Protein 5DNC (pdb70)

Organism: Cavia porcellus (NCBI:txid10141)

Foldseek 3Di:
DFEEEEEEQFAQQQWDADPRDTDGHDDVLVVQCPDLQRAPVVVCVVVVPDSQKGWGDDDPDADTYIYGYDYDPPHDQQVPDDLVNLLVVLVVCVVCVVVGQAYEYEHHPPCQLLSLLLSLLQWPLQFAEYEYEYWLHYPPPPDTQSVVQVSVRRCCRRGDGQRARWYGFDQFIAGSQQKDADDNHDSCGIDRAEDDTQWGDDPHIDGPPVQGDDRPVVDDTHGDPLFARQEEEDEDDPPDDLVVLLVVLDPPRAEYEYADEDLFFDDPPPSNVVSVVVSLVVNHAYETHYPDPHFFRDDDDPRHDDDRRYAYQTGGDPSNLRSLLRSLVSDPDDDSVVSSVSSNDDRRSRHDDD/DFEEEEEEQFAQQQWDADPRDTDGHDDVLVVLCPDLQRAPVVVCVVVVPDSQKGWGDDDPDADTYIYGYDYDPPHDQQVPDDLVNLLVVLVVCVVCVVVGQEYEYEHHPPCQLLSLLLSLLQWPLQFAEYEYEYWLHYPPPPDTQSVVQVSVSRCCRRGDGQRARWYTFDQFIAGSQQKDADDNHDSCGMDRAEDDTQWGDDPDIDGPVVQGDDRPVVDDTHGDPLFARQEEEDEDDPPPDLVVVLVVLDPPRAEYEYADEDLQFDDPPPSNVVSVVVSLVVRHAYETHYPDPHFFRDDDDPRHDDDRRYAYQTGGDPSNLRSLLRSLVSDPDDDSVVSSVSSNDDRRSRHDDDD/DFEEEEEEQFAQQAWDADPRDTDGHDDVLVVQCPDLQRAPVVVCVVVVPDSQKGWGDDDPDADTYIYGYDYDPPHDQQVPDDLVNLLVVLVVCVVCVVVGQEYEYEHHPPCQLLSLLLSQLQWPLQFAEYEYEYWLHYPPPPDTQSVVQVSVRRCCRRGDGQRARWYTFDQFIAGSQQKDADDNHDSCGIDRAEDDTQWGDDPHIDGPPVQGDDRPVVDDTHGDPLFARQEEEDEDDPPDDLVVLLVVLDPPRAEYEYADEDLFFDDPPPSNVVSVVVSLVVNHAYETHHPDPHFFRDDDDPRHDDDRRYAYQTGGDPSNLRSLLRSLVSDPDDDSVVSSVSSNDDRRSRHDDD/DFEEEEEEQFAQQQWDADPRDTDGHDDVLVVQCPDLQRAPVVVCVVVVPDSQKGWGDDDPDDDTYIYGYDYDPPHDQQVPDALVNLLVVLVVCVVCVVVGQAYEYEHHPPCQLLSLLLSLLQWPLQFAEYEYEYWLHYPPPPDTQSVVQVSVSRCCRRGDGQRARWYTFDQFIAGSQQKDADDNHDSCGIDRAEDDTQWGDDPDIDGPPVQGDDRPVVDDTHGDPLFARQEEEDEDDPPDDLVVLLVVLDPPRAEYEYADEDLQFDDPPPSNVVSVVVSLVVNHAYETHYPDPHFFNDDDDPRHDDDRRYAYQTGGDPSNLRSLLRSLVSDPDDDSVVSSVSSNDDRRSRHDDDDD

Structure (mmCIF, N/CA/C/O backbone):
data_5DNC
#
_entry.id   5DNC
#
_cell.length_a   123.190
_cell.length_b   155.000
_cell.length_c   157.100
_cell.angle_alpha   90.00
_cell.angle_beta   90.00
_cell.angle_gamma   90.00
#
_symmetry.space_group_name_H-M   'I 2 2 2'
#
loop_
_entity.id
_entity.type
_entity.pdbx_description
1 polymer L-asparaginase
2 non-polymer ASPARAGINE
3 non-polymer 1,2-ETHANEDIOL
4 water water
#
loop_
_atom_site.group_PDB
_atom_site.id
_atom_site.type_symbol
_atom_site.label_atom_id
_atom_site.label_alt_id
_atom_site.label_comp_id
_atom_site.label_asym_id
_atom_site.label_entity_id
_atom_site.label_seq_id
_atom_site.pdbx_PDB_ins_code
_atom_site.Cartn_x
_atom_site.Cartn_y
_atom_site.Cartn_z
_atom_site.occupancy
_atom_site.B_iso_or_equiv
_atom_site.auth_seq_id
_atom_site.auth_comp_id
_atom_site.auth_asym_id
_atom_site.auth_atom_id
_atom_site.pdbx_PDB_model_num
ATOM 1 N N . GLU A 1 31 ? 42.425 64.227 12.386 1.00 62.71 8 GLU A N 1
ATOM 2 C CA . GLU A 1 31 ? 41.373 63.420 11.706 1.00 61.04 8 GLU A CA 1
ATOM 3 C C . GLU A 1 31 ? 41.751 61.956 11.580 1.00 58.57 8 GLU A C 1
ATOM 4 O O . GLU A 1 31 ? 42.912 61.625 11.340 1.00 57.55 8 GLU A O 1
ATOM 10 N N . ARG A 1 32 ? 40.757 61.082 11.719 1.00 52.12 9 ARG A N 1
ATOM 11 C CA . ARG A 1 32 ? 40.937 59.681 11.397 1.00 48.30 9 ARG A CA 1
ATOM 12 C C . ARG A 1 32 ? 39.886 59.306 10.366 1.00 45.11 9 ARG A C 1
ATOM 13 O O . ARG A 1 32 ? 38.746 59.811 10.398 1.00 43.13 9 ARG A O 1
ATOM 21 N N . HIS A 1 33 ? 40.296 58.480 9.405 1.00 39.22 10 HIS A N 1
ATOM 22 C CA . HIS A 1 33 ? 39.462 58.129 8.255 1.00 39.44 10 HIS A CA 1
ATOM 23 C C . HIS A 1 33 ? 39.081 56.668 8.294 1.00 33.64 10 HIS A C 1
ATOM 24 O O . HIS A 1 33 ? 39.949 55.802 8.465 1.00 28.71 10 HIS A O 1
ATOM 31 N N . LEU A 1 34 ? 37.795 56.401 8.111 1.00 30.73 11 LEU A N 1
ATOM 32 C CA . LEU A 1 34 ? 37.274 55.043 8.177 1.00 31.24 11 LEU A CA 1
ATOM 33 C C . LEU A 1 34 ? 36.640 54.655 6.859 1.00 30.99 11 LEU A C 1
ATOM 34 O O . LEU A 1 34 ? 36.074 55.505 6.151 1.00 31.44 11 LEU A O 1
ATOM 39 N N . LEU A 1 35 ? 36.702 53.367 6.542 1.00 28.00 12 LEU A N 1
ATOM 40 C CA . LEU A 1 35 ? 35.890 52.819 5.461 1.00 30.08 12 LEU A CA 1
ATOM 41 C C . LEU A 1 35 ? 34.690 52.065 6.042 1.00 29.28 12 LEU A C 1
ATOM 42 O O . LEU A 1 35 ? 34.851 51.183 6.872 1.00 26.23 12 LEU A O 1
ATOM 47 N N . LEU A 1 36 ? 33.491 52.445 5.619 1.00 28.92 13 LEU A N 1
ATOM 48 C CA . LEU A 1 36 ? 32.260 51.802 6.077 1.00 28.39 13 LEU A CA 1
ATOM 49 C C . LEU A 1 36 ? 31.752 50.921 4.963 1.00 29.96 13 LEU A C 1
ATOM 50 O O . LEU A 1 36 ? 31.313 51.425 3.929 1.00 30.04 13 LEU A O 1
ATOM 55 N N . ILE A 1 37 ? 31.851 49.609 5.163 1.00 28.01 14 ILE A N 1
ATOM 56 C CA . ILE A 1 37 ? 31.483 48.627 4.159 1.00 28.28 14 ILE A CA 1
ATOM 57 C C . ILE A 1 37 ? 30.087 48.127 4.459 1.00 28.56 14 ILE A C 1
ATOM 58 O O . ILE A 1 37 ? 29.853 47.492 5.480 1.00 31.41 14 ILE A O 1
ATOM 63 N N . TYR A 1 38 ? 29.153 48.418 3.578 1.00 28.00 15 TYR A N 1
ATOM 64 C CA . TYR A 1 38 ? 27.771 48.043 3.758 1.00 27.26 15 TYR A CA 1
ATOM 65 C C . TYR A 1 38 ? 27.477 46.818 2.925 1.00 28.13 15 TYR A C 1
ATOM 66 O O . TYR A 1 38 ? 27.393 46.904 1.693 1.00 31.48 15 TYR A O 1
ATOM 75 N N . THR A 1 39 ? 27.313 45.668 3.580 1.00 26.63 16 THR A N 1
ATOM 76 C CA . THR A 1 39 ? 27.093 44.390 2.892 1.00 26.03 16 THR A CA 1
ATOM 77 C C . THR A 1 39 ? 25.633 43.964 2.826 1.00 26.59 16 THR A C 1
ATOM 78 O O . THR A 1 39 ? 25.273 43.093 2.047 1.00 25.64 16 THR A O 1
ATOM 82 N N . GLY A 1 40 ? 24.794 44.568 3.650 1.00 26.42 17 GLY A N 1
ATOM 83 C CA . GLY A 1 40 ? 23.392 44.216 3.713 1.00 25.46 17 GLY A CA 1
ATOM 84 C C . GLY A 1 40 ? 22.958 44.146 5.158 1.00 26.76 17 GLY A C 1
ATOM 85 O O . GLY A 1 40 ? 23.412 44.934 5.987 1.00 27.74 17 GLY A O 1
ATOM 86 N N . GLY A 1 41 ? 22.015 43.256 5.440 1.00 26.42 18 GLY A N 1
ATOM 87 C CA . GLY A 1 41 ? 21.467 43.114 6.765 1.00 27.46 18 GLY A CA 1
ATOM 88 C C . GLY A 1 41 ? 20.280 44.013 7.049 1.00 29.40 18 GLY A C 1
ATOM 89 O O . GLY A 1 41 ? 20.050 44.993 6.344 1.00 28.47 18 GLY A O 1
ATOM 90 N N . ALA A 1 42 ? 19.524 43.683 8.100 1.00 29.31 19 ALA A N 1
ATOM 91 C CA . ALA A 1 42 ? 18.310 44.439 8.454 1.00 30.23 19 ALA A CA 1
ATOM 92 C C . ALA A 1 42 ? 18.534 45.935 8.677 1.00 31.52 19 ALA A C 1
ATOM 93 O O . ALA A 1 42 ? 17.631 46.750 8.424 1.00 28.48 19 ALA A O 1
ATOM 95 N N . LEU A 1 43 ? 19.732 46.295 9.135 1.00 32.33 20 LEU A N 1
ATOM 96 C CA . LEU A 1 43 ? 20.081 47.696 9.375 1.00 31.87 20 LEU A CA 1
ATOM 97 C C . LEU A 1 43 ? 19.707 48.572 8.196 1.00 32.51 20 LEU A C 1
ATOM 98 O O . LEU A 1 43 ? 19.257 49.694 8.378 1.00 33.97 20 LEU A O 1
ATOM 103 N N . GLY A 1 44 ? 19.872 48.043 6.992 1.00 34.61 21 GLY A N 1
ATOM 104 C CA . GLY A 1 44 ? 19.559 48.797 5.793 1.00 36.66 21 GLY A CA 1
ATOM 105 C C . GLY A 1 44 ? 18.345 48.316 5.003 1.00 34.27 21 GLY A C 1
ATOM 106 O O . GLY A 1 44 ? 18.101 48.799 3.920 1.00 35.18 21 GLY A O 1
ATOM 107 N N . MET A 1 45 ? 17.582 47.374 5.519 1.00 32.97 22 MET A N 1
ATOM 108 C CA . MET A 1 45 ? 16.533 46.782 4.696 1.00 35.68 22 MET A CA 1
ATOM 109 C C . MET A 1 45 ? 15.317 47.681 4.538 1.00 38.70 22 MET A C 1
ATOM 110 O O . MET A 1 45 ? 15.132 48.662 5.282 1.00 36.57 22 MET A O 1
ATOM 115 N N . GLN A 1 46 ? 14.525 47.326 3.536 1.00 37.68 23 GLN A N 1
ATOM 116 C CA . GLN A 1 46 ? 13.307 48.010 3.204 1.00 41.45 23 GLN A CA 1
ATOM 117 C C . GLN A 1 46 ? 12.260 46.954 2.919 1.00 42.40 23 GLN A C 1
ATOM 118 O O . GLN A 1 46 ? 12.579 45.804 2.598 1.00 40.39 23 GLN A O 1
ATOM 124 N N . SER A 1 47 ? 11.008 47.347 3.050 1.00 44.36 24 SER A N 1
ATOM 125 C CA . SER A 1 47 ? 9.902 46.431 2.907 1.00 49.28 24 SER A CA 1
ATOM 126 C C . SER A 1 47 ? 9.498 46.341 1.447 1.00 52.25 24 SER A C 1
ATOM 127 O O . SER A 1 47 ? 9.389 47.348 0.777 1.00 55.24 24 SER A O 1
ATOM 130 N N . LYS A 1 48 ? 9.300 45.129 0.954 1.00 56.47 25 LYS A N 1
ATOM 131 C CA . LYS A 1 48 ? 8.889 44.910 -0.421 1.00 57.30 25 LYS A CA 1
ATOM 132 C C . LYS A 1 48 ? 8.131 43.595 -0.523 1.00 58.59 25 LYS A C 1
ATOM 133 O O . LYS A 1 48 ? 8.630 42.543 -0.135 1.00 57.44 25 LYS A O 1
ATOM 139 N N . GLY A 1 49 ? 6.912 43.654 -1.036 1.00 58.38 26 GLY A N 1
ATOM 140 C CA . GLY A 1 49 ? 6.069 42.468 -1.127 1.00 55.06 26 GLY A CA 1
ATOM 141 C C . GLY A 1 49 ? 5.776 41.892 0.240 1.00 50.73 26 GLY A C 1
ATOM 142 O O . GLY A 1 49 ? 5.594 40.691 0.370 1.00 53.08 26 GLY A O 1
ATOM 143 N N . GLY A 1 50 ? 5.730 42.754 1.256 1.00 47.54 27 GLY A N 1
ATOM 144 C CA . GLY A 1 50 ? 5.451 42.329 2.626 1.00 48.38 27 GLY A CA 1
ATOM 145 C C . GLY A 1 50 ? 6.612 41.685 3.380 1.00 48.81 27 GLY A C 1
ATOM 146 O O . GLY A 1 50 ? 6.404 41.146 4.458 1.00 50.85 27 GLY A O 1
ATOM 147 N N . VAL A 1 51 ? 7.824 41.736 2.836 1.00 47.06 28 VAL A N 1
ATOM 148 C CA . VAL A 1 51 ? 8.994 41.238 3.550 1.00 49.23 28 VAL A CA 1
ATOM 149 C C . VAL A 1 51 ? 10.147 42.227 3.489 1.00 47.52 28 VAL A C 1
ATOM 150 O O . VAL A 1 51 ? 10.205 43.098 2.617 1.00 45.38 28 VAL A O 1
ATOM 154 N N . LEU A 1 52 ? 11.078 42.084 4.427 1.00 43.40 29 LEU A N 1
ATOM 155 C CA . LEU A 1 52 ? 12.286 42.893 4.413 1.00 41.89 29 LEU A CA 1
ATOM 156 C C . LEU A 1 52 ? 13.295 42.311 3.443 1.00 38.92 29 LEU A C 1
ATOM 157 O O . LEU A 1 52 ? 13.558 41.091 3.436 1.00 34.84 29 LEU A O 1
ATOM 162 N N . VAL A 1 53 ? 13.860 43.201 2.631 1.00 38.71 30 VAL A N 1
ATOM 163 C CA . VAL A 1 53 ? 14.896 42.862 1.660 1.00 40.45 30 VAL A CA 1
ATOM 164 C C . VAL A 1 53 ? 15.960 43.951 1.689 1.00 38.79 30 VAL A C 1
ATOM 165 O O . VAL A 1 53 ? 15.677 45.074 2.123 1.00 42.73 30 VAL A O 1
ATOM 169 N N . PRO A 1 54 ? 17.188 43.635 1.218 1.00 36.74 31 PRO A N 1
ATOM 170 C CA . PRO A 1 54 ? 18.271 44.627 1.261 1.00 35.97 31 PRO A CA 1
ATOM 171 C C . PRO A 1 54 ? 17.911 45.948 0.574 1.00 36.96 31 PRO A C 1
ATOM 172 O O . PRO A 1 54 ? 17.206 45.944 -0.419 1.00 37.81 31 PRO A O 1
ATOM 176 N N . GLY A 1 55 ? 18.366 47.064 1.135 1.00 37.52 32 GLY A N 1
ATOM 177 C CA . GLY A 1 55 ? 17.991 48.399 0.656 1.00 36.25 32 GLY A CA 1
ATOM 178 C C . GLY A 1 55 ? 19.228 49.209 0.291 1.00 37.50 32 GLY A C 1
ATOM 179 O O . GLY A 1 55 ? 20.124 49.394 1.114 1.00 34.07 32 GLY A O 1
ATOM 180 N N . PRO A 1 56 ? 19.297 49.687 -0.950 1.00 41.42 33 PRO A N 1
ATOM 181 C CA . PRO A 1 56 ? 20.426 50.517 -1.351 1.00 42.21 33 PRO A CA 1
ATOM 182 C C . PRO A 1 56 ? 20.235 51.979 -0.937 1.00 40.02 33 PRO A C 1
ATOM 183 O O . PRO A 1 56 ? 19.157 52.356 -0.501 1.00 43.86 33 PRO A O 1
ATOM 187 N N . GLY A 1 57 ? 21.274 52.784 -1.070 1.00 39.59 34 GLY A N 1
ATOM 188 C CA . GLY A 1 57 ? 21.161 54.232 -0.920 1.00 39.64 34 GLY A CA 1
ATOM 189 C C . GLY A 1 57 ? 21.538 54.713 0.459 1.00 40.31 34 GLY A C 1
ATOM 190 O O . GLY A 1 57 ? 20.968 55.675 0.962 1.00 43.78 34 GLY A O 1
ATOM 191 N N . LEU A 1 58 ? 22.493 54.031 1.089 1.00 38.94 35 LEU A N 1
ATOM 192 C CA . LEU A 1 58 ? 22.826 54.318 2.478 1.00 38.17 35 LEU A CA 1
ATOM 193 C C . LEU A 1 58 ? 23.413 55.712 2.638 1.00 38.47 35 LEU A C 1
ATOM 194 O O . LEU A 1 58 ? 22.992 56.473 3.507 1.00 32.23 35 LEU A O 1
ATOM 199 N N . VAL A 1 59 ? 24.386 56.043 1.810 1.00 40.34 36 VAL A N 1
ATOM 200 C CA . VAL A 1 59 ? 25.042 57.335 1.930 1.00 41.71 36 VAL A CA 1
ATOM 201 C C . VAL A 1 59 ? 24.031 58.475 1.798 1.00 39.62 36 VAL A C 1
ATOM 202 O O . VAL A 1 59 ? 24.094 59.455 2.526 1.00 41.45 36 VAL A O 1
ATOM 206 N N . THR A 1 60 ? 23.065 58.314 0.913 1.00 41.31 37 THR A N 1
ATOM 207 C CA . THR A 1 60 ? 22.023 59.323 0.720 1.00 45.98 37 THR A CA 1
ATOM 208 C C . THR A 1 60 ? 21.242 59.601 2.005 1.00 45.28 37 THR A C 1
ATOM 209 O O . THR A 1 60 ? 20.934 60.746 2.327 1.00 50.35 37 THR A O 1
ATOM 213 N N . LEU A 1 61 ? 20.901 58.545 2.729 1.00 44.53 38 LEU A N 1
ATOM 214 C CA . LEU A 1 61 ? 20.211 58.698 4.009 1.00 41.31 38 LEU A CA 1
ATOM 215 C C . LEU A 1 61 ? 21.109 59.329 5.064 1.00 42.63 38 LEU A C 1
ATOM 216 O O . LEU A 1 61 ? 20.696 60.267 5.757 1.00 40.71 38 LEU A O 1
ATOM 221 N N . LEU A 1 62 ? 22.337 58.822 5.176 1.00 37.14 39 LEU A N 1
ATOM 222 C CA . LEU A 1 62 ? 23.219 59.260 6.229 1.00 38.41 39 LEU A CA 1
ATOM 223 C C . LEU A 1 62 ? 23.585 60.746 6.118 1.00 42.77 39 LEU A C 1
ATOM 224 O O . LEU A 1 62 ? 23.859 61.396 7.143 1.00 37.10 39 LEU A O 1
ATOM 229 N N . ARG A 1 63 ? 23.622 61.264 4.891 1.00 45.61 40 ARG A N 1
ATOM 230 C CA . ARG A 1 63 ? 23.897 62.694 4.647 1.00 51.93 40 ARG A CA 1
ATOM 231 C C . ARG A 1 63 ? 22.900 63.593 5.370 1.00 47.99 40 ARG A C 1
ATOM 232 O O . ARG A 1 63 ? 23.250 64.686 5.799 1.00 47.69 40 ARG A O 1
ATOM 240 N N . THR A 1 64 ? 21.657 63.134 5.439 1.00 44.51 41 THR A N 1
ATOM 241 C CA . THR A 1 64 ? 20.560 63.925 5.968 1.00 47.05 41 THR A CA 1
ATOM 242 C C . THR A 1 64 ? 20.465 63.874 7.483 1.00 49.09 41 THR A C 1
ATOM 243 O O . THR A 1 64 ? 19.577 64.501 8.052 1.00 51.79 41 THR A O 1
ATOM 247 N N . LEU A 1 65 ? 21.346 63.110 8.140 1.00 50.04 42 LEU A N 1
ATOM 248 C CA . LEU A 1 65 ? 21.263 62.889 9.592 1.00 44.63 42 LEU A CA 1
ATOM 249 C C . LEU A 1 65 ? 22.420 63.571 10.299 1.00 41.36 42 LEU A C 1
ATOM 250 O O . LEU A 1 65 ? 23.576 63.185 10.106 1.00 40.19 42 LEU A O 1
ATOM 255 N N . PRO A 1 66 ? 22.119 64.589 11.111 1.00 38.49 43 PRO A N 1
ATOM 256 C CA . PRO A 1 66 ? 23.165 65.373 11.763 1.00 38.78 43 PRO A CA 1
ATOM 257 C C . PRO A 1 66 ? 24.114 64.568 12.651 1.00 35.42 43 PRO A C 1
ATOM 258 O O . PRO A 1 66 ? 25.300 64.884 12.733 1.00 34.54 43 PRO A O 1
ATOM 262 N N . MET A 1 67 ? 23.600 63.532 13.300 1.00 33.61 44 MET A N 1
ATOM 263 C CA . MET A 1 67 ? 24.463 62.651 14.089 1.00 32.83 44 MET A CA 1
ATOM 264 C C . MET A 1 67 ? 25.477 61.883 13.209 1.00 32.17 44 MET A C 1
ATOM 265 O O . MET A 1 67 ? 26.539 61.513 13.685 1.00 31.87 44 MET A O 1
ATOM 270 N N . PHE A 1 68 ? 25.164 61.691 11.926 1.00 31.53 45 PHE A N 1
ATOM 271 C CA . PHE A 1 68 ? 26.052 60.974 11.018 1.00 33.42 45 PHE A CA 1
ATOM 272 C C . PHE A 1 68 ? 26.848 61.844 10.047 1.00 37.76 45 PHE A C 1
ATOM 273 O O . PHE A 1 68 ? 27.866 61.392 9.514 1.00 32.29 45 PHE A O 1
ATOM 281 N N . HIS A 1 69 ? 26.415 63.090 9.847 1.00 37.56 46 HIS A N 1
ATOM 282 C CA . HIS A 1 69 ? 27.103 63.988 8.920 1.00 41.92 46 HIS A CA 1
ATOM 283 C C . HIS A 1 69 ? 26.990 65.469 9.319 1.00 43.82 46 HIS A C 1
ATOM 284 O O . HIS A 1 69 ? 25.903 66.024 9.414 1.00 43.28 46 HIS A O 1
ATOM 291 N N . ASP A 1 70 ? 28.143 66.090 9.509 1.00 45.60 47 ASP A N 1
ATOM 292 C CA . ASP A 1 70 ? 28.237 67.491 9.869 1.00 47.23 47 ASP A CA 1
ATOM 293 C C . ASP A 1 70 ? 28.401 68.347 8.600 1.00 49.53 47 ASP A C 1
ATOM 294 O O . ASP A 1 70 ? 29.519 68.563 8.143 1.00 47.74 47 ASP A O 1
ATOM 299 N N . LYS A 1 71 ? 27.289 68.855 8.070 1.00 50.90 48 LYS A N 1
ATOM 300 C CA . LYS A 1 71 ? 27.293 69.623 6.813 1.00 56.87 48 LYS A CA 1
ATOM 301 C C . LYS A 1 71 ? 28.160 70.875 6.849 1.00 58.57 48 LYS A C 1
ATOM 302 O O . LYS A 1 71 ? 28.914 71.128 5.910 1.00 60.39 48 LYS A O 1
ATOM 308 N N . GLU A 1 72 ? 28.052 71.645 7.925 1.00 62.22 49 GLU A N 1
ATOM 309 C CA . GLU A 1 72 ? 28.889 72.826 8.107 1.00 67.78 49 GLU A CA 1
ATOM 310 C C . GLU A 1 72 ? 30.339 72.491 7.866 1.00 66.79 49 GLU A C 1
ATOM 311 O O . GLU A 1 72 ? 30.988 73.100 7.026 1.00 74.76 49 GLU A O 1
ATOM 317 N N . PHE A 1 73 ? 30.835 71.505 8.604 1.00 61.36 50 PHE A N 1
ATOM 318 C CA . PHE A 1 73 ? 32.227 71.098 8.503 1.00 59.37 50 PHE A CA 1
ATOM 319 C C . PHE A 1 73 ? 32.594 70.645 7.092 1.00 62.34 50 PHE A C 1
ATOM 320 O O . PHE A 1 73 ? 33.680 70.959 6.600 1.00 61.42 50 PHE A O 1
ATOM 328 N N . ALA A 1 74 ? 31.692 69.914 6.450 1.00 60.85 51 ALA A N 1
ATOM 329 C CA . ALA A 1 74 ? 31.916 69.461 5.084 1.00 68.53 51 ALA A CA 1
ATOM 330 C C . ALA A 1 74 ? 32.162 70.632 4.122 1.00 73.68 51 ALA A C 1
ATOM 331 O O . ALA A 1 74 ? 33.116 70.611 3.347 1.00 74.74 51 ALA A O 1
ATOM 333 N N . GLN A 1 75 ? 31.299 71.643 4.176 1.00 79.76 52 GLN A N 1
ATOM 334 C CA . GLN A 1 75 ? 31.463 72.835 3.336 1.00 80.42 52 GLN A CA 1
ATOM 335 C C . GLN A 1 75 ? 32.656 73.661 3.777 1.00 73.39 52 GLN A C 1
ATOM 336 O O . GLN A 1 75 ? 33.557 73.901 2.987 1.00 80.09 52 GLN A O 1
ATOM 342 N N . ALA A 1 76 ? 32.688 74.056 5.043 1.00 69.42 53 ALA A N 1
ATOM 343 C CA . ALA A 1 76 ? 33.862 74.739 5.601 1.00 70.51 53 ALA A CA 1
ATOM 344 C C . ALA A 1 76 ? 35.201 74.127 5.144 1.00 70.67 53 ALA A C 1
ATOM 345 O O . ALA A 1 76 ? 36.154 74.855 4.908 1.00 73.47 53 ALA A O 1
ATOM 347 N N . GLN A 1 77 ? 35.269 72.804 5.026 1.00 71.88 54 GLN A N 1
ATOM 348 C CA . GLN A 1 77 ? 36.494 72.118 4.611 1.00 72.54 54 GLN A CA 1
ATOM 349 C C . GLN A 1 77 ? 36.448 71.668 3.167 1.00 74.79 54 GLN A C 1
ATOM 350 O O . GLN A 1 77 ? 37.399 71.063 2.682 1.00 71.71 54 GLN A O 1
ATOM 356 N N . GLY A 1 78 ? 35.336 71.939 2.489 1.00 77.12 55 GLY A N 1
ATOM 357 C CA . GLY A 1 78 ? 35.125 71.467 1.130 1.00 80.70 55 GLY A CA 1
ATOM 358 C C . GLY A 1 78 ? 35.590 70.035 0.962 1.00 81.49 55 GLY A C 1
ATOM 359 O O . GLY A 1 78 ? 36.554 69.772 0.249 1.00 89.84 55 GLY A O 1
ATOM 360 N N . LEU A 1 79 ? 34.926 69.108 1.640 1.00 84.09 56 LEU A N 1
ATOM 361 C CA . LEU A 1 79 ? 35.220 67.688 1.468 1.00 85.94 56 LEU A CA 1
ATOM 362 C C . LEU A 1 79 ? 34.531 67.192 0.206 1.00 80.96 56 LEU A C 1
ATOM 363 O O . LEU A 1 79 ? 33.610 67.833 -0.289 1.00 76.29 56 LEU A O 1
ATOM 368 N N . PRO A 1 80 ? 34.968 66.039 -0.316 1.00 83.20 57 PRO A N 1
ATOM 369 C CA . PRO A 1 80 ? 34.231 65.364 -1.390 1.00 82.64 57 PRO A CA 1
ATOM 370 C C . PRO A 1 80 ? 32.800 65.039 -0.970 1.00 85.54 57 PRO A C 1
ATOM 371 O O . PRO A 1 80 ? 32.463 65.203 0.195 1.00 87.60 57 PRO A O 1
ATOM 375 N N . ASP A 1 81 ? 31.983 64.544 -1.895 1.00 91.28 58 ASP A N 1
ATOM 376 C CA . ASP A 1 81 ? 30.584 64.205 -1.591 1.00 95.60 58 ASP A CA 1
ATOM 377 C C . ASP A 1 81 ? 30.433 62.738 -1.099 1.00 95.52 58 ASP A C 1
ATOM 378 O O . ASP A 1 81 ? 29.481 62.394 -0.391 1.00 90.88 58 ASP A O 1
ATOM 383 N N . HIS A 1 82 ? 31.403 61.892 -1.448 1.00 97.06 59 HIS A N 1
ATOM 384 C CA . HIS A 1 82 ? 31.482 60.511 -0.932 1.00 92.11 59 HIS A CA 1
ATOM 385 C C . HIS A 1 82 ? 31.898 60.444 0.568 1.00 86.25 59 HIS A C 1
ATOM 386 O O . HIS A 1 82 ? 31.594 59.469 1.254 1.00 75.21 59 HIS A O 1
ATOM 393 N N . ALA A 1 83 ? 32.589 61.480 1.057 1.00 79.76 60 ALA A N 1
ATOM 394 C CA . ALA A 1 83 ? 33.183 61.491 2.402 1.00 72.26 60 ALA A CA 1
ATOM 395 C C . ALA A 1 83 ? 32.280 62.161 3.439 1.00 66.38 60 ALA A C 1
ATOM 396 O O . ALA A 1 83 ? 32.034 63.366 3.378 1.00 69.68 60 ALA A O 1
ATOM 398 N N . LEU A 1 84 ? 31.795 61.384 4.400 1.00 56.18 61 LEU A N 1
ATOM 399 C CA . LEU A 1 84 ? 30.995 61.932 5.475 1.00 46.30 61 LEU A CA 1
ATOM 400 C C . LEU A 1 84 ? 31.864 62.257 6.673 1.00 41.24 61 LEU A C 1
ATOM 401 O O . LEU A 1 84 ? 32.998 61.773 6.807 1.00 39.63 61 LEU A O 1
ATOM 406 N N . ALA A 1 85 ? 31.327 63.100 7.545 1.00 39.86 62 ALA A N 1
ATOM 407 C CA . ALA A 1 85 ? 32.060 63.602 8.699 1.00 42.55 62 ALA A CA 1
ATOM 408 C C . ALA A 1 85 ? 31.169 63.576 9.925 1.00 40.11 62 ALA A C 1
ATOM 409 O O . ALA A 1 85 ? 30.083 64.165 9.924 1.00 40.83 62 ALA A O 1
ATOM 411 N N . LEU A 1 86 ? 31.623 62.878 10.964 1.00 39.48 63 LEU A N 1
ATOM 412 C CA . LEU A 1 86 ? 30.909 62.888 12.239 1.00 38.33 63 LEU A CA 1
ATOM 413 C C . LEU A 1 86 ? 31.108 64.251 12.919 1.00 39.30 63 LEU A C 1
ATOM 414 O O . LEU A 1 86 ? 32.183 64.850 12.807 1.00 42.68 63 LEU A O 1
ATOM 419 N N . PRO A 1 87 ? 30.087 64.721 13.642 1.00 37.62 64 PRO A N 1
ATOM 420 C CA . PRO A 1 87 ? 30.274 65.864 14.521 1.00 39.19 64 PRO A CA 1
ATOM 421 C C . PRO A 1 87 ? 31.429 65.583 15.480 1.00 41.15 64 PRO A C 1
ATOM 422 O O . PRO A 1 87 ? 31.799 64.435 15.645 1.00 41.61 64 PRO A O 1
ATOM 426 N N . PRO A 1 88 ? 31.985 66.619 16.127 1.00 50.78 65 PRO A N 1
ATOM 427 C CA . PRO A 1 88 ? 33.092 66.401 17.088 1.00 55.90 65 PRO A CA 1
ATOM 428 C C . PRO A 1 88 ? 32.699 65.892 18.496 1.00 62.81 65 PRO A C 1
ATOM 429 O O . PRO A 1 88 ? 31.676 66.314 18.979 1.00 73.73 65 PRO A O 1
ATOM 433 N N . ALA A 1 89 ? 33.494 65.054 19.185 1.00 76.09 66 ALA A N 1
ATOM 434 C CA . ALA A 1 89 ? 33.422 64.981 20.670 1.00 86.68 66 ALA A CA 1
ATOM 435 C C . ALA A 1 89 ? 34.289 66.123 21.215 1.00 97.77 66 ALA A C 1
ATOM 436 O O . ALA A 1 89 ? 34.927 66.825 20.436 1.00 102.24 66 ALA A O 1
ATOM 438 N N . SER A 1 90 ? 34.306 66.322 22.533 1.00 103.15 67 SER A N 1
ATOM 439 C CA . SER A 1 90 ? 35.069 67.434 23.136 1.00 101.15 67 SER A CA 1
ATOM 440 C C . SER A 1 90 ? 36.485 67.539 22.572 1.00 105.93 67 SER A C 1
ATOM 441 O O . SER A 1 90 ? 36.960 68.618 22.213 1.00 95.00 67 SER A O 1
ATOM 444 N N . HIS A 1 91 ? 37.149 66.391 22.508 1.00 115.05 68 HIS A N 1
ATOM 445 C CA . HIS A 1 91 ? 38.518 66.290 22.032 1.00 115.15 68 HIS A CA 1
ATOM 446 C C . HIS A 1 91 ? 38.770 64.837 21.617 1.00 112.26 68 HIS A C 1
ATOM 447 O O . HIS A 1 91 ? 37.888 63.987 21.748 1.00 107.57 68 HIS A O 1
ATOM 454 N N . GLY A 1 92 ? 39.976 64.557 21.135 1.00 105.57 69 GLY A N 1
ATOM 455 C CA . GLY A 1 92 ? 40.259 63.342 20.358 1.00 98.96 69 GLY A CA 1
ATOM 456 C C . GLY A 1 92 ? 40.077 63.699 18.889 1.00 92.87 69 GLY A C 1
ATOM 457 O O . GLY A 1 92 ? 39.501 64.741 18.584 1.00 82.02 69 GLY A O 1
ATOM 458 N N . PRO A 1 93 ? 40.538 62.836 17.964 1.00 87.04 70 PRO A N 1
ATOM 459 C CA . PRO A 1 93 ? 40.511 63.253 16.562 1.00 77.85 70 PRO A CA 1
ATOM 460 C C . PRO A 1 93 ? 39.085 63.276 15.990 1.00 64.18 70 PRO A C 1
ATOM 461 O O . PRO A 1 93 ? 38.200 62.577 16.497 1.00 63.38 70 PRO A O 1
ATOM 465 N N . ARG A 1 94 ? 38.876 64.082 14.958 1.00 50.36 71 ARG A N 1
ATOM 466 C CA . ARG A 1 94 ? 37.625 64.077 14.228 1.00 49.94 71 ARG A CA 1
ATOM 467 C C . ARG A 1 94 ? 37.530 62.864 13.290 1.00 48.72 71 ARG A C 1
ATOM 468 O O . ARG A 1 94 ? 38.542 62.439 12.733 1.00 48.52 71 ARG A O 1
ATOM 476 N N . VAL A 1 95 ? 36.329 62.310 13.121 1.00 41.68 72 VAL A N 1
ATOM 477 C CA . VAL A 1 95 ? 36.157 61.064 12.372 1.00 39.81 72 VAL A CA 1
ATOM 478 C C . VAL A 1 95 ? 35.488 61.282 11.014 1.00 35.50 72 VAL A C 1
ATOM 479 O O . VAL A 1 95 ? 34.356 61.750 10.941 1.00 32.71 72 VAL A O 1
ATOM 483 N N . LEU A 1 96 ? 36.202 60.914 9.949 1.00 35.88 73 LEU A N 1
ATOM 484 C CA . LEU A 1 96 ? 35.658 60.979 8.583 1.00 39.49 73 LEU A CA 1
ATOM 485 C C . LEU A 1 96 ? 35.501 59.577 8.042 1.00 35.03 73 LEU A C 1
ATOM 486 O O . LEU A 1 96 ? 36.290 58.706 8.370 1.00 34.63 73 LEU A O 1
ATOM 491 N N . TYR A 1 97 ? 34.480 59.351 7.239 1.00 33.93 74 TYR A N 1
ATOM 492 C CA . TYR A 1 97 ? 34.283 58.028 6.710 1.00 36.29 74 TYR A CA 1
ATOM 493 C C . TYR A 1 97 ? 33.671 58.002 5.317 1.00 38.88 74 TYR A C 1
ATOM 494 O O . TYR A 1 97 ? 32.901 58.881 4.931 1.00 42.24 74 TYR A O 1
ATOM 503 N N . THR A 1 98 ? 34.055 56.978 4.569 1.00 40.05 75 THR A N 1
ATOM 504 C CA . THR A 1 98 ? 33.590 56.770 3.204 1.00 41.09 75 THR A CA 1
ATOM 505 C C . THR A 1 98 ? 32.720 55.518 3.187 1.00 38.46 75 THR A C 1
ATOM 506 O O . THR A 1 98 ? 33.077 54.525 3.807 1.00 37.44 75 THR A O 1
ATOM 510 N N . VAL A 1 99 ? 31.585 55.584 2.501 1.00 34.67 76 VAL A N 1
ATOM 511 C CA . VAL A 1 99 ? 30.650 54.485 2.430 1.00 37.09 76 VAL A CA 1
ATOM 512 C C . VAL A 1 99 ? 30.818 53.676 1.138 1.00 39.42 76 VAL A C 1
ATOM 513 O O . VAL A 1 99 ? 30.674 54.214 0.039 1.00 39.38 76 VAL A O 1
ATOM 517 N N . LEU A 1 100 ? 31.176 52.408 1.286 1.00 33.90 77 LEU A N 1
ATOM 518 C CA . LEU A 1 100 ? 31.284 51.494 0.186 1.00 35.05 77 LEU A CA 1
ATOM 519 C C . LEU A 1 100 ? 30.103 50.556 0.278 1.00 36.83 77 LEU A C 1
ATOM 520 O O . LEU A 1 100 ? 30.009 49.761 1.191 1.00 36.39 77 LEU A O 1
ATOM 525 N N . GLU A 1 101 ? 29.184 50.677 -0.663 1.00 38.90 78 GLU A N 1
ATOM 526 C CA . GLU A 1 101 ? 27.983 49.875 -0.690 1.00 40.25 78 GLU A CA 1
ATOM 527 C C . GLU A 1 101 ? 28.191 48.685 -1.648 1.00 43.69 78 GLU A C 1
ATOM 528 O O . GLU A 1 101 ? 28.293 48.864 -2.849 1.00 44.48 78 GLU A O 1
ATOM 534 N N . CYS A 1 102 ? 28.233 47.473 -1.116 1.00 43.65 79 CYS A N 1
ATOM 535 C CA . CYS A 1 102 ? 28.403 46.289 -1.941 1.00 44.45 79 CYS A CA 1
ATOM 536 C C . CYS A 1 102 ? 27.190 46.047 -2.809 1.00 43.61 79 CYS A C 1
ATOM 537 O O . CYS A 1 102 ? 26.087 46.479 -2.509 1.00 53.83 79 CYS A O 1
ATOM 540 N N . GLN A 1 103 ? 27.398 45.358 -3.912 1.00 44.21 80 GLN A N 1
ATOM 541 C CA . GLN A 1 103 ? 26.302 45.057 -4.815 1.00 44.88 80 GLN A CA 1
ATOM 542 C C . GLN A 1 103 ? 26.478 43.671 -5.391 1.00 41.53 80 GLN A C 1
ATOM 543 O O . GLN A 1 103 ? 27.515 43.402 -5.946 1.00 44.91 80 GLN A O 1
ATOM 549 N N . PRO A 1 104 ? 25.495 42.784 -5.267 1.00 42.0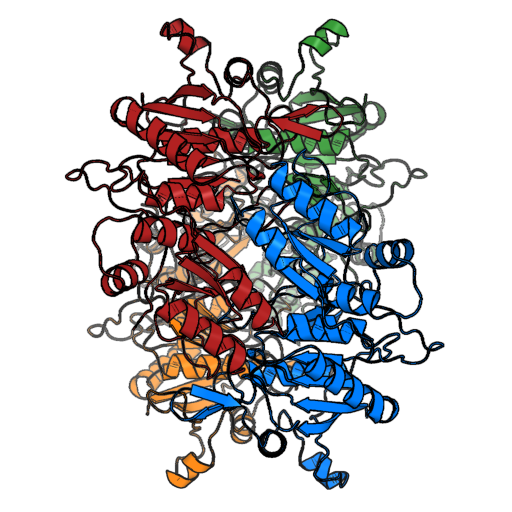5 81 PRO A N 1
ATOM 550 C CA . PRO A 1 104 ? 24.253 43.019 -4.556 1.00 40.65 81 PRO A CA 1
ATOM 551 C C . PRO A 1 104 ? 24.410 42.993 -3.033 1.00 39.39 81 PRO A C 1
ATOM 552 O O . PRO A 1 104 ? 25.359 42.423 -2.505 1.00 38.90 81 PRO A O 1
ATOM 556 N N . LEU A 1 105 ? 23.497 43.667 -2.349 1.00 35.08 82 LEU A N 1
ATOM 557 C CA . LEU A 1 105 ? 23.438 43.662 -0.889 1.00 33.49 82 LEU A CA 1
ATOM 558 C C . LEU A 1 105 ? 22.744 42.370 -0.469 1.00 32.64 82 LEU A C 1
ATOM 559 O O . LEU A 1 105 ? 21.872 41.893 -1.179 1.00 31.65 82 LEU A O 1
ATOM 564 N N . LEU A 1 106 ? 23.135 41.810 0.671 1.00 32.63 83 LEU A N 1
ATOM 565 C CA . LEU A 1 106 ? 22.639 40.509 1.084 1.00 32.97 83 LEU A CA 1
ATOM 566 C C . LEU A 1 106 ? 22.002 40.479 2.458 1.00 30.16 83 LEU A C 1
ATOM 567 O O . LEU A 1 106 ? 22.506 41.069 3.398 1.00 31.94 83 LEU A O 1
ATOM 572 N N . ASP A 1 107 ? 20.927 39.720 2.574 1.00 28.90 84 ASP A N 1
ATOM 573 C CA . ASP A 1 107 ? 20.480 39.174 3.846 1.00 28.81 84 ASP A CA 1
ATOM 574 C C . ASP A 1 107 ? 21.583 38.215 4.294 1.00 29.22 84 ASP A C 1
ATOM 575 O O . ASP A 1 107 ? 22.052 37.403 3.479 1.00 26.30 84 ASP A O 1
ATOM 580 N N . SER A 1 108 ? 22.021 38.310 5.553 1.00 26.05 85 SER A N 1
ATOM 581 C CA . SER A 1 108 ? 23.212 37.541 5.970 1.00 26.35 85 SER A CA 1
ATOM 582 C C . SER A 1 108 ? 22.985 36.021 5.975 1.00 25.76 85 SER A C 1
ATOM 583 O O . SER A 1 108 ? 23.958 35.259 5.957 1.00 27.39 85 SER A O 1
ATOM 586 N N . SER A 1 109 ? 21.737 35.574 5.950 1.00 23.81 86 SER A N 1
ATOM 587 C CA . SER A 1 109 ? 21.451 34.151 5.787 1.00 25.71 86 SER A CA 1
ATOM 588 C C . SER A 1 109 ? 21.928 33.581 4.451 1.00 26.71 86 SER A C 1
ATOM 589 O O . SER A 1 109 ? 22.126 32.390 4.347 1.00 29.48 86 SER A O 1
ATOM 592 N N . ASP A 1 110 ? 22.133 34.432 3.444 1.00 28.36 87 ASP A N 1
ATOM 593 C CA . ASP A 1 110 ? 22.694 34.012 2.159 1.00 28.59 87 ASP A CA 1
ATOM 594 C C . ASP A 1 110 ? 24.222 34.082 2.111 1.00 29.69 87 ASP A C 1
ATOM 595 O O . ASP A 1 110 ? 24.804 33.753 1.087 1.00 26.33 87 ASP A O 1
ATOM 600 N N . MET A 1 111 ? 24.886 34.544 3.171 1.00 28.33 88 MET A N 1
ATOM 601 C CA . MET A 1 111 ? 26.345 34.754 3.096 1.00 29.61 88 MET A CA 1
ATOM 602 C C . MET A 1 111 ? 27.125 33.464 3.333 1.00 28.61 88 MET A C 1
ATOM 603 O O . MET A 1 111 ? 26.674 32.594 4.059 1.00 29.86 88 MET A O 1
ATOM 608 N N . THR A 1 112 ? 28.281 33.352 2.688 1.00 27.81 89 THR A N 1
ATOM 609 C CA . THR A 1 112 ? 29.133 32.160 2.729 1.00 27.68 89 THR A CA 1
ATOM 610 C C . THR A 1 112 ? 30.591 32.607 2.834 1.00 27.45 89 THR A C 1
ATOM 611 O O . THR A 1 112 ? 30.869 33.818 2.835 1.00 24.94 89 THR A O 1
ATOM 615 N N . ILE A 1 113 ? 31.506 31.634 2.934 1.00 24.53 90 ILE A N 1
ATOM 616 C CA . ILE A 1 113 ? 32.941 31.886 3.033 1.00 27.61 90 ILE A CA 1
ATOM 617 C C . ILE A 1 113 ? 33.417 32.823 1.935 1.00 27.01 90 ILE A C 1
ATOM 618 O O . ILE A 1 113 ? 34.295 33.658 2.161 1.00 25.53 90 ILE A O 1
ATOM 623 N N . ASP A 1 114 ? 32.869 32.673 0.732 1.00 29.58 91 ASP A N 1
ATOM 624 C CA . ASP A 1 114 ? 33.284 33.532 -0.405 1.00 31.50 91 ASP A CA 1
ATOM 625 C C . ASP A 1 114 ? 32.908 34.994 -0.213 1.00 28.15 91 ASP A C 1
ATOM 626 O O . ASP A 1 114 ? 33.638 35.872 -0.628 1.00 27.70 91 ASP A O 1
ATOM 631 N N . ASP A 1 115 ? 31.773 35.255 0.412 1.00 27.97 92 ASP A N 1
ATOM 632 C CA . ASP A 1 115 ? 31.387 36.638 0.736 1.00 27.91 92 ASP A CA 1
ATOM 633 C C . ASP A 1 115 ? 32.349 37.228 1.765 1.00 26.63 92 ASP A C 1
ATOM 634 O O . ASP A 1 115 ? 32.780 38.375 1.628 1.00 25.28 92 ASP A O 1
ATOM 639 N N . TRP A 1 116 ? 32.735 36.429 2.760 1.00 25.49 93 TRP A N 1
ATOM 640 C CA . TRP A 1 116 ? 33.654 36.924 3.763 1.00 24.66 93 TRP A CA 1
ATOM 641 C C . TRP A 1 116 ? 35.038 37.148 3.197 1.00 24.12 93 TRP A C 1
ATOM 642 O O . TRP A 1 116 ? 35.696 38.133 3.535 1.00 22.92 93 TRP A O 1
ATOM 653 N N . ILE A 1 117 ? 35.478 36.265 2.314 1.00 25.81 94 ILE A N 1
ATOM 654 C CA . ILE A 1 117 ? 36.735 36.479 1.609 1.00 29.69 94 ILE A CA 1
ATOM 655 C C . ILE A 1 117 ? 36.693 37.788 0.807 1.00 28.52 94 ILE A C 1
ATOM 656 O O . ILE A 1 117 ? 37.617 38.595 0.856 1.00 28.87 94 ILE A O 1
ATOM 661 N N . ARG A 1 118 ? 35.611 38.015 0.095 1.00 30.93 95 ARG A N 1
ATOM 662 C CA . ARG A 1 118 ? 35.487 39.274 -0.648 1.00 30.85 95 ARG A CA 1
ATOM 663 C C . ARG A 1 118 ? 35.633 40.487 0.274 1.00 27.93 95 ARG A C 1
ATOM 664 O O . ARG A 1 118 ? 36.254 41.486 -0.094 1.00 27.24 95 ARG A O 1
ATOM 672 N N . ILE A 1 119 ? 35.030 40.422 1.461 1.00 27.79 96 ILE A N 1
ATOM 673 C CA . ILE A 1 119 ? 35.112 41.561 2.410 1.00 26.42 96 ILE A CA 1
ATOM 674 C C . ILE A 1 119 ? 36.528 41.758 2.895 1.00 28.80 96 ILE A C 1
ATOM 675 O O . ILE A 1 119 ? 37.022 42.878 2.989 1.00 26.26 96 ILE A O 1
ATOM 680 N N . ALA A 1 120 ? 37.206 40.651 3.199 1.00 27.26 97 ALA A N 1
ATOM 681 C CA . ALA A 1 120 ? 38.578 40.735 3.594 1.00 27.11 97 ALA A CA 1
ATOM 682 C C . ALA A 1 120 ? 39.442 41.381 2.489 1.00 29.04 97 ALA A C 1
ATOM 683 O O . ALA A 1 120 ? 40.378 42.121 2.786 1.00 25.86 97 ALA A O 1
ATOM 685 N N . LYS A 1 121 ? 39.137 41.049 1.234 1.00 32.99 98 LYS A N 1
ATOM 686 C CA . LYS A 1 121 ? 39.867 41.607 0.092 1.00 34.54 98 LYS A CA 1
ATOM 687 C C . LYS A 1 121 ? 39.606 43.089 -0.119 1.00 32.49 98 LYS A C 1
ATOM 688 O O . LYS A 1 121 ? 40.533 43.828 -0.453 1.00 34.67 98 LYS A O 1
ATOM 694 N N . ILE A 1 122 ? 38.377 43.534 0.118 1.00 31.16 99 ILE A N 1
ATOM 695 C CA . ILE A 1 122 ? 38.107 44.974 0.153 1.00 32.39 99 ILE A CA 1
ATOM 696 C C . ILE A 1 122 ? 39.017 45.632 1.191 1.00 34.28 99 ILE A C 1
ATOM 697 O O . ILE A 1 122 ? 39.685 46.631 0.914 1.00 33.38 99 ILE A O 1
ATOM 702 N N . ILE A 1 123 ? 39.049 45.064 2.394 1.00 32.62 100 ILE A N 1
ATOM 703 C CA . ILE A 1 123 ? 39.841 45.619 3.467 1.00 31.88 100 ILE A CA 1
ATOM 704 C C . ILE A 1 123 ? 41.320 45.637 3.080 1.00 33.55 100 ILE A C 1
ATOM 705 O O . ILE A 1 123 ? 42.028 46.602 3.377 1.00 34.85 100 ILE A O 1
ATOM 710 N N . GLU A 1 124 ? 41.795 44.557 2.479 1.00 34.69 101 GLU A N 1
ATOM 711 C CA . GLU A 1 124 ? 43.187 44.470 2.067 1.00 37.33 101 GLU A CA 1
ATOM 712 C C . GLU A 1 124 ? 43.532 45.509 1.010 1.00 38.76 101 GLU A C 1
ATOM 713 O O . GLU A 1 124 ? 44.520 46.222 1.152 1.00 38.30 101 GLU A O 1
ATOM 719 N N . ARG A 1 125 ? 42.702 45.607 -0.024 1.00 39.98 102 ARG A N 1
ATOM 720 C CA . ARG A 1 125 ? 42.881 46.609 -1.081 1.00 43.90 102 ARG A CA 1
ATOM 721 C C . ARG A 1 125 ? 42.976 48.037 -0.542 1.00 42.02 102 ARG A C 1
ATOM 722 O O . ARG A 1 125 ? 43.771 48.816 -1.028 1.00 40.46 102 ARG A O 1
ATOM 730 N N . HIS A 1 126 ? 42.202 48.366 0.483 1.00 38.41 103 HIS A N 1
ATOM 731 C CA . HIS A 1 126 ? 42.158 49.740 0.999 1.00 38.80 103 HIS A CA 1
ATOM 732 C C . HIS A 1 126 ? 42.887 49.936 2.322 1.00 37.20 103 HIS A C 1
ATOM 733 O O . HIS A 1 126 ? 42.719 50.956 2.973 1.00 40.30 103 HIS A O 1
ATOM 740 N N . TYR A 1 127 ? 43.696 48.957 2.714 1.00 34.84 104 TYR A N 1
ATOM 741 C CA . TYR A 1 127 ? 44.224 48.905 4.051 1.00 33.91 104 TYR A CA 1
ATOM 742 C C . TYR A 1 127 ? 45.030 50.137 4.409 1.00 36.87 104 TYR A C 1
ATOM 743 O O . TYR A 1 127 ? 44.897 50.665 5.511 1.00 35.70 104 TYR A O 1
ATOM 752 N N . GLU A 1 128 ? 45.866 50.592 3.485 1.00 38.19 105 GLU A N 1
ATOM 753 C CA . GLU A 1 128 ? 46.773 51.709 3.759 1.00 41.77 105 GLU A CA 1
ATOM 754 C C . GLU A 1 128 ? 46.034 53.040 3.810 1.00 37.46 105 GLU A C 1
ATOM 755 O O . GLU A 1 128 ? 46.482 53.949 4.479 1.00 44.38 105 GLU A O 1
ATOM 761 N N . GLN A 1 129 ? 44.916 53.160 3.111 1.00 38.07 106 GLN A N 1
ATOM 762 C CA . GLN A 1 129 ? 44.177 54.438 3.036 1.00 38.74 106 GLN A CA 1
ATOM 763 C C . GLN A 1 129 ? 43.330 54.800 4.248 1.00 39.18 106 GLN A C 1
ATOM 764 O O . GLN A 1 129 ? 42.876 55.931 4.345 1.00 42.37 106 GLN A O 1
ATOM 770 N N . TYR A 1 130 ? 43.045 53.849 5.144 1.00 37.49 107 TYR A N 1
ATOM 771 C CA . TYR A 1 130 ? 42.129 54.109 6.255 1.00 32.06 107 TYR A CA 1
ATOM 772 C C . TYR A 1 130 ? 42.690 53.672 7.565 1.00 32.22 107 TYR A C 1
ATOM 773 O O . TYR A 1 130 ? 43.550 52.806 7.601 1.00 30.16 107 TYR A O 1
ATOM 782 N N . GLN A 1 131 ? 42.202 54.268 8.653 1.00 31.84 108 GLN A N 1
ATOM 783 C CA . GLN A 1 131 ? 42.671 53.918 9.993 1.00 32.71 108 GLN A CA 1
ATOM 784 C C . GLN A 1 131 ? 41.783 52.870 10.659 1.00 31.65 108 GLN A C 1
ATOM 785 O O . GLN A 1 131 ? 42.142 52.318 11.686 1.00 34.52 108 GLN A O 1
ATOM 791 N N . GLY A 1 132 ? 40.645 52.560 10.060 1.00 32.77 109 GLY A N 1
ATOM 792 C CA . GLY A 1 132 ? 39.787 51.521 10.606 1.00 32.10 109 GLY A CA 1
ATOM 793 C C . GLY A 1 132 ? 38.656 51.210 9.682 1.00 30.18 109 GLY A C 1
ATOM 794 O O . GLY A 1 132 ? 38.476 51.894 8.681 1.00 30.43 109 GLY A O 1
ATOM 795 N N . PHE A 1 133 ? 37.899 50.160 10.021 1.00 28.46 110 PHE A N 1
ATOM 796 C CA . PHE A 1 133 ? 36.830 49.659 9.168 1.00 26.81 110 PHE A CA 1
ATOM 797 C C . PHE A 1 133 ? 35.614 49.285 9.985 1.00 26.20 110 PHE A C 1
ATOM 798 O O . PHE A 1 133 ? 35.724 48.720 11.072 1.00 27.25 110 PHE A O 1
ATOM 806 N N . VAL A 1 134 ? 34.450 49.601 9.442 1.00 26.71 111 VAL A N 1
ATOM 807 C CA . VAL A 1 134 ? 33.200 49.162 9.994 1.00 25.60 111 VAL A CA 1
ATOM 808 C C . VAL A 1 134 ? 32.486 48.413 8.895 1.00 26.45 111 VAL A C 1
ATOM 809 O O . VAL A 1 134 ? 32.444 48.880 7.767 1.00 26.34 111 VAL A O 1
ATOM 813 N N . VAL A 1 135 ? 31.907 47.271 9.247 1.00 25.12 112 VAL A N 1
ATOM 814 C CA . VAL A 1 135 ? 31.184 46.446 8.327 1.00 24.87 112 VAL A CA 1
ATOM 815 C C . VAL A 1 135 ? 29.729 46.261 8.803 1.00 25.86 112 VAL A C 1
ATOM 816 O O . VAL A 1 135 ? 29.481 45.673 9.832 1.00 24.08 112 VAL A O 1
ATOM 820 N N . ILE A 1 136 ? 28.779 46.794 8.057 1.00 25.83 113 ILE A N 1
ATOM 821 C CA . ILE A 1 136 ? 27.376 46.566 8.344 1.00 25.18 113 ILE A CA 1
ATOM 822 C C . ILE A 1 136 ? 27.012 45.214 7.745 1.00 27.35 113 ILE A C 1
ATOM 823 O O . ILE A 1 136 ? 27.296 44.939 6.564 1.00 26.60 113 ILE A O 1
ATOM 828 N N . HIS A 1 137 ? 26.349 44.403 8.562 1.00 25.79 114 HIS A N 1
ATOM 829 C CA . HIS A 1 137 ? 26.150 42.989 8.286 1.00 25.85 114 HIS A CA 1
ATOM 830 C C . HIS A 1 137 ? 24.848 42.563 8.898 1.00 23.56 114 HIS A C 1
ATOM 831 O O . HIS A 1 137 ? 24.450 43.080 9.933 1.00 27.58 114 HIS A O 1
ATOM 838 N N . GLY A 1 138 ? 24.162 41.625 8.272 1.00 25.83 115 GLY A N 1
ATOM 839 C CA . GLY A 1 138 ? 23.019 40.997 8.919 1.00 25.49 115 GLY A CA 1
ATOM 840 C C . GLY A 1 138 ? 23.415 40.253 10.197 1.00 26.06 115 GLY A C 1
ATOM 841 O O . GLY A 1 138 ? 24.575 39.824 10.396 1.00 25.67 115 GLY A O 1
ATOM 842 N N . THR A 1 139 ? 22.455 40.121 11.090 1.00 26.16 116 THR A N 1
ATOM 843 C CA . THR A 1 139 ? 22.706 39.497 12.388 1.00 27.26 116 THR A CA 1
ATOM 844 C C . THR A 1 139 ? 22.706 37.972 12.282 1.00 24.70 116 THR A C 1
ATOM 845 O O . THR A 1 139 ? 23.431 37.305 13.021 1.00 24.87 116 THR A O 1
ATOM 849 N N . ASP A 1 140 ? 21.935 37.426 11.344 1.00 24.73 117 ASP A N 1
ATOM 850 C CA . ASP A 1 140 ? 21.766 35.974 11.231 1.00 24.49 117 ASP A CA 1
ATOM 851 C C . ASP A 1 140 ? 23.098 35.192 11.200 1.00 23.46 117 ASP A C 1
ATOM 852 O O . ASP A 1 140 ? 23.202 34.147 11.835 1.00 23.14 117 ASP A O 1
ATOM 857 N N . THR A 1 141 ? 24.103 35.676 10.471 1.00 23.81 118 THR A N 1
ATOM 858 C CA . THR A 1 141 ? 25.398 34.976 10.400 1.00 23.27 118 THR A CA 1
ATOM 859 C C . THR A 1 141 ? 26.551 35.891 10.776 1.00 24.47 118 THR A C 1
ATOM 860 O O . THR A 1 141 ? 27.702 35.613 10.463 1.00 23.61 118 THR A O 1
ATOM 864 N N . MET A 1 142 ? 26.249 36.974 11.479 1.00 26.79 119 MET A N 1
ATOM 865 C CA . MET A 1 142 ? 27.312 37.896 11.918 1.00 27.59 119 MET A CA 1
ATOM 866 C C . MET A 1 142 ? 28.432 37.246 12.729 1.00 25.45 119 MET A C 1
ATOM 867 O O . MET A 1 142 ? 29.579 37.565 12.538 1.00 24.75 119 MET A O 1
ATOM 872 N N . ALA A 1 143 ? 28.092 36.328 13.618 1.00 25.03 120 ALA A N 1
ATOM 873 C CA . ALA A 1 143 ? 29.113 35.640 14.419 1.00 25.35 120 ALA A CA 1
ATOM 874 C C . ALA A 1 143 ? 30.048 34.800 13.565 1.00 25.39 120 ALA A C 1
ATOM 875 O O . ALA A 1 143 ? 31.248 34.696 13.857 1.00 25.75 120 ALA A O 1
ATOM 877 N N . SER A 1 144 ? 29.500 34.158 12.535 1.00 26.68 121 SER A N 1
ATOM 878 C CA . SER A 1 144 ? 30.334 33.376 11.605 1.00 24.76 121 SER A CA 1
ATOM 879 C C . SER A 1 144 ? 31.229 34.305 10.790 1.00 23.65 121 SER A C 1
ATOM 880 O O . SER A 1 144 ? 32.396 34.023 10.609 1.00 22.98 121 SER A O 1
ATOM 883 N N . GLY A 1 145 ? 30.663 35.407 10.316 1.00 23.19 122 GLY A N 1
ATOM 884 C CA . GLY A 1 145 ? 31.426 36.370 9.561 1.00 22.64 122 GLY A CA 1
ATOM 885 C C . GLY A 1 145 ? 32.548 37.008 10.342 1.00 22.46 122 GLY A C 1
ATOM 886 O O . GLY A 1 145 ? 33.650 37.158 9.830 1.00 22.56 122 GLY A O 1
ATOM 887 N N . ALA A 1 146 ? 32.259 37.389 11.582 1.00 23.62 123 ALA A N 1
ATOM 888 C CA . ALA A 1 146 ? 33.272 37.955 12.466 1.00 23.08 123 ALA A CA 1
ATOM 889 C C . ALA A 1 146 ? 34.378 36.935 12.735 1.00 22.61 123 ALA A C 1
ATOM 890 O O . ALA A 1 146 ? 35.570 37.273 12.699 1.00 23.46 123 ALA A O 1
ATOM 892 N N . SER A 1 147 ? 33.997 35.686 12.944 1.00 22.38 124 SER A N 1
ATOM 893 C CA . SER A 1 147 ? 34.984 34.653 13.215 1.00 22.86 124 SER A CA 1
ATOM 894 C C . SER A 1 147 ? 35.852 34.383 11.982 1.00 22.84 124 SER A C 1
ATOM 895 O O . SER A 1 147 ? 37.088 34.298 12.081 1.00 22.52 124 SER A O 1
ATOM 898 N N . MET A 1 148 ? 35.213 34.245 10.817 1.00 23.20 125 MET A N 1
ATOM 899 C CA . MET A 1 148 ? 35.945 34.027 9.565 1.00 21.15 125 MET A CA 1
ATOM 900 C C . MET A 1 148 ? 36.916 35.184 9.319 1.00 21.70 125 MET A C 1
ATOM 901 O O . MET A 1 148 ? 38.100 34.957 9.099 1.00 21.12 125 MET A O 1
ATOM 906 N N . LEU A 1 149 ? 36.437 36.417 9.419 1.00 22.04 126 LEU A N 1
ATOM 907 C CA . LEU A 1 149 ? 37.323 37.586 9.162 1.00 23.65 126 LEU A CA 1
ATOM 908 C C . LEU A 1 149 ? 38.464 37.664 10.131 1.00 24.82 126 LEU A C 1
ATOM 909 O O . LEU A 1 149 ? 39.559 38.090 9.773 1.00 27.23 126 LEU A O 1
ATOM 914 N N . SER A 1 150 ? 38.216 37.236 11.361 1.00 25.02 127 SER A N 1
ATOM 915 C CA . SER A 1 150 ? 39.245 37.211 12.381 1.00 24.92 127 SER A CA 1
ATOM 916 C C . SER A 1 150 ? 40.422 36.351 11.960 1.00 23.19 127 SER A C 1
ATOM 917 O O . SER A 1 150 ? 41.587 36.693 12.194 1.00 24.08 127 SER A O 1
ATOM 920 N N . PHE A 1 151 ? 40.124 35.223 11.353 1.00 24.54 128 PHE A N 1
ATOM 921 C CA . PHE A 1 151 ? 41.171 34.322 10.878 1.00 23.49 128 PHE A CA 1
ATOM 922 C C . PHE A 1 151 ? 41.801 34.794 9.569 1.00 23.89 128 PHE A C 1
ATOM 923 O O . PHE A 1 151 ? 43.010 34.724 9.418 1.00 27.35 128 PHE A O 1
ATOM 931 N N . MET A 1 152 ? 40.983 35.296 8.656 1.00 24.35 129 MET A N 1
ATOM 932 C CA . MET A 1 152 ? 41.470 35.739 7.357 1.00 25.53 129 MET A CA 1
ATOM 933 C C . MET A 1 152 ? 42.460 36.912 7.477 1.00 26.01 129 MET A C 1
ATOM 934 O O . MET A 1 152 ? 43.414 36.975 6.710 1.00 25.97 129 MET A O 1
ATOM 939 N N . LEU A 1 153 ? 42.253 37.800 8.452 1.00 24.44 130 LEU A N 1
ATOM 940 C CA . LEU A 1 153 ? 43.069 39.008 8.597 1.00 24.12 130 LEU A CA 1
ATOM 941 C C . LEU A 1 153 ? 44.236 38.832 9.550 1.00 25.73 130 LEU A C 1
ATOM 942 O O . LEU A 1 153 ? 44.233 39.332 10.663 1.00 25.50 130 LEU A O 1
ATOM 947 N N . GLU A 1 154 ? 45.255 38.124 9.096 1.00 26.02 131 GLU A N 1
ATOM 948 C CA . GLU A 1 154 ? 46.383 37.813 9.939 1.00 27.65 131 GLU A CA 1
ATOM 949 C C . GLU A 1 154 ? 47.280 39.052 10.141 1.00 26.99 131 GLU A C 1
ATOM 950 O O . GLU A 1 154 ? 47.570 39.755 9.194 1.00 27.44 131 GLU A O 1
ATOM 956 N N . ASN A 1 155 ? 47.687 39.284 11.393 1.00 26.17 132 ASN A N 1
ATOM 957 C CA . ASN A 1 155 ? 48.473 40.436 11.805 1.00 27.10 132 ASN A CA 1
ATOM 958 C C . ASN A 1 155 ? 47.722 41.752 11.722 1.00 27.00 132 ASN A C 1
ATOM 959 O O . ASN A 1 155 ? 48.331 42.830 11.645 1.00 30.23 132 ASN A O 1
ATOM 964 N N . LEU A 1 156 ? 46.403 41.687 11.768 1.00 26.94 133 LEU A N 1
ATOM 965 C CA . LEU A 1 156 ? 45.579 42.895 11.722 1.00 26.33 133 LEU A CA 1
ATOM 966 C C . LEU A 1 156 ? 46.094 43.938 12.709 1.00 28.15 133 LEU A C 1
ATOM 967 O O . LEU A 1 156 ? 46.323 43.612 13.865 1.00 29.09 133 LEU A O 1
ATOM 972 N N . HIS A 1 157 ? 46.212 45.181 12.258 1.00 28.63 134 HIS A N 1
ATOM 973 C CA . HIS A 1 157 ? 46.717 46.280 13.080 1.00 30.34 134 HIS A CA 1
ATOM 974 C C . HIS A 1 157 ? 45.668 47.318 13.442 1.00 29.63 134 HIS A C 1
ATOM 975 O O . HIS A 1 157 ? 45.947 48.199 14.237 1.00 31.31 134 HIS A O 1
ATOM 982 N N . LYS A 1 158 ? 44.491 47.233 12.848 1.00 29.75 135 LYS A N 1
ATOM 983 C CA . LYS A 1 158 ? 43.498 48.276 12.931 1.00 28.80 135 LYS A CA 1
ATOM 984 C C . LYS A 1 158 ? 42.146 47.656 13.219 1.00 29.85 135 LYS A C 1
ATOM 985 O O . LYS A 1 158 ? 41.904 46.482 12.915 1.00 28.02 135 LYS A O 1
ATOM 991 N N . PRO A 1 159 ? 41.231 48.453 13.764 1.00 30.75 136 PRO A N 1
ATOM 992 C CA . PRO A 1 159 ? 39.936 47.879 14.107 1.00 29.86 136 PRO A CA 1
ATOM 993 C C . PRO A 1 159 ? 39.086 47.559 12.901 1.00 27.29 136 PRO A C 1
ATOM 994 O O . PRO A 1 159 ? 38.992 48.360 11.971 1.00 26.97 136 PRO A O 1
ATOM 998 N N . VAL A 1 160 ? 38.460 46.387 12.953 1.00 24.06 137 VAL A N 1
ATOM 999 C CA . VAL A 1 160 ? 37.460 45.993 12.002 1.00 25.16 137 VAL A CA 1
ATOM 1000 C C . VAL A 1 160 ? 36.200 45.668 12.788 1.00 25.17 137 VAL A C 1
ATOM 1001 O O . VAL A 1 160 ? 36.148 44.672 13.491 1.00 25.92 137 VAL A O 1
ATOM 1005 N N . ILE A 1 161 ? 35.215 46.555 12.743 1.00 25.46 138 ILE A N 1
ATOM 1006 C CA . ILE A 1 161 ? 34.096 46.451 13.659 1.00 26.86 138 ILE A CA 1
ATOM 1007 C C . ILE A 1 161 ? 32.871 46.083 12.869 1.00 25.41 138 ILE A C 1
ATOM 1008 O O . ILE A 1 161 ? 32.393 46.884 12.080 1.00 26.40 138 ILE A O 1
ATOM 1013 N N . LEU A 1 162 ? 32.335 44.887 13.098 1.00 25.80 139 LEU A N 1
ATOM 1014 C CA . LEU A 1 162 ? 31.045 44.536 12.542 1.00 25.15 139 LEU A CA 1
ATOM 1015 C C . LEU A 1 162 ? 29.936 45.096 13.388 1.00 24.64 139 LEU A C 1
ATOM 1016 O O . LEU A 1 162 ? 30.040 45.204 14.606 1.00 25.71 139 LEU A O 1
ATOM 1021 N N . THR A 1 163 ? 28.850 45.452 12.731 1.00 27.15 140 THR A N 1
ATOM 1022 C CA . THR A 1 163 ? 27.654 45.847 13.428 1.00 26.19 140 THR A CA 1
ATOM 1023 C C . THR A 1 163 ? 26.465 45.587 12.562 1.00 25.78 140 THR A C 1
ATOM 1024 O O . THR A 1 163 ? 26.574 45.293 11.370 1.00 25.61 140 THR A O 1
ATOM 1028 N N . GLY A 1 164 ? 25.304 45.668 13.178 1.00 26.45 141 GLY A N 1
ATOM 1029 C CA . GLY A 1 164 ? 24.046 45.396 12.490 1.00 27.98 141 GLY A CA 1
ATOM 1030 C C . GLY A 1 164 ? 22.907 45.846 13.365 1.00 27.02 141 GLY A C 1
ATOM 1031 O O . GLY A 1 164 ? 23.118 46.616 14.304 1.00 29.13 141 GLY A O 1
ATOM 1032 N N . ALA A 1 165 ? 21.706 45.393 13.061 1.00 25.35 142 ALA A N 1
ATOM 1033 C CA . ALA A 1 165 ? 20.546 45.811 13.826 1.00 27.05 142 ALA A CA 1
ATOM 1034 C C . ALA A 1 165 ? 19.433 44.793 13.723 1.00 27.57 142 ALA A C 1
ATOM 1035 O O . ALA A 1 165 ? 19.304 44.131 12.713 1.00 30.74 142 ALA A O 1
ATOM 1037 N N . GLN A 1 166 ? 18.612 44.711 14.755 1.00 30.40 143 GLN A N 1
ATOM 1038 C CA . GLN A 1 166 ? 17.349 43.990 14.680 1.00 33.93 143 GLN A CA 1
ATOM 1039 C C . GLN A 1 166 ? 16.283 44.758 13.878 1.00 33.37 143 GLN A C 1
ATOM 1040 O O . GLN A 1 166 ? 15.344 44.152 13.395 1.00 33.53 143 GLN A O 1
ATOM 1046 N N . VAL A 1 167 ? 16.391 46.072 13.792 1.00 31.79 144 VAL A N 1
ATOM 1047 C CA . VAL A 1 167 ? 15.345 46.914 13.173 1.00 30.00 144 VAL A CA 1
ATOM 1048 C C . VAL A 1 167 ? 16.011 47.860 12.218 1.00 27.67 144 VAL A C 1
ATOM 1049 O O . VAL A 1 167 ? 17.032 48.454 12.555 1.00 29.30 144 VAL A O 1
ATOM 1053 N N . PRO A 1 168 ? 15.467 47.978 11.009 1.00 27.85 145 PRO A N 1
ATOM 1054 C CA . PRO A 1 168 ? 16.091 48.861 10.016 1.00 28.67 145 PRO A CA 1
ATOM 1055 C C . PRO A 1 168 ? 16.176 50.337 10.405 1.00 30.75 145 PRO A C 1
ATOM 1056 O O . PRO A 1 168 ? 15.304 50.872 11.076 1.00 29.66 145 PRO A O 1
ATOM 1060 N N . ILE A 1 169 ? 17.238 50.983 9.940 1.00 29.81 146 ILE A N 1
ATOM 1061 C CA . ILE A 1 169 ? 17.511 52.350 10.290 1.00 30.44 146 ILE A CA 1
ATOM 1062 C C . ILE A 1 169 ? 16.400 53.289 9.809 1.00 34.14 146 ILE A C 1
ATOM 1063 O O . ILE A 1 169 ? 16.269 54.382 10.327 1.00 31.93 146 ILE A O 1
ATOM 1068 N N . ARG A 1 170 ? 15.629 52.873 8.807 1.00 35.43 147 ARG A N 1
ATOM 1069 C CA . ARG A 1 170 ? 14.546 53.702 8.290 1.00 38.64 147 ARG A CA 1
ATOM 1070 C C . ARG A 1 170 ? 13.308 53.672 9.144 1.00 35.00 147 ARG A C 1
ATOM 1071 O O . ARG A 1 170 ? 12.429 54.475 8.934 1.00 34.05 147 ARG A O 1
ATOM 1079 N N . VAL A 1 171 ? 13.200 52.696 10.039 1.00 33.15 148 VAL A N 1
ATOM 1080 C CA . VAL A 1 171 ? 12.088 52.621 10.951 1.00 30.98 148 VAL A CA 1
ATOM 1081 C C . VAL A 1 171 ? 12.435 53.550 12.130 1.00 32.88 148 VAL A C 1
ATOM 1082 O O . VAL A 1 171 ? 13.554 53.518 12.615 1.00 37.60 148 VAL A O 1
ATOM 1086 N N . LEU A 1 172 ? 11.494 54.387 12.563 1.00 31.71 149 LEU A N 1
ATOM 1087 C CA . LEU A 1 172 ? 11.800 55.463 13.523 1.00 29.96 149 LEU A CA 1
ATOM 1088 C C . LEU A 1 172 ? 12.373 54.945 14.833 1.00 28.87 149 LEU A C 1
ATOM 1089 O O . LEU A 1 172 ? 13.450 55.376 15.259 1.00 26.91 149 LEU A O 1
ATOM 1094 N N . TRP A 1 173 ? 11.680 53.980 15.437 1.00 27.68 150 TRP A N 1
ATOM 1095 C CA . TRP A 1 173 ? 12.186 53.328 16.643 1.00 29.58 150 TRP A CA 1
ATOM 1096 C C . TRP A 1 173 ? 13.103 52.134 16.259 1.00 28.83 150 TRP A C 1
ATOM 1097 O O . TRP A 1 173 ? 12.608 51.052 15.909 1.00 27.82 150 TRP A O 1
ATOM 1108 N N . ASN A 1 174 ? 14.412 52.311 16.367 1.00 26.83 151 ASN A N 1
ATOM 1109 C CA . ASN A 1 174 ? 15.341 51.240 15.978 1.00 29.03 151 ASN A CA 1
ATOM 1110 C C . ASN A 1 174 ? 16.593 51.214 16.821 1.00 28.49 151 ASN A C 1
ATOM 1111 O O . ASN A 1 174 ? 16.877 52.145 17.558 1.00 27.81 151 ASN A O 1
ATOM 1116 N N . ASP A 1 175 ? 17.340 50.131 16.682 1.00 28.79 152 ASP A N 1
ATOM 1117 C CA . ASP A 1 175 ? 18.649 49.998 17.327 1.00 29.57 152 ASP A CA 1
ATOM 1118 C C . ASP A 1 175 ? 19.778 50.350 16.358 1.00 26.52 152 ASP A C 1
ATOM 1119 O O . ASP A 1 175 ? 20.936 50.456 16.747 1.00 28.32 152 ASP A O 1
ATOM 1124 N N . ALA A 1 176 ? 19.437 50.540 15.096 1.00 24.30 153 ALA A N 1
ATOM 1125 C CA . ALA A 1 176 ? 20.437 50.778 14.055 1.00 25.67 153 ALA A CA 1
ATOM 1126 C C . ALA A 1 176 ? 21.264 52.046 14.232 1.00 25.18 153 ALA A C 1
ATOM 1127 O O . ALA A 1 176 ? 22.467 52.020 14.020 1.00 28.13 153 ALA A O 1
ATOM 1129 N N . ARG A 1 177 ? 20.617 53.173 14.536 1.00 25.81 154 ARG A N 1
ATOM 1130 C CA . ARG A 1 177 ? 21.336 54.456 14.667 1.00 26.37 154 ARG A CA 1
ATOM 1131 C C . ARG A 1 177 ? 22.473 54.356 15.631 1.00 26.59 154 ARG A C 1
ATOM 1132 O O . ARG A 1 177 ? 23.606 54.689 15.303 1.00 27.42 154 ARG A O 1
ATOM 1140 N N . GLU A 1 178 ? 22.178 53.907 16.850 1.00 27.28 155 GLU A N 1
ATOM 1141 C CA . GLU A 1 178 ? 23.187 53.908 17.887 1.00 25.99 155 GLU A CA 1
ATOM 1142 C C . GLU A 1 178 ? 24.230 52.802 17.685 1.00 24.41 155 GLU A C 1
ATOM 1143 O O . GLU A 1 178 ? 25.399 52.980 18.041 1.00 23.18 155 GLU A O 1
ATOM 1149 N N . ASN A 1 179 ? 23.836 51.673 17.101 1.00 23.42 156 ASN A N 1
ATOM 1150 C CA . ASN A 1 179 ? 24.808 50.634 16.775 1.00 22.35 156 ASN A CA 1
ATOM 1151 C C . ASN A 1 179 ? 25.814 51.108 15.735 1.00 21.79 156 ASN A C 1
ATOM 1152 O O . ASN A 1 179 ? 27.015 50.901 15.881 1.00 21.88 156 ASN A O 1
ATOM 1157 N N . LEU A 1 180 ? 25.336 51.742 14.669 1.00 23.67 157 LEU A N 1
ATOM 1158 C CA . LEU A 1 180 ? 26.246 52.213 13.627 1.00 23.63 157 LEU A CA 1
ATOM 1159 C C . LEU A 1 180 ? 27.154 53.320 14.136 1.00 24.88 157 LEU A C 1
ATOM 1160 O O . LEU A 1 180 ? 28.364 53.313 13.883 1.00 23.41 157 LEU A O 1
ATOM 1165 N N . LEU A 1 181 ? 26.572 54.297 14.834 1.00 26.20 158 LEU A N 1
ATOM 1166 C CA . LEU A 1 181 ? 27.382 55.415 15.392 1.00 26.26 158 LEU A CA 1
ATOM 1167 C C . LEU A 1 181 ? 28.456 54.917 16.344 1.00 25.93 158 LEU A C 1
ATOM 1168 O O . LEU A 1 181 ? 29.614 55.330 16.252 1.00 28.85 158 LEU A O 1
ATOM 1173 N N . GLY A 1 182 ? 28.075 54.010 17.246 1.00 26.14 159 GLY A N 1
ATOM 1174 C CA . GLY A 1 182 ? 29.019 53.421 18.167 1.00 24.93 159 GLY A CA 1
ATOM 1175 C C . GLY A 1 182 ? 30.161 52.699 17.463 1.00 24.98 159 GLY A C 1
ATOM 1176 O O . GLY A 1 182 ? 31.327 52.838 17.846 1.00 26.44 159 GLY A O 1
ATOM 1177 N N . ALA A 1 183 ? 29.839 51.946 16.422 1.00 24.90 160 ALA A N 1
ATOM 1178 C CA . ALA A 1 183 ? 30.875 51.226 15.672 1.00 26.10 160 ALA A CA 1
ATOM 1179 C C . ALA A 1 183 ? 31.881 52.193 15.058 1.00 26.20 160 ALA A C 1
ATOM 1180 O O . ALA A 1 183 ? 33.093 51.993 15.165 1.00 24.58 160 ALA A O 1
ATOM 1182 N N . LEU A 1 184 ? 31.368 53.265 14.459 1.00 26.30 161 LEU A N 1
ATOM 1183 C CA . LEU A 1 184 ? 32.210 54.300 13.859 1.00 27.21 161 LEU A CA 1
ATOM 1184 C C . LEU A 1 184 ? 33.073 54.993 14.891 1.00 27.72 161 LEU A C 1
ATOM 1185 O O . LEU A 1 184 ? 34.262 55.229 14.657 1.00 29.47 161 LEU A O 1
ATOM 1190 N N . LEU A 1 185 ? 32.495 55.340 16.035 1.00 28.24 162 LEU A N 1
ATOM 1191 C CA . LEU A 1 185 ? 33.275 56.004 17.089 1.00 27.10 162 LEU A CA 1
ATOM 1192 C C . LEU A 1 185 ? 34.319 55.108 17.736 1.00 28.58 162 LEU A C 1
ATOM 1193 O O . LEU A 1 185 ? 35.429 55.561 18.015 1.00 26.71 162 LEU A O 1
ATOM 1198 N N . VAL A 1 186 ? 33.994 53.832 17.924 1.00 27.38 163 VAL A N 1
ATOM 1199 C CA . VAL A 1 186 ? 34.998 52.881 18.393 1.00 29.49 163 VAL A CA 1
ATOM 1200 C C . VAL A 1 186 ? 36.145 52.770 17.373 1.00 28.95 163 VAL A C 1
ATOM 1201 O O . VAL A 1 186 ? 37.322 52.888 17.739 1.00 27.90 163 VAL A O 1
ATOM 1205 N N . ALA A 1 187 ? 35.815 52.519 16.107 1.00 29.04 164 ALA A N 1
ATOM 1206 C CA . ALA A 1 187 ? 36.849 52.372 15.081 1.00 28.47 164 ALA A CA 1
ATOM 1207 C C . ALA A 1 187 ? 37.636 53.664 14.909 1.00 31.25 164 ALA A C 1
ATOM 1208 O O . ALA A 1 187 ? 38.835 53.639 14.697 1.00 27.28 164 ALA A O 1
ATOM 1210 N N . GLY A 1 188 ? 36.930 54.787 14.964 1.00 32.44 165 GLY A N 1
ATOM 1211 C CA . GLY A 1 188 ? 37.535 56.090 14.751 1.00 34.38 165 GLY A CA 1
ATOM 1212 C C . GLY A 1 188 ? 38.468 56.567 15.849 1.00 36.57 165 GLY A C 1
ATOM 1213 O O . GLY A 1 188 ? 39.367 57.366 15.586 1.00 40.34 165 GLY A O 1
ATOM 1214 N N . GLN A 1 189 ? 38.288 56.063 17.066 1.00 37.32 166 GLN A N 1
ATOM 1215 C CA . GLN A 1 189 ? 38.973 56.618 18.230 1.00 37.83 166 GLN A CA 1
ATOM 1216 C C . GLN A 1 189 ? 39.870 55.684 19.006 1.00 33.95 166 GLN A C 1
ATOM 1217 O O . GLN A 1 189 ? 40.605 56.155 19.856 1.00 31.81 166 GLN A O 1
ATOM 1223 N N . TYR A 1 190 ? 39.779 54.372 18.803 1.00 31.48 167 TYR A N 1
ATOM 1224 C CA . TYR A 1 190 ? 40.592 53.450 19.603 1.00 31.23 167 TYR A CA 1
ATOM 1225 C C . TYR A 1 190 ? 41.318 52.481 18.716 1.00 33.97 167 TYR A C 1
ATOM 1226 O O . TYR A 1 190 ? 40.790 52.059 17.682 1.00 35.89 167 TYR A O 1
ATOM 1235 N N . ILE A 1 191 ? 42.532 52.141 19.122 1.00 34.49 168 ILE A N 1
ATOM 1236 C CA . ILE A 1 191 ? 43.337 51.209 18.375 1.00 37.80 168 ILE A CA 1
ATOM 1237 C C . ILE A 1 191 ? 43.148 49.848 19.011 1.00 34.29 168 ILE A C 1
ATOM 1238 O O . ILE A 1 191 ? 43.820 49.470 19.959 1.00 37.62 168 ILE A O 1
ATOM 1243 N N . ILE A 1 192 ? 42.152 49.153 18.495 1.00 32.24 169 ILE A N 1
ATOM 1244 C CA . ILE A 1 192 ? 41.815 47.811 18.918 1.00 30.34 169 ILE A CA 1
ATOM 1245 C C . ILE A 1 192 ? 42.028 46.990 17.666 1.00 28.24 169 ILE A C 1
ATOM 1246 O O . ILE A 1 192 ? 41.194 46.990 16.769 1.00 31.01 169 ILE A O 1
ATOM 1251 N N . PRO A 1 193 ? 43.182 46.350 17.560 1.00 25.78 170 PRO A N 1
ATOM 1252 C CA . PRO A 1 193 ? 43.543 45.654 16.325 1.00 27.43 170 PRO A CA 1
ATOM 1253 C C . PRO A 1 193 ? 42.896 44.260 16.184 1.00 28.94 170 PRO A C 1
ATOM 1254 O O . PRO A 1 193 ? 43.597 43.237 16.146 1.00 29.07 170 PRO A O 1
ATOM 1258 N N . GLU A 1 194 ? 41.564 44.221 16.166 1.00 28.17 171 GLU A N 1
ATOM 1259 C CA . GLU A 1 194 ? 40.807 42.963 16.205 1.00 28.75 171 GLU A CA 1
ATOM 1260 C C . GLU A 1 194 ? 39.563 43.120 15.401 1.00 27.24 171 GLU A C 1
ATOM 1261 O O . GLU A 1 194 ? 39.078 44.243 15.210 1.00 26.51 171 GLU A O 1
ATOM 1267 N N . VAL A 1 195 ? 39.051 42.001 14.920 1.00 24.43 172 VAL A N 1
ATOM 1268 C CA . VAL A 1 195 ? 37.716 41.965 14.374 1.00 25.06 172 VAL A CA 1
ATOM 1269 C C . VAL A 1 195 ? 36.771 41.848 15.548 1.00 24.83 172 VAL A C 1
ATOM 1270 O O . VAL A 1 195 ? 36.859 40.905 16.342 1.00 25.27 172 VAL A O 1
ATOM 1274 N N . CYS A 1 196 ? 35.866 42.807 15.656 1.00 24.75 173 CYS A N 1
ATOM 1275 C CA . CYS A 1 196 ? 34.961 42.918 16.785 1.00 26.11 173 CYS A CA 1
ATOM 1276 C C . CYS A 1 196 ? 33.543 42.995 16.311 1.00 26.17 173 CYS A C 1
ATOM 1277 O O . CYS A 1 196 ? 33.283 43.238 15.124 1.00 26.79 173 CYS A O 1
ATOM 1280 N N . LEU A 1 197 ? 32.621 42.827 17.251 1.00 24.58 174 LEU A N 1
ATOM 1281 C CA . LEU A 1 197 ? 31.216 43.081 16.995 1.00 27.15 174 LEU A CA 1
ATOM 1282 C C . LEU A 1 197 ? 30.729 44.137 17.946 1.00 27.53 174 LEU A C 1
ATOM 1283 O O . LEU A 1 197 ? 30.916 44.004 19.152 1.00 27.27 174 LEU A O 1
ATOM 1288 N N . PHE A 1 198 ? 30.122 45.201 17.419 1.00 27.19 175 PHE A N 1
ATOM 1289 C CA . PHE A 1 198 ? 29.567 46.229 18.279 1.00 26.85 175 PHE A CA 1
ATOM 1290 C C . PHE A 1 198 ? 28.063 46.207 18.202 1.00 26.94 175 PHE A C 1
ATOM 1291 O O . PHE A 1 198 ? 27.502 46.385 17.135 1.00 29.57 175 PHE A O 1
ATOM 1299 N N . MET A 1 199 ? 27.415 45.939 19.332 1.00 29.62 176 MET A N 1
ATOM 1300 C CA . MET A 1 199 ? 25.965 46.011 19.437 1.00 30.94 176 MET A CA 1
ATOM 1301 C C . MET A 1 199 ? 25.491 46.314 20.834 1.00 27.69 176 MET A C 1
ATOM 1302 O O . MET A 1 199 ? 26.044 45.827 21.807 1.00 26.10 176 MET A O 1
ATOM 1307 N N . ASN A 1 200 ? 24.459 47.140 20.918 1.00 25.31 177 ASN A N 1
ATOM 1308 C CA . ASN A 1 200 ? 23.807 47.417 22.179 1.00 27.41 177 ASN A CA 1
ATOM 1309 C C . ASN A 1 200 ? 24.802 47.859 23.243 1.00 26.47 177 ASN A C 1
ATOM 1310 O O . ASN A 1 200 ? 24.843 47.329 24.343 1.00 26.35 177 ASN A O 1
ATOM 1315 N N . SER A 1 201 ? 25.613 48.849 22.888 1.00 25.83 178 SER A N 1
ATOM 1316 C CA . SER A 1 201 ? 26.564 49.464 23.800 1.00 26.74 178 SER A CA 1
ATOM 1317 C C . SER A 1 201 ? 27.734 48.593 24.235 1.00 28.22 178 SER A C 1
ATOM 1318 O O . SER A 1 201 ? 28.457 48.955 25.167 1.00 28.52 178 SER A O 1
ATOM 1321 N N . GLN A 1 202 ? 27.953 47.480 23.549 1.00 27.70 179 GLN A N 1
ATOM 1322 C CA . GLN A 1 202 ? 29.056 46.609 23.892 1.00 29.66 179 GLN A CA 1
ATOM 1323 C C . GLN A 1 202 ? 29.885 46.243 22.688 1.00 27.35 179 GLN A C 1
ATOM 1324 O O . GLN A 1 202 ? 29.350 46.071 21.598 1.00 26.50 179 GLN A O 1
ATOM 1330 N N . LEU A 1 203 ? 31.179 46.085 22.922 1.00 25.66 180 LEU A N 1
ATOM 1331 C CA . LEU A 1 203 ? 32.108 45.660 21.918 1.00 25.17 180 LEU A CA 1
ATOM 1332 C C . LEU A 1 203 ? 32.610 44.289 22.304 1.00 22.90 180 LEU A C 1
ATOM 1333 O O . LEU A 1 203 ? 33.221 44.129 23.337 1.00 25.32 180 LEU A O 1
ATOM 1338 N N . PHE A 1 204 ? 32.341 43.297 21.457 1.00 23.20 181 PHE A N 1
ATOM 1339 C CA . PHE A 1 204 ? 32.761 41.927 21.722 1.00 21.66 181 PHE A CA 1
ATOM 1340 C C . PHE A 1 204 ? 33.888 41.520 20.812 1.00 20.62 181 PHE A C 1
ATOM 1341 O O . PHE A 1 204 ? 33.983 42.002 19.692 1.00 23.21 181 PHE A O 1
ATOM 1349 N N . ARG A 1 205 ? 34.740 40.616 21.273 1.00 21.30 182 ARG A N 1
ATOM 1350 C CA . ARG A 1 205 ? 35.693 39.982 20.385 1.00 20.58 182 ARG A CA 1
ATOM 1351 C C . ARG A 1 205 ? 34.901 39.127 19.413 1.00 22.81 182 ARG A C 1
ATOM 1352 O O . ARG A 1 205 ? 34.095 38.279 19.815 1.00 22.10 182 ARG A O 1
ATOM 1360 N N . GLY A 1 206 ? 35.124 39.371 18.128 1.00 24.24 183 GLY A N 1
ATOM 1361 C CA . GLY A 1 206 ? 34.335 38.776 17.074 1.00 24.52 183 GLY A CA 1
ATOM 1362 C C . GLY A 1 206 ? 34.288 37.263 17.148 1.00 23.90 183 GLY A C 1
ATOM 1363 O O . GLY A 1 206 ? 33.229 36.649 16.963 1.00 25.52 183 GLY A O 1
ATOM 1364 N N . ASN A 1 207 ? 35.442 36.641 17.332 1.00 22.18 184 ASN A N 1
ATOM 1365 C CA . ASN A 1 207 ? 35.524 35.179 17.336 1.00 22.73 184 ASN A CA 1
ATOM 1366 C C . ASN A 1 207 ? 35.111 34.545 18.678 1.00 23.65 184 ASN A C 1
ATOM 1367 O O . ASN A 1 207 ? 35.355 33.363 18.893 1.00 24.09 184 ASN A O 1
ATOM 1372 N N . ARG A 1 208 ? 34.512 35.343 19.572 1.00 23.21 185 ARG A N 1
ATOM 1373 C CA . ARG A 1 208 ? 33.981 34.858 20.849 1.00 23.44 185 ARG A CA 1
ATOM 1374 C C . ARG A 1 208 ? 32.471 34.992 20.932 1.00 23.11 185 ARG A C 1
ATOM 1375 O O . ARG A 1 208 ? 31.888 34.594 21.945 1.00 22.73 185 ARG A O 1
ATOM 1383 N N . VAL A 1 209 ? 31.844 35.624 19.937 1.00 24.49 186 VAL A N 1
ATOM 1384 C CA . VAL A 1 209 ? 30.431 35.918 20.026 1.00 26.12 186 VAL A CA 1
ATOM 1385 C C . VAL A 1 209 ? 29.580 34.840 19.414 1.00 24.97 186 VAL A C 1
ATOM 1386 O O . VAL A 1 209 ? 30.015 34.112 18.524 1.00 24.96 186 VAL A O 1
ATOM 1390 N N . THR A 1 210 ? 28.347 34.780 19.892 1.00 26.42 187 THR A N 1
ATOM 1391 C CA . THR A 1 210 ? 27.301 33.982 19.275 1.00 26.64 187 THR A CA 1
ATOM 1392 C C . THR A 1 210 ? 25.959 34.691 19.419 1.00 27.46 187 THR A C 1
ATOM 1393 O O . THR A 1 210 ? 25.779 35.508 20.320 1.00 28.28 187 THR A O 1
ATOM 1397 N N . LYS A 1 211 ? 25.043 34.425 18.495 1.00 27.99 188 LYS A N 1
ATOM 1398 C CA . LYS A 1 211 ? 23.726 35.075 18.516 1.00 29.38 188 LYS A CA 1
ATOM 1399 C C . LYS A 1 211 ? 22.805 34.334 19.469 1.00 29.58 188 LYS A C 1
ATOM 1400 O O . LYS A 1 211 ? 22.558 33.165 19.282 1.00 30.90 188 LYS A O 1
ATOM 1406 N N . VAL A 1 212 ? 22.317 35.009 20.501 1.00 32.11 189 VAL A N 1
ATOM 1407 C CA . VAL A 1 212 ? 21.504 34.350 21.520 1.00 34.67 189 VAL A CA 1
ATOM 1408 C C . VAL A 1 212 ? 20.036 34.735 21.517 1.00 33.27 189 VAL A C 1
ATOM 1409 O O . VAL A 1 212 ? 19.224 34.048 22.152 1.00 36.85 189 VAL A O 1
ATOM 1413 N N . ASP A 1 213 ? 19.683 35.810 20.831 1.00 31.78 190 ASP A N 1
ATOM 1414 C CA . ASP A 1 213 ? 18.288 36.269 20.837 1.00 33.77 190 ASP A CA 1
ATOM 1415 C C . ASP A 1 213 ? 17.869 36.745 19.451 1.00 31.36 190 ASP A C 1
ATOM 1416 O O . ASP A 1 213 ? 18.483 37.642 18.892 1.00 27.30 190 ASP A O 1
ATOM 1421 N N . SER A 1 214 ? 16.799 36.154 18.933 1.00 31.21 191 SER A N 1
ATOM 1422 C CA . SER A 1 214 ? 16.323 36.455 17.600 1.00 34.85 191 SER A CA 1
ATOM 1423 C C . SER A 1 214 ? 15.452 37.716 17.515 1.00 35.96 191 SER A C 1
ATOM 1424 O O . SER A 1 214 ? 15.219 38.201 16.412 1.00 35.38 191 SER A O 1
ATOM 1427 N N . GLN A 1 215 ? 15.009 38.269 18.641 1.00 35.18 192 GLN A N 1
ATOM 1428 C CA . GLN A 1 215 ? 14.225 39.530 18.599 1.00 42.05 192 GLN A CA 1
ATOM 1429 C C . GLN A 1 215 ? 14.780 40.721 19.395 1.00 40.01 192 GLN A C 1
ATOM 1430 O O . GLN A 1 215 ? 14.577 41.869 19.011 1.00 41.89 192 GLN A O 1
ATOM 1436 N N . LYS A 1 216 ? 15.435 40.471 20.513 1.00 37.36 193 LYS A N 1
ATOM 1437 C CA . LYS A 1 216 ? 15.831 41.578 21.378 1.00 41.83 193 LYS A CA 1
ATOM 1438 C C . LYS A 1 216 ? 17.060 42.310 20.859 1.00 37.99 193 LYS A C 1
ATOM 1439 O O . LYS A 1 216 ? 17.854 41.744 20.111 1.00 32.68 193 LYS A O 1
ATOM 1445 N N . PHE A 1 217 ? 17.195 43.576 21.253 1.00 34.79 194 PHE A N 1
ATOM 1446 C CA . PHE A 1 217 ? 18.340 44.370 20.837 1.00 34.44 194 PHE A CA 1
ATOM 1447 C C . PHE A 1 217 ? 19.644 43.777 21.346 1.00 34.41 194 PHE A C 1
ATOM 1448 O O . PHE A 1 217 ? 20.699 43.912 20.708 1.00 33.37 194 PHE A O 1
ATOM 1456 N N . GLU A 1 218 ? 19.573 43.156 22.521 1.00 35.92 195 GLU A N 1
ATOM 1457 C CA . GLU A 1 218 ? 20.706 42.436 23.053 1.00 38.54 195 GLU A CA 1
ATOM 1458 C C . GLU A 1 218 ? 20.750 41.050 22.377 1.00 33.70 195 GLU A C 1
ATOM 1459 O O . GLU A 1 218 ? 20.384 40.039 22.955 1.00 35.51 195 GLU A O 1
ATOM 1465 N N . ALA A 1 219 ? 21.192 41.034 21.134 1.00 29.26 196 ALA A N 1
ATOM 1466 C CA . ALA A 1 219 ? 21.068 39.847 20.330 1.00 28.06 196 ALA A CA 1
ATOM 1467 C C . ALA A 1 219 ? 22.252 38.899 20.522 1.00 29.47 196 ALA A C 1
ATOM 1468 O O . ALA A 1 219 ? 22.132 37.712 20.212 1.00 28.72 196 ALA A O 1
ATOM 1470 N N . PHE A 1 220 ? 23.384 39.434 20.979 1.00 26.07 197 PHE A N 1
ATOM 1471 C CA . PHE A 1 220 ? 24.642 38.712 20.983 1.00 28.33 197 PHE A CA 1
ATOM 1472 C C . PHE A 1 220 ? 25.218 38.638 22.374 1.00 30.12 197 PHE A C 1
ATOM 1473 O O . PHE A 1 220 ? 24.991 39.510 23.203 1.00 30.20 197 PHE A O 1
ATOM 1481 N N . CYS A 1 221 ? 25.980 37.579 22.584 1.00 29.31 198 CYS A N 1
ATOM 1482 C CA . CYS A 1 221 ? 26.605 37.300 23.839 1.00 34.53 198 CYS A CA 1
ATOM 1483 C C . CYS A 1 221 ? 28.004 36.756 23.507 1.00 30.48 198 CYS A C 1
ATOM 1484 O O . CYS A 1 221 ? 28.214 36.144 22.449 1.00 27.75 198 CYS A O 1
ATOM 1487 N N . SER A 1 222 ? 28.929 37.005 24.413 1.00 25.50 199 SER A N 1
ATOM 1488 C CA . SER A 1 222 ? 30.262 36.489 24.391 1.00 26.78 199 SER A CA 1
ATOM 1489 C C . SER A 1 222 ? 30.366 35.599 25.635 1.00 28.59 199 SER A C 1
ATOM 1490 O O . SER A 1 222 ? 30.816 36.041 26.696 1.00 25.41 199 SER A O 1
ATOM 1493 N N . PRO A 1 223 ? 29.946 34.326 25.521 1.00 28.13 200 PRO A N 1
ATOM 1494 C CA . PRO A 1 223 ? 29.769 33.543 26.752 1.00 29.04 200 PRO A CA 1
ATOM 1495 C C . PRO A 1 223 ? 31.015 33.191 27.546 1.00 27.84 200 PRO A C 1
ATOM 1496 O O . PRO A 1 223 ? 30.924 33.024 28.751 1.00 28.41 200 PRO A O 1
ATOM 1500 N N . ASN A 1 224 ? 32.169 33.083 26.907 1.00 27.83 201 ASN A N 1
ATOM 1501 C CA . ASN A 1 224 ? 33.383 32.673 27.624 1.00 27.12 201 ASN A CA 1
ATOM 1502 C C . ASN A 1 224 ? 34.463 33.768 27.629 1.00 26.94 201 ASN A C 1
ATOM 1503 O O . ASN A 1 224 ? 35.638 33.496 27.860 1.00 28.11 201 ASN A O 1
ATOM 1508 N N . LEU A 1 225 ? 34.066 35.001 27.381 1.00 24.84 202 LEU A N 1
ATOM 1509 C CA . LEU A 1 225 ? 35.009 36.109 27.502 1.00 25.15 202 LEU A CA 1
ATOM 1510 C C . LEU A 1 225 ? 34.255 37.373 27.773 1.00 25.02 202 LEU A C 1
ATOM 1511 O O . LEU A 1 225 ? 33.190 37.599 27.188 1.00 24.37 202 LEU A O 1
ATOM 1516 N N . SER A 1 226 ? 34.817 38.235 28.618 1.00 27.37 203 SER A N 1
ATOM 1517 C CA . SER A 1 226 ? 34.256 39.565 28.805 1.00 29.06 203 SER A CA 1
ATOM 1518 C C . SER A 1 226 ? 34.212 40.317 27.514 1.00 27.88 203 SER A C 1
ATOM 1519 O O . SER A 1 226 ? 35.029 40.081 26.622 1.00 25.72 203 SER A O 1
ATOM 1522 N N . PRO A 1 227 ? 33.308 41.293 27.437 1.00 26.68 204 PRO A N 1
ATOM 1523 C CA . PRO A 1 227 ? 33.377 42.231 26.337 1.00 26.76 204 PRO A CA 1
ATOM 1524 C C . PRO A 1 227 ? 34.742 42.942 26.325 1.00 27.69 204 PRO A C 1
ATOM 1525 O O . PRO A 1 227 ? 35.352 43.131 27.378 1.00 25.22 204 PRO A O 1
ATOM 1529 N N . LEU A 1 228 ? 35.212 43.325 25.145 1.00 24.83 205 LEU A N 1
ATOM 1530 C CA . LEU A 1 228 ? 36.413 44.148 25.054 1.00 27.36 205 LEU A CA 1
ATOM 1531 C C . LEU A 1 228 ? 36.144 45.588 25.503 1.00 28.03 205 LEU A C 1
ATOM 1532 O O . LEU A 1 228 ? 37.057 46.278 25.938 1.00 29.94 205 LEU A O 1
ATOM 1537 N N . ALA A 1 229 ? 34.902 46.030 25.377 1.00 27.84 206 ALA A N 1
ATOM 1538 C CA . ALA A 1 229 ? 34.552 47.366 25.821 1.00 26.73 206 ALA A CA 1
ATOM 1539 C C . ALA A 1 229 ? 33.066 47.516 26.087 1.00 28.39 206 ALA A C 1
ATOM 1540 O O . ALA A 1 229 ? 32.245 46.782 25.543 1.00 26.55 206 ALA A O 1
ATOM 1542 N N . THR A 1 230 ? 32.745 48.504 26.925 1.00 31.54 207 THR A N 1
ATOM 1543 C CA . THR A 1 230 ? 31.379 48.876 27.241 1.00 32.10 207 THR A CA 1
ATOM 1544 C C . THR A 1 230 ? 31.265 50.381 27.160 1.00 34.25 207 THR A C 1
ATOM 1545 O O . THR A 1 230 ? 32.181 51.120 27.539 1.00 35.34 207 THR A O 1
ATOM 1549 N N . VAL A 1 231 ? 30.131 50.829 26.654 1.00 34.11 208 VAL A N 1
ATOM 1550 C CA . VAL A 1 231 ? 29.844 52.241 26.566 1.00 33.69 208 VAL A CA 1
ATOM 1551 C C . VAL A 1 231 ? 28.711 52.611 27.523 1.00 32.49 208 VAL A C 1
ATOM 1552 O O . VAL A 1 231 ? 27.619 52.013 27.504 1.00 29.70 208 VAL A O 1
ATOM 1556 N N . GLY A 1 232 ? 28.979 53.631 28.330 1.00 29.74 209 GLY A N 1
ATOM 1557 C CA . GLY A 1 232 ? 27.973 54.233 29.193 1.00 31.64 209 GLY A CA 1
ATOM 1558 C C . GLY A 1 232 ? 28.335 55.702 29.373 1.00 29.43 209 GLY A C 1
ATOM 1559 O O . GLY A 1 232 ? 28.787 56.331 28.438 1.00 28.73 209 GLY A O 1
ATOM 1560 N N . ALA A 1 233 ? 28.176 56.217 30.582 1.00 28.16 210 ALA A N 1
ATOM 1561 C CA . ALA A 1 233 ? 28.685 57.556 30.918 1.00 34.37 210 ALA A CA 1
ATOM 1562 C C . ALA A 1 233 ? 30.157 57.722 30.491 1.00 35.45 210 ALA A C 1
ATOM 1563 O O . ALA A 1 233 ? 30.558 58.786 30.069 1.00 39.67 210 ALA A O 1
ATOM 1565 N N . ASP A 1 234 ? 30.923 56.649 30.554 1.00 38.60 211 ASP A N 1
ATOM 1566 C CA . ASP A 1 234 ? 32.285 56.617 30.028 1.00 43.04 211 ASP A CA 1
ATOM 1567 C C . ASP A 1 234 ? 32.439 55.369 29.146 1.00 41.95 211 ASP A C 1
ATOM 1568 O O . ASP A 1 234 ? 31.554 54.499 29.076 1.00 40.74 211 ASP A O 1
ATOM 1573 N N . VAL A 1 235 ? 33.581 55.288 28.485 1.00 38.98 212 VAL A N 1
ATOM 1574 C CA . VAL A 1 235 ? 33.938 54.111 27.702 1.00 39.25 212 VAL A CA 1
ATOM 1575 C C . VAL A 1 235 ? 34.951 53.300 28.486 1.00 37.55 212 VAL A C 1
ATOM 1576 O O . VAL A 1 235 ? 36.023 53.793 28.798 1.00 39.33 212 VAL A O 1
ATOM 1580 N N . THR A 1 236 ? 34.615 52.066 28.819 1.00 34.04 213 THR A N 1
ATOM 1581 C CA . THR A 1 236 ? 35.530 51.202 29.564 1.00 35.35 213 THR A CA 1
ATOM 1582 C C . THR A 1 236 ? 36.066 50.135 28.613 1.00 35.24 213 THR A C 1
ATOM 1583 O O . THR A 1 236 ? 35.280 49.432 27.983 1.00 37.32 213 THR A O 1
ATOM 1587 N N . ILE A 1 237 ? 37.381 50.024 28.512 1.00 32.85 214 ILE A N 1
ATOM 1588 C CA . ILE A 1 237 ? 38.031 49.086 27.629 1.00 34.82 214 ILE A CA 1
ATOM 1589 C C . ILE A 1 237 ? 38.872 48.125 28.433 1.00 34.31 214 ILE A C 1
ATOM 1590 O O . ILE A 1 237 ? 39.609 48.545 29.301 1.00 32.60 214 ILE A O 1
ATOM 1595 N N . ALA A 1 238 ? 38.749 46.828 28.143 1.00 33.54 215 ALA A N 1
ATOM 1596 C CA . ALA A 1 238 ? 39.538 45.807 28.837 1.00 32.58 215 ALA A CA 1
ATOM 1597 C C . ALA A 1 238 ? 40.877 45.677 28.161 1.00 33.54 215 ALA A C 1
ATOM 1598 O O . ALA A 1 238 ? 41.110 44.736 27.377 1.00 32.44 215 ALA A O 1
ATOM 1600 N N . TRP A 1 239 ? 41.762 46.642 28.428 1.00 30.20 216 TRP A N 1
ATOM 1601 C CA . TRP A 1 239 ? 43.068 46.672 27.772 1.00 29.74 216 TRP A CA 1
ATOM 1602 C C . TRP A 1 239 ? 43.907 45.467 28.089 1.00 30.37 216 TRP A C 1
ATOM 1603 O O . TRP A 1 239 ? 44.738 45.073 27.297 1.00 35.59 216 TRP A O 1
ATOM 1614 N N . ASP A 1 240 ? 43.656 44.851 29.226 1.00 32.96 217 ASP A N 1
ATOM 1615 C CA . ASP A 1 240 ? 44.261 43.561 29.556 1.00 37.27 217 ASP A CA 1
ATOM 1616 C C . ASP A 1 240 ? 43.887 42.439 28.584 1.00 38.31 217 ASP A C 1
ATOM 1617 O O . ASP A 1 240 ? 44.602 41.454 28.518 1.00 35.93 217 ASP A O 1
ATOM 1622 N N . LEU A 1 241 ? 42.744 42.554 27.905 1.00 34.44 218 LEU A N 1
ATOM 1623 C CA . LEU A 1 241 ? 42.327 41.532 26.952 1.00 36.43 218 LEU A CA 1
ATOM 1624 C C . LEU A 1 241 ? 42.703 41.876 25.527 1.00 35.36 218 LEU A C 1
ATOM 1625 O O . LEU A 1 241 ? 43.026 41.003 24.752 1.00 33.60 218 LEU A O 1
ATOM 1630 N N . VAL A 1 242 ? 42.653 43.154 25.180 1.00 38.91 219 VAL A N 1
ATOM 1631 C CA . VAL A 1 242 ? 42.857 43.566 23.808 1.00 35.18 219 VAL A CA 1
ATOM 1632 C C . VAL A 1 242 ? 44.227 43.120 23.312 1.00 35.50 219 VAL A C 1
ATOM 1633 O O . VAL A 1 242 ? 45.221 43.211 24.026 1.00 31.59 219 VAL A O 1
ATOM 1637 N N . ARG A 1 243 ? 44.255 42.597 22.082 1.00 34.34 220 ARG A N 1
ATOM 1638 C CA . ARG A 1 243 ? 45.484 42.056 21.510 1.00 35.03 220 ARG A CA 1
ATOM 1639 C C . ARG A 1 243 ? 46.429 43.169 21.068 1.00 36.26 220 ARG A C 1
ATOM 1640 O O . ARG A 1 243 ? 45.979 44.260 20.701 1.00 35.36 220 ARG A O 1
ATOM 1648 N N . LYS A 1 244 ? 47.724 42.881 21.097 1.00 37.19 221 LYS A N 1
ATOM 1649 C CA . LYS A 1 244 ? 48.767 43.892 20.806 1.00 45.29 221 LYS A CA 1
ATOM 1650 C C . LYS A 1 244 ? 49.019 44.031 19.315 1.00 45.32 221 LYS A C 1
ATOM 1651 O O . LYS A 1 244 ? 49.073 43.039 18.604 1.00 44.28 221 LYS A O 1
ATOM 1657 N N . VAL A 1 245 ? 49.249 45.262 18.874 1.00 44.78 222 VAL A N 1
ATOM 1658 C CA . VAL A 1 245 ? 49.619 45.538 17.496 1.00 46.20 222 VAL A CA 1
ATOM 1659 C C . VAL A 1 245 ? 51.032 45.025 17.203 1.00 46.70 222 VAL A C 1
ATOM 1660 O O . VAL A 1 245 ? 51.973 45.341 17.923 1.00 49.07 222 VAL A O 1
ATOM 1664 N N . LYS A 1 246 ? 51.180 44.232 16.150 1.00 45.16 223 LYS A N 1
ATOM 1665 C CA . LYS A 1 246 ? 52.483 43.716 15.736 1.00 48.36 223 LYS A CA 1
ATOM 1666 C C . LYS A 1 246 ? 52.943 44.540 14.537 1.00 46.35 223 LYS A C 1
ATOM 1667 O O . LYS A 1 246 ? 52.776 44.135 13.380 1.00 40.20 223 LYS A O 1
ATOM 1673 N N . TRP A 1 247 ? 53.504 45.710 14.833 1.00 48.79 224 TRP A N 1
ATOM 1674 C CA . TRP A 1 247 ? 53.885 46.682 13.802 1.00 51.96 224 TRP A CA 1
ATOM 1675 C C . TRP A 1 247 ? 54.924 46.140 12.841 1.00 49.26 224 TRP A C 1
ATOM 1676 O O . TRP A 1 247 ? 54.964 46.549 11.692 1.00 47.77 224 TRP A O 1
ATOM 1687 N N . LYS A 1 248 ? 55.771 45.235 13.318 1.00 50.30 225 LYS A N 1
ATOM 1688 C CA . LYS A 1 248 ? 56.777 44.600 12.471 1.00 55.66 225 LYS A CA 1
ATOM 1689 C C . LYS A 1 248 ? 56.191 43.758 11.330 1.00 53.94 225 LYS A C 1
ATOM 1690 O O . LYS A 1 248 ? 56.802 43.650 10.281 1.00 52.83 225 LYS A O 1
ATOM 1696 N N . ASP A 1 249 ? 55.037 43.127 11.552 1.00 52.85 226 ASP A N 1
ATOM 1697 C CA . ASP A 1 249 ? 54.519 42.094 10.643 1.00 46.16 226 ASP A CA 1
ATOM 1698 C C . ASP A 1 249 ? 53.491 42.661 9.697 1.00 41.63 226 ASP A C 1
ATOM 1699 O O . ASP A 1 249 ? 52.660 43.450 10.106 1.00 42.93 226 ASP A O 1
ATOM 1704 N N . PRO A 1 250 ? 53.562 42.295 8.416 1.00 39.12 227 PRO A N 1
ATOM 1705 C CA . PRO A 1 250 ? 52.566 42.832 7.500 1.00 38.95 227 PRO A CA 1
ATOM 1706 C C . PRO A 1 250 ? 51.243 42.071 7.579 1.00 35.73 227 PRO A C 1
ATOM 1707 O O . PRO A 1 250 ? 51.208 40.915 7.991 1.00 32.68 227 PRO A O 1
ATOM 1711 N N . LEU A 1 251 ? 50.177 42.739 7.167 1.00 35.56 228 LEU A N 1
ATOM 1712 C CA . LEU A 1 251 ? 48.887 42.108 7.035 1.00 37.57 228 LEU A CA 1
ATOM 1713 C C . LEU A 1 251 ? 48.989 40.989 6.009 1.00 37.28 228 LEU A C 1
ATOM 1714 O O . LEU A 1 251 ? 49.431 41.222 4.885 1.00 38.07 228 LEU A O 1
ATOM 1719 N N . VAL A 1 252 ? 48.560 39.786 6.380 1.00 33.72 229 VAL A N 1
ATOM 1720 C CA . VAL A 1 252 ? 48.471 38.686 5.435 1.00 31.42 229 VAL A CA 1
ATOM 1721 C C . VAL A 1 252 ? 47.025 38.224 5.381 1.00 31.06 229 VAL A C 1
ATOM 1722 O O . VAL A 1 252 ? 46.483 37.748 6.381 1.00 28.10 229 VAL A O 1
ATOM 1726 N N . VAL A 1 253 ? 46.396 38.367 4.225 1.00 29.60 230 VAL A N 1
ATOM 1727 C CA . VAL A 1 253 ? 44.999 38.018 4.081 1.00 31.04 230 VAL A CA 1
ATOM 1728 C C . VAL A 1 253 ? 44.884 36.613 3.515 1.00 31.51 230 VAL A C 1
ATOM 1729 O O . VAL A 1 253 ? 45.318 36.359 2.409 1.00 29.05 230 VAL A O 1
ATOM 1733 N N . HIS A 1 254 ? 44.290 35.703 4.279 1.00 30.68 231 HIS A N 1
ATOM 1734 C CA . HIS A 1 254 ? 44.142 34.339 3.835 1.00 29.69 231 HIS A CA 1
ATOM 1735 C C . HIS A 1 254 ? 42.885 34.149 2.993 1.00 33.49 231 HIS A C 1
ATOM 1736 O O . HIS A 1 254 ? 41.789 33.973 3.521 1.00 30.92 231 HIS A O 1
ATOM 1743 N N . SER A 1 255 ? 43.055 34.150 1.670 1.00 30.27 232 SER A N 1
ATOM 1744 C CA . SER A 1 255 ? 42.013 33.697 0.753 1.00 31.25 232 SER A CA 1
ATOM 1745 C C . SER A 1 255 ? 41.969 32.195 0.664 1.00 29.08 232 SER A C 1
ATOM 1746 O O . SER A 1 255 ? 41.057 31.645 0.061 1.00 28.55 232 SER A O 1
ATOM 1749 N N . ASN A 1 256 ? 43.021 31.554 1.160 1.00 28.50 233 ASN A N 1
ATOM 1750 C CA . ASN A 1 256 ? 43.143 30.100 1.160 1.00 29.12 233 ASN A CA 1
ATOM 1751 C C . ASN A 1 256 ? 42.441 29.567 2.398 1.00 29.11 233 ASN A C 1
ATOM 1752 O O . ASN A 1 256 ? 43.088 29.113 3.354 1.00 27.02 233 ASN A O 1
ATOM 1757 N N . MET A 1 257 ? 41.112 29.624 2.350 1.00 29.71 234 MET A N 1
ATOM 1758 C CA . MET A 1 257 ? 40.283 29.069 3.406 1.00 28.91 234 MET A CA 1
ATOM 1759 C C . MET A 1 257 ? 39.600 27.836 2.857 1.00 27.64 234 MET A C 1
ATOM 1760 O O . MET A 1 257 ? 39.021 27.889 1.775 1.00 30.60 234 MET A O 1
ATOM 1765 N N . GLU A 1 258 ? 39.718 26.714 3.558 1.00 25.34 235 GLU A N 1
ATOM 1766 C CA . GLU A 1 258 ? 39.150 25.470 3.087 1.00 26.24 235 GLU A CA 1
ATOM 1767 C C . GLU A 1 258 ? 37.626 25.551 3.109 1.00 27.14 235 GLU A C 1
ATOM 1768 O O . GLU A 1 258 ? 37.035 25.839 4.148 1.00 27.25 235 GLU A O 1
ATOM 1774 N N . HIS A 1 259 ? 37.004 25.325 1.965 1.00 25.05 236 HIS A N 1
ATOM 1775 C CA . HIS A 1 259 ? 35.556 25.348 1.836 1.00 27.63 236 HIS A CA 1
ATOM 1776 C C . HIS A 1 259 ? 34.890 24.049 2.290 1.00 26.25 236 HIS A C 1
ATOM 1777 O O . HIS A 1 259 ? 33.789 24.099 2.759 1.00 29.76 236 HIS A O 1
ATOM 1784 N N . ASP A 1 260 ? 35.563 22.906 2.182 1.00 28.07 237 ASP A N 1
ATOM 1785 C CA . ASP A 1 260 ? 34.975 21.599 2.534 1.00 28.67 237 ASP A CA 1
ATOM 1786 C C . ASP A 1 260 ? 35.119 21.293 4.023 1.00 26.25 237 ASP A C 1
ATOM 1787 O O . ASP A 1 260 ? 35.781 20.342 4.428 1.00 26.30 237 ASP A O 1
ATOM 1792 N N . VAL A 1 261 ? 34.469 22.126 4.827 1.00 25.57 238 VAL A N 1
ATOM 1793 C CA . VAL A 1 261 ? 34.352 21.906 6.249 1.00 25.51 238 VAL A CA 1
ATOM 1794 C C . VAL A 1 261 ? 32.879 21.971 6.573 1.00 23.12 238 VAL A C 1
ATOM 1795 O O . VAL A 1 261 ? 32.118 22.640 5.891 1.00 25.86 238 VAL A O 1
ATOM 1799 N N . ALA A 1 262 ? 32.469 21.257 7.603 1.00 23.20 239 ALA A N 1
ATOM 1800 C CA . ALA A 1 262 ? 31.089 21.238 8.008 1.00 23.58 239 ALA A CA 1
ATOM 1801 C C . ALA A 1 262 ? 30.939 21.240 9.514 1.00 24.90 239 ALA A C 1
ATOM 1802 O O . ALA A 1 262 ? 31.893 21.127 10.265 1.00 26.06 239 ALA A O 1
ATOM 1804 N N . LEU A 1 263 ? 29.698 21.429 9.929 1.00 25.68 240 LEU A N 1
ATOM 1805 C CA . LEU A 1 263 ? 29.309 21.342 11.308 1.00 26.34 240 LEU A CA 1
ATOM 1806 C C . LEU A 1 263 ? 28.248 20.268 11.411 1.00 25.97 240 LEU A C 1
ATOM 1807 O O . LEU A 1 263 ? 27.328 20.215 10.589 1.00 25.96 240 LEU A O 1
ATOM 1812 N N . LEU A 1 264 ? 28.388 19.389 12.397 1.00 25.59 241 LEU A N 1
ATOM 1813 C CA . LEU A 1 264 ? 27.426 18.321 12.626 1.00 25.26 241 LEU A CA 1
ATOM 1814 C C . LEU A 1 264 ? 27.004 18.338 14.093 1.00 26.25 241 LEU A C 1
ATOM 1815 O O . LEU A 1 264 ? 27.838 18.148 14.974 1.00 26.24 241 LEU A O 1
ATOM 1820 N N . ARG A 1 265 ? 25.716 18.558 14.340 1.00 25.15 242 ARG A N 1
ATOM 1821 C CA . ARG A 1 265 ? 25.193 18.556 15.679 1.00 26.82 242 ARG A CA 1
ATOM 1822 C C . ARG A 1 265 ? 24.655 17.169 16.024 1.00 26.98 242 ARG A C 1
ATOM 1823 O O . ARG A 1 265 ? 23.745 16.658 15.365 1.00 27.13 242 ARG A O 1
ATOM 1831 N N . LEU A 1 266 ? 25.238 16.569 17.058 1.00 27.33 243 LEU A N 1
ATOM 1832 C CA . LEU A 1 266 ? 24.776 15.294 17.563 1.00 25.35 243 LEU A CA 1
ATOM 1833 C C . LEU A 1 266 ? 23.430 15.466 18.231 1.00 25.28 243 LEU A C 1
ATOM 1834 O O . LEU A 1 266 ? 23.127 16.520 18.812 1.00 23.23 243 LEU A O 1
ATOM 1839 N N . TYR A 1 267 ? 22.601 14.432 18.096 1.00 24.12 244 TYR A N 1
ATOM 1840 C CA . TYR A 1 267 ? 21.340 14.388 18.808 1.00 25.15 244 TYR A CA 1
ATOM 1841 C C . TYR A 1 267 ? 21.191 12.937 19.310 1.00 25.48 244 TYR A C 1
ATOM 1842 O O . TYR A 1 267 ? 21.888 12.064 18.832 1.00 25.37 244 TYR A O 1
ATOM 1851 N N . PRO A 1 268 ? 20.381 12.723 20.353 1.00 26.71 245 PRO A N 1
ATOM 1852 C CA . PRO A 1 268 ? 20.330 11.396 21.006 1.00 27.31 245 PRO A CA 1
ATOM 1853 C C . PRO A 1 268 ? 19.870 10.336 20.024 1.00 27.84 245 PRO A C 1
ATOM 1854 O O . PRO A 1 268 ? 18.918 10.566 19.290 1.00 29.77 245 PRO A O 1
ATOM 1858 N N . GLY A 1 269 ? 20.620 9.261 19.925 1.00 28.36 246 GLY A N 1
ATOM 1859 C CA . GLY A 1 269 ? 20.295 8.203 19.001 1.00 30.40 246 GLY A CA 1
ATOM 1860 C C . GLY A 1 269 ? 20.711 8.434 17.561 1.00 31.39 246 GLY A C 1
ATOM 1861 O O . GLY A 1 269 ? 20.326 7.657 16.711 1.00 32.42 246 GLY A O 1
ATOM 1862 N N . ILE A 1 270 ? 21.528 9.458 17.274 1.00 29.28 247 ILE A N 1
ATOM 1863 C CA . ILE A 1 270 ? 21.934 9.704 15.902 1.00 29.01 247 ILE A CA 1
ATOM 1864 C C . ILE A 1 270 ? 22.570 8.429 15.331 1.00 29.28 247 ILE A C 1
ATOM 1865 O O . ILE A 1 270 ? 23.501 7.906 15.907 1.00 25.58 247 ILE A O 1
ATOM 1870 N N . PRO A 1 271 ? 22.066 7.922 14.190 1.00 31.14 248 PRO A N 1
ATOM 1871 C CA . PRO A 1 271 ? 22.627 6.647 13.701 1.00 32.34 248 PRO A CA 1
ATOM 1872 C C . PRO A 1 271 ? 23.981 6.748 13.002 1.00 32.96 248 PRO A C 1
ATOM 1873 O O . PRO A 1 271 ? 24.279 7.728 12.304 1.00 32.38 248 PRO A O 1
ATOM 1877 N N . ALA A 1 272 ? 24.758 5.685 13.154 1.00 30.82 249 ALA A N 1
ATOM 1878 C CA . ALA A 1 272 ? 26.050 5.556 12.525 1.00 32.15 249 ALA A CA 1
ATOM 1879 C C . ALA A 1 272 ? 25.958 5.723 11.005 1.00 32.03 249 ALA A C 1
ATOM 1880 O O . ALA A 1 272 ? 26.848 6.326 10.395 1.00 29.81 249 ALA A O 1
ATOM 1882 N N . SER A 1 273 ? 24.883 5.215 10.401 1.00 29.18 250 SER A N 1
ATOM 1883 C CA . SER A 1 273 ? 24.726 5.321 8.948 1.00 32.45 250 SER A CA 1
ATOM 1884 C C . SER A 1 273 ? 24.607 6.782 8.485 1.00 31.99 250 SER A C 1
ATOM 1885 O O . SER A 1 273 ? 25.066 7.146 7.399 1.00 32.02 250 SER A O 1
ATOM 1888 N N . LEU A 1 274 ? 23.983 7.612 9.306 1.00 31.31 251 LEU A N 1
ATOM 1889 C CA . LEU A 1 274 ? 23.796 9.009 8.944 1.00 30.49 251 LEU A CA 1
ATOM 1890 C C . LEU A 1 274 ? 25.108 9.780 9.135 1.00 31.07 251 LEU A C 1
ATOM 1891 O O . LEU A 1 274 ? 25.480 10.617 8.304 1.00 30.21 251 LEU A O 1
ATOM 1896 N N . VAL A 1 275 ? 25.822 9.471 10.205 1.00 29.31 252 VAL A N 1
ATOM 1897 C CA . VAL A 1 275 ? 27.155 10.030 10.398 1.00 32.13 252 VAL A CA 1
ATOM 1898 C C . VAL A 1 275 ? 28.107 9.619 9.256 1.00 31.83 252 VAL A C 1
ATOM 1899 O O . VAL A 1 275 ? 28.852 10.457 8.726 1.00 28.47 252 VAL A O 1
ATOM 1903 N N . ARG A 1 276 ? 28.033 8.361 8.829 1.00 31.95 253 ARG A N 1
ATOM 1904 C CA . ARG A 1 276 ? 28.823 7.886 7.677 1.00 32.77 253 ARG A CA 1
ATOM 1905 C C . ARG A 1 276 ? 28.556 8.720 6.411 1.00 32.72 253 ARG A C 1
ATOM 1906 O O . ARG A 1 276 ? 29.486 9.173 5.745 1.00 34.29 253 ARG A O 1
ATOM 1914 N N . ALA A 1 277 ? 27.283 8.922 6.095 1.00 29.57 254 ALA A N 1
ATOM 1915 C CA . ALA A 1 277 ? 26.897 9.699 4.934 1.00 30.22 254 ALA A CA 1
ATOM 1916 C C . ALA A 1 277 ? 27.391 11.139 5.045 1.00 30.94 254 ALA A C 1
ATOM 1917 O O . ALA A 1 277 ? 27.864 11.718 4.066 1.00 29.81 254 ALA A O 1
ATOM 1919 N N . PHE A 1 278 ? 27.273 11.712 6.232 1.00 28.98 255 PHE A N 1
ATOM 1920 C CA . PHE A 1 278 ? 27.668 13.087 6.438 1.00 30.15 255 PHE A CA 1
ATOM 1921 C C . PHE A 1 278 ? 29.167 13.296 6.290 1.00 31.76 255 PHE A C 1
ATOM 1922 O O . PHE A 1 278 ? 29.607 14.337 5.786 1.00 30.24 255 PHE A O 1
ATOM 1930 N N . LEU A 1 279 ? 29.958 12.305 6.704 1.00 31.19 256 LEU A N 1
ATOM 1931 C CA . LEU A 1 279 ? 31.410 12.444 6.679 1.00 31.32 256 LEU A CA 1
ATOM 1932 C C . LEU A 1 279 ? 32.094 11.902 5.429 1.00 32.76 256 LEU A C 1
ATOM 1933 O O . LEU A 1 279 ? 33.300 11.666 5.445 1.00 32.58 256 LEU A O 1
ATOM 1938 N N . GLN A 1 280 ? 31.342 11.690 4.359 1.00 34.57 257 GLN A N 1
ATOM 1939 C CA . GLN A 1 280 ? 31.924 11.165 3.117 1.00 36.22 257 GLN A CA 1
ATOM 1940 C C . GLN A 1 280 ? 32.829 12.194 2.410 1.00 35.66 257 GLN A C 1
ATOM 1941 O O . GLN A 1 280 ? 32.617 13.402 2.530 1.00 34.62 257 GLN A O 1
ATOM 1947 N N . PRO A 1 281 ? 33.818 11.719 1.633 1.00 40.89 258 PRO A N 1
ATOM 1948 C CA . PRO A 1 281 ? 34.574 12.642 0.767 1.00 41.25 258 PRO A CA 1
ATOM 1949 C C . PRO A 1 281 ? 33.614 13.462 -0.075 1.00 37.82 258 PRO A C 1
ATOM 1950 O O . PRO A 1 281 ? 32.570 12.952 -0.446 1.00 39.63 258 PRO A O 1
ATOM 1954 N N . PRO A 1 282 ? 33.926 14.724 -0.350 1.00 37.01 259 PRO A N 1
ATOM 1955 C CA . PRO A 1 282 ? 35.249 15.313 -0.169 1.00 35.62 259 PRO A CA 1
ATOM 1956 C C . PRO A 1 282 ? 35.443 16.108 1.133 1.00 34.13 259 PRO A C 1
ATOM 1957 O O . PRO A 1 282 ? 36.347 16.954 1.209 1.00 32.98 259 PRO A O 1
ATOM 1961 N N . LEU A 1 283 ? 34.629 15.858 2.147 1.00 33.27 260 LEU A N 1
ATOM 1962 C CA . LEU A 1 283 ? 34.745 16.630 3.387 1.00 30.27 260 LEU A CA 1
ATOM 1963 C C . LEU A 1 283 ? 36.147 16.524 3.984 1.00 29.66 260 LEU A C 1
ATOM 1964 O O . LEU A 1 283 ? 36.716 15.448 4.055 1.00 30.36 260 LEU A O 1
ATOM 1969 N N . LYS A 1 284 ? 36.724 17.641 4.383 1.00 28.84 261 LYS A N 1
ATOM 1970 C CA . LYS A 1 284 ? 38.089 17.637 4.940 1.00 30.84 261 LYS A CA 1
ATOM 1971 C C . LYS A 1 284 ? 38.105 17.839 6.448 1.00 30.12 261 LYS A C 1
ATOM 1972 O O . LYS A 1 284 ? 39.027 17.418 7.124 1.00 28.78 261 LYS A O 1
ATOM 1978 N N . GLY A 1 285 ? 37.106 18.548 6.964 1.00 27.62 262 GLY A N 1
ATOM 1979 C CA . GLY A 1 285 ? 37.018 18.802 8.385 1.00 27.92 262 GLY A CA 1
ATOM 1980 C C . GLY A 1 285 ? 35.574 18.922 8.848 1.00 26.13 262 GLY A C 1
ATOM 1981 O O . GLY A 1 285 ? 34.715 19.364 8.104 1.00 25.81 262 GLY A O 1
ATOM 1982 N N . VAL A 1 286 ? 35.335 18.588 10.111 1.00 24.09 263 VAL A N 1
ATOM 1983 C CA . VAL A 1 286 ? 34.038 18.757 10.675 1.00 21.91 263 VAL A CA 1
ATOM 1984 C C . VAL A 1 286 ? 34.127 19.240 12.132 1.00 21.89 263 VAL A C 1
ATOM 1985 O O . VAL A 1 286 ? 35.004 18.821 12.873 1.00 21.53 263 VAL A O 1
ATOM 1989 N N . VAL A 1 287 ? 33.238 20.159 12.511 1.00 20.60 264 VAL A N 1
ATOM 1990 C CA . VAL A 1 287 ? 33.013 20.474 13.900 1.00 23.04 264 VAL A CA 1
ATOM 1991 C C . VAL A 1 287 ? 31.868 19.578 14.395 1.00 24.38 264 VAL A C 1
ATOM 1992 O O . VAL A 1 287 ? 30.748 19.661 13.903 1.00 23.82 264 VAL A O 1
ATOM 1996 N N . LEU A 1 288 ? 32.173 18.722 15.362 1.00 25.00 265 LEU A N 1
ATOM 1997 C CA . LEU A 1 288 ? 31.157 17.908 16.015 1.00 26.01 265 LEU A CA 1
ATOM 1998 C C . LEU A 1 288 ? 30.681 18.661 17.246 1.00 24.84 265 LEU A C 1
ATOM 1999 O O . LEU A 1 288 ? 31.470 18.949 18.120 1.00 25.77 265 LEU A O 1
ATOM 2004 N N . GLU A 1 289 ? 29.405 19.010 17.281 1.00 25.04 266 GLU A N 1
ATOM 2005 C CA . GLU A 1 289 ? 28.827 19.651 18.429 1.00 26.43 266 GLU A CA 1
ATOM 2006 C C . GLU A 1 289 ? 28.211 18.568 19.309 1.00 25.71 266 GLU A C 1
ATOM 2007 O O . GLU A 1 289 ? 27.202 17.951 18.982 1.00 26.57 266 GLU A O 1
ATOM 2013 N N . THR A 1 290 ? 28.875 18.336 20.421 1.00 25.26 267 THR A N 1
ATOM 2014 C CA . THR A 1 290 ? 28.634 17.173 21.275 1.00 26.87 267 THR A CA 1
ATOM 2015 C C . THR A 1 290 ? 27.847 17.606 22.507 1.00 24.69 267 THR A C 1
ATOM 2016 O O . THR A 1 290 ? 27.597 18.795 22.712 1.00 24.82 267 THR A O 1
ATOM 2020 N N . PHE A 1 291 ? 27.502 16.653 23.353 1.00 24.77 268 PHE A N 1
ATOM 2021 C CA . PHE A 1 291 ? 26.722 16.952 24.537 1.00 24.29 268 PHE A CA 1
ATOM 2022 C C . PHE A 1 291 ? 27.610 17.398 25.692 1.00 22.96 268 PHE A C 1
ATOM 2023 O O . PHE A 1 291 ? 28.734 16.931 25.852 1.00 23.19 268 PHE A O 1
ATOM 2031 N N . GLY A 1 292 ? 27.080 18.280 26.525 1.00 22.14 269 GLY A N 1
ATOM 2032 C CA . GLY A 1 292 ? 27.720 18.650 27.769 1.00 22.54 269 GLY A CA 1
ATOM 2033 C C . GLY A 1 292 ? 29.200 18.987 27.663 1.00 22.87 269 GLY A C 1
ATOM 2034 O O . GLY A 1 292 ? 29.592 19.844 26.878 1.00 22.67 269 GLY A O 1
ATOM 2035 N N . SER A 1 293 ? 30.012 18.320 28.480 1.00 23.72 270 SER A N 1
ATOM 2036 C CA . SER A 1 293 ? 31.455 18.612 28.531 1.00 26.27 270 SER A CA 1
ATOM 2037 C C . SER A 1 293 ? 32.254 17.982 27.380 1.00 26.62 270 SER A C 1
ATOM 2038 O O . SER A 1 293 ? 33.479 17.934 27.431 1.00 27.10 270 SER A O 1
ATOM 2041 N N . GLY A 1 294 ? 31.565 17.538 26.336 1.00 28.13 271 GLY A N 1
ATOM 2042 C CA . GLY A 1 294 ? 32.222 17.075 25.125 1.00 26.71 271 GLY A CA 1
ATOM 2043 C C . GLY A 1 294 ? 31.982 15.610 24.821 1.00 27.97 271 GLY A C 1
ATOM 2044 O O . GLY A 1 294 ? 32.885 14.899 24.400 1.00 25.83 271 GLY A O 1
ATOM 2045 N N . ASN A 1 295 ? 30.756 15.152 25.040 1.00 26.56 272 ASN A N 1
ATOM 2046 C CA . ASN A 1 295 ? 30.469 13.720 25.027 1.00 27.73 272 ASN A CA 1
ATOM 2047 C C . ASN A 1 295 ? 29.511 13.311 23.926 1.00 26.16 272 ASN A C 1
ATOM 2048 O O . ASN A 1 295 ? 28.684 14.105 23.489 1.00 24.23 272 ASN A O 1
ATOM 2053 N N . GLY A 1 296 ? 29.589 12.043 23.551 1.00 25.49 273 GLY A N 1
ATOM 2054 C CA . GLY A 1 296 ? 28.678 11.480 22.606 1.00 26.22 273 GLY A CA 1
ATOM 2055 C C . GLY A 1 296 ? 28.381 10.025 22.909 1.00 26.76 273 GLY A C 1
ATOM 2056 O O . GLY A 1 296 ? 28.929 9.441 23.844 1.00 25.16 273 GLY A O 1
ATOM 2057 N N . PRO A 1 297 ? 27.497 9.421 22.109 1.00 27.61 274 PRO A N 1
ATOM 2058 C CA . PRO A 1 297 ? 27.196 8.008 22.315 1.00 26.77 274 PRO A CA 1
ATOM 2059 C C . PRO A 1 297 ? 28.463 7.151 22.171 1.00 28.21 274 PRO A C 1
ATOM 2060 O O . PRO A 1 297 ? 29.314 7.419 21.322 1.00 30.68 274 PRO A O 1
ATOM 2064 N N . SER A 1 298 ? 28.612 6.148 23.019 1.00 27.72 275 SER A N 1
ATOM 2065 C CA . SER A 1 298 ? 29.758 5.262 22.922 1.00 30.32 275 SER A CA 1
ATOM 2066 C C . SER A 1 298 ? 29.466 3.990 22.093 1.00 32.90 275 SER A C 1
ATOM 2067 O O . SER A 1 298 ? 30.275 3.060 22.080 1.00 35.38 275 SER A O 1
ATOM 2070 N N . LYS A 1 299 ? 28.315 3.932 21.440 1.00 33.47 276 LYS A N 1
ATOM 2071 C CA . LYS A 1 299 ? 27.952 2.757 20.657 1.00 37.17 276 LYS A CA 1
ATOM 2072 C C . LYS A 1 299 ? 29.012 2.528 19.574 1.00 36.07 276 LYS A C 1
ATOM 2073 O O . LYS A 1 299 ? 29.445 3.473 18.911 1.00 35.59 276 LYS A O 1
ATOM 2079 N N . PRO A 1 300 ? 29.491 1.276 19.451 1.00 33.60 277 PRO A N 1
ATOM 2080 C CA . PRO A 1 300 ? 30.682 1.007 18.644 1.00 33.11 277 PRO A CA 1
ATOM 2081 C C . PRO A 1 300 ? 30.515 1.332 17.170 1.00 30.77 277 PRO A C 1
ATOM 2082 O O . PRO A 1 300 ? 31.478 1.785 16.549 1.00 31.99 277 PRO A O 1
ATOM 2086 N N . ASP A 1 301 ? 29.334 1.134 16.613 1.00 29.26 278 ASP A N 1
ATOM 2087 C CA . ASP A 1 301 ? 29.158 1.426 15.177 1.00 33.14 278 ASP A CA 1
ATOM 2088 C C . ASP A 1 301 ? 29.399 2.920 14.863 1.00 31.85 278 ASP A C 1
ATOM 2089 O O . ASP A 1 301 ? 29.984 3.258 13.824 1.00 30.70 278 ASP A O 1
ATOM 2094 N N . LEU A 1 302 ? 28.995 3.795 15.779 1.00 31.24 279 LEU A N 1
ATOM 2095 C CA . LEU A 1 302 ? 29.230 5.233 15.614 1.00 32.66 279 LEU A CA 1
ATOM 2096 C C . LEU A 1 302 ? 30.693 5.567 15.763 1.00 27.97 279 LEU A C 1
ATOM 2097 O O . LEU A 1 302 ? 31.249 6.290 14.966 1.00 29.86 279 LEU A O 1
ATOM 2102 N N . LEU A 1 303 ? 31.340 5.017 16.775 1.00 29.35 280 LEU A N 1
ATOM 2103 C CA . LEU A 1 303 ? 32.760 5.289 16.963 1.00 31.05 280 LEU A CA 1
ATOM 2104 C C . LEU A 1 303 ? 33.580 4.793 15.777 1.00 31.24 280 LEU A C 1
ATOM 2105 O O . LEU A 1 303 ? 34.576 5.427 15.375 1.00 28.81 280 LEU A O 1
ATOM 2110 N N . GLN A 1 304 ? 33.161 3.665 15.219 1.00 31.11 281 GLN A N 1
ATOM 2111 C CA . GLN A 1 304 ? 33.821 3.080 14.025 1.00 30.87 281 GLN A CA 1
ATOM 2112 C C . GLN A 1 304 ? 33.736 4.015 12.837 1.00 29.65 281 GLN A C 1
ATOM 2113 O O . GLN A 1 304 ? 34.691 4.127 12.078 1.00 28.87 281 GLN A O 1
ATOM 2119 N N . GLU A 1 305 ? 32.613 4.714 12.675 1.00 30.31 282 GLU A N 1
ATOM 2120 C CA . GLU A 1 305 ? 32.526 5.678 11.585 1.00 30.04 282 GLU A CA 1
ATOM 2121 C C . GLU A 1 305 ? 33.452 6.857 11.796 1.00 29.29 282 GLU A C 1
ATOM 2122 O O . GLU A 1 305 ? 33.960 7.398 10.843 1.00 28.63 282 GLU A O 1
ATOM 2128 N N . LEU A 1 306 ? 33.658 7.264 13.040 1.00 29.21 283 LEU A N 1
ATOM 2129 C CA . LEU A 1 306 ? 34.585 8.360 13.323 1.00 29.11 283 LEU A CA 1
ATOM 2130 C C . LEU A 1 306 ? 36.038 7.932 13.089 1.00 31.17 283 LEU A C 1
ATOM 2131 O O . LEU A 1 306 ? 36.822 8.651 12.478 1.00 30.51 283 LEU A O 1
ATOM 2136 N N . ARG A 1 307 ? 36.369 6.727 13.529 1.00 32.32 284 ARG A N 1
ATOM 2137 C CA . ARG A 1 307 ? 37.650 6.120 13.236 1.00 34.68 284 ARG A CA 1
ATOM 2138 C C . ARG A 1 307 ? 37.882 5.996 11.713 1.00 32.81 284 ARG A C 1
ATOM 2139 O O . ARG A 1 307 ? 38.950 6.324 11.209 1.00 33.48 284 ARG A O 1
ATOM 2147 N N . ALA A 1 308 ? 36.887 5.526 10.975 1.00 30.71 285 ALA A N 1
ATOM 2148 C CA . ALA A 1 308 ? 37.025 5.401 9.513 1.00 31.92 285 ALA A CA 1
ATOM 2149 C C . ALA A 1 308 ? 37.288 6.742 8.853 1.00 31.91 285 ALA A C 1
ATOM 2150 O O . ALA A 1 308 ? 38.093 6.842 7.937 1.00 26.62 285 ALA A O 1
ATOM 2152 N N . ALA A 1 309 ? 36.584 7.775 9.320 1.00 33.54 286 ALA A N 1
ATOM 2153 C CA . ALA A 1 309 ? 36.755 9.097 8.760 1.00 31.63 286 ALA A CA 1
ATOM 2154 C C . ALA A 1 309 ? 38.169 9.591 9.028 1.00 31.44 286 ALA A C 1
ATOM 2155 O O . ALA A 1 309 ? 38.801 10.165 8.145 1.00 31.89 286 ALA A O 1
ATOM 2157 N N . ALA A 1 310 ? 38.666 9.355 10.240 1.00 29.37 287 ALA A N 1
ATOM 2158 C CA . ALA A 1 310 ? 40.029 9.705 10.594 1.00 30.24 287 ALA A CA 1
ATOM 2159 C C . ALA A 1 310 ? 41.035 8.995 9.684 1.00 32.48 287 ALA A C 1
ATOM 2160 O O . ALA A 1 310 ? 42.023 9.602 9.251 1.00 30.51 287 ALA A O 1
ATOM 2162 N N . GLN A 1 311 ? 40.784 7.724 9.392 1.00 34.13 288 GLN A N 1
ATOM 2163 C CA . GLN A 1 311 ? 41.644 6.954 8.483 1.00 36.80 288 GLN A CA 1
ATOM 2164 C C . GLN A 1 311 ? 41.658 7.548 7.101 1.00 36.30 288 GLN A C 1
ATOM 2165 O O . GLN A 1 311 ? 42.680 7.538 6.445 1.00 37.19 288 GLN A O 1
ATOM 2171 N N . ARG A 1 312 ? 40.535 8.092 6.667 1.00 35.85 289 ARG A N 1
ATOM 2172 C CA . ARG A 1 312 ? 40.483 8.774 5.388 1.00 34.98 289 ARG A CA 1
ATOM 2173 C C . ARG A 1 312 ? 41.167 10.141 5.421 1.00 33.60 289 ARG A C 1
ATOM 2174 O O . ARG A 1 312 ? 41.276 10.771 4.398 1.00 35.65 289 ARG A O 1
ATOM 2182 N N . GLY A 1 313 ? 41.608 10.597 6.588 1.00 31.75 290 GLY A N 1
ATOM 2183 C CA . GLY A 1 313 ? 42.285 11.885 6.726 1.00 32.23 290 GLY A CA 1
ATOM 2184 C C . GLY A 1 313 ? 41.417 13.048 7.220 1.00 30.06 290 GLY A C 1
ATOM 2185 O O . GLY A 1 313 ? 41.881 14.199 7.222 1.00 29.39 290 GLY A O 1
ATOM 2186 N N . LEU A 1 314 ? 40.160 12.791 7.564 1.00 26.96 291 LEU A N 1
ATOM 2187 C CA . LEU A 1 314 ? 39.282 13.844 8.075 1.00 28.93 291 LEU A CA 1
ATOM 2188 C C . LEU A 1 314 ? 39.776 14.347 9.438 1.00 27.65 291 LEU A C 1
ATOM 2189 O O . LEU A 1 314 ? 40.201 13.558 10.267 1.00 28.81 291 LEU A O 1
ATOM 2194 N N . ILE A 1 315 ? 39.718 15.650 9.667 1.00 26.61 292 ILE A N 1
ATOM 2195 C CA . ILE A 1 315 ? 40.013 16.203 10.981 1.00 27.26 292 ILE A CA 1
ATOM 2196 C C . ILE A 1 315 ? 38.710 16.658 11.624 1.00 26.21 292 ILE A C 1
ATOM 2197 O O . ILE A 1 315 ? 37.906 17.337 10.995 1.00 26.04 292 ILE A O 1
ATOM 2202 N N . MET A 1 316 ? 38.549 16.319 12.891 1.00 25.31 293 MET A N 1
ATOM 2203 C CA . MET A 1 316 ? 37.347 16.595 13.666 1.00 28.80 293 MET A CA 1
ATOM 2204 C C . MET A 1 316 ? 37.671 17.480 14.880 1.00 29.51 293 MET A C 1
ATOM 2205 O O . MET A 1 316 ? 38.679 17.268 15.555 1.00 30.47 293 MET A O 1
ATOM 2210 N N . VAL A 1 317 ? 36.830 18.495 15.120 1.00 28.25 294 VAL A N 1
ATOM 2211 C CA . VAL A 1 317 ? 36.910 19.314 16.313 1.00 25.83 294 VAL A CA 1
ATOM 2212 C C . VAL A 1 317 ? 35.692 19.048 17.186 1.00 27.46 294 VAL A C 1
ATOM 2213 O O . VAL A 1 317 ? 34.550 19.089 16.723 1.00 29.85 294 VAL A O 1
ATOM 2217 N N . ASN A 1 318 ? 35.942 18.820 18.471 1.00 25.25 295 ASN A N 1
ATOM 2218 C CA . ASN A 1 318 ? 34.892 18.583 19.408 1.00 25.74 295 ASN A CA 1
ATOM 2219 C C . ASN A 1 318 ? 34.516 19.876 20.141 1.00 26.04 295 ASN A C 1
ATOM 2220 O O . ASN A 1 318 ? 35.285 20.352 20.969 1.00 24.09 295 ASN A O 1
ATOM 2225 N N . CYS A 1 319 ? 33.350 20.450 19.796 1.00 27.70 296 CYS A N 1
ATOM 2226 C CA . CYS A 1 319 ? 32.774 21.617 20.501 1.00 27.68 296 CYS A CA 1
ATOM 2227 C C . CYS A 1 319 ? 31.520 21.234 21.237 1.00 26.91 296 CYS A C 1
ATOM 2228 O O . CYS A 1 319 ? 30.778 20.368 20.786 1.00 23.73 296 CYS A O 1
ATOM 2231 N N . SER A 1 320 ? 31.270 21.886 22.375 1.00 27.16 297 SER A N 1
ATOM 2232 C CA . SER A 1 320 ? 30.081 21.609 23.140 1.00 26.66 297 SER A CA 1
ATOM 2233 C C . SER A 1 320 ? 28.906 22.356 22.546 1.00 26.34 297 SER A C 1
ATOM 2234 O O . SER A 1 320 ? 29.026 23.516 22.170 1.00 20.93 297 SER A O 1
ATOM 2237 N N . GLN A 1 321 ? 27.773 21.665 22.489 1.00 24.33 298 GLN A N 1
ATOM 2238 C CA . GLN A 1 321 ? 26.490 22.286 22.239 1.00 26.31 298 GLN A CA 1
ATOM 2239 C C . GLN A 1 321 ? 26.133 23.338 23.271 1.00 25.44 298 GLN A C 1
ATOM 2240 O O . GLN A 1 321 ? 25.389 24.225 22.975 1.00 25.30 298 GLN A O 1
ATOM 2246 N N . CYS A 1 322 ? 26.615 23.217 24.501 1.00 28.03 299 CYS A N 1
ATOM 2247 C CA . CYS A 1 322 ? 26.329 24.219 25.555 1.00 30.28 299 CYS A CA 1
ATOM 2248 C C . CYS A 1 322 ? 26.911 25.608 25.240 1.00 28.56 299 CYS A C 1
ATOM 2249 O O . CYS A 1 322 ? 28.001 25.715 24.752 1.00 25.15 299 CYS A O 1
ATOM 2252 N N . LEU A 1 323 ? 26.129 26.639 25.538 1.00 30.77 300 LEU A N 1
ATOM 2253 C CA . LEU A 1 323 ? 26.479 28.001 25.312 1.00 32.40 300 LEU A CA 1
ATOM 2254 C C . LEU A 1 323 ? 27.723 28.374 26.107 1.00 32.71 300 LEU A C 1
ATOM 2255 O O . LEU A 1 323 ? 28.633 28.997 25.576 1.00 30.69 300 LEU A O 1
ATOM 2260 N N . ARG A 1 324 ? 27.760 27.998 27.378 1.00 34.28 301 ARG A N 1
ATOM 2261 C CA . ARG A 1 324 ? 28.854 28.371 28.248 1.00 35.77 301 ARG A CA 1
ATOM 2262 C C . ARG A 1 324 ? 29.637 27.150 28.739 1.00 36.52 301 ARG A C 1
ATOM 2263 O O . ARG A 1 324 ? 29.080 26.050 28.846 1.00 31.30 301 ARG A O 1
ATOM 2271 N N . GLY A 1 325 ? 30.925 27.358 29.032 1.00 35.33 302 GLY A N 1
ATOM 2272 C CA . GLY A 1 325 ? 31.802 26.323 29.560 1.00 35.52 302 GLY A CA 1
ATOM 2273 C C . GLY A 1 325 ? 32.797 25.812 28.548 1.00 37.96 302 GLY A C 1
ATOM 2274 O O . GLY A 1 325 ? 33.020 26.443 27.509 1.00 40.98 302 GLY A O 1
ATOM 2275 N N . SER A 1 326 ? 33.330 24.625 28.805 1.00 34.63 303 SER A N 1
ATOM 2276 C CA . SER A 1 326 ? 34.439 24.092 28.034 1.00 35.74 303 SER A CA 1
ATOM 2277 C C . SER A 1 326 ? 34.349 22.577 27.843 1.00 33.14 303 SER A C 1
ATOM 2278 O O . SER A 1 326 ? 33.789 21.855 28.671 1.00 35.22 303 SER A O 1
ATOM 2281 N N . VAL A 1 327 ? 34.857 22.101 26.717 1.00 31.57 304 VAL A N 1
ATOM 2282 C CA . VAL A 1 327 ? 35.003 20.669 26.471 1.00 28.66 304 VAL A CA 1
ATOM 2283 C C . VAL A 1 327 ? 36.162 20.194 27.334 1.00 29.29 304 VAL A C 1
ATOM 2284 O O . VAL A 1 327 ? 37.239 20.788 27.304 1.00 28.32 304 VAL A O 1
ATOM 2288 N N . THR A 1 328 ? 35.916 19.159 28.116 1.00 30.79 305 THR A N 1
ATOM 2289 C CA . THR A 1 328 ? 36.906 18.581 29.025 1.00 32.33 305 THR A CA 1
ATOM 2290 C C . THR A 1 328 ? 36.762 17.074 29.021 1.00 32.84 305 THR A C 1
ATOM 2291 O O . THR A 1 328 ? 35.661 16.553 28.933 1.00 31.49 305 THR A O 1
ATOM 2295 N N . PRO A 1 329 ? 37.879 16.346 29.129 1.00 33.89 306 PRO A N 1
ATOM 2296 C CA . PRO A 1 329 ? 37.743 14.903 29.285 1.00 32.98 306 PRO A CA 1
ATOM 2297 C C . PRO A 1 329 ? 37.187 14.543 30.668 1.00 32.96 306 PRO A C 1
ATOM 2298 O O . PRO A 1 329 ? 36.968 15.421 31.503 1.00 32.93 306 PRO A O 1
ATOM 2302 N N . GLY A 1 330 ? 36.941 13.267 30.920 1.00 33.09 307 GLY A N 1
ATOM 2303 C CA . GLY A 1 330 ? 36.456 12.857 32.247 1.00 33.69 307 GLY A CA 1
ATOM 2304 C C . GLY A 1 330 ? 35.427 11.733 32.234 1.00 34.52 307 GLY A C 1
ATOM 2305 O O . GLY A 1 330 ? 35.292 11.017 33.219 1.00 36.23 307 GLY A O 1
ATOM 2306 N N . TYR A 1 331 ? 34.673 11.605 31.147 1.00 31.30 308 TYR A N 1
ATOM 2307 C CA . TYR A 1 331 ? 33.651 10.573 31.032 1.00 31.47 308 TYR A CA 1
ATOM 2308 C C . TYR A 1 331 ? 34.080 9.514 30.042 1.00 31.32 308 TYR A C 1
ATOM 2309 O O . TYR A 1 331 ? 34.899 9.771 29.167 1.00 32.09 308 TYR A O 1
ATOM 2318 N N . ALA A 1 332 ? 33.526 8.326 30.176 1.00 28.81 309 ALA A N 1
ATOM 2319 C CA . ALA A 1 332 ? 33.777 7.267 29.203 1.00 29.52 309 ALA A CA 1
ATOM 2320 C C . ALA A 1 332 ? 33.148 7.610 27.862 1.00 28.89 309 ALA A C 1
ATOM 2321 O O . ALA A 1 332 ? 33.567 7.091 26.845 1.00 27.07 309 ALA A O 1
ATOM 2323 N N . THR A 1 333 ? 32.140 8.482 27.867 1.00 27.23 310 THR A N 1
ATOM 2324 C CA . THR A 1 333 ? 31.506 8.930 26.643 1.00 25.64 310 THR A CA 1
ATOM 2325 C C . THR A 1 333 ? 32.205 10.118 25.986 1.00 26.76 310 THR A C 1
ATOM 2326 O O . THR A 1 333 ? 31.746 10.638 24.966 1.00 26.79 310 THR A O 1
ATOM 2330 N N . SER A 1 334 ? 33.281 10.602 26.600 1.00 27.70 311 SER A N 1
ATOM 2331 C CA . SER A 1 334 ? 34.028 11.710 26.049 1.00 30.16 311 SER A CA 1
ATOM 2332 C C . SER A 1 334 ? 34.518 11.398 24.636 1.00 30.47 311 SER A C 1
ATOM 2333 O O . SER A 1 334 ? 35.142 10.374 24.413 1.00 30.79 311 SER A O 1
ATOM 2336 N N . LEU A 1 335 ? 34.240 12.276 23.686 1.00 27.71 312 LEU A N 1
ATOM 2337 C CA . LEU A 1 335 ? 34.716 12.055 22.326 1.00 29.42 312 LEU A CA 1
ATOM 2338 C C . LEU A 1 335 ? 36.117 12.586 22.121 1.00 30.33 312 LEU A C 1
ATOM 2339 O O . LEU A 1 335 ? 36.329 13.791 22.061 1.00 29.14 312 LEU A O 1
ATOM 2344 N N . ALA A 1 336 ? 37.077 11.681 22.116 1.00 29.78 313 ALA A N 1
ATOM 2345 C CA . ALA A 1 336 ? 38.489 12.005 21.963 1.00 34.47 313 ALA A CA 1
ATOM 2346 C C . ALA A 1 336 ? 39.108 10.818 21.218 1.00 37.17 313 ALA A C 1
ATOM 2347 O O . ALA A 1 336 ? 38.513 9.747 21.161 1.00 37.17 313 ALA A O 1
ATOM 2349 N N . GLY A 1 337 ? 40.270 10.999 20.630 1.00 38.42 314 GLY A N 1
ATOM 2350 C CA . GLY A 1 337 ? 40.848 9.936 19.801 1.00 39.41 314 GLY A CA 1
ATOM 2351 C C . GLY A 1 337 ? 41.528 10.442 18.556 1.00 40.89 314 GLY A C 1
ATOM 2352 O O . GLY A 1 337 ? 41.779 11.654 18.405 1.00 41.06 314 GLY A O 1
ATOM 2353 N N . ALA A 1 338 ? 41.786 9.507 17.651 1.00 40.43 315 ALA A N 1
ATOM 2354 C CA . ALA A 1 338 ? 42.493 9.805 16.421 1.00 38.66 315 ALA A CA 1
ATOM 2355 C C . ALA A 1 338 ? 41.789 10.893 15.641 1.00 33.92 315 ALA A C 1
ATOM 2356 O O . ALA A 1 338 ? 40.599 10.782 15.291 1.00 29.84 315 ALA A O 1
ATOM 2358 N N . ASN A 1 339 ? 42.559 11.937 15.347 1.00 33.58 316 ASN A N 1
ATOM 2359 C CA . ASN A 1 339 ? 42.127 13.074 14.498 1.00 33.33 316 ASN A CA 1
ATOM 2360 C C . ASN A 1 339 ? 40.995 13.894 15.112 1.00 31.20 316 ASN A C 1
ATOM 2361 O O . ASN A 1 339 ? 40.363 14.687 14.400 1.00 27.92 316 ASN A O 1
ATOM 2366 N N . ILE A 1 340 ? 40.765 13.725 16.418 1.00 28.19 317 ILE A N 1
ATOM 2367 C CA . ILE A 1 340 ? 39.826 14.579 17.141 1.00 28.97 317 ILE A CA 1
ATOM 2368 C C . ILE A 1 340 ? 40.562 15.560 18.048 1.00 28.01 317 ILE A C 1
ATOM 2369 O O . ILE A 1 340 ? 41.234 15.157 18.970 1.00 27.40 317 ILE A O 1
ATOM 2374 N N . VAL A 1 341 ? 40.375 16.847 17.796 1.00 26.39 318 VAL A N 1
ATOM 2375 C CA . VAL A 1 341 ? 40.970 17.904 18.589 1.00 24.72 318 VAL A CA 1
ATOM 2376 C C . VAL A 1 341 ? 39.882 18.524 19.435 1.00 24.49 318 VAL A C 1
ATOM 2377 O O . VAL A 1 341 ? 38.783 18.807 18.956 1.00 25.11 318 VAL A O 1
ATOM 2381 N N . SER A 1 342 ? 40.183 18.745 20.703 1.00 26.06 319 SER A N 1
ATOM 2382 C CA . SER A 1 342 ? 39.274 19.431 21.585 1.00 26.34 319 SER A CA 1
ATOM 2383 C C . SER A 1 342 ? 39.146 20.908 21.222 1.00 26.26 319 SER A C 1
ATOM 2384 O O . SER A 1 342 ? 40.145 21.602 21.026 1.00 24.13 319 SER A O 1
ATOM 2387 N N . GLY A 1 343 ? 37.903 21.393 21.163 1.00 25.49 320 GLY A N 1
ATOM 2388 C CA . GLY A 1 343 ? 37.670 22.806 20.926 1.00 24.73 320 GLY A CA 1
ATOM 2389 C C . GLY A 1 343 ? 37.639 23.622 22.204 1.00 25.81 320 GLY A C 1
ATOM 2390 O O . GLY A 1 343 ? 37.326 24.803 22.170 1.00 24.51 320 GLY A O 1
ATOM 2391 N N . LEU A 1 344 ? 37.852 22.975 23.346 1.00 26.19 321 LEU A N 1
ATOM 2392 C CA . LEU A 1 344 ? 37.836 23.657 24.645 1.00 25.96 321 LEU A CA 1
ATOM 2393 C C . LEU A 1 344 ? 36.609 24.563 24.785 1.00 25.51 321 LEU A C 1
ATOM 2394 O O . LEU A 1 344 ? 35.477 24.077 24.728 1.00 25.90 321 LEU A O 1
ATOM 2399 N N . ASP A 1 345 ? 36.811 25.862 24.937 1.00 23.34 322 ASP A N 1
ATOM 2400 C CA . ASP A 1 345 ? 35.696 26.785 25.165 1.00 24.17 322 ASP A CA 1
ATOM 2401 C C . ASP A 1 345 ? 35.299 27.595 23.926 1.00 24.13 322 ASP A C 1
ATOM 2402 O O . ASP A 1 345 ? 34.586 28.587 24.048 1.00 24.25 322 ASP A O 1
ATOM 2407 N N . MET A 1 346 ? 35.749 27.174 22.740 1.00 24.31 323 MET A N 1
ATOM 2408 C CA . MET A 1 346 ? 35.412 27.896 21.501 1.00 22.59 323 MET A CA 1
ATOM 2409 C C . MET A 1 346 ? 33.930 27.838 21.172 1.00 23.50 323 MET A C 1
ATOM 2410 O O . MET A 1 346 ? 33.258 26.815 21.396 1.00 21.79 323 MET A O 1
ATOM 2415 N N . THR A 1 347 ? 33.432 28.942 20.618 1.00 22.47 324 THR A N 1
ATOM 2416 C CA . THR A 1 347 ? 32.161 28.934 19.966 1.00 23.13 324 THR A CA 1
ATOM 2417 C C . THR A 1 347 ? 32.279 28.015 18.727 1.00 23.41 324 THR A C 1
ATOM 2418 O O . THR A 1 347 ? 33.364 27.783 18.226 1.00 24.95 324 THR A O 1
ATOM 2422 N N . SER A 1 348 ? 31.153 27.499 18.250 1.00 23.01 325 SER A N 1
ATOM 2423 C CA . SER A 1 348 ? 31.141 26.694 17.033 1.00 25.68 325 SER A CA 1
ATOM 2424 C C . SER A 1 348 ? 31.493 27.517 15.799 1.00 24.20 325 SER A C 1
ATOM 2425 O O . SER A 1 348 ? 32.113 26.997 14.876 1.00 22.04 325 SER A O 1
ATOM 2428 N N . GLU A 1 349 ? 31.126 28.798 15.812 1.00 22.33 326 GLU A N 1
ATOM 2429 C CA . GLU A 1 349 ? 31.496 29.697 14.726 1.00 24.63 326 GLU A CA 1
ATOM 2430 C C . GLU A 1 349 ? 33.004 29.842 14.643 1.00 23.15 326 GLU A C 1
ATOM 2431 O O . GLU A 1 349 ? 33.583 29.847 13.557 1.00 23.12 326 GLU A O 1
ATOM 2437 N N . ALA A 1 350 ? 33.645 30.005 15.787 1.00 23.00 327 ALA A N 1
ATOM 2438 C CA . ALA A 1 350 ? 35.101 30.143 15.817 1.00 22.40 327 ALA A CA 1
ATOM 2439 C C . ALA A 1 350 ? 35.776 28.848 15.419 1.00 21.22 327 ALA A C 1
ATOM 2440 O O . ALA A 1 350 ? 36.757 28.868 14.699 1.00 22.21 327 ALA A O 1
ATOM 2442 N N . ALA A 1 351 ? 35.235 27.719 15.852 1.00 21.24 328 ALA A N 1
ATOM 2443 C CA . ALA A 1 351 ? 35.860 26.436 15.528 1.00 21.46 328 ALA A CA 1
ATOM 2444 C C . ALA A 1 351 ? 35.790 26.148 14.038 1.00 22.52 328 ALA A C 1
ATOM 2445 O O . ALA A 1 351 ? 36.732 25.638 13.445 1.00 24.15 328 ALA A O 1
ATOM 2447 N N . LEU A 1 352 ? 34.664 26.475 13.427 1.00 24.40 329 LEU A N 1
ATOM 2448 C CA . LEU A 1 352 ? 34.507 26.241 12.014 1.00 25.38 329 LEU A CA 1
ATOM 2449 C C . LEU A 1 352 ? 35.458 27.149 11.213 1.00 25.02 329 LEU A C 1
ATOM 2450 O O . LEU A 1 352 ? 36.060 26.705 10.253 1.00 26.53 329 LEU A O 1
ATOM 2455 N N . ALA A 1 353 ? 35.590 28.399 11.631 1.00 23.81 330 ALA A N 1
ATOM 2456 C CA . ALA A 1 353 ? 36.485 29.328 10.962 1.00 22.82 330 ALA A CA 1
ATOM 2457 C C . ALA A 1 353 ? 37.932 28.874 11.107 1.00 23.00 330 ALA A C 1
ATOM 2458 O O . ALA A 1 353 ? 38.688 28.864 10.158 1.00 23.50 330 ALA A O 1
ATOM 2460 N N . LYS A 1 354 ? 38.305 28.458 12.295 1.00 23.31 331 LYS A N 1
ATOM 2461 C CA . LYS A 1 354 ? 39.655 28.025 12.546 1.00 23.27 331 LYS A CA 1
ATOM 2462 C C . LYS A 1 354 ? 39.965 26.748 11.785 1.00 22.73 331 LYS A C 1
ATOM 2463 O O . LYS A 1 354 ? 41.068 26.577 11.278 1.00 23.09 331 LYS A O 1
ATOM 2469 N N . LEU A 1 355 ? 38.986 25.857 11.686 1.00 22.41 332 LEU A N 1
ATOM 2470 C CA . LEU A 1 355 ? 39.150 24.662 10.884 1.00 23.78 332 LEU A CA 1
ATOM 2471 C C . LEU A 1 355 ? 39.382 25.016 9.416 1.00 24.29 332 LEU A C 1
ATOM 2472 O O . LEU A 1 355 ? 40.311 24.484 8.749 1.00 23.16 332 LEU A O 1
ATOM 2477 N N . SER A 1 356 ? 38.537 25.897 8.883 1.00 23.27 333 SER A N 1
ATOM 2478 C CA . SER A 1 356 ? 38.691 26.356 7.518 1.00 22.37 333 SER A CA 1
ATOM 2479 C C . SER A 1 356 ? 40.096 26.980 7.286 1.00 24.68 333 SER A C 1
ATOM 2480 O O . SER A 1 356 ? 40.761 26.692 6.279 1.00 22.71 333 SER A O 1
ATOM 2483 N N . TYR A 1 357 ? 40.517 27.835 8.219 1.00 22.67 334 TYR A N 1
ATOM 2484 C CA . TYR A 1 357 ? 41.802 28.497 8.140 1.00 24.51 334 TYR A CA 1
ATOM 2485 C C . TYR A 1 357 ? 42.972 27.504 8.138 1.00 25.85 334 TYR A C 1
ATOM 2486 O O . TYR A 1 357 ? 43.869 27.591 7.284 1.00 24.22 334 TYR A O 1
ATOM 2495 N N . VAL A 1 358 ? 42.954 26.583 9.100 1.00 25.35 335 VAL A N 1
ATOM 2496 C CA . VAL A 1 358 ? 44.078 25.681 9.314 1.00 25.36 335 VAL A CA 1
ATOM 2497 C C . VAL A 1 358 ? 44.190 24.669 8.188 1.00 25.53 335 VAL A C 1
ATOM 2498 O O . VAL A 1 358 ? 45.278 24.395 7.730 1.00 27.40 335 VAL A O 1
ATOM 2502 N N . LEU A 1 359 ? 43.060 24.143 7.729 1.00 27.07 336 LEU A N 1
ATOM 2503 C CA . LEU A 1 359 ? 43.050 23.235 6.594 1.00 28.28 336 LEU A CA 1
ATOM 2504 C C . LEU A 1 359 ? 43.426 23.930 5.297 1.00 27.68 336 LEU A C 1
ATOM 2505 O O . LEU A 1 359 ? 43.832 23.275 4.369 1.00 27.71 336 LEU A O 1
ATOM 2510 N N . GLY A 1 360 ? 43.257 25.237 5.209 1.00 27.89 337 GLY A N 1
ATOM 2511 C CA . GLY A 1 360 ? 43.635 25.970 4.015 1.00 27.36 337 GLY A CA 1
ATOM 2512 C C . GLY A 1 360 ? 45.115 26.305 3.919 1.00 28.25 337 GLY A C 1
ATOM 2513 O O . GLY A 1 360 ? 45.575 26.751 2.873 1.00 24.69 337 GLY A O 1
ATOM 2514 N N . LEU A 1 361 ? 45.867 26.106 5.000 1.00 28.48 338 LEU A N 1
ATOM 2515 C CA . LEU A 1 361 ? 47.304 26.400 5.002 1.00 28.72 338 LEU A CA 1
ATOM 2516 C C . LEU A 1 361 ? 48.050 25.372 4.136 1.00 30.65 338 LEU A C 1
ATOM 2517 O O . LEU A 1 361 ? 47.760 24.176 4.212 1.00 29.95 338 LEU A O 1
ATOM 2522 N N . PRO A 1 362 ? 48.989 25.832 3.291 1.00 29.54 339 PRO A N 1
ATOM 2523 C CA . PRO A 1 362 ? 49.651 24.901 2.374 1.00 31.18 339 PRO A CA 1
ATOM 2524 C C . PRO A 1 362 ? 50.716 24.042 3.051 1.00 30.80 339 PRO A C 1
ATOM 2525 O O . PRO A 1 362 ? 51.352 24.486 3.985 1.00 33.71 339 PRO A O 1
ATOM 2529 N N . GLU A 1 363 ? 50.842 22.800 2.618 1.00 33.47 340 GLU A N 1
ATOM 2530 C CA . GLU A 1 363 ? 51.993 21.948 2.927 1.00 38.25 340 GLU A CA 1
ATOM 2531 C C . GLU A 1 363 ? 52.239 21.733 4.418 1.00 39.56 340 GLU A C 1
ATOM 2532 O O . GLU A 1 363 ? 53.350 21.924 4.899 1.00 41.64 340 GLU A O 1
ATOM 2538 N N . LEU A 1 364 ? 51.204 21.333 5.143 1.00 34.76 341 LEU A N 1
ATOM 2539 C CA . LEU A 1 364 ? 51.337 20.952 6.535 1.00 32.11 341 LEU A CA 1
ATOM 2540 C C . LEU A 1 364 ? 50.892 19.530 6.652 1.00 29.92 341 LEU A C 1
ATOM 2541 O O . LEU A 1 364 ? 50.041 19.081 5.904 1.00 31.80 341 LEU A O 1
ATOM 2546 N N . SER A 1 365 ? 51.482 18.811 7.586 1.00 31.72 342 SER A N 1
ATOM 2547 C CA . SER A 1 365 ? 51.042 17.462 7.889 1.00 30.45 342 SER A CA 1
ATOM 2548 C C . SER A 1 365 ? 49.780 17.515 8.738 1.00 30.98 342 SER A C 1
ATOM 2549 O O . SER A 1 365 ? 49.455 18.534 9.362 1.00 30.93 342 SER A O 1
ATOM 2552 N N . LEU A 1 366 ? 49.064 16.414 8.759 1.00 32.26 343 LEU A N 1
ATOM 2553 C CA . LEU A 1 366 ? 47.895 16.308 9.583 1.00 36.48 343 LEU A CA 1
ATOM 2554 C C . LEU A 1 366 ? 48.191 16.621 11.056 1.00 37.18 343 LEU A C 1
ATOM 2555 O O . LEU A 1 366 ? 47.368 17.259 11.740 1.00 35.40 343 LEU A O 1
ATOM 2560 N N . GLU A 1 367 ? 49.336 16.123 11.535 1.00 34.83 344 GLU A N 1
ATOM 2561 C CA . GLU A 1 367 ? 49.772 16.324 12.904 1.00 33.60 344 GLU A CA 1
ATOM 2562 C C . GLU A 1 367 ? 49.897 17.802 13.204 1.00 28.96 344 GLU A C 1
ATOM 2563 O O . GLU A 1 367 ? 49.457 18.282 14.241 1.00 28.14 344 GLU A O 1
ATOM 2569 N N . ARG A 1 368 ? 50.547 18.505 12.294 1.00 26.52 345 ARG A N 1
ATOM 2570 C CA . ARG A 1 368 ? 50.785 19.909 12.487 1.00 27.67 345 ARG A CA 1
ATOM 2571 C C . ARG A 1 368 ? 49.456 20.682 12.480 1.00 25.86 345 ARG A C 1
ATOM 2572 O O . ARG A 1 368 ? 49.255 21.590 13.275 1.00 24.70 345 ARG A O 1
ATOM 2580 N N . ARG A 1 369 ? 48.569 20.302 11.574 1.00 26.23 346 ARG A N 1
ATOM 2581 C CA . ARG A 1 369 ? 47.247 20.923 11.483 1.00 28.33 346 ARG A CA 1
ATOM 2582 C C . ARG A 1 369 ? 46.488 20.746 12.802 1.00 28.26 346 ARG A C 1
ATOM 2583 O O . ARG A 1 369 ? 45.900 21.702 13.313 1.00 27.02 346 ARG A O 1
ATOM 2591 N N . GLN A 1 370 ? 46.565 19.554 13.392 1.00 26.80 347 GLN A N 1
ATOM 2592 C CA . GLN A 1 370 ? 45.934 19.341 14.690 1.00 27.30 347 GLN A CA 1
ATOM 2593 C C . GLN A 1 370 ? 46.559 20.197 15.792 1.00 29.20 347 GLN A C 1
ATOM 2594 O O . GLN A 1 370 ? 45.850 20.742 16.629 1.00 27.52 347 GLN A O 1
ATOM 2600 N N . GLU A 1 371 ? 47.884 20.359 15.782 1.00 27.81 348 GLU A N 1
ATOM 2601 C CA . GLU A 1 371 ? 48.544 21.231 16.765 1.00 26.93 348 GLU A CA 1
ATOM 2602 C C . GLU A 1 371 ? 48.054 22.684 16.657 1.00 24.50 348 GLU A C 1
ATOM 2603 O O . GLU A 1 371 ? 47.889 23.341 17.662 1.00 23.22 348 GLU A O 1
ATOM 2609 N N . LEU A 1 372 ? 47.884 23.176 15.441 1.00 24.97 349 LEU A N 1
ATOM 2610 C CA . LEU A 1 372 ? 47.428 24.544 15.237 1.00 27.20 349 LEU A CA 1
ATOM 2611 C C . LEU A 1 372 ? 45.994 24.728 15.721 1.00 26.93 349 LEU A C 1
ATOM 2612 O O . LEU A 1 372 ? 45.672 25.761 16.322 1.00 26.05 349 LEU A O 1
ATOM 2617 N N . LEU A 1 373 ? 45.152 23.724 15.499 1.00 24.80 350 LEU A N 1
ATOM 2618 C CA . LEU A 1 373 ? 43.783 23.761 15.994 1.00 26.51 350 LEU A CA 1
ATOM 2619 C C . LEU A 1 373 ? 43.717 23.850 17.509 1.00 26.52 350 LEU A C 1
ATOM 2620 O O . LEU A 1 373 ? 42.828 24.486 18.053 1.00 25.37 350 LEU A O 1
ATOM 2625 N N . ALA A 1 374 ? 44.696 23.251 18.175 1.00 27.63 351 ALA A N 1
ATOM 2626 C CA . ALA A 1 374 ? 44.787 23.271 19.640 1.00 28.02 351 ALA A CA 1
ATOM 2627 C C . ALA A 1 374 ? 45.432 24.554 20.215 1.00 30.58 351 ALA A C 1
ATOM 2628 O O . ALA A 1 374 ? 45.582 24.651 21.414 1.00 32.27 351 ALA A O 1
ATOM 2630 N N . LYS A 1 375 ? 45.837 25.502 19.369 1.00 31.04 352 LYS A N 1
ATOM 2631 C CA . LYS A 1 375 ? 46.387 26.772 19.825 1.00 34.33 352 LYS A CA 1
ATOM 2632 C C . LYS A 1 375 ? 45.350 27.870 19.788 1.00 31.33 352 LYS A C 1
ATOM 2633 O O . LYS A 1 375 ? 44.436 27.848 18.975 1.00 34.56 352 LYS A O 1
ATOM 2639 N N . ASP A 1 376 ? 45.536 28.856 20.640 1.00 28.92 353 ASP A N 1
ATOM 2640 C CA . ASP A 1 376 ? 44.780 30.075 20.592 1.00 29.45 353 ASP A CA 1
ATOM 2641 C C . ASP A 1 376 ? 45.412 30.969 19.529 1.00 30.23 353 ASP A C 1
ATOM 2642 O O . ASP A 1 376 ? 46.380 31.651 19.813 1.00 33.38 353 ASP A O 1
ATOM 2647 N N . LEU A 1 377 ? 44.843 31.010 18.328 1.00 27.02 354 LEU A N 1
ATOM 2648 C CA . LEU A 1 377 ? 45.453 31.767 17.219 1.00 25.04 354 LEU A CA 1
ATOM 2649 C C . LEU A 1 377 ? 45.013 33.215 17.083 1.00 23.73 354 LEU A C 1
ATOM 2650 O O . LEU A 1 377 ? 45.728 34.028 16.518 1.00 25.00 354 LEU A O 1
ATOM 2655 N N . ARG A 1 378 ? 43.827 33.539 17.557 1.00 24.01 355 ARG A N 1
ATOM 2656 C CA . ARG A 1 378 ? 43.278 34.878 17.388 1.00 23.74 355 ARG A CA 1
ATOM 2657 C C . ARG A 1 378 ? 42.566 35.404 18.646 1.00 24.00 355 ARG A C 1
ATOM 2658 O O . ARG A 1 378 ? 41.857 36.409 18.572 1.00 25.09 355 ARG A O 1
ATOM 2666 N N . GLY A 1 379 ? 42.764 34.755 19.799 1.00 22.46 356 GLY A N 1
ATOM 2667 C CA . GLY A 1 379 ? 42.006 35.071 21.006 1.00 23.16 356 GLY A CA 1
ATOM 2668 C C . GLY A 1 379 ? 40.656 34.364 21.138 1.00 21.68 356 GLY A C 1
ATOM 2669 O O . GLY A 1 379 ? 39.872 34.685 22.018 1.00 23.14 356 GLY A O 1
ATOM 2670 N N . GLU A 1 380 ? 40.418 33.377 20.301 1.00 21.49 357 GLU A N 1
ATOM 2671 C CA . GLU A 1 380 ? 39.155 32.578 20.295 1.00 22.11 357 GLU A CA 1
ATOM 2672 C C . GLU A 1 380 ? 39.045 31.444 21.301 1.00 23.96 357 GLU A C 1
ATOM 2673 O O . GLU A 1 380 ? 37.958 30.894 21.484 1.00 24.99 357 GLU A O 1
ATOM 2679 N N . MET A 1 381 ? 40.157 31.048 21.919 1.00 24.95 358 MET A N 1
ATOM 2680 C CA . MET A 1 381 ? 40.176 29.854 22.771 1.00 26.82 358 MET A CA 1
ATOM 2681 C C . MET A 1 381 ? 41.043 30.103 23.979 1.00 28.33 358 MET A C 1
ATOM 2682 O O . MET A 1 381 ? 42.129 30.690 23.864 1.00 28.30 358 MET A O 1
ATOM 2687 N N . THR A 1 382 ? 40.555 29.708 25.149 1.00 27.75 359 THR A N 1
ATOM 2688 C CA . THR A 1 382 ? 41.316 29.801 26.403 1.00 29.31 359 THR A CA 1
ATOM 2689 C C . THR A 1 382 ? 41.889 28.436 26.759 1.00 32.61 359 THR A C 1
ATOM 2690 O O . THR A 1 382 ? 41.134 27.454 26.924 1.00 30.90 359 THR A O 1
ATOM 2694 N N . LEU A 1 383 ? 43.205 28.359 26.859 1.00 36.58 360 LEU A N 1
ATOM 2695 C CA . LEU A 1 383 ? 43.875 27.084 27.168 1.00 45.04 360 LEU A CA 1
ATOM 2696 C C . LEU A 1 383 ? 43.856 26.850 28.686 1.00 47.46 360 LEU A C 1
ATOM 2697 O O . LEU A 1 383 ? 43.888 27.804 29.448 1.00 48.27 360 LEU A O 1
ATOM 2702 N N . PRO A 1 384 ? 43.799 25.583 29.129 1.00 53.76 361 PRO A N 1
ATOM 2703 C CA . PRO A 1 384 ? 43.647 25.361 30.578 1.00 54.31 361 PRO A CA 1
ATOM 2704 C C . PRO A 1 384 ? 44.946 25.539 31.359 1.00 52.31 361 PRO A C 1
ATOM 2705 O O . PRO A 1 384 ? 45.928 26.060 30.811 1.00 52.99 361 PRO A O 1
ATOM 2709 N N . GLU B 1 31 ? -4.064 61.936 15.305 1.00 65.62 8 GLU B N 1
ATOM 2710 C CA . GLU B 1 31 ? -2.970 62.608 16.066 1.00 67.63 8 GLU B CA 1
ATOM 2711 C C . GLU B 1 31 ? -3.167 62.541 17.572 1.00 63.99 8 GLU B C 1
ATOM 2712 O O . GLU B 1 31 ? -4.288 62.637 18.064 1.00 66.03 8 GLU B O 1
ATOM 2718 N N . ARG B 1 32 ? -2.065 62.396 18.299 1.00 57.09 9 ARG B N 1
ATOM 2719 C CA . ARG B 1 32 ? -2.085 62.533 19.745 1.00 52.71 9 ARG B CA 1
ATOM 2720 C C . ARG B 1 32 ? -1.063 63.598 20.135 1.00 45.94 9 ARG B C 1
ATOM 2721 O O . ARG B 1 32 ? -0.011 63.722 19.502 1.00 43.62 9 ARG B O 1
ATOM 2729 N N . HIS B 1 33 ? -1.425 64.386 21.145 1.00 43.93 10 HIS B N 1
ATOM 2730 C CA . HIS B 1 33 ? -0.655 65.539 21.566 1.00 46.57 10 HIS B CA 1
ATOM 2731 C C . HIS B 1 33 ? -0.089 65.337 22.952 1.00 40.16 10 HIS B C 1
ATOM 2732 O O . HIS B 1 33 ? -0.814 64.988 23.876 1.00 40.79 10 HIS B O 1
ATOM 2739 N N . LEU B 1 34 ? 1.196 65.622 23.092 1.00 34.48 11 LEU B N 1
ATOM 2740 C CA . LEU B 1 34 ? 1.906 65.435 24.342 1.00 33.65 11 LEU B CA 1
ATOM 2741 C C . LEU B 1 34 ? 2.484 66.739 24.818 1.00 33.07 11 LEU B C 1
ATOM 2742 O O . LEU B 1 34 ? 2.851 67.600 24.006 1.00 34.13 11 LEU B O 1
ATOM 2747 N N . LEU B 1 35 ? 2.587 66.874 26.138 1.00 32.56 12 LEU B N 1
ATOM 2748 C CA . LEU B 1 35 ? 3.375 67.960 26.723 1.00 34.50 12 LEU B CA 1
ATOM 2749 C C . LEU B 1 35 ? 4.699 67.386 27.220 1.00 34.12 12 LEU B C 1
ATOM 2750 O O . LEU B 1 35 ? 4.719 66.448 28.011 1.00 36.62 12 LEU B O 1
ATOM 2755 N N . LEU B 1 36 ? 5.786 67.970 26.765 1.00 31.96 13 LEU B N 1
ATOM 2756 C CA . LEU B 1 36 ? 7.094 67.565 27.184 1.00 33.02 13 LEU B CA 1
ATOM 2757 C C . LEU B 1 36 ? 7.616 68.614 28.156 1.00 32.34 13 LEU B C 1
ATOM 2758 O O . LEU B 1 36 ? 7.935 69.723 27.756 1.00 32.07 13 LEU B O 1
ATOM 2763 N N . ILE B 1 37 ? 7.738 68.225 29.430 1.00 31.87 14 ILE B N 1
ATOM 2764 C CA . ILE B 1 37 ? 8.179 69.100 30.496 1.00 30.85 14 ILE B CA 1
ATOM 2765 C C . ILE B 1 37 ? 9.656 68.870 30.762 1.00 30.37 14 ILE B C 1
ATOM 2766 O O . ILE B 1 37 ? 10.046 67.806 31.213 1.00 32.49 14 ILE B O 1
ATOM 2771 N N . TYR B 1 38 ? 10.473 69.878 30.488 1.00 29.77 15 TYR B N 1
ATOM 2772 C CA . TYR B 1 38 ? 11.905 69.787 30.646 1.00 29.36 15 TYR B CA 1
ATOM 2773 C C . TYR B 1 38 ? 12.300 70.480 31.951 1.00 30.87 15 TYR B C 1
ATOM 2774 O O . TYR B 1 38 ? 12.275 71.701 32.035 1.00 33.76 15 TYR B O 1
ATOM 2783 N N . THR B 1 39 ? 12.639 69.688 32.971 1.00 28.43 16 THR B N 1
ATOM 2784 C CA . THR B 1 39 ? 12.979 70.208 34.302 1.00 27.37 16 THR B CA 1
ATOM 2785 C C . THR B 1 39 ? 14.480 70.358 34.539 1.00 28.74 16 THR B C 1
ATOM 2786 O O . THR B 1 39 ? 14.882 71.026 35.458 1.00 27.68 16 THR B O 1
ATOM 2790 N N . GLY B 1 40 ? 15.296 69.714 33.699 1.00 29.34 17 GLY B N 1
ATOM 2791 C CA . GLY B 1 40 ? 16.743 69.713 33.863 1.00 29.46 17 GLY B CA 1
ATOM 2792 C C . GLY B 1 40 ? 17.312 68.322 33.645 1.00 27.91 17 GLY B C 1
ATOM 2793 O O . GLY B 1 40 ? 16.794 67.559 32.851 1.00 27.91 17 GLY B O 1
ATOM 2794 N N . GLY B 1 41 ? 18.372 68.004 34.373 1.00 27.72 18 GLY B N 1
ATOM 2795 C CA . GLY B 1 41 ? 19.028 66.707 34.283 1.00 28.68 18 GLY B CA 1
ATOM 2796 C C . GLY B 1 41 ? 20.104 66.665 33.227 1.00 27.30 18 GLY B C 1
ATOM 2797 O O . GLY B 1 41 ? 20.130 67.503 32.338 1.00 27.84 18 GLY B O 1
ATOM 2798 N N . ALA B 1 42 ? 20.981 65.668 33.313 1.00 28.62 19 ALA B N 1
ATOM 2799 C CA . ALA B 1 42 ? 22.095 65.515 32.365 1.00 29.00 19 ALA B CA 1
ATOM 2800 C C . ALA B 1 42 ? 21.665 65.481 30.901 1.00 29.27 19 ALA B C 1
ATOM 2801 O O . ALA B 1 42 ? 22.407 65.942 30.038 1.00 32.11 19 ALA B O 1
ATOM 2803 N N . LEU B 1 43 ? 20.470 64.961 30.623 1.00 30.54 20 LEU B N 1
ATOM 2804 C CA . LEU B 1 43 ? 19.956 64.898 29.262 1.00 30.95 20 LEU B CA 1
ATOM 2805 C C . LEU B 1 43 ? 20.114 66.221 28.542 1.00 31.09 20 LEU B C 1
ATOM 2806 O O . LEU B 1 43 ? 20.413 66.251 27.343 1.00 32.39 20 LEU B O 1
ATOM 2811 N N . GLY B 1 44 ? 19.916 67.319 29.262 1.00 32.54 21 GLY B N 1
ATOM 2812 C CA . GLY B 1 44 ? 20.024 68.658 28.662 1.00 32.71 21 GLY B CA 1
ATOM 2813 C C . GLY B 1 44 ? 21.222 69.486 29.097 1.00 32.16 21 GLY B C 1
ATOM 2814 O O . GLY B 1 44 ? 21.324 70.650 28.736 1.00 35.75 21 GLY B O 1
ATOM 2815 N N . MET B 1 45 ? 22.153 68.914 29.848 1.00 31.16 22 MET B N 1
ATOM 2816 C CA . MET B 1 45 ? 23.200 69.733 30.425 1.00 32.52 22 MET B CA 1
ATOM 2817 C C . MET B 1 45 ? 24.259 70.146 29.414 1.00 36.05 22 MET B C 1
ATOM 2818 O O . MET B 1 45 ? 24.371 69.573 28.326 1.00 33.62 22 MET B O 1
ATOM 2823 N N . GLN B 1 46 ? 25.026 71.150 29.824 1.00 38.70 23 GLN B N 1
ATOM 2824 C CA . GLN B 1 46 ? 26.109 71.704 29.045 1.00 43.15 23 GLN B CA 1
ATOM 2825 C C . GLN B 1 46 ? 27.274 71.921 29.965 1.00 39.35 23 GLN B C 1
ATOM 2826 O O . GLN B 1 46 ? 27.107 72.031 31.183 1.00 43.09 23 GLN B O 1
ATOM 2832 N N . SER B 1 47 ? 28.454 71.918 29.382 1.00 37.89 24 SER B N 1
ATOM 2833 C CA . SER B 1 47 ? 29.679 72.010 30.136 1.00 43.51 24 SER B CA 1
ATOM 2834 C C . SER B 1 47 ? 30.009 73.466 30.382 1.00 46.09 24 SER B C 1
ATOM 2835 O O . SER B 1 47 ? 29.932 74.286 29.479 1.00 51.98 24 SER B O 1
ATOM 2838 N N . LYS B 1 48 ? 30.332 73.803 31.619 1.00 45.59 25 LYS B N 1
ATOM 2839 C CA . LYS B 1 48 ? 30.668 75.166 31.960 1.00 46.91 25 LYS B CA 1
ATOM 2840 C C . LYS B 1 48 ? 31.628 75.150 33.124 1.00 47.10 25 LYS B C 1
ATOM 2841 O O . LYS B 1 48 ? 31.320 74.608 34.187 1.00 49.27 25 LYS B O 1
ATOM 2847 N N . GLY B 1 49 ? 32.796 75.751 32.930 1.00 46.90 26 GLY B N 1
ATOM 2848 C CA . GLY B 1 49 ? 33.819 75.781 33.973 1.00 44.53 26 GLY B CA 1
ATOM 2849 C C . GLY B 1 49 ? 34.292 74.390 34.330 1.00 41.23 26 GLY B C 1
ATOM 2850 O O . GLY B 1 49 ? 34.633 74.136 35.473 1.00 37.72 26 GLY B O 1
ATOM 2851 N N . GLY B 1 50 ? 34.250 73.483 33.359 1.00 39.98 27 GLY B N 1
ATOM 2852 C CA . GLY B 1 50 ? 34.663 72.104 33.568 1.00 40.59 27 GLY B CA 1
ATOM 2853 C C . GLY B 1 50 ? 33.673 71.186 34.278 1.00 41.26 27 GLY B C 1
ATOM 2854 O O . GLY B 1 50 ? 34.037 70.069 34.650 1.00 37.74 27 GLY B O 1
ATOM 2855 N N . VAL B 1 51 ? 32.425 71.629 34.454 1.00 40.74 28 VAL B N 1
ATOM 2856 C CA . VAL B 1 51 ? 31.384 70.767 35.030 1.00 42.88 28 VAL B CA 1
ATOM 2857 C C . VAL B 1 51 ? 30.084 70.852 34.229 1.00 39.46 28 VAL B C 1
ATOM 2858 O O . VAL B 1 51 ? 29.843 71.825 33.501 1.00 38.52 28 VAL B O 1
ATOM 2862 N N . LEU B 1 52 ? 29.252 69.827 34.367 1.00 33.62 29 LEU B N 1
ATOM 2863 C CA . LEU B 1 52 ? 27.937 69.842 33.737 1.00 35.88 29 LEU B CA 1
ATOM 2864 C C . LEU B 1 52 ? 26.933 70.627 34.588 1.00 32.76 29 LEU B C 1
ATOM 2865 O O . LEU B 1 52 ? 26.867 70.466 35.809 1.00 34.40 29 LEU B O 1
ATOM 2870 N N . VAL B 1 53 ? 26.198 71.494 33.918 1.00 34.01 30 VAL B N 1
ATOM 2871 C CA . VAL B 1 53 ? 25.161 72.334 34.530 1.00 36.11 30 VAL B CA 1
ATOM 2872 C C . VAL B 1 53 ? 23.957 72.369 33.565 1.00 35.95 30 VAL B C 1
ATOM 2873 O O . VAL B 1 53 ? 24.116 72.121 32.365 1.00 33.52 30 VAL B O 1
ATOM 2877 N N . PRO B 1 54 ? 22.757 72.680 34.083 1.00 35.58 31 PRO B N 1
ATOM 2878 C CA . PRO B 1 54 ? 21.563 72.657 33.248 1.00 36.37 31 PRO B CA 1
ATOM 2879 C C . PRO B 1 54 ? 21.672 73.555 32.031 1.00 37.49 31 PRO B C 1
ATOM 2880 O O . PRO B 1 54 ? 22.294 74.608 32.103 1.00 40.55 31 PRO B O 1
ATOM 2884 N N . GLY B 1 55 ? 21.108 73.119 30.909 1.00 41.11 32 GLY B N 1
ATOM 2885 C CA . GLY B 1 55 ? 21.267 73.828 29.631 1.00 39.54 32 GLY B CA 1
ATOM 2886 C C . GLY B 1 55 ? 19.927 74.193 29.020 1.00 40.60 32 GLY B C 1
ATOM 2887 O O . GLY B 1 55 ? 19.080 73.314 28.802 1.00 43.12 32 GLY B O 1
ATOM 2888 N N . PRO B 1 56 ? 19.707 75.485 28.740 1.00 42.88 33 PRO B N 1
ATOM 2889 C CA . PRO B 1 56 ? 18.436 75.901 28.124 1.00 43.06 33 PRO B CA 1
ATOM 2890 C C . PRO B 1 56 ? 18.450 75.718 26.605 1.00 41.00 33 PRO B C 1
ATOM 2891 O O . PRO B 1 56 ? 19.497 75.434 26.040 1.00 42.67 33 PRO B O 1
ATOM 2895 N N . GLY B 1 57 ? 17.292 75.846 25.968 1.00 39.54 34 GLY B N 1
ATOM 2896 C CA . GLY B 1 57 ? 17.191 75.895 24.517 1.00 39.79 34 GLY B CA 1
ATOM 2897 C C . GLY B 1 57 ? 16.857 74.562 23.885 1.00 40.09 34 GLY B C 1
ATOM 2898 O O . GLY B 1 57 ? 17.330 74.250 22.794 1.00 42.99 34 GLY B O 1
ATOM 2899 N N . LEU B 1 58 ? 16.058 73.758 24.572 1.00 38.62 35 LEU B N 1
ATOM 2900 C CA . LEU B 1 58 ? 15.798 72.391 24.108 1.00 39.19 35 LEU B CA 1
ATOM 2901 C C . LEU B 1 58 ? 15.047 72.370 22.783 1.00 38.61 35 LEU B C 1
ATOM 2902 O O . LEU B 1 58 ? 15.429 71.658 21.859 1.00 36.50 35 LEU B O 1
ATOM 2907 N N . VAL B 1 59 ? 13.960 73.123 22.707 1.00 38.19 36 VAL B N 1
ATOM 2908 C CA . VAL B 1 59 ? 13.146 73.127 21.495 1.00 39.36 36 VAL B CA 1
ATOM 2909 C C . VAL B 1 59 ? 13.976 73.518 20.276 1.00 38.75 36 VAL B C 1
ATOM 2910 O O . VAL B 1 59 ? 13.847 72.916 19.206 1.00 37.67 36 VAL B O 1
ATOM 2914 N N . THR B 1 60 ? 14.879 74.462 20.455 1.00 37.88 37 THR B N 1
ATOM 2915 C CA . THR B 1 60 ? 15.762 74.892 19.378 1.00 40.00 37 THR B CA 1
ATOM 2916 C C . THR B 1 60 ? 16.606 73.739 18.826 1.00 41.18 37 THR B C 1
ATOM 2917 O O . THR B 1 60 ? 16.780 73.609 17.609 1.00 40.45 37 THR B O 1
ATOM 2921 N N . LEU B 1 61 ? 17.148 72.916 19.712 1.00 40.66 38 LEU B N 1
ATOM 2922 C CA . LEU B 1 61 ? 17.907 71.760 19.285 1.00 40.61 38 LEU B CA 1
ATOM 2923 C C . LEU B 1 61 ? 17.012 70.727 18.608 1.00 38.76 38 LEU B C 1
ATOM 2924 O O . LEU B 1 61 ? 17.366 70.190 17.545 1.00 38.23 38 LEU B O 1
ATOM 2929 N N . LEU B 1 62 ? 15.867 70.436 19.223 1.00 36.63 39 LEU B N 1
ATOM 2930 C CA . LEU B 1 62 ? 15.023 69.334 18.752 1.00 38.06 39 LEU B CA 1
ATOM 2931 C C . LEU B 1 62 ? 14.439 69.594 17.371 1.00 41.12 39 LEU B C 1
ATOM 2932 O O . LEU B 1 62 ? 14.222 68.640 16.612 1.00 39.53 39 LEU B O 1
ATOM 2937 N N . ARG B 1 63 ? 14.233 70.877 17.038 1.00 44.18 40 ARG B N 1
ATOM 2938 C CA . ARG B 1 63 ? 13.778 71.292 15.693 1.00 46.07 40 ARG B CA 1
ATOM 2939 C C . ARG B 1 63 ? 14.710 70.837 14.585 1.00 44.76 40 ARG B C 1
ATOM 2940 O O . ARG B 1 63 ? 14.258 70.461 13.506 1.00 43.64 40 ARG B O 1
ATOM 2948 N N . THR B 1 64 ? 16.012 70.855 14.875 1.00 44.42 41 THR B N 1
ATOM 2949 C CA . THR B 1 64 ? 17.048 70.520 13.901 1.00 41.88 41 THR B CA 1
ATOM 2950 C C . THR B 1 64 ? 17.289 69.017 13.740 1.00 41.78 41 THR B C 1
ATOM 2951 O O . THR B 1 64 ? 18.123 68.632 12.927 1.00 40.36 41 THR B O 1
ATOM 2955 N N . LEU B 1 65 ? 16.560 68.170 14.482 1.00 40.09 42 LEU B N 1
ATOM 2956 C CA . LEU B 1 65 ? 16.782 66.734 14.460 1.00 38.20 42 LEU B CA 1
ATOM 2957 C C . LEU B 1 65 ? 15.598 66.025 13.814 1.00 38.37 42 LEU B C 1
ATOM 2958 O O . LEU B 1 65 ? 14.511 65.987 14.383 1.00 37.03 42 LEU B O 1
ATOM 2963 N N . PRO B 1 66 ? 15.821 65.404 12.644 1.00 39.10 43 PRO B N 1
ATOM 2964 C CA . PRO B 1 66 ? 14.748 64.707 11.923 1.00 39.39 43 PRO B CA 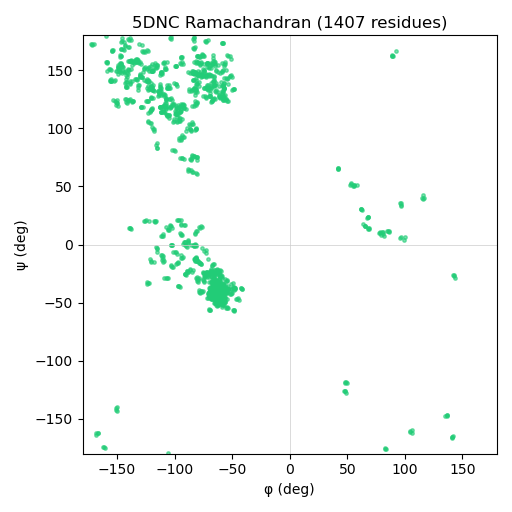1
ATOM 2965 C C . PRO B 1 66 ? 14.023 63.615 12.716 1.00 38.18 43 PRO B C 1
ATOM 2966 O O . PRO B 1 66 ? 12.815 63.417 12.534 1.00 38.91 43 PRO B O 1
ATOM 2970 N N . MET B 1 67 ? 14.740 62.895 13.582 1.00 36.15 44 MET B N 1
ATOM 2971 C CA . MET B 1 67 ? 14.068 61.886 14.423 1.00 34.22 44 MET B CA 1
ATOM 2972 C C . MET B 1 67 ? 13.082 62.545 15.412 1.00 33.84 44 MET B C 1
ATOM 2973 O O . MET B 1 67 ? 12.129 61.907 15.866 1.00 33.64 44 MET B O 1
ATOM 2978 N N . PHE B 1 68 ? 13.312 63.817 15.757 1.00 33.13 45 PHE B N 1
ATOM 2979 C CA . PHE B 1 68 ? 12.441 64.515 16.712 1.00 33.93 45 PHE B CA 1
ATOM 2980 C C . PHE B 1 68 ? 11.444 65.463 16.090 1.00 35.36 45 PHE B C 1
ATOM 2981 O O . PHE B 1 68 ? 10.460 65.841 16.740 1.00 34.13 45 PHE B O 1
ATOM 2989 N N . HIS B 1 69 ? 11.696 65.868 14.850 1.00 37.89 46 HIS B N 1
ATOM 2990 C CA . HIS B 1 69 ? 10.828 66.841 14.190 1.00 39.54 46 HIS B CA 1
ATOM 2991 C C . HIS B 1 69 ? 10.775 66.650 12.677 1.00 40.62 46 HIS B C 1
ATOM 2992 O O . HIS B 1 69 ? 11.780 66.761 11.990 1.00 37.71 46 HIS B O 1
ATOM 2999 N N . ASP B 1 70 ? 9.580 66.385 12.178 1.00 41.96 47 ASP B N 1
ATOM 3000 C CA . ASP B 1 70 ? 9.351 66.160 10.762 1.00 42.84 47 ASP B CA 1
ATOM 3001 C C . ASP B 1 70 ? 8.982 67.483 10.099 1.00 43.95 47 ASP B C 1
ATOM 3002 O O . ASP B 1 70 ? 7.807 67.858 10.080 1.00 44.07 47 ASP B O 1
ATOM 3007 N N . LYS B 1 71 ? 9.982 68.191 9.565 1.00 46.05 48 LYS B N 1
ATOM 3008 C CA . LYS B 1 71 ? 9.766 69.530 8.978 1.00 53.88 48 LYS B CA 1
ATOM 3009 C C . LYS B 1 71 ? 8.757 69.548 7.826 1.00 52.71 48 LYS B C 1
ATOM 3010 O O . LYS B 1 71 ? 7.898 70.417 7.778 1.00 54.12 48 LYS B O 1
ATOM 3016 N N . GLU B 1 72 ? 8.868 68.585 6.918 1.00 56.21 49 GLU B N 1
ATOM 3017 C CA . GLU B 1 72 ? 7.906 68.443 5.829 1.00 61.53 49 GLU B CA 1
ATOM 3018 C C . GLU B 1 72 ? 6.496 68.500 6.361 1.00 58.96 49 GLU B C 1
ATOM 3019 O O . GLU B 1 72 ? 5.698 69.322 5.933 1.00 59.06 49 GLU B O 1
ATOM 3025 N N . PHE B 1 73 ? 6.198 67.612 7.298 1.00 60.52 50 PHE B N 1
ATOM 3026 C CA . PHE B 1 73 ? 4.858 67.515 7.869 1.00 63.62 50 PHE B CA 1
ATOM 3027 C C . PHE B 1 73 ? 4.427 68.816 8.533 1.00 63.61 50 PHE B C 1
ATOM 3028 O O . PHE B 1 73 ? 3.270 69.225 8.411 1.00 66.09 50 PHE B O 1
ATOM 3036 N N . ALA B 1 74 ? 5.356 69.458 9.229 1.00 63.74 51 ALA B N 1
ATOM 3037 C CA . ALA B 1 74 ? 5.076 70.729 9.885 1.00 66.49 51 ALA B CA 1
ATOM 3038 C C . ALA B 1 74 ? 4.603 71.781 8.878 1.00 68.14 51 ALA B C 1
ATOM 3039 O O . ALA B 1 74 ? 3.590 72.453 9.110 1.00 64.61 51 ALA B O 1
ATOM 3041 N N . GLN B 1 75 ? 5.332 71.925 7.770 1.00 70.85 52 GLN B N 1
ATOM 3042 C CA . GLN B 1 75 ? 4.946 72.873 6.719 1.00 74.22 52 GLN B CA 1
ATOM 3043 C C . GLN B 1 75 ? 3.695 72.411 6.001 1.00 70.95 52 GLN B C 1
ATOM 3044 O O . GLN B 1 75 ? 2.703 73.138 5.969 1.00 74.31 52 GLN B O 1
ATOM 3050 N N . ALA B 1 76 ? 3.723 71.201 5.457 1.00 69.49 53 ALA B N 1
ATOM 3051 C CA . ALA B 1 76 ? 2.529 70.613 4.841 1.00 70.17 53 ALA B CA 1
ATOM 3052 C C . ALA B 1 76 ? 1.244 70.853 5.655 1.00 71.56 53 ALA B C 1
ATOM 3053 O O . ALA B 1 76 ? 0.189 71.090 5.079 1.00 79.78 53 ALA B O 1
ATOM 3055 N N . GLN B 1 77 ? 1.336 70.812 6.982 1.00 71.98 54 GLN B N 1
ATOM 3056 C CA . GLN B 1 77 ? 0.178 71.037 7.852 1.00 76.64 54 GLN B CA 1
ATOM 3057 C C . GLN B 1 77 ? 0.153 72.423 8.481 1.00 76.47 54 GLN B C 1
ATOM 3058 O O . GLN B 1 77 ? -0.754 72.735 9.245 1.00 76.03 54 GLN B O 1
ATOM 3064 N N . GLY B 1 78 ? 1.159 73.240 8.178 1.00 79.71 55 GLY B N 1
ATOM 3065 C CA . GLY B 1 78 ? 1.312 74.550 8.797 1.00 82.49 55 GLY B CA 1
ATOM 3066 C C . GLY B 1 78 ? 1.015 74.501 10.284 1.00 85.75 55 GLY B C 1
ATOM 3067 O O . GLY B 1 78 ? 0.035 75.076 10.743 1.00 82.49 55 GLY B O 1
ATOM 3068 N N . LEU B 1 79 ? 1.844 73.782 11.035 1.00 90.29 56 LEU B N 1
ATOM 3069 C CA . LEU B 1 79 ? 1.714 73.750 12.492 1.00 89.33 56 LEU B CA 1
ATOM 3070 C C . LEU B 1 79 ? 2.339 75.001 13.088 1.00 86.28 56 LEU B C 1
ATOM 3071 O O . LEU B 1 79 ? 3.129 75.675 12.412 1.00 89.47 56 LEU B O 1
ATOM 3076 N N . PRO B 1 80 ? 1.994 75.319 14.351 1.00 79.95 57 PRO B N 1
ATOM 3077 C CA . PRO B 1 80 ? 2.695 76.381 15.081 1.00 81.25 57 PRO B CA 1
ATOM 3078 C C . PRO B 1 80 ? 4.189 76.089 15.202 1.00 85.40 57 PRO B C 1
ATOM 3079 O O . PRO B 1 80 ? 4.619 75.004 14.830 1.00 88.35 57 PRO B O 1
ATOM 3083 N N . ASP B 1 81 ? 4.969 77.033 15.728 1.00 88.72 58 ASP B N 1
ATOM 3084 C CA . ASP B 1 81 ? 6.422 76.828 15.881 1.00 93.54 58 ASP B CA 1
ATOM 3085 C C . ASP B 1 81 ? 6.777 76.165 17.213 1.00 91.74 58 ASP B C 1
ATOM 3086 O O . ASP B 1 81 ? 7.858 75.587 17.354 1.00 90.64 58 ASP B O 1
ATOM 3091 N N . HIS B 1 82 ? 5.896 76.309 18.198 1.00 88.43 59 HIS B N 1
ATOM 3092 C CA . HIS B 1 82 ? 6.064 75.648 19.495 1.00 83.60 59 HIS B CA 1
ATOM 3093 C C . HIS B 1 82 ? 5.806 74.130 19.408 1.00 74.40 59 HIS B C 1
ATOM 3094 O O . HIS B 1 82 ? 6.312 73.367 20.235 1.00 71.67 59 HIS B O 1
ATOM 3101 N N . ALA B 1 83 ? 5.040 73.708 18.400 1.00 67.21 60 ALA B N 1
ATOM 3102 C CA . ALA B 1 83 ? 4.588 72.322 18.263 1.00 65.14 60 ALA B CA 1
ATOM 3103 C C . ALA B 1 83 ? 5.492 71.478 17.356 1.00 62.18 60 ALA B C 1
ATOM 3104 O O . ALA B 1 83 ? 5.565 71.700 16.143 1.00 65.60 60 ALA B O 1
ATOM 3106 N N . LEU B 1 84 ? 6.155 70.484 17.934 1.00 51.47 61 LEU B N 1
ATOM 3107 C CA . LEU B 1 84 ? 6.968 69.574 17.146 1.00 45.04 61 LEU B CA 1
ATOM 3108 C C . LEU B 1 84 ? 6.173 68.328 16.776 1.00 42.80 61 LEU B C 1
ATOM 3109 O O . LEU B 1 84 ? 5.136 68.019 17.364 1.00 44.47 61 LEU B O 1
ATOM 3114 N N . ALA B 1 85 ? 6.653 67.628 15.764 1.00 42.23 62 ALA B N 1
ATOM 3115 C CA . ALA B 1 85 ? 5.948 66.478 15.199 1.00 43.06 62 ALA B CA 1
ATOM 3116 C C . ALA B 1 85 ? 6.950 65.362 14.942 1.00 40.39 62 ALA B C 1
ATOM 3117 O O . ALA B 1 85 ? 7.957 65.552 14.232 1.00 37.37 62 ALA B O 1
ATOM 3119 N N . LEU B 1 86 ? 6.680 64.208 15.523 1.00 37.38 63 LEU B N 1
ATOM 3120 C CA . LEU B 1 86 ? 7.508 63.032 15.238 1.00 38.25 63 LEU B CA 1
ATOM 3121 C C . LEU B 1 86 ? 7.202 62.516 13.829 1.00 37.50 63 LEU B C 1
ATOM 3122 O O . LEU B 1 86 ? 6.041 62.562 13.408 1.00 41.60 63 LEU B O 1
ATOM 3127 N N . PRO B 1 87 ? 8.217 61.959 13.137 1.00 37.88 64 PRO B N 1
ATOM 3128 C CA . PRO B 1 87 ? 7.976 61.179 11.933 1.00 40.03 64 PRO B CA 1
ATOM 3129 C C . PRO B 1 87 ? 6.976 60.082 12.201 1.00 41.00 64 PRO B C 1
ATOM 3130 O O . PRO B 1 87 ? 6.728 59.745 13.367 1.00 39.88 64 PRO B O 1
ATOM 3134 N N . PRO B 1 88 ? 6.382 59.525 11.145 1.00 44.88 65 PRO B N 1
ATOM 3135 C CA . PRO B 1 88 ? 5.446 58.436 11.398 1.00 46.83 65 PRO B CA 1
ATOM 3136 C C . PRO B 1 88 ? 6.158 57.226 11.977 1.00 53.59 65 PRO B C 1
ATOM 3137 O O . PRO B 1 88 ? 7.263 56.875 11.566 1.00 47.68 65 PRO B O 1
ATOM 3141 N N . ALA B 1 89 ? 5.523 56.637 12.978 1.00 63.85 66 ALA B N 1
ATOM 3142 C CA . ALA B 1 89 ? 5.926 55.349 13.500 1.00 67.46 66 ALA B CA 1
ATOM 3143 C C . ALA B 1 89 ? 5.297 54.293 12.600 1.00 73.05 66 ALA B C 1
ATOM 3144 O O . ALA B 1 89 ? 4.555 54.627 11.668 1.00 78.08 66 ALA B O 1
ATOM 3146 N N . SER B 1 90 ? 5.577 53.025 12.882 1.00 82.24 67 SER B N 1
ATOM 3147 C CA . SER B 1 90 ? 5.043 51.915 12.085 1.00 89.68 67 SER B CA 1
ATOM 3148 C C . SER B 1 90 ? 3.552 52.072 11.751 1.00 96.46 67 SER B C 1
ATOM 3149 O O . SER B 1 90 ? 3.133 51.894 10.605 1.00 100.73 67 SER B O 1
ATOM 3152 N N . HIS B 1 91 ? 2.766 52.398 12.770 1.00 97.40 68 HIS B N 1
ATOM 3153 C CA . HIS B 1 91 ? 1.324 52.547 12.633 1.00 94.97 68 HIS B CA 1
ATOM 3154 C C . HIS B 1 91 ? 0.810 53.340 13.827 1.00 85.93 68 HIS B C 1
ATOM 3155 O O . HIS B 1 91 ? 1.596 53.831 14.633 1.00 81.66 68 HIS B O 1
ATOM 3162 N N . GLY B 1 92 ? -0.508 53.469 13.938 1.00 85.82 69 GLY B N 1
ATOM 3163 C CA . GLY B 1 92 ? -1.111 54.182 15.047 1.00 79.73 69 GLY B CA 1
ATOM 3164 C C . GLY B 1 92 ? -1.099 55.664 14.753 1.00 77.12 69 GLY B C 1
ATOM 3165 O O . GLY B 1 92 ? -0.694 56.095 13.666 1.00 80.70 69 GLY B O 1
ATOM 3166 N N . PRO B 1 93 ? -1.536 56.466 15.726 1.00 72.83 70 PRO B N 1
ATOM 3167 C CA . PRO B 1 93 ? -1.705 57.889 15.483 1.00 65.23 70 PRO B CA 1
ATOM 3168 C C . PRO B 1 93 ? -0.348 58.578 15.369 1.00 57.16 70 PRO B C 1
ATOM 3169 O O . PRO B 1 93 ? 0.649 58.085 15.871 1.00 55.69 70 PRO B O 1
ATOM 3173 N N . ARG B 1 94 ? -0.321 59.702 14.693 1.00 49.89 71 ARG B N 1
ATOM 3174 C CA . ARG B 1 94 ? 0.854 60.527 14.652 1.00 48.86 71 ARG B CA 1
ATOM 3175 C C . ARG B 1 94 ? 1.015 61.305 15.966 1.00 46.68 71 ARG B C 1
ATOM 3176 O O . ARG B 1 94 ? 0.033 61.727 16.560 1.00 50.01 71 ARG B O 1
ATOM 3184 N N . VAL B 1 95 ? 2.258 61.537 16.387 1.00 44.69 72 VAL B N 1
ATOM 3185 C CA . VAL B 1 95 ? 2.540 62.159 17.694 1.00 41.16 72 VAL B CA 1
ATOM 3186 C C . VAL B 1 95 ? 3.070 63.571 17.579 1.00 38.47 72 VAL B C 1
ATOM 3187 O O . VAL B 1 95 ? 4.124 63.815 16.975 1.00 43.28 72 VAL B O 1
ATOM 3191 N N . LEU B 1 96 ? 2.332 64.506 18.158 1.00 37.73 73 LEU B N 1
ATOM 3192 C CA . LEU B 1 96 ? 2.766 65.900 18.217 1.00 38.23 73 LEU B CA 1
ATOM 3193 C C . LEU B 1 96 ? 3.071 66.267 19.654 1.00 36.79 73 LEU B C 1
ATOM 3194 O O . LEU B 1 96 ? 2.410 65.782 20.569 1.00 36.09 73 LEU B O 1
ATOM 3199 N N . TYR B 1 97 ? 4.028 67.156 19.871 1.00 32.75 74 TYR B N 1
ATOM 3200 C CA . TYR B 1 97 ? 4.323 67.545 21.226 1.00 34.35 74 TYR B CA 1
ATOM 3201 C C . TYR B 1 97 ? 4.797 68.967 21.374 1.00 37.08 74 TYR B C 1
ATOM 3202 O O . TYR B 1 97 ? 5.430 69.536 20.466 1.00 42.02 74 TYR B O 1
ATOM 3211 N N . THR B 1 98 ? 4.501 69.529 22.540 1.00 37.47 75 THR B N 1
ATOM 3212 C CA . THR B 1 98 ? 4.893 70.876 22.883 1.00 38.64 75 THR B CA 1
ATOM 3213 C C . THR B 1 98 ? 5.919 70.822 23.995 1.00 39.11 75 THR B C 1
ATOM 3214 O O . THR B 1 98 ? 5.759 70.083 24.939 1.00 40.06 75 THR B O 1
ATOM 3218 N N . VAL B 1 99 ? 6.969 71.623 23.882 1.00 39.23 76 VAL B N 1
ATOM 3219 C CA . VAL B 1 99 ? 8.018 71.665 24.880 1.00 40.01 76 VAL B CA 1
ATOM 3220 C C . VAL B 1 99 ? 7.820 72.811 25.882 1.00 40.60 76 VAL B C 1
ATOM 3221 O O . VAL B 1 99 ? 7.831 73.977 25.502 1.00 41.13 76 VAL B O 1
ATOM 3225 N N . LEU B 1 100 ? 7.692 72.467 27.156 1.00 36.27 77 LEU B N 1
ATOM 3226 C CA . LEU B 1 100 ? 7.670 73.422 28.236 1.00 37.36 77 LEU B CA 1
ATOM 3227 C C . LEU B 1 100 ? 8.973 73.329 28.999 1.00 38.16 77 LEU B C 1
ATOM 3228 O O . LEU B 1 100 ? 9.249 72.323 29.642 1.00 39.26 77 LEU B O 1
ATOM 3233 N N . GLU B 1 101 ? 9.781 74.372 28.911 1.00 34.77 78 GLU B 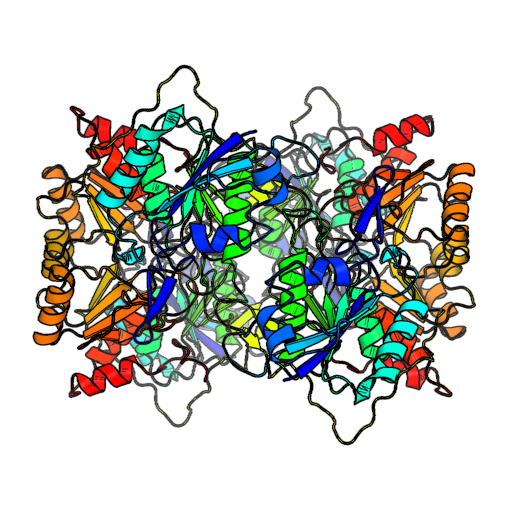N 1
ATOM 3234 C CA . GLU B 1 101 ? 11.081 74.403 29.546 1.00 37.93 78 GLU B CA 1
ATOM 3235 C C . GLU B 1 101 ? 10.978 75.177 30.867 1.00 39.26 78 GLU B C 1
ATOM 3236 O O . GLU B 1 101 ? 10.761 76.368 30.876 1.00 39.00 78 GLU B O 1
ATOM 3242 N N . CYS B 1 102 ? 11.137 74.481 31.983 1.00 41.87 79 CYS B N 1
ATOM 3243 C CA . CYS B 1 102 ? 11.053 75.103 33.281 1.00 43.61 79 CYS B CA 1
ATOM 3244 C C . CYS B 1 102 ? 12.209 76.055 33.498 1.00 47.75 79 CYS B C 1
ATOM 3245 O O . CYS B 1 102 ? 13.284 75.910 32.911 1.00 44.72 79 CYS B O 1
ATOM 3248 N N . GLN B 1 103 ? 11.996 77.022 34.370 1.00 50.84 80 GLN B N 1
ATOM 3249 C CA . GLN B 1 103 ? 13.042 77.964 34.688 1.00 58.07 80 GLN B CA 1
ATOM 3250 C C . GLN B 1 103 ? 12.981 78.262 36.165 1.00 52.10 80 GLN B C 1
ATOM 3251 O O . GLN B 1 103 ? 11.962 78.713 36.634 1.00 50.87 80 GLN B O 1
ATOM 3257 N N . PRO B 1 104 ? 14.052 78.020 36.911 1.00 49.30 81 PRO B N 1
ATOM 3258 C CA . PRO B 1 104 ? 15.332 77.545 36.412 1.00 48.78 81 PRO B CA 1
ATOM 3259 C C . PRO B 1 104 ? 15.325 76.044 36.205 1.00 41.50 81 PRO B C 1
ATOM 3260 O O . PRO B 1 104 ? 14.525 75.339 36.794 1.00 41.74 81 PRO B O 1
ATOM 3264 N N . LEU B 1 105 ? 16.201 75.581 35.339 1.00 40.01 82 LEU B N 1
ATOM 3265 C CA . LEU B 1 105 ? 16.390 74.151 35.129 1.00 37.56 82 LEU B CA 1
ATOM 3266 C C . LEU B 1 105 ? 17.257 73.630 36.264 1.00 35.08 82 LEU B C 1
ATOM 3267 O O . LEU B 1 105 ? 18.164 74.337 36.715 1.00 33.95 82 LEU B O 1
ATOM 3272 N N . LEU B 1 106 ? 17.015 72.393 36.707 1.00 33.23 83 LEU B N 1
ATOM 3273 C CA . LEU B 1 106 ? 17.740 71.838 37.854 1.00 30.59 83 LEU B CA 1
ATOM 3274 C C . LEU B 1 106 ? 18.489 70.531 37.604 1.00 30.13 83 LEU B C 1
ATOM 3275 O O . LEU B 1 106 ? 17.997 69.634 36.906 1.00 30.38 83 LEU B O 1
ATOM 3280 N N . ASP B 1 107 ? 19.685 70.434 38.171 1.00 27.64 84 ASP B N 1
ATOM 3281 C CA . ASP B 1 107 ? 20.314 69.123 38.448 1.00 29.67 84 ASP B CA 1
ATOM 3282 C C . ASP B 1 107 ? 19.377 68.431 39.448 1.00 29.31 84 ASP B C 1
ATOM 3283 O O . ASP B 1 107 ? 18.959 69.071 40.419 1.00 28.64 84 ASP B O 1
ATOM 3288 N N . SER B 1 108 ? 19.007 67.171 39.210 1.00 27.76 85 SER B N 1
ATOM 3289 C CA . SER B 1 108 ? 17.974 66.544 40.038 1.00 26.34 85 SER B CA 1
ATOM 3290 C C . SER B 1 108 ? 18.401 66.351 41.500 1.00 26.71 85 SER B C 1
ATOM 3291 O O . SER B 1 108 ? 17.553 66.154 42.370 1.00 26.74 85 SER B O 1
ATOM 3294 N N . SER B 1 109 ? 19.703 66.426 41.784 1.00 28.01 86 SER B N 1
ATOM 3295 C CA . SER B 1 109 ? 20.168 66.404 43.175 1.00 27.77 86 SER B CA 1
ATOM 3296 C C . SER B 1 109 ? 19.634 67.571 43.996 1.00 27.43 86 SER B C 1
ATOM 3297 O O . SER B 1 109 ? 19.591 67.486 45.221 1.00 27.89 86 SER B O 1
ATOM 3300 N N . ASP B 1 110 ? 19.255 68.655 43.331 1.00 28.51 87 ASP B N 1
ATOM 3301 C CA . ASP B 1 110 ? 18.669 69.811 44.003 1.00 29.57 87 ASP B CA 1
ATOM 3302 C C . ASP B 1 110 ? 17.148 69.753 44.097 1.00 28.89 87 ASP B C 1
ATOM 3303 O O . ASP B 1 110 ? 16.556 70.658 44.648 1.00 29.13 87 ASP B O 1
ATOM 3308 N N . MET B 1 111 ? 16.515 68.711 43.580 1.00 31.19 88 MET B N 1
ATOM 3309 C CA . MET B 1 111 ? 15.064 68.677 43.580 1.00 35.33 88 MET B CA 1
ATOM 3310 C C . MET B 1 111 ? 14.485 68.208 44.886 1.00 33.69 88 MET B C 1
ATOM 3311 O O . MET B 1 111 ? 15.091 67.402 45.590 1.00 34.55 88 MET B O 1
ATOM 3316 N N . THR B 1 112 ? 13.310 68.746 45.218 1.00 32.17 89 THR B N 1
ATOM 3317 C CA . THR B 1 112 ? 12.655 68.471 46.482 1.00 31.26 89 THR B CA 1
ATOM 3318 C C . THR B 1 112 ? 11.180 68.274 46.221 1.00 33.48 89 THR B C 1
ATOM 3319 O O . THR B 1 112 ? 10.720 68.447 45.088 1.00 32.61 89 THR B O 1
ATOM 3323 N N . ILE B 1 113 ? 10.456 67.923 47.277 1.00 32.33 90 ILE B N 1
ATOM 3324 C CA . ILE B 1 113 ? 9.023 67.754 47.220 1.00 35.55 90 ILE B CA 1
ATOM 3325 C C . ILE B 1 113 ? 8.316 68.942 46.518 1.00 34.11 90 ILE B C 1
ATOM 3326 O O . ILE B 1 113 ? 7.358 68.743 45.789 1.00 29.59 90 ILE B O 1
ATOM 3331 N N . ASP B 1 114 ? 8.773 70.162 46.759 1.00 35.34 91 ASP B N 1
ATOM 3332 C CA . ASP B 1 114 ? 8.135 71.357 46.169 1.00 37.13 91 ASP B CA 1
ATOM 3333 C C . ASP B 1 114 ? 8.283 71.387 44.660 1.00 35.31 91 ASP B C 1
ATOM 3334 O O . ASP B 1 114 ? 7.402 71.863 43.958 1.00 36.93 91 ASP B O 1
ATOM 3339 N N . ASP B 1 115 ? 9.411 70.917 44.159 1.00 32.91 92 ASP B N 1
ATOM 3340 C CA . ASP B 1 115 ? 9.612 70.841 42.713 1.00 32.32 92 ASP B CA 1
ATOM 3341 C C . ASP B 1 115 ? 8.663 69.833 42.117 1.00 30.70 92 ASP B C 1
ATOM 3342 O O . ASP B 1 115 ? 8.088 70.073 41.066 1.00 31.57 92 ASP B O 1
ATOM 3347 N N . TRP B 1 116 ? 8.498 68.705 42.789 1.00 30.99 93 TRP B N 1
ATOM 3348 C CA . TRP B 1 116 ? 7.630 67.665 42.284 1.00 29.66 93 TRP B CA 1
ATOM 3349 C C . TRP B 1 116 ? 6.174 68.115 42.339 1.00 30.32 93 TRP B C 1
ATOM 3350 O O . TRP B 1 116 ? 5.428 67.855 41.414 1.00 31.14 93 TRP B O 1
ATOM 3361 N N . ILE B 1 117 ? 5.793 68.822 43.391 1.00 29.38 94 ILE B N 1
ATOM 3362 C CA . ILE B 1 117 ? 4.463 69.415 43.451 1.00 31.45 94 ILE B CA 1
ATOM 3363 C C . ILE B 1 117 ? 4.236 70.389 42.275 1.00 32.92 94 ILE B C 1
ATOM 3364 O O . ILE B 1 117 ? 3.208 70.357 41.629 1.00 30.08 94 ILE B O 1
ATOM 3369 N N . ARG B 1 118 ? 5.213 71.242 41.987 1.00 33.69 95 ARG B N 1
ATOM 3370 C CA . ARG B 1 118 ? 5.077 72.148 40.856 1.00 37.49 95 ARG B CA 1
ATOM 3371 C C . ARG B 1 118 ? 4.832 71.396 39.549 1.00 35.95 95 ARG B C 1
ATOM 3372 O O . ARG B 1 118 ? 4.042 71.835 38.720 1.00 35.18 95 ARG B O 1
ATOM 3380 N N . ILE B 1 119 ? 5.547 70.295 39.347 1.00 32.39 96 ILE B N 1
ATOM 3381 C CA . ILE B 1 119 ? 5.409 69.514 38.133 1.00 31.59 96 ILE B CA 1
ATOM 3382 C C . ILE B 1 119 ? 4.020 68.905 38.073 1.00 31.51 96 ILE B C 1
ATOM 3383 O O . ILE B 1 119 ? 3.391 68.919 37.024 1.00 33.76 96 ILE B O 1
ATOM 3388 N N . ALA B 1 120 ? 3.542 68.397 39.189 1.00 29.86 97 ALA B N 1
ATOM 3389 C CA . ALA B 1 120 ? 2.201 67.861 39.232 1.00 31.57 97 ALA B CA 1
ATOM 3390 C C . ALA B 1 120 ? 1.167 68.946 38.902 1.00 33.66 97 ALA B C 1
ATOM 3391 O O . ALA B 1 120 ? 0.182 68.690 38.226 1.00 33.49 97 ALA B O 1
ATOM 3393 N N . LYS B 1 121 ? 1.406 70.160 39.366 1.00 33.25 98 LYS B N 1
ATOM 3394 C CA . LYS B 1 121 ? 0.517 71.298 39.063 1.00 37.06 98 LYS B CA 1
ATOM 3395 C C . LYS B 1 121 ? 0.546 71.699 37.574 1.00 37.17 98 LYS B C 1
ATOM 3396 O O . LYS B 1 121 ? -0.474 72.108 37.014 1.00 38.83 98 LYS B O 1
ATOM 3402 N N . ILE B 1 122 ? 1.706 71.614 36.939 1.00 34.16 99 ILE B N 1
ATOM 3403 C CA . ILE B 1 122 ? 1.791 71.853 35.491 1.00 34.39 99 ILE B CA 1
ATOM 3404 C C . ILE B 1 122 ? 0.907 70.842 34.796 1.00 35.33 99 ILE B C 1
ATOM 3405 O O . ILE B 1 122 ? 0.094 71.202 33.943 1.00 37.10 99 ILE B O 1
ATOM 3410 N N . ILE B 1 123 ? 1.050 69.587 35.176 1.00 34.81 100 ILE B N 1
ATOM 3411 C CA . ILE B 1 123 ? 0.272 68.519 34.590 1.00 35.03 100 ILE B CA 1
ATOM 3412 C C . ILE B 1 123 ? -1.214 68.750 34.831 1.00 41.65 100 ILE B C 1
ATOM 3413 O O . ILE B 1 123 ? -2.026 68.560 33.930 1.00 41.29 100 ILE B O 1
ATOM 3418 N N . GLU B 1 124 ? -1.569 69.185 36.034 1.00 43.80 101 GLU B N 1
ATOM 3419 C CA . GLU B 1 124 ? -2.959 69.466 36.350 1.00 42.20 101 GLU B CA 1
ATOM 3420 C C . GLU B 1 124 ? -3.521 70.608 35.491 1.00 40.66 101 GLU B C 1
ATOM 3421 O O . GLU B 1 124 ? -4.595 70.484 34.938 1.00 36.75 101 GLU B O 1
ATOM 3427 N N . ARG B 1 125 ? -2.800 71.718 35.432 1.00 40.21 102 ARG B N 1
ATOM 3428 C CA . ARG B 1 125 ? -3.213 72.876 34.634 1.00 44.76 102 ARG B CA 1
ATOM 3429 C C . ARG B 1 125 ? -3.488 72.513 33.185 1.00 43.35 102 ARG B C 1
ATOM 3430 O O . ARG B 1 125 ? -4.413 73.036 32.592 1.00 43.02 102 ARG B O 1
ATOM 3438 N N . HIS B 1 126 ? -2.684 71.623 32.613 1.00 42.79 103 HIS B N 1
ATOM 3439 C CA . HIS B 1 126 ? -2.761 71.320 31.182 1.00 41.45 103 HIS B CA 1
ATOM 3440 C C . HIS B 1 126 ? -3.409 69.991 30.894 1.00 40.34 103 HIS B C 1
ATOM 3441 O O . HIS B 1 126 ? -3.339 69.501 29.780 1.00 42.00 103 HIS B O 1
ATOM 3448 N N . TYR B 1 127 ? -4.047 69.406 31.899 1.00 37.69 104 TYR B N 1
ATOM 3449 C CA . TYR B 1 127 ? -4.475 68.017 31.828 1.00 40.44 104 TYR B CA 1
ATOM 3450 C C . TYR B 1 127 ? -5.414 67.745 30.680 1.00 43.59 104 TYR B C 1
ATOM 3451 O O . TYR B 1 127 ? -5.264 66.761 29.996 1.00 44.80 104 TYR B O 1
ATOM 3460 N N . GLU B 1 128 ? -6.360 68.644 30.459 1.00 50.76 105 GLU B N 1
ATOM 3461 C CA . GLU B 1 128 ? -7.381 68.453 29.429 1.00 52.60 105 GLU B CA 1
ATOM 3462 C C . GLU B 1 128 ? -6.838 68.647 28.012 1.00 48.35 105 GLU B C 1
ATOM 3463 O O . GLU B 1 128 ? -7.341 68.048 27.093 1.00 48.69 105 GLU B O 1
ATOM 3469 N N . GLN B 1 129 ? -5.804 69.463 27.849 1.00 46.03 106 GLN B N 1
ATOM 3470 C CA . GLN B 1 129 ? -5.242 69.772 26.525 1.00 49.31 106 GLN B CA 1
ATOM 3471 C C . GLN B 1 129 ? -4.346 68.701 25.902 1.00 43.73 106 GLN B C 1
ATOM 3472 O O . GLN B 1 129 ? -4.051 68.790 24.717 1.00 43.16 106 GLN B O 1
ATOM 3478 N N . TYR B 1 130 ? -3.864 67.733 26.675 1.00 41.06 107 TYR B N 1
ATOM 3479 C CA . TYR B 1 130 ? -2.905 66.760 26.137 1.00 39.66 107 TYR B CA 1
ATOM 3480 C C . TYR B 1 130 ? -3.295 65.348 26.473 1.00 38.82 107 TYR B C 1
ATOM 3481 O O . TYR B 1 130 ? -4.035 65.109 27.426 1.00 43.80 107 TYR B O 1
ATOM 3490 N N . GLN B 1 131 ? -2.812 64.407 25.673 1.00 39.32 108 GLN B N 1
ATOM 3491 C CA . GLN B 1 131 ? -3.144 63.004 25.877 1.00 39.88 108 GLN B CA 1
ATOM 3492 C C . GLN B 1 131 ? -2.090 62.306 26.732 1.00 38.58 108 GLN B C 1
ATOM 3493 O O . GLN B 1 131 ? -2.306 61.192 27.178 1.00 32.61 108 GLN B O 1
ATOM 3499 N N . GLY B 1 132 ? -0.956 62.958 26.961 1.00 35.67 109 GLY B N 1
ATOM 3500 C CA . GLY B 1 132 ? 0.073 62.352 27.793 1.00 35.59 109 GLY B CA 1
ATOM 3501 C C . GLY B 1 132 ? 1.166 63.338 28.087 1.00 36.10 109 GLY B C 1
ATOM 3502 O O . GLY B 1 132 ? 1.178 64.426 27.517 1.00 34.01 109 GLY B O 1
ATOM 3503 N N . PHE B 1 133 ? 2.077 62.938 28.970 1.00 34.68 110 PHE B N 1
ATOM 3504 C CA . PHE B 1 133 ? 3.145 63.802 29.453 1.00 34.46 110 PHE B CA 1
ATOM 3505 C C . PHE B 1 133 ? 4.459 63.061 29.549 1.00 32.53 110 PHE B C 1
ATOM 3506 O O . PHE B 1 133 ? 4.507 61.900 29.941 1.00 34.12 110 PHE B O 1
ATOM 3514 N N . VAL B 1 134 ? 5.520 63.733 29.125 1.00 32.07 111 VAL B N 1
ATOM 3515 C CA . VAL B 1 134 ? 6.854 63.238 29.319 1.00 30.65 111 VAL B CA 1
ATOM 3516 C C . VAL B 1 134 ? 7.577 64.287 30.132 1.00 30.86 111 VAL B C 1
ATOM 3517 O O . VAL B 1 134 ? 7.467 65.483 29.837 1.00 30.73 111 VAL B O 1
ATOM 3521 N N . VAL B 1 135 ? 8.340 63.834 31.126 1.00 29.73 112 VAL B N 1
ATOM 3522 C CA . VAL B 1 135 ? 9.100 64.715 31.983 1.00 28.62 112 VAL B CA 1
ATOM 3523 C C . VAL B 1 135 ? 10.586 64.360 31.899 1.00 28.18 112 VAL B C 1
ATOM 3524 O O . VAL B 1 135 ? 10.998 63.279 32.310 1.00 26.29 112 VAL B O 1
ATOM 3528 N N . ILE B 1 136 ? 11.389 65.274 31.376 1.00 28.58 113 ILE B N 1
ATOM 3529 C CA . ILE B 1 136 ? 12.836 65.108 31.378 1.00 28.38 113 ILE B CA 1
ATOM 3530 C C . ILE B 1 136 ? 13.348 65.537 32.734 1.00 31.99 113 ILE B C 1
ATOM 3531 O O . ILE B 1 136 ? 13.005 66.637 33.228 1.00 30.15 113 ILE B O 1
ATOM 3536 N N . HIS B 1 137 ? 14.146 64.657 33.340 1.00 27.49 114 HIS B N 1
ATOM 3537 C CA . HIS B 1 137 ? 14.504 64.759 34.742 1.00 28.08 114 HIS B CA 1
ATOM 3538 C C . HIS B 1 137 ? 15.906 64.191 34.908 1.00 29.46 114 HIS B C 1
ATOM 3539 O O . HIS B 1 137 ? 16.313 63.300 34.168 1.00 27.98 114 HIS B O 1
ATOM 3546 N N . GLY B 1 138 ? 16.655 64.703 35.869 1.00 28.22 115 GLY B N 1
ATOM 3547 C CA . GLY B 1 138 ? 17.926 64.099 36.221 1.00 28.80 115 GLY B CA 1
ATOM 3548 C C . GLY B 1 138 ? 17.747 62.710 36.800 1.00 29.48 115 GLY B C 1
ATOM 3549 O O . GLY B 1 138 ? 16.681 62.352 37.321 1.00 27.76 115 GLY B O 1
ATOM 3550 N N . THR B 1 139 ? 18.789 61.898 36.677 1.00 29.37 116 THR B N 1
ATOM 3551 C CA . THR B 1 139 ? 18.720 60.521 37.129 1.00 28.43 116 THR B CA 1
ATOM 3552 C C . THR B 1 139 ? 18.916 60.418 38.620 1.00 27.01 116 THR B C 1
ATOM 3553 O O . THR B 1 139 ? 18.366 59.499 39.251 1.00 25.63 116 THR B O 1
ATOM 3557 N N . ASP B 1 140 ? 19.710 61.327 39.192 1.00 26.55 117 ASP B N 1
ATOM 3558 C CA . ASP B 1 140 ? 20.086 61.251 40.621 1.00 26.77 117 ASP B CA 1
ATOM 3559 C C . ASP B 1 140 ? 18.890 61.061 41.551 1.00 25.97 117 ASP B C 1
ATOM 3560 O O . ASP B 1 140 ? 18.966 60.270 42.479 1.00 23.97 117 ASP B O 1
ATOM 3565 N N . THR B 1 141 ? 17.783 61.760 41.309 1.00 26.78 118 THR B N 1
ATOM 3566 C CA . THR B 1 141 ? 16.596 61.591 42.153 1.00 26.53 118 THR B CA 1
ATOM 3567 C C . THR B 1 141 ? 15.349 61.223 41.357 1.00 26.86 118 THR B C 1
ATOM 3568 O O . THR B 1 141 ? 14.224 61.395 41.834 1.00 27.43 118 THR B O 1
ATOM 3572 N N . MET B 1 142 ? 15.540 60.690 40.154 1.00 26.99 119 MET B N 1
ATOM 3573 C CA . MET B 1 142 ? 14.399 60.310 39.339 1.00 26.94 119 MET B CA 1
ATOM 3574 C C . MET B 1 142 ? 13.440 59.320 40.008 1.00 27.14 119 MET B C 1
ATOM 3575 O O . MET B 1 142 ? 12.229 59.445 39.858 1.00 25.77 119 MET B O 1
ATOM 3580 N N . ALA B 1 143 ? 13.967 58.341 40.724 1.00 26.73 120 ALA B N 1
ATOM 3581 C CA . ALA B 1 143 ? 13.108 57.336 41.395 1.00 26.72 120 ALA B CA 1
ATOM 3582 C C . ALA B 1 143 ? 12.252 57.968 42.473 1.00 24.61 120 ALA B C 1
ATOM 3583 O O . ALA B 1 143 ? 11.109 57.571 42.681 1.00 25.14 120 ALA B O 1
ATOM 3585 N N . SER B 1 144 ? 12.815 58.941 43.180 1.00 25.07 121 SER B N 1
ATOM 3586 C CA . SER B 1 144 ? 12.046 59.673 44.184 1.00 27.04 121 SER B CA 1
ATOM 3587 C C . SER B 1 144 ? 10.983 60.532 43.519 1.00 25.55 121 SER B C 1
ATOM 3588 O O . SER B 1 144 ? 9.852 60.594 43.991 1.00 24.16 121 SER B O 1
ATOM 3591 N N . GLY B 1 145 ? 11.356 61.214 42.437 1.00 26.36 122 GLY B N 1
ATOM 3592 C CA . GLY B 1 145 ? 10.400 62.042 41.699 1.00 26.19 122 GLY B CA 1
ATOM 3593 C C . GLY B 1 145 ? 9.244 61.251 41.130 1.00 26.59 122 GLY B C 1
ATOM 3594 O O . GLY B 1 145 ? 8.089 61.687 41.205 1.00 26.48 122 GLY B O 1
ATOM 3595 N N . ALA B 1 146 ? 9.559 60.097 40.564 1.00 25.08 123 ALA B N 1
ATOM 3596 C CA . ALA B 1 146 ? 8.531 59.232 39.995 1.00 27.86 123 ALA B CA 1
ATOM 3597 C C . ALA B 1 146 ? 7.604 58.721 41.083 1.00 26.69 123 ALA B C 1
ATOM 3598 O O . ALA B 1 146 ? 6.381 58.708 40.916 1.00 26.32 123 ALA B O 1
ATOM 3600 N N . SER B 1 147 ? 8.179 58.357 42.231 1.00 27.31 124 SER B N 1
ATOM 3601 C CA . SER B 1 147 ? 7.374 57.849 43.348 1.00 25.71 124 SER B CA 1
ATOM 3602 C C . SER B 1 147 ? 6.489 58.954 43.921 1.00 27.80 124 SER B C 1
ATOM 3603 O O . SER B 1 147 ? 5.284 58.760 44.129 1.00 26.48 124 SER B O 1
ATOM 3606 N N . MET B 1 148 ? 7.065 60.137 44.128 1.00 25.14 125 MET B N 1
ATOM 3607 C CA . MET B 1 148 ? 6.277 61.274 44.598 1.00 27.04 125 MET B CA 1
ATOM 3608 C C . MET B 1 148 ? 5.132 61.611 43.648 1.00 26.83 125 MET B C 1
ATOM 3609 O O . MET B 1 148 ? 3.979 61.695 44.083 1.00 28.32 125 MET B O 1
ATOM 3614 N N . LEU B 1 149 ? 5.436 61.812 42.361 1.00 25.20 126 LEU B N 1
ATOM 3615 C CA . LEU B 1 149 ? 4.384 62.117 41.395 1.00 28.12 126 LEU B CA 1
ATOM 3616 C C . LEU B 1 149 ? 3.290 61.052 41.348 1.00 29.05 126 LEU B C 1
ATOM 3617 O O . LEU B 1 149 ? 2.127 61.364 41.114 1.00 28.56 126 LEU B O 1
ATOM 3622 N N . SER B 1 150 ? 3.684 59.800 41.524 1.00 27.88 127 SER B N 1
ATOM 3623 C CA . SER B 1 150 ? 2.732 58.707 41.544 1.00 31.79 127 SER B CA 1
ATOM 3624 C C . SER B 1 150 ? 1.670 58.914 42.626 1.00 31.10 127 SER B C 1
ATOM 3625 O O . SER B 1 150 ? 0.494 58.618 42.421 1.00 30.24 127 SER B O 1
ATOM 3628 N N . PHE B 1 151 ? 2.101 59.388 43.792 1.00 29.74 128 PHE B N 1
ATOM 3629 C CA . PHE B 1 151 ? 1.174 59.641 44.879 1.00 30.76 128 PHE B CA 1
ATOM 3630 C C . PHE B 1 151 ? 0.410 60.947 44.696 1.00 32.06 128 PHE B C 1
ATOM 3631 O O . PHE B 1 151 ? -0.789 60.990 44.943 1.00 31.21 128 PHE B O 1
ATOM 3639 N N . MET B 1 152 ? 1.095 61.990 44.246 1.00 30.14 129 MET B N 1
ATOM 3640 C CA . MET B 1 152 ? 0.461 63.285 44.055 1.00 30.98 129 MET B CA 1
ATOM 3641 C C . MET B 1 152 ? -0.670 63.276 43.015 1.00 31.43 129 MET B C 1
ATOM 3642 O O . MET B 1 152 ? -1.678 63.958 43.188 1.00 31.60 129 MET B O 1
ATOM 3647 N N . LEU B 1 153 ? -0.525 62.475 41.957 1.00 33.12 130 LEU B N 1
ATOM 3648 C CA . LEU B 1 153 ? -1.510 62.407 40.863 1.00 32.60 130 LEU B CA 1
ATOM 3649 C C . LEU B 1 153 ? -2.570 61.319 41.086 1.00 31.98 130 LEU B C 1
ATOM 3650 O O . LEU B 1 153 ? -2.585 60.279 40.411 1.00 36.69 130 LEU B O 1
ATOM 3655 N N . GLU B 1 154 ? -3.486 61.581 42.006 1.00 34.46 131 GLU B N 1
ATOM 3656 C CA . GLU B 1 154 ? -4.523 60.614 42.339 1.00 36.53 131 GLU B CA 1
ATOM 3657 C C . GLU B 1 154 ? -5.566 60.495 41.212 1.00 37.54 131 GLU B C 1
ATOM 3658 O O . GLU B 1 154 ? -6.026 61.500 40.678 1.00 42.18 131 GLU B O 1
ATOM 3664 N N . ASN B 1 155 ? -5.911 59.259 40.859 1.00 40.45 132 ASN B N 1
ATOM 3665 C CA . ASN B 1 155 ? -6.828 58.941 39.743 1.00 44.03 132 ASN B CA 1
ATOM 3666 C C . ASN B 1 155 ? -6.289 59.257 38.338 1.00 45.12 132 ASN B C 1
ATOM 3667 O O . ASN B 1 155 ? -7.058 59.440 37.388 1.00 42.84 132 ASN B O 1
ATOM 3672 N N . LEU B 1 156 ? -4.972 59.302 38.204 1.00 40.87 133 LEU B N 1
ATOM 3673 C CA . LEU B 1 156 ? -4.362 59.594 36.934 1.00 39.22 133 LEU B CA 1
ATOM 3674 C C . LEU B 1 156 ? -4.956 58.724 35.838 1.00 39.97 133 LEU B C 1
ATOM 3675 O O . LEU B 1 156 ? -5.056 57.523 36.005 1.00 39.15 133 LEU B O 1
ATOM 3680 N N . HIS B 1 157 ? -5.300 59.343 34.701 1.00 39.81 134 HIS B N 1
ATOM 3681 C CA . HIS B 1 157 ? -5.910 58.641 33.553 1.00 42.24 134 HIS B CA 1
ATOM 3682 C C . HIS B 1 157 ? -4.993 58.522 32.330 1.00 41.08 134 HIS B C 1
ATOM 3683 O O . HIS B 1 157 ? -5.328 57.813 31.395 1.00 39.69 134 HIS B O 1
ATOM 3690 N N . LYS B 1 158 ? -3.856 59.212 32.338 1.00 37.09 135 LYS B N 1
ATOM 3691 C CA . LYS B 1 158 ? -3.006 59.340 31.171 1.00 38.44 135 LYS B CA 1
ATOM 3692 C C . LYS B 1 158 ? -1.545 59.091 31.547 1.00 37.63 135 LYS B C 1
ATOM 3693 O O . LYS B 1 158 ? -1.169 59.254 32.711 1.00 35.92 135 LYS B O 1
ATOM 3699 N N . PRO B 1 159 ? -0.715 58.711 30.560 1.00 36.09 136 PRO B N 1
ATOM 3700 C CA . PRO B 1 159 ? 0.677 58.419 30.891 1.00 37.07 136 PRO B CA 1
ATOM 3701 C C . PRO B 1 159 ? 1.473 59.646 31.256 1.00 35.50 136 PRO B C 1
ATOM 3702 O O . PRO B 1 159 ? 1.386 60.682 30.593 1.00 35.96 136 PRO B O 1
ATOM 3706 N N . VAL B 1 160 ? 2.238 59.503 32.331 1.00 34.76 137 VAL B N 1
ATOM 3707 C CA . VAL B 1 160 ? 3.244 60.482 32.725 1.00 33.22 137 VAL B CA 1
ATOM 3708 C C . VAL B 1 160 ? 4.578 59.743 32.746 1.00 34.31 137 VAL B C 1
ATOM 3709 O O . VAL B 1 160 ? 4.816 58.925 33.630 1.00 32.35 137 VAL B O 1
ATOM 3713 N N . ILE B 1 161 ? 5.411 59.965 31.732 1.00 31.79 138 ILE B N 1
ATOM 3714 C CA . ILE B 1 161 ? 6.606 59.154 31.564 1.00 30.99 138 ILE B CA 1
ATOM 3715 C C . ILE B 1 161 ? 7.827 59.998 31.892 1.00 30.54 138 ILE B C 1
ATOM 3716 O O . ILE B 1 161 ? 8.131 60.967 31.173 1.00 28.83 138 ILE B O 1
ATOM 3721 N N . LEU B 1 162 ? 8.531 59.655 32.958 1.00 28.63 139 LEU B N 1
ATOM 3722 C CA . LEU B 1 162 ? 9.812 60.303 33.236 1.00 31.05 139 LEU B CA 1
ATOM 3723 C C . LEU B 1 162 ? 10.921 59.635 32.430 1.00 28.73 139 LEU B C 1
ATOM 3724 O O . LEU B 1 162 ? 10.871 58.444 32.160 1.00 26.67 139 LEU B O 1
ATOM 3729 N N . THR B 1 163 ? 11.895 60.435 32.027 1.00 25.46 140 THR B N 1
ATOM 3730 C CA . THR B 1 163 ? 13.056 59.923 31.383 1.00 27.19 140 THR B CA 1
ATOM 3731 C C . THR B 1 163 ? 14.208 60.866 31.607 1.00 27.05 140 THR B C 1
ATOM 3732 O O . THR B 1 163 ? 14.033 61.985 32.077 1.00 26.82 140 THR B O 1
ATOM 3736 N N . GLY B 1 164 ? 15.393 60.375 31.300 1.00 25.99 141 GLY B N 1
ATOM 3737 C CA . GLY B 1 164 ? 16.616 61.136 31.485 1.00 27.31 141 GLY B CA 1
ATOM 3738 C C . GLY B 1 164 ? 17.746 60.418 30.783 1.00 28.64 141 GLY B C 1
ATOM 3739 O O . GLY B 1 164 ? 17.497 59.592 29.908 1.00 28.40 141 GLY B O 1
ATOM 3740 N N . ALA B 1 165 ? 18.979 60.753 31.139 1.00 28.29 142 ALA B N 1
ATOM 3741 C CA . ALA B 1 165 ? 20.111 60.207 30.459 1.00 27.15 142 ALA B CA 1
ATOM 3742 C C . ALA B 1 165 ? 21.346 60.281 31.304 1.00 27.00 142 ALA B C 1
ATOM 3743 O O . ALA B 1 165 ? 21.481 61.179 32.122 1.00 24.33 142 ALA B O 1
ATOM 3745 N N . GLN B 1 166 ? 22.243 59.309 31.110 1.00 26.79 143 GLN B N 1
ATOM 3746 C CA . GLN B 1 166 ? 23.587 59.358 31.705 1.00 25.89 143 GLN B CA 1
ATOM 3747 C C . GLN B 1 166 ? 24.483 60.343 30.973 1.00 27.00 143 GLN B C 1
ATOM 3748 O O . GLN B 1 166 ? 25.433 60.819 31.539 1.00 26.29 143 GLN B O 1
ATOM 3754 N N . VAL B 1 167 ? 24.184 60.630 29.707 1.00 27.23 144 VAL B N 1
ATOM 3755 C CA . VAL B 1 167 ? 25.024 61.473 28.895 1.00 26.27 144 VAL B CA 1
ATOM 3756 C C . VAL B 1 167 ? 24.145 62.509 28.214 1.00 25.39 144 VAL B C 1
ATOM 3757 O O . VAL B 1 167 ? 23.106 62.163 27.678 1.00 22.95 144 VAL B O 1
ATOM 3761 N N . PRO B 1 168 ? 24.599 63.776 28.176 1.00 26.71 145 PRO B N 1
ATOM 3762 C CA . PRO B 1 168 ? 23.771 64.825 27.565 1.00 27.54 145 PRO B CA 1
ATOM 3763 C C . PRO B 1 168 ? 23.519 64.647 26.086 1.00 27.93 145 PRO B C 1
ATOM 3764 O O . PRO B 1 168 ? 24.379 64.157 25.354 1.00 27.31 145 PRO B O 1
ATOM 3768 N N . ILE B 1 169 ? 22.380 65.136 25.641 1.00 30.62 146 ILE B N 1
ATOM 3769 C CA . ILE B 1 169 ? 21.958 64.989 24.267 1.00 34.45 146 ILE B CA 1
ATOM 3770 C C . ILE B 1 169 ? 22.856 65.730 23.288 1.00 37.19 146 ILE B C 1
ATOM 3771 O O . ILE B 1 169 ? 22.924 65.347 22.121 1.00 36.77 146 ILE B O 1
ATOM 3776 N N . ARG B 1 170 ? 23.580 66.738 23.761 1.00 36.29 147 ARG B N 1
ATOM 3777 C CA . ARG B 1 170 ? 24.531 67.449 22.922 1.00 37.46 147 ARG B CA 1
ATOM 3778 C C . ARG B 1 170 ? 25.859 66.744 22.745 1.00 35.58 147 ARG B C 1
ATOM 3779 O O . ARG B 1 170 ? 26.634 67.141 21.891 1.00 35.89 147 ARG B O 1
ATOM 3787 N N . VAL B 1 171 ? 26.147 65.728 23.548 1.00 34.23 148 VAL B N 1
ATOM 3788 C CA . VAL B 1 171 ? 27.339 64.903 23.342 1.00 32.45 148 VAL B CA 1
ATOM 3789 C C . VAL B 1 171 ? 26.962 63.874 22.289 1.00 33.00 148 VAL B C 1
ATOM 3790 O O . VAL B 1 171 ? 25.892 63.270 22.355 1.00 31.55 148 VAL B O 1
ATOM 3794 N N . LEU B 1 172 ? 27.822 63.668 21.298 1.00 33.94 149 LEU B N 1
ATOM 3795 C CA . LEU B 1 172 ? 27.457 62.848 20.144 1.00 33.07 149 LEU B CA 1
ATOM 3796 C C . LEU B 1 172 ? 27.040 61.426 20.550 1.00 31.13 149 LEU B C 1
ATOM 3797 O O . LEU B 1 172 ? 26.002 60.934 20.120 1.00 29.80 149 LEU B O 1
ATOM 3802 N N . TRP B 1 173 ? 27.890 60.784 21.337 1.00 30.50 150 TRP B N 1
ATOM 3803 C CA . TRP B 1 173 ? 27.669 59.430 21.790 1.00 31.16 150 TRP B CA 1
ATOM 3804 C C . TRP B 1 173 ? 26.883 59.486 23.082 1.00 32.02 150 TRP B C 1
ATOM 3805 O O . TRP B 1 173 ? 27.462 59.714 24.127 1.00 36.95 150 TRP B O 1
ATOM 3816 N N . ASN B 1 174 ? 25.575 59.262 23.019 1.00 30.14 151 ASN B N 1
ATOM 3817 C CA . ASN B 1 174 ? 24.737 59.393 24.187 1.00 30.19 151 ASN B CA 1
ATOM 3818 C C . ASN B 1 174 ? 23.571 58.411 24.215 1.00 31.36 151 ASN B C 1
ATOM 3819 O O . ASN B 1 174 ? 23.250 57.783 23.217 1.00 31.16 151 ASN B O 1
ATOM 3824 N N . ASP B 1 175 ? 22.923 58.332 25.370 1.00 28.62 152 ASP B N 1
ATOM 3825 C CA . ASP B 1 175 ? 21.702 57.550 25.532 1.00 28.88 152 ASP B CA 1
ATOM 3826 C C . ASP B 1 175 ? 20.462 58.452 25.477 1.00 27.27 152 ASP B C 1
ATOM 3827 O O . ASP B 1 175 ? 19.337 57.975 25.517 1.00 25.92 152 ASP B O 1
ATOM 3832 N N . ALA B 1 176 ? 20.675 59.759 25.427 1.00 27.74 153 ALA B N 1
ATOM 3833 C CA . ALA B 1 176 ? 19.583 60.729 25.530 1.00 29.03 153 ALA B CA 1
ATOM 3834 C C . ALA B 1 176 ? 18.619 60.687 24.364 1.00 29.49 153 ALA B C 1
ATOM 3835 O O . ALA B 1 176 ? 17.398 60.730 24.574 1.00 32.59 153 ALA B O 1
ATOM 3837 N N . ARG B 1 177 ? 19.145 60.586 23.146 1.00 28.24 154 ARG B N 1
ATOM 3838 C CA . ARG B 1 177 ? 18.282 60.550 21.965 1.00 28.90 154 ARG B CA 1
ATOM 3839 C C . ARG B 1 177 ? 17.229 59.458 22.061 1.00 28.69 154 ARG B C 1
ATOM 3840 O O . ARG B 1 177 ? 16.032 59.716 21.926 1.00 28.17 154 ARG B O 1
ATOM 3848 N N . GLU B 1 178 ? 17.674 58.229 22.287 1.00 27.32 155 GLU B N 1
ATOM 3849 C CA . GLU B 1 178 ? 16.748 57.097 22.265 1.00 28.96 155 GLU B CA 1
ATOM 3850 C C . GLU B 1 178 ? 15.844 57.035 23.513 1.00 27.72 155 GLU B C 1
ATOM 3851 O O . GLU B 1 178 ? 14.680 56.620 23.424 1.00 27.77 155 GLU B O 1
ATOM 3857 N N . ASN B 1 179 ? 16.344 57.475 24.665 1.00 25.59 156 ASN B N 1
ATOM 3858 C CA . ASN B 1 179 ? 15.469 57.590 25.815 1.00 27.52 156 ASN B CA 1
ATOM 3859 C C . ASN B 1 179 ? 14.321 58.582 25.625 1.00 25.79 156 ASN B C 1
ATOM 3860 O O . ASN B 1 179 ? 13.169 58.285 25.961 1.00 31.35 156 ASN B O 1
ATOM 3865 N N . LEU B 1 180 ? 14.621 59.757 25.111 1.00 26.22 157 LEU B N 1
ATOM 3866 C CA . LEU B 1 180 ? 13.575 60.783 24.894 1.00 27.54 157 LEU B CA 1
ATOM 3867 C C . LEU B 1 180 ? 12.576 60.379 23.831 1.00 24.39 157 LEU B C 1
ATOM 3868 O O . LEU B 1 180 ? 11.391 60.456 24.054 1.00 24.57 157 LEU B O 1
ATOM 3873 N N . LEU B 1 181 ? 13.074 59.886 22.704 1.00 28.03 158 LEU B N 1
ATOM 3874 C CA . LEU B 1 181 ? 12.203 59.377 21.648 1.00 28.87 158 LEU B CA 1
ATOM 3875 C C . LEU B 1 181 ? 11.277 58.262 22.134 1.00 29.93 158 LEU B C 1
ATOM 3876 O O . LEU B 1 181 ? 10.063 58.279 21.899 1.00 30.37 158 LEU B O 1
ATOM 3881 N N . GLY B 1 182 ? 11.843 57.282 22.816 1.00 29.64 159 GLY B N 1
ATOM 3882 C CA . GLY B 1 182 ? 11.016 56.200 23.372 1.00 30.37 159 GLY B CA 1
ATOM 3883 C C . GLY B 1 182 ? 9.938 56.681 24.337 1.00 31.04 159 GLY B C 1
ATOM 3884 O O . GLY B 1 182 ? 8.801 56.185 24.331 1.00 29.81 159 GLY B O 1
ATOM 3885 N N . ALA B 1 183 ? 10.292 57.618 25.211 1.00 30.18 160 ALA B N 1
ATOM 3886 C CA . ALA B 1 183 ? 9.310 58.140 26.169 1.00 29.18 160 ALA B CA 1
ATOM 3887 C C . ALA B 1 183 ? 8.132 58.759 25.413 1.00 28.66 160 ALA B C 1
ATOM 3888 O O . ALA B 1 183 ? 6.974 58.549 25.766 1.00 28.67 160 ALA B O 1
ATOM 3890 N N . LEU B 1 184 ? 8.452 59.546 24.391 1.00 30.35 161 LEU B N 1
ATOM 3891 C CA . LEU B 1 184 ? 7.432 60.241 23.590 1.00 29.10 161 LEU B CA 1
ATOM 3892 C C . LEU B 1 184 ? 6.568 59.239 22.841 1.00 29.09 161 LEU B C 1
ATOM 3893 O O . LEU B 1 184 ? 5.353 59.374 22.828 1.00 27.13 161 LEU B O 1
ATOM 3898 N N . LEU B 1 185 ? 7.183 58.206 22.267 1.00 28.76 162 LEU B N 1
ATOM 3899 C CA . LEU B 1 185 ? 6.406 57.167 21.588 1.00 29.82 162 LEU B CA 1
ATOM 3900 C C . LEU B 1 185 ? 5.527 56.350 22.519 1.00 30.05 162 LEU B C 1
ATOM 3901 O O . LEU B 1 185 ? 4.399 56.007 22.168 1.00 35.47 162 LEU B O 1
ATOM 3906 N N . VAL B 1 186 ? 6.023 56.022 23.704 1.00 31.05 163 VAL B N 1
ATOM 3907 C CA . VAL B 1 186 ? 5.200 55.317 24.686 1.00 30.66 163 VAL B CA 1
ATOM 3908 C C . VAL B 1 186 ? 4.006 56.189 25.121 1.00 33.65 163 VAL B C 1
ATOM 3909 O O . VAL B 1 186 ? 2.845 55.759 25.086 1.00 33.33 163 VAL B O 1
ATOM 3913 N N . ALA B 1 187 ? 4.285 57.413 25.538 1.00 34.96 164 ALA B N 1
ATOM 3914 C CA . ALA B 1 187 ? 3.208 58.319 25.939 1.00 38.37 164 ALA B CA 1
ATOM 3915 C C . ALA B 1 187 ? 2.246 58.587 24.778 1.00 38.81 164 ALA B C 1
ATOM 3916 O O . ALA B 1 187 ? 1.044 58.710 24.977 1.00 37.28 164 ALA B O 1
ATOM 3918 N N . GLY B 1 188 ? 2.804 58.741 23.582 1.00 45.60 165 GLY B N 1
ATOM 3919 C CA . GLY B 1 188 ? 2.018 59.090 22.397 1.00 49.37 165 GLY B CA 1
ATOM 3920 C C . GLY B 1 188 ? 1.108 57.994 21.891 1.00 48.11 165 GLY B C 1
ATOM 3921 O O . GLY B 1 188 ? 0.094 58.274 21.260 1.00 49.44 165 GLY B O 1
ATOM 3922 N N . GLN B 1 189 ? 1.458 56.743 22.166 1.00 50.49 166 GLN B N 1
ATOM 3923 C CA . GLN B 1 189 ? 0.777 55.615 21.543 1.00 49.70 166 GLN B CA 1
ATOM 3924 C C . GLN B 1 189 ? 0.049 54.671 22.468 1.00 48.11 166 GLN B C 1
ATOM 3925 O O . GLN B 1 189 ? -0.729 53.863 21.982 1.00 49.47 166 GLN B O 1
ATOM 3931 N N . TYR B 1 190 ? 0.301 54.713 23.774 1.00 46.34 167 TYR B N 1
ATOM 3932 C CA . TYR B 1 190 ? -0.351 53.766 24.681 1.00 46.13 167 TYR B CA 1
ATOM 3933 C C . TYR B 1 190 ? -1.014 54.459 25.849 1.00 47.06 167 TYR B C 1
ATOM 3934 O O . TYR B 1 190 ? -0.505 55.446 26.356 1.00 48.31 167 TYR B O 1
ATOM 3943 N N . ILE B 1 191 ? -2.157 53.926 26.268 1.00 44.75 168 ILE B N 1
ATOM 3944 C CA . ILE B 1 191 ? -2.865 54.450 27.422 1.00 45.71 168 ILE B CA 1
ATOM 3945 C C . ILE B 1 191 ? -2.428 53.640 28.640 1.00 42.71 168 ILE B C 1
ATOM 3946 O O . ILE B 1 191 ? -2.989 52.601 28.964 1.00 42.30 168 ILE B O 1
ATOM 3951 N N . ILE B 1 192 ? -1.382 54.133 29.284 1.00 41.31 169 ILE B N 1
ATOM 3952 C CA . ILE B 1 192 ? -0.859 53.551 30.505 1.00 39.62 169 ILE B CA 1
ATOM 3953 C C . ILE B 1 192 ? -1.035 54.654 31.534 1.00 37.70 169 ILE B C 1
ATOM 3954 O O . ILE B 1 192 ? -0.269 55.601 31.547 1.00 39.27 169 ILE B O 1
ATOM 3959 N N . PRO B 1 193 ? -2.096 54.573 32.350 1.00 37.87 170 PRO B N 1
ATOM 3960 C CA . PRO B 1 193 ? -2.446 55.649 33.260 1.00 39.43 170 PRO B CA 1
ATOM 3961 C C . PRO B 1 193 ? -1.618 55.613 34.559 1.00 40.19 170 PRO B C 1
ATOM 3962 O O . PRO B 1 193 ? -2.167 55.474 35.642 1.00 42.56 170 PRO B O 1
ATOM 3966 N N . GLU B 1 194 ? -0.301 55.743 34.425 1.00 38.38 171 GLU B N 1
ATOM 3967 C CA . GLU B 1 194 ? 0.623 55.614 35.538 1.00 36.10 171 GLU B CA 1
ATOM 3968 C C . GLU B 1 194 ? 1.787 56.551 35.325 1.00 34.29 171 GLU B C 1
ATOM 3969 O O . GLU B 1 194 ? 2.098 56.926 34.196 1.00 31.39 171 GLU B O 1
ATOM 3975 N N . VAL B 1 195 ? 2.426 56.911 36.428 1.00 30.65 172 VAL B N 1
ATOM 3976 C CA . VAL B 1 195 ? 3.720 57.551 36.377 1.00 30.90 172 VAL B CA 1
ATOM 3977 C C . VAL B 1 195 ? 4.759 56.451 36.179 1.00 31.15 172 VAL B C 1
ATOM 3978 O O . VAL B 1 195 ? 4.846 55.524 36.985 1.00 33.07 172 VAL B O 1
ATOM 3982 N N . CYS B 1 196 ? 5.523 56.565 35.104 1.00 29.05 173 CYS B N 1
ATOM 3983 C CA . CYS B 1 196 ? 6.473 55.559 34.702 1.00 30.15 173 CYS B CA 1
ATOM 3984 C C . CYS B 1 196 ? 7.823 56.173 34.501 1.00 29.79 173 CYS B C 1
ATOM 3985 O O . CYS B 1 196 ? 7.968 57.386 34.418 1.00 27.69 173 CYS B O 1
ATOM 3988 N N . LEU B 1 197 ? 8.825 55.312 34.421 1.00 32.18 174 LEU B N 1
ATOM 3989 C CA . LEU B 1 197 ? 10.162 55.722 34.037 1.00 32.77 174 LEU B CA 1
ATOM 3990 C C . LEU B 1 197 ? 10.539 54.955 32.794 1.00 30.11 174 LEU B C 1
ATOM 3991 O O . LEU B 1 197 ? 10.466 53.730 32.763 1.00 29.93 174 LEU B O 1
ATOM 3996 N N . PHE B 1 198 ? 10.931 55.669 31.753 1.00 31.90 175 PHE B N 1
ATOM 3997 C CA . PHE B 1 198 ? 11.434 55.020 30.566 1.00 30.50 175 PHE B CA 1
ATOM 3998 C C . PHE B 1 198 ? 12.925 55.213 30.423 1.00 30.52 175 PHE B C 1
ATOM 3999 O O . PHE B 1 198 ? 13.391 56.353 30.314 1.00 27.92 175 PHE B O 1
ATOM 4007 N N . MET B 1 199 ? 13.670 54.107 30.365 1.00 31.28 176 MET B N 1
ATOM 4008 C CA . MET B 1 199 ? 15.109 54.172 30.068 1.00 31.81 176 MET B CA 1
ATOM 4009 C C . MET B 1 199 ? 15.633 52.876 29.492 1.00 31.84 176 MET B C 1
ATOM 4010 O O . MET B 1 199 ? 15.213 51.805 29.903 1.00 32.48 176 MET B O 1
ATOM 4015 N N . ASN B 1 200 ? 16.529 53.004 28.513 1.00 31.70 177 ASN B N 1
ATOM 4016 C CA . ASN B 1 200 ? 17.215 51.875 27.947 1.00 33.66 177 ASN B CA 1
ATOM 4017 C C . ASN B 1 200 ? 16.232 50.781 27.481 1.00 34.76 177 ASN B C 1
ATOM 4018 O O . ASN B 1 200 ? 16.322 49.626 27.879 1.00 35.47 177 ASN B O 1
ATOM 4023 N N . SER B 1 201 ? 15.273 51.195 26.672 1.00 32.95 178 SER B N 1
ATOM 4024 C CA . SER B 1 201 ? 14.276 50.308 26.085 1.00 36.54 178 SER B CA 1
ATOM 4025 C C . SER B 1 201 ? 13.266 49.678 27.049 1.00 35.96 178 SER B C 1
ATOM 4026 O O . SER B 1 201 ? 12.562 48.761 26.668 1.00 37.64 178 SER B O 1
ATOM 4029 N N . GLN B 1 202 ? 13.182 50.164 28.291 1.00 36.68 179 GLN B N 1
ATOM 4030 C CA . GLN B 1 202 ? 12.256 49.591 29.254 1.00 34.89 179 GLN B CA 1
ATOM 4031 C C . GLN B 1 202 ? 11.413 50.641 29.914 1.00 32.69 179 GLN B C 1
ATOM 4032 O O . GLN B 1 202 ? 11.891 51.744 30.165 1.00 30.40 179 GLN B O 1
ATOM 4038 N N . LEU B 1 203 ? 10.161 50.278 30.185 1.00 28.15 180 LEU B N 1
ATOM 4039 C CA . LEU B 1 203 ? 9.240 51.133 30.877 1.00 30.05 180 LEU B CA 1
ATOM 4040 C C . LEU B 1 203 ? 8.953 50.517 32.223 1.00 31.62 180 LEU B C 1
ATOM 4041 O O . LEU B 1 203 ? 8.413 49.402 32.304 1.00 30.22 180 LEU B O 1
ATOM 4046 N N . PHE B 1 204 ? 9.301 51.231 33.291 1.00 30.82 181 PHE B N 1
ATOM 4047 C CA . PHE B 1 204 ? 9.095 50.709 34.646 1.00 29.25 181 PHE B CA 1
ATOM 4048 C C . PHE B 1 204 ? 7.964 51.456 35.327 1.00 28.92 181 PHE B C 1
ATOM 4049 O O . PHE B 1 204 ? 7.737 52.632 35.040 1.00 29.46 181 PHE B O 1
ATOM 4057 N N . ARG B 1 205 ? 7.269 50.788 36.245 1.00 28.46 182 ARG B N 1
ATOM 4058 C CA . ARG B 1 205 ? 6.359 51.494 37.139 1.00 29.37 182 ARG B CA 1
ATOM 4059 C C . ARG B 1 205 ? 7.202 52.411 38.035 1.00 29.17 182 ARG B C 1
ATOM 4060 O O . ARG B 1 205 ? 8.152 51.951 38.677 1.00 26.20 182 ARG B O 1
ATOM 4068 N N . GLY B 1 206 ? 6.847 53.689 38.050 1.00 26.84 183 GLY B N 1
ATOM 4069 C CA . GLY B 1 206 ? 7.654 54.737 38.664 1.00 28.35 183 GLY B CA 1
ATOM 4070 C C . GLY B 1 206 ? 7.912 54.497 40.139 1.00 29.19 183 GLY B C 1
ATOM 4071 O O . GLY B 1 206 ? 9.038 54.625 40.594 1.00 30.56 183 GLY B O 1
ATOM 4072 N N . ASN B 1 207 ? 6.878 54.060 40.853 1.00 29.61 184 ASN B N 1
ATOM 4073 C CA . ASN B 1 207 ? 6.991 53.796 42.282 1.00 27.21 184 ASN B CA 1
ATOM 4074 C C . ASN B 1 207 ? 7.580 52.438 42.641 1.00 26.83 184 ASN B C 1
ATOM 4075 O O . ASN B 1 207 ? 7.542 52.047 43.796 1.00 26.46 184 ASN B O 1
ATOM 4080 N N . ARG B 1 208 ? 8.115 51.724 41.645 1.00 27.35 185 ARG B N 1
ATOM 4081 C CA . ARG B 1 208 ? 8.801 50.453 41.837 1.00 28.18 185 ARG B CA 1
ATOM 4082 C C . ARG B 1 208 ? 10.271 50.502 41.468 1.00 26.90 185 ARG B C 1
ATOM 4083 O O . ARG B 1 208 ? 10.984 49.510 41.644 1.00 29.32 185 ARG B O 1
ATOM 4091 N N . VAL B 1 209 ? 10.745 51.638 40.982 1.00 28.89 186 VAL B N 1
ATOM 4092 C CA . VAL B 1 209 ? 12.118 51.708 40.495 1.00 30.65 186 VAL B CA 1
ATOM 4093 C C . VAL B 1 209 ? 13.083 52.218 41.521 1.00 29.72 186 VAL B C 1
ATOM 4094 O O . VAL B 1 209 ? 12.709 52.972 42.401 1.00 29.94 186 VAL B O 1
ATOM 4098 N N . THR B 1 210 ? 14.345 51.857 41.327 1.00 28.02 187 THR B N 1
ATOM 4099 C CA . THR B 1 210 ? 15.420 52.460 42.044 1.00 29.74 187 THR B CA 1
ATOM 4100 C C . THR B 1 210 ? 16.658 52.549 41.156 1.00 28.75 187 THR B C 1
ATOM 4101 O O . THR B 1 210 ? 16.787 51.790 40.199 1.00 30.26 187 THR B O 1
ATOM 4105 N N . LYS B 1 211 ? 17.536 53.522 41.427 1.00 28.04 188 LYS B N 1
ATOM 4106 C CA . LYS B 1 211 ? 18.751 53.709 40.620 1.00 27.82 188 LYS B CA 1
ATOM 4107 C C . LYS B 1 211 ? 19.819 52.725 41.084 1.00 28.78 188 LYS B C 1
ATOM 4108 O O . LYS B 1 211 ? 20.240 52.778 42.220 1.00 28.72 188 LYS B O 1
ATOM 4114 N N . VAL B 1 212 ? 20.283 51.851 40.201 1.00 29.56 189 VAL B N 1
ATOM 4115 C CA . VAL B 1 212 ? 21.286 50.829 40.592 1.00 28.78 189 VAL B CA 1
ATOM 4116 C C . VAL B 1 212 ? 22.680 51.023 40.035 1.00 29.29 189 VAL B C 1
ATOM 4117 O O . VAL B 1 212 ? 23.604 50.340 40.467 1.00 30.10 189 VAL B O 1
ATOM 4121 N N . ASP B 1 213 ? 22.836 51.890 39.034 1.00 28.88 190 ASP B N 1
ATOM 4122 C CA . ASP B 1 213 ? 24.130 52.074 38.392 1.00 30.03 190 ASP B CA 1
ATOM 4123 C C . ASP B 1 213 ? 24.395 53.529 38.068 1.00 30.13 190 ASP B C 1
ATOM 4124 O O . ASP B 1 213 ? 23.619 54.171 37.367 1.00 28.01 190 ASP B O 1
ATOM 4129 N N . SER B 1 214 ? 25.506 54.038 38.573 1.00 31.32 191 SER B N 1
ATOM 4130 C CA . SER B 1 214 ? 25.820 55.456 38.429 1.00 34.44 191 SER B CA 1
ATOM 4131 C C . SER B 1 214 ? 26.473 55.798 37.088 1.00 33.19 191 SER B C 1
ATOM 4132 O O . SER B 1 214 ? 26.580 56.972 36.758 1.00 33.31 191 SER B O 1
ATOM 4135 N N . GLN B 1 215 ? 26.908 54.798 36.317 1.00 33.82 192 GLN B N 1
ATOM 4136 C CA . GLN B 1 215 ? 27.533 55.073 35.002 1.00 37.18 192 GLN B CA 1
ATOM 4137 C C . GLN B 1 215 ? 26.895 54.404 33.783 1.00 36.94 192 GLN B C 1
ATOM 4138 O O . GLN B 1 215 ? 26.894 54.978 32.694 1.00 36.55 192 GLN B O 1
ATOM 4144 N N . LYS B 1 216 ? 26.358 53.207 33.940 1.00 35.65 193 LYS B N 1
ATOM 4145 C CA . LYS B 1 216 ? 25.846 52.498 32.777 1.00 35.86 193 LYS B CA 1
ATOM 4146 C C . LYS B 1 216 ? 24.495 53.032 32.302 1.00 32.13 193 LYS B C 1
ATOM 4147 O O . LYS B 1 216 ? 23.743 53.630 33.073 1.00 27.72 193 LYS B O 1
ATOM 4153 N N . PHE B 1 217 ? 24.189 52.795 31.028 1.00 28.61 194 PHE B N 1
ATOM 4154 C CA . PHE B 1 217 ? 22.922 53.254 30.452 1.00 29.23 194 PHE B CA 1
ATOM 4155 C C . PHE B 1 217 ? 21.747 52.536 31.093 1.00 29.83 194 PHE B C 1
ATOM 4156 O O . PHE B 1 217 ? 20.663 53.094 31.220 1.00 31.24 194 PHE B O 1
ATOM 4164 N N . GLU B 1 218 ? 21.975 51.299 31.517 1.00 31.78 195 GLU B N 1
ATOM 4165 C CA . GLU B 1 218 ? 20.992 50.576 32.314 1.00 34.92 195 GLU B CA 1
ATOM 4166 C C . GLU B 1 218 ? 21.124 51.039 33.775 1.00 33.25 195 GLU B C 1
ATOM 4167 O O . GLU B 1 218 ? 21.645 50.338 34.637 1.00 31.40 195 GLU B O 1
ATOM 4173 N N . ALA B 1 219 ? 20.626 52.236 34.040 1.00 30.76 196 ALA B N 1
ATOM 4174 C CA . ALA B 1 219 ? 20.847 52.869 35.323 1.00 31.32 196 ALA B CA 1
ATOM 4175 C C . ALA B 1 219 ? 19.815 52.458 36.373 1.00 31.31 196 ALA B C 1
ATOM 4176 O O . ALA B 1 219 ? 20.094 52.572 37.569 1.00 32.47 196 ALA B O 1
ATOM 4178 N N . PHE B 1 220 ? 18.652 51.975 35.930 1.00 28.75 197 PHE B N 1
ATOM 4179 C CA . PHE B 1 220 ? 17.508 51.737 36.814 1.00 29.63 197 PHE B CA 1
ATOM 4180 C C . PHE B 1 220 ? 17.017 50.306 36.751 1.00 31.08 197 PHE B C 1
ATOM 4181 O O . PHE B 1 220 ? 17.183 49.620 35.743 1.00 32.43 197 PHE B O 1
ATOM 4189 N N . CYS B 1 221 ? 16.458 49.868 37.866 1.00 32.03 198 CYS B N 1
ATOM 4190 C CA . CYS B 1 221 ? 15.958 48.523 38.017 1.00 36.81 198 CYS B CA 1
ATOM 4191 C C . CYS B 1 221 ? 14.626 48.657 38.766 1.00 32.10 198 CYS B C 1
ATOM 4192 O O . CYS B 1 221 ? 14.438 49.573 39.564 1.00 30.71 198 CYS B O 1
ATOM 4195 N N . SER B 1 222 ? 13.730 47.722 38.506 1.00 31.05 199 SER B N 1
ATOM 4196 C CA . SER B 1 222 ? 12.476 47.554 39.199 1.00 31.01 199 SER B CA 1
ATOM 4197 C C . SER B 1 222 ? 12.569 46.190 39.901 1.00 30.10 199 SER B C 1
ATOM 4198 O O . SER B 1 222 ? 12.125 45.169 39.371 1.00 29.97 199 SER B O 1
ATOM 4201 N N . PRO B 1 223 ? 13.191 46.152 41.085 1.00 30.24 200 PRO B N 1
ATOM 4202 C CA . PRO B 1 223 ? 13.571 44.820 41.630 1.00 31.38 200 PRO B CA 1
ATOM 4203 C C . PRO B 1 223 ? 12.423 43.875 42.010 1.00 32.62 200 PRO B C 1
ATOM 420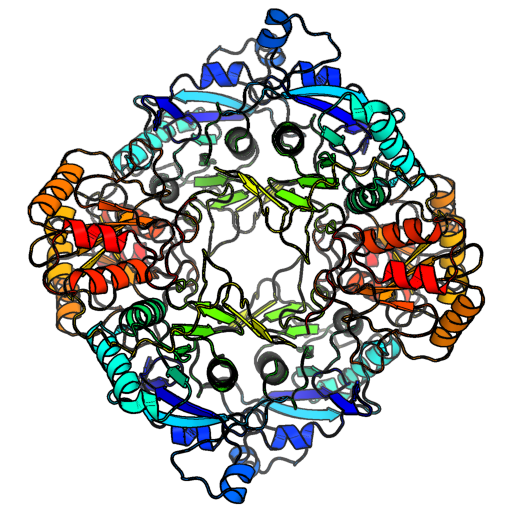4 O O . PRO B 1 223 ? 12.616 42.668 41.978 1.00 35.98 200 PRO B O 1
ATOM 4208 N N . ASN B 1 224 ? 11.249 44.388 42.365 1.00 32.44 201 ASN B N 1
ATOM 4209 C CA . ASN B 1 224 ? 10.156 43.514 42.812 1.00 33.46 201 ASN B CA 1
ATOM 4210 C C . ASN B 1 224 ? 8.928 43.573 41.908 1.00 32.22 201 ASN B C 1
ATOM 4211 O O . ASN B 1 224 ? 7.831 43.226 42.310 1.00 37.26 201 ASN B O 1
ATOM 4216 N N . LEU B 1 225 ? 9.107 44.021 40.684 1.00 32.63 202 LEU B N 1
ATOM 4217 C CA . LEU B 1 225 ? 8.027 43.984 39.719 1.00 32.37 202 LEU B CA 1
ATOM 4218 C C . LEU B 1 225 ? 8.612 43.977 38.333 1.00 33.24 202 LEU B C 1
ATOM 4219 O O . LEU B 1 225 ? 9.591 44.698 38.059 1.00 32.04 202 LEU B O 1
ATOM 4224 N N . SER B 1 226 ? 8.000 43.209 37.441 1.00 32.67 203 SER B N 1
ATOM 4225 C CA . SER B 1 226 ? 8.359 43.279 36.027 1.00 35.18 203 SER B CA 1
ATOM 4226 C C . SER B 1 226 ? 8.203 44.672 35.482 1.00 31.69 203 SER B C 1
ATOM 4227 O O . SER B 1 226 ? 7.395 45.441 35.972 1.00 27.90 203 SER B O 1
ATOM 4230 N N . PRO B 1 227 ? 8.950 44.968 34.423 1.00 33.85 204 PRO B N 1
ATOM 4231 C CA . PRO B 1 227 ? 8.695 46.186 33.677 1.00 34.47 204 PRO B CA 1
ATOM 4232 C C . PRO B 1 227 ? 7.271 46.183 33.161 1.00 33.86 204 PRO B C 1
ATOM 4233 O O . PRO B 1 227 ? 6.699 45.114 32.910 1.00 37.48 204 PRO B O 1
ATOM 4237 N N . LEU B 1 228 ? 6.677 47.355 33.039 1.00 33.19 205 LEU B N 1
ATOM 4238 C CA . LEU B 1 228 ? 5.363 47.464 32.436 1.00 33.58 205 LEU B CA 1
ATOM 4239 C C . LEU B 1 228 ? 5.461 47.260 30.929 1.00 40.07 205 LEU B C 1
ATOM 4240 O O . LEU B 1 228 ? 4.478 46.838 30.297 1.00 37.24 205 LEU B O 1
ATOM 4245 N N . ALA B 1 229 ? 6.635 47.554 30.350 1.00 39.00 206 ALA B N 1
ATOM 4246 C CA . ALA B 1 229 ? 6.829 47.341 28.927 1.00 39.28 206 ALA B CA 1
ATOM 4247 C C . ALA B 1 229 ? 8.272 47.236 28.535 1.00 39.80 206 ALA B C 1
ATOM 4248 O O . ALA B 1 229 ? 9.161 47.716 29.236 1.00 42.04 206 ALA B O 1
ATOM 4250 N N . THR B 1 230 ? 8.494 46.581 27.402 1.00 37.98 207 THR B N 1
ATOM 4251 C CA . THR B 1 230 ? 9.808 46.440 26.812 1.00 42.19 207 THR B CA 1
ATOM 4252 C C . THR B 1 230 ? 9.689 46.785 25.344 1.00 47.46 207 THR B C 1
ATOM 4253 O O . THR B 1 230 ? 8.713 46.422 24.677 1.00 47.38 207 THR B O 1
ATOM 4257 N N . VAL B 1 231 ? 10.717 47.450 24.833 1.00 54.50 208 VAL B N 1
ATOM 4258 C CA . VAL B 1 231 ? 10.802 47.784 23.417 1.00 59.08 208 VAL B CA 1
ATOM 4259 C C . VAL B 1 231 ? 11.943 47.039 22.721 1.00 64.16 208 VAL B C 1
ATOM 4260 O O . VAL B 1 231 ? 13.085 47.004 23.189 1.00 67.01 208 VAL B O 1
ATOM 4264 N N . GLY B 1 232 ? 11.610 46.407 21.605 1.00 65.45 209 GLY B N 1
ATOM 4265 C CA . GLY B 1 232 ? 12.603 45.776 20.726 1.00 63.20 209 GLY B CA 1
ATOM 4266 C C . GLY B 1 232 ? 12.034 45.844 19.328 1.00 59.76 209 GLY B C 1
ATOM 4267 O O . GLY B 1 232 ? 11.333 46.799 18.984 1.00 51.84 209 GLY B O 1
ATOM 4268 N N . ALA B 1 233 ? 12.266 44.807 18.536 1.00 63.54 210 ALA B N 1
ATOM 4269 C CA . ALA B 1 233 ? 11.582 44.736 17.257 1.00 60.68 210 ALA B CA 1
ATOM 4270 C C . ALA B 1 233 ? 10.096 45.037 17.487 1.00 59.94 210 ALA B C 1
ATOM 4271 O O . ALA B 1 233 ? 9.477 45.704 16.681 1.00 63.21 210 ALA B O 1
ATOM 4273 N N . ASP B 1 234 ? 9.538 44.554 18.597 1.00 57.74 211 ASP B N 1
ATOM 4274 C CA . ASP B 1 234 ? 8.149 44.773 18.951 1.00 56.06 211 ASP B CA 1
ATOM 4275 C C . ASP B 1 234 ? 8.056 45.435 20.310 1.00 53.84 211 ASP B C 1
ATOM 4276 O O . ASP B 1 234 ? 9.021 45.441 21.059 1.00 54.76 211 ASP B O 1
ATOM 4281 N N . VAL B 1 235 ? 6.874 45.948 20.634 1.00 50.87 212 VAL B N 1
ATOM 4282 C CA . VAL B 1 235 ? 6.589 46.510 21.941 1.00 47.91 212 VAL B CA 1
ATOM 4283 C C . VAL B 1 235 ? 5.746 45.524 22.741 1.00 46.58 212 VAL B C 1
ATOM 4284 O O . VAL B 1 235 ? 4.633 45.209 22.352 1.00 46.01 212 VAL B O 1
ATOM 4288 N N . THR B 1 236 ? 6.270 45.057 23.865 1.00 46.23 213 THR B N 1
ATOM 4289 C CA . THR B 1 236 ? 5.546 44.137 24.722 1.00 45.71 213 THR B CA 1
ATOM 4290 C C . THR B 1 236 ? 5.111 44.863 25.976 1.00 47.11 213 THR B C 1
ATOM 4291 O O . THR B 1 236 ? 5.938 45.438 26.661 1.00 43.48 213 THR B O 1
ATOM 4295 N N . ILE B 1 237 ? 3.815 44.826 26.267 1.00 42.19 214 ILE B N 1
ATOM 4296 C CA . ILE B 1 237 ? 3.247 45.493 27.411 1.00 42.57 214 ILE B CA 1
ATOM 4297 C C . ILE B 1 237 ? 2.589 44.481 28.330 1.00 43.48 214 ILE B C 1
ATOM 4298 O O . ILE B 1 237 ? 1.821 43.639 27.883 1.00 44.87 214 ILE B O 1
ATOM 4303 N N . ALA B 1 238 ? 2.877 44.584 29.619 1.00 44.96 215 ALA B N 1
ATOM 4304 C CA . ALA B 1 238 ? 2.270 43.698 30.619 1.00 43.94 215 ALA B CA 1
ATOM 4305 C C . ALA B 1 238 ? 0.915 44.260 31.026 1.00 41.62 215 ALA B C 1
ATOM 4306 O O . ALA B 1 238 ? 0.764 44.851 32.111 1.00 38.36 215 ALA B O 1
ATOM 4308 N N . TRP B 1 239 ? -0.072 44.087 30.152 1.00 42.70 216 TRP B N 1
ATOM 4309 C CA . TRP B 1 239 ? -1.426 44.637 30.396 1.00 42.04 216 TRP B CA 1
ATOM 4310 C C . TRP B 1 239 ? -2.071 44.068 31.632 1.00 40.16 216 TRP B C 1
ATOM 4311 O O . TRP B 1 239 ? -2.871 44.714 32.272 1.00 44.35 216 TRP B O 1
ATOM 4322 N N . ASP B 1 240 ? -1.699 42.866 32.014 1.00 43.05 217 ASP B N 1
ATOM 4323 C CA . ASP B 1 240 ? -2.209 42.358 33.269 1.00 44.16 217 ASP B CA 1
ATOM 4324 C C . ASP B 1 240 ? -1.603 43.061 34.495 1.00 43.55 217 ASP B C 1
ATOM 4325 O O . ASP B 1 240 ? -2.139 42.909 35.565 1.00 42.60 217 ASP B O 1
ATOM 4330 N N . LEU B 1 241 ? -0.528 43.856 34.354 1.00 45.74 218 LEU B N 1
ATOM 4331 C CA . LEU B 1 241 ? -0.014 44.695 35.466 1.00 41.23 218 LEU B CA 1
ATOM 4332 C C . LEU B 1 241 ? -0.531 46.115 35.419 1.00 38.95 218 LEU B C 1
ATOM 4333 O O . LEU B 1 241 ? -0.770 46.719 36.447 1.00 36.16 218 LEU B O 1
ATOM 4338 N N . VAL B 1 242 ? -0.675 46.657 34.224 1.00 38.23 219 VAL B N 1
ATOM 4339 C CA . VAL B 1 242 ? -1.008 48.054 34.079 1.00 37.36 219 VAL B CA 1
ATOM 4340 C C . VAL B 1 242 ? -2.317 48.351 34.797 1.00 42.53 219 VAL B C 1
ATOM 4341 O O . VAL B 1 242 ? -3.272 47.590 34.702 1.00 41.72 219 VAL B O 1
ATOM 4345 N N . ARG B 1 243 ? -2.349 49.478 35.498 1.00 41.70 220 ARG B N 1
ATOM 4346 C CA . ARG B 1 243 ? -3.519 49.882 36.257 1.00 44.65 220 ARG B CA 1
ATOM 4347 C C . ARG B 1 243 ? -4.644 50.400 35.357 1.00 48.78 220 ARG B C 1
ATOM 4348 O O . ARG B 1 243 ? -4.379 50.947 34.291 1.00 46.75 220 ARG B O 1
ATOM 4356 N N . LYS B 1 244 ? -5.888 50.205 35.804 1.00 55.05 221 LYS B N 1
ATOM 4357 C CA . LYS B 1 244 ? -7.086 50.533 35.011 1.00 58.48 221 LYS B CA 1
ATOM 4358 C C . LYS B 1 244 ? -7.461 51.988 35.146 1.00 56.46 221 LYS B C 1
ATOM 4359 O O . LYS B 1 244 ? -7.388 52.556 36.225 1.00 54.50 221 LYS B O 1
ATOM 4365 N N . VAL B 1 245 ? -7.900 52.578 34.042 1.00 59.78 222 VAL B N 1
ATOM 4366 C CA . VAL B 1 245 ? -8.368 53.958 34.036 1.00 60.47 222 VAL B CA 1
ATOM 4367 C C . VAL B 1 245 ? -9.698 54.049 34.792 1.00 62.84 222 VAL B C 1
ATOM 4368 O O . VAL B 1 245 ? -10.631 53.310 34.501 1.00 64.99 222 VAL B O 1
ATOM 4372 N N . LYS B 1 246 ? -9.782 54.958 35.749 1.00 65.19 223 LYS B N 1
ATOM 4373 C CA . LYS B 1 246 ? -11.012 55.180 36.494 1.00 66.84 223 LYS B CA 1
ATOM 4374 C C . LYS B 1 246 ? -11.665 56.429 35.940 1.00 63.06 223 LYS B C 1
ATOM 4375 O O . LYS B 1 246 ? -11.529 57.527 36.488 1.00 55.56 223 LYS B O 1
ATOM 4381 N N A TRP B 1 247 ? -12.366 56.253 34.830 0.50 63.53 224 TRP B N 1
ATOM 4382 N N B TRP B 1 247 ? -12.383 56.250 34.834 0.50 62.34 224 TRP B N 1
ATOM 4383 C CA A TRP B 1 247 ? -12.930 57.377 34.087 0.50 61.74 224 TRP B CA 1
ATOM 4384 C CA B TRP B 1 247 ? -12.990 57.367 34.096 0.50 59.87 224 TRP B CA 1
ATOM 4385 C C A TRP B 1 247 ? -13.986 58.162 34.902 0.50 62.78 224 TRP B C 1
ATOM 4386 C C B TRP B 1 247 ? -13.976 58.176 34.930 0.50 61.56 224 TRP B C 1
ATOM 4387 O O A TRP B 1 247 ? -14.175 59.358 34.691 0.50 58.64 224 TRP B O 1
ATOM 4388 O O B TRP B 1 247 ? -14.174 59.370 34.705 0.50 57.27 224 TRP B O 1
ATOM 4409 N N . LYS B 1 248 ? -14.638 57.497 35.855 1.00 65.74 225 LYS B N 1
ATOM 4410 C CA . LYS B 1 248 ? -15.599 58.153 36.751 1.00 69.38 225 LYS B CA 1
ATOM 4411 C C . LYS B 1 248 ? -14.983 59.210 37.666 1.00 66.25 225 LYS B C 1
ATOM 4412 O O . LYS B 1 248 ? -15.641 60.180 38.006 1.00 69.45 225 LYS B O 1
ATOM 4418 N N . ASP B 1 249 ? -13.737 59.004 38.076 1.00 63.16 226 ASP B N 1
ATOM 4419 C CA . ASP B 1 249 ? -13.134 59.801 39.142 1.00 59.68 226 ASP B CA 1
ATOM 4420 C C . ASP B 1 249 ? -12.260 60.893 38.575 1.00 56.86 226 ASP B C 1
ATOM 4421 O O . ASP B 1 249 ? -11.533 60.654 37.622 1.00 56.19 226 ASP B O 1
ATOM 4426 N N . PRO B 1 250 ? -12.331 62.102 39.142 1.00 52.79 227 PRO B N 1
ATOM 4427 C CA . PRO B 1 250 ? -11.524 63.168 38.586 1.00 52.86 227 PRO B CA 1
ATOM 4428 C C . PRO B 1 250 ? -10.107 63.095 39.136 1.00 52.70 227 PRO B C 1
ATOM 4429 O O . PRO B 1 250 ? -9.868 62.523 40.203 1.00 50.73 227 PRO B O 1
ATOM 4433 N N . LEU B 1 251 ? -9.181 63.671 38.387 1.00 49.57 228 LEU B N 1
ATOM 4434 C CA . LEU B 1 251 ? -7.823 63.829 38.841 1.00 46.48 228 LEU B CA 1
ATOM 4435 C C . LEU B 1 251 ? -7.811 64.693 40.098 1.00 47.53 228 LEU B C 1
ATOM 4436 O O . LEU B 1 251 ? -8.352 65.789 40.086 1.00 45.40 228 LEU B O 1
ATOM 4441 N N . VAL B 1 252 ? -7.201 64.193 41.174 1.00 46.97 229 VAL B N 1
ATOM 4442 C CA . VAL B 1 252 ? -7.011 64.986 42.393 1.00 45.77 229 VAL B CA 1
ATOM 4443 C C . VAL B 1 252 ? -5.521 65.098 42.670 1.00 44.88 229 VAL B C 1
ATOM 4444 O O . VAL B 1 252 ? -4.850 64.095 42.906 1.00 42.75 229 VAL B O 1
ATOM 4448 N N . VAL B 1 253 ? -5.010 66.312 42.634 1.00 39.66 230 VAL B N 1
ATOM 4449 C CA . VAL B 1 253 ? -3.594 66.526 42.787 1.00 39.24 230 VAL B CA 1
ATOM 4450 C C . VAL B 1 253 ? -3.292 66.907 44.216 1.00 39.60 230 VAL B C 1
ATOM 4451 O O . VAL B 1 253 ? -3.775 67.921 44.682 1.00 40.13 230 VAL B O 1
ATOM 4455 N N . HIS B 1 254 ? -2.511 66.088 44.925 1.00 36.52 231 HIS B N 1
ATOM 4456 C CA . HIS B 1 254 ? -2.212 66.351 46.329 1.00 35.86 231 HIS B CA 1
ATOM 4457 C C . HIS B 1 254 ? -1.022 67.263 46.484 1.00 39.22 231 HIS B C 1
ATOM 4458 O O . HIS B 1 254 ? 0.116 66.809 46.399 1.00 43.75 231 HIS B O 1
ATOM 4465 N N . SER B 1 255 ? -1.296 68.543 46.708 1.00 37.54 232 SER B N 1
ATOM 4466 C CA . SER B 1 255 ? -0.304 69.496 47.129 1.00 35.14 232 SER B CA 1
ATOM 4467 C C . SER B 1 255 ? -0.045 69.441 48.615 1.00 34.78 232 SER B C 1
ATOM 4468 O O . SER B 1 255 ? 0.939 70.009 49.085 1.00 32.82 232 SER B O 1
ATOM 4471 N N . ASN B 1 256 ? -0.920 68.773 49.350 1.00 30.06 233 ASN B N 1
ATOM 4472 C CA . ASN B 1 256 ? -0.769 68.585 50.773 1.00 31.37 233 ASN B CA 1
ATOM 4473 C C . ASN B 1 256 ? 0.103 67.333 51.042 1.00 33.12 233 ASN B C 1
ATOM 4474 O O . ASN B 1 256 ? -0.381 66.254 51.398 1.00 37.88 233 ASN B O 1
ATOM 4479 N N . MET B 1 257 ? 1.388 67.469 50.795 1.00 33.11 234 MET B N 1
ATOM 4480 C CA . MET B 1 257 ? 2.338 66.386 51.037 1.00 32.76 234 MET B CA 1
ATOM 4481 C C . MET B 1 257 ? 3.149 66.818 52.236 1.00 32.84 234 MET B C 1
ATOM 4482 O O . MET B 1 257 ? 3.681 67.927 52.251 1.00 34.42 234 MET B O 1
ATOM 4487 N N . GLU B 1 258 ? 3.252 65.960 53.242 1.00 31.37 235 GLU B N 1
ATOM 4488 C CA . GLU B 1 258 ? 4.014 66.298 54.430 1.00 31.26 235 GLU B CA 1
ATOM 4489 C C . GLU B 1 258 ? 5.510 66.406 54.105 1.00 33.27 235 GLU B C 1
ATOM 4490 O O . GLU B 1 258 ? 6.124 65.453 53.576 1.00 29.23 235 GLU B O 1
ATOM 4496 N N . HIS B 1 259 ? 6.097 67.558 54.429 1.00 31.62 236 HIS B N 1
ATOM 4497 C CA . HIS B 1 259 ? 7.531 67.789 54.181 1.00 32.64 236 HIS B CA 1
ATOM 4498 C C . HIS B 1 259 ? 8.436 67.162 55.260 1.00 33.39 236 HIS B C 1
ATOM 4499 O O . HIS B 1 259 ? 9.561 66.818 54.957 1.00 34.85 236 HIS B O 1
ATOM 4506 N N . ASP B 1 260 ? 7.952 67.013 56.498 1.00 31.29 237 ASP B N 1
ATOM 4507 C CA . ASP B 1 260 ? 8.779 66.573 57.621 1.00 31.26 237 ASP B CA 1
ATOM 4508 C C . ASP B 1 260 ? 8.781 65.064 57.718 1.00 31.46 237 ASP B C 1
ATOM 4509 O O . ASP B 1 260 ? 8.299 64.481 58.698 1.00 30.47 237 ASP B O 1
ATOM 4514 N N . VAL B 1 261 ? 9.319 64.442 56.681 1.00 27.85 238 VAL B N 1
ATOM 4515 C CA . VAL B 1 261 ? 9.549 63.013 56.666 1.00 27.11 238 VAL B CA 1
ATOM 4516 C C . VAL B 1 261 ? 10.998 62.807 56.340 1.00 28.01 238 VAL B C 1
ATOM 4517 O O . VAL B 1 261 ? 11.613 63.650 55.684 1.00 23.78 238 VAL B O 1
ATOM 4521 N N . ALA B 1 262 ? 11.557 61.695 56.807 1.00 27.02 239 ALA B N 1
ATOM 4522 C CA . ALA B 1 262 ? 12.953 61.425 56.559 1.00 28.50 239 ALA B CA 1
ATOM 4523 C C . ALA B 1 262 ? 13.201 59.941 56.311 1.00 29.42 239 ALA B C 1
ATOM 4524 O O . ALA B 1 262 ? 12.330 59.104 56.489 1.00 27.25 239 ALA B O 1
ATOM 4526 N N . LEU B 1 263 ? 14.427 59.660 55.912 1.00 30.81 240 LEU B N 1
ATOM 4527 C CA . LEU B 1 263 ? 14.894 58.315 55.737 1.00 30.89 240 LEU B CA 1
ATOM 4528 C C . LEU B 1 263 ? 16.110 58.150 56.616 1.00 26.94 240 LEU B C 1
ATOM 4529 O O . LEU B 1 263 ? 16.977 59.029 56.666 1.00 27.71 240 LEU B O 1
ATOM 4534 N N . LEU B 1 264 ? 16.146 57.056 57.367 1.00 24.36 241 LEU B N 1
ATOM 4535 C CA . LEU B 1 264 ? 17.258 56.760 58.242 1.00 25.34 241 LEU B CA 1
ATOM 4536 C C . LEU B 1 264 ? 17.764 55.367 57.949 1.00 25.42 241 LEU B C 1
ATOM 4537 O O . LEU B 1 264 ? 17.035 54.372 58.151 1.00 26.97 241 LEU B O 1
ATOM 4542 N N . ARG B 1 265 ? 19.014 55.273 57.528 1.00 24.06 242 ARG B N 1
ATOM 4543 C CA . ARG B 1 265 ? 19.605 53.974 57.278 1.00 26.21 242 ARG B CA 1
ATOM 4544 C C . ARG B 1 265 ? 20.335 53.491 58.521 1.00 26.68 242 ARG B C 1
ATOM 4545 O O . ARG B 1 265 ? 21.305 54.125 58.983 1.00 26.82 242 ARG B O 1
ATOM 4553 N N . LEU B 1 266 ? 19.907 52.344 59.038 1.00 26.97 243 LEU B N 1
ATOM 4554 C CA . LEU B 1 266 ? 20.611 51.699 60.157 1.00 27.60 243 LEU B CA 1
ATOM 4555 C C . LEU B 1 266 ? 21.942 51.172 59.709 1.00 28.19 243 LEU B C 1
ATOM 4556 O O . LEU B 1 266 ? 22.125 50.751 58.531 1.00 31.19 243 LEU B O 1
ATOM 4561 N N . TYR B 1 267 ? 22.897 51.224 60.614 1.00 26.36 244 TYR B N 1
ATOM 4562 C CA . TYR B 1 267 ? 24.178 50.616 60.357 1.00 26.00 244 TYR B CA 1
ATOM 4563 C C . TYR B 1 267 ? 24.549 49.915 61.660 1.00 26.62 244 TYR B C 1
ATOM 4564 O O . TYR B 1 267 ? 24.012 50.247 62.707 1.00 24.02 244 TYR B O 1
ATOM 4573 N N . PRO B 1 268 ? 25.435 48.910 61.596 1.00 26.54 245 PRO B N 1
ATOM 4574 C CA . PRO B 1 268 ? 25.750 48.140 62.801 1.00 28.75 245 PRO B CA 1
ATOM 4575 C C . PRO B 1 268 ? 26.297 49.019 63.923 1.00 26.41 245 PRO B C 1
ATOM 4576 O O . PRO B 1 268 ? 27.206 49.810 63.699 1.00 25.04 245 PRO B O 1
ATOM 4580 N N . GLY B 1 269 ? 25.721 48.893 65.101 1.00 26.56 246 GLY B N 1
ATOM 4581 C CA . GLY B 1 269 ? 26.160 49.659 66.256 1.00 27.06 246 GLY B CA 1
ATOM 4582 C C . GLY B 1 269 ? 25.600 51.073 66.325 1.00 27.35 246 GLY B C 1
ATOM 4583 O O . GLY B 1 269 ? 26.067 51.851 67.120 1.00 29.45 246 GLY B O 1
ATOM 4584 N N . ILE B 1 270 ? 24.664 51.445 65.455 1.00 27.82 247 ILE B N 1
ATOM 4585 C CA . ILE B 1 270 ? 24.142 52.835 65.461 1.00 26.08 247 ILE B CA 1
ATOM 4586 C C . ILE B 1 270 ? 23.643 53.183 66.877 1.00 24.20 247 ILE B C 1
ATOM 4587 O O . ILE B 1 270 ? 22.850 52.438 67.429 1.00 23.41 247 ILE B O 1
ATOM 4592 N N . PRO B 1 271 ? 24.164 54.266 67.490 1.00 21.52 248 PRO B N 1
ATOM 4593 C CA . PRO B 1 271 ? 23.801 54.515 68.888 1.00 22.31 248 PRO B CA 1
ATOM 4594 C C . PRO B 1 271 ? 22.425 55.149 69.083 1.00 24.17 248 PRO B C 1
ATOM 4595 O O . PRO B 1 271 ? 21.943 55.938 68.260 1.00 21.09 248 PRO B O 1
ATOM 4599 N N . ALA B 1 272 ? 21.808 54.762 70.182 1.00 25.64 249 ALA B N 1
ATOM 4600 C CA . ALA B 1 272 ? 20.525 55.248 70.584 1.00 28.23 249 ALA B CA 1
ATOM 4601 C C . ALA B 1 272 ? 20.500 56.754 70.636 1.00 28.61 249 ALA B C 1
ATOM 4602 O O . ALA B 1 272 ? 19.500 57.368 70.250 1.00 27.58 249 ALA B O 1
ATOM 4604 N N . SER B 1 273 ? 21.598 57.361 71.069 1.00 27.57 250 SER B N 1
ATOM 4605 C CA . SER B 1 273 ? 21.658 58.818 71.161 1.00 28.70 250 SER B CA 1
ATOM 4606 C C . SER B 1 273 ? 21.541 59.504 69.799 1.00 27.55 250 SER B C 1
ATOM 4607 O O . SER B 1 273 ? 20.971 60.599 69.678 1.00 29.43 250 SER B O 1
ATOM 4610 N N . LEU B 1 274 ? 22.089 58.882 68.769 1.00 25.65 251 LEU B N 1
ATOM 4611 C CA . LEU B 1 274 ? 22.040 59.445 67.426 1.00 24.27 251 LEU B CA 1
ATOM 4612 C C . LEU B 1 274 ? 20.654 59.272 66.828 1.00 24.89 251 LEU B C 1
ATOM 4613 O O . LEU B 1 274 ? 20.113 60.175 66.181 1.00 26.16 251 LEU B O 1
ATOM 4618 N N . VAL B 1 275 ? 20.049 58.123 67.068 1.00 22.73 252 VAL B N 1
ATOM 4619 C CA . VAL B 1 275 ? 18.669 57.911 66.659 1.00 24.04 252 VAL B CA 1
ATOM 4620 C C . VAL B 1 275 ? 17.749 58.910 67.347 1.00 24.63 252 VAL B C 1
ATOM 4621 O O . VAL B 1 275 ? 16.845 59.445 66.734 1.00 25.87 252 VAL B O 1
ATOM 4625 N N . ARG B 1 276 ? 17.977 59.155 68.633 1.00 28.74 253 ARG B N 1
ATOM 4626 C CA . ARG B 1 276 ? 17.184 60.139 69.381 1.00 32.13 253 ARG B CA 1
ATOM 4627 C C . ARG B 1 276 ? 17.250 61.519 68.728 1.00 31.57 253 ARG B C 1
ATOM 4628 O O . ARG B 1 276 ? 16.234 62.172 68.532 1.00 31.45 253 ARG B O 1
ATOM 4636 N N . ALA B 1 277 ? 18.456 61.955 68.406 1.00 30.50 254 ALA B N 1
ATOM 4637 C CA . ALA B 1 277 ? 18.670 63.252 67.789 1.00 30.20 254 ALA B CA 1
ATOM 4638 C C . ALA B 1 277 ? 17.999 63.318 66.423 1.00 28.75 254 ALA B C 1
ATOM 4639 O O . ALA B 1 277 ? 17.380 64.311 66.078 1.00 32.36 254 ALA B O 1
ATOM 4641 N N . PHE B 1 278 ? 18.077 62.232 65.676 1.00 27.05 255 PHE B N 1
ATOM 4642 C CA . PHE B 1 278 ? 17.476 62.184 64.331 1.00 26.91 255 PHE B CA 1
ATOM 4643 C C . PHE B 1 278 ? 15.953 62.233 64.374 1.00 27.14 255 PHE B C 1
ATOM 4644 O O . PHE B 1 278 ? 15.340 62.848 63.512 1.00 25.81 255 PHE B O 1
ATOM 4652 N N . LEU B 1 279 ? 15.352 61.589 65.372 1.00 26.90 256 LEU B N 1
ATOM 4653 C CA . LEU B 1 279 ? 13.901 61.508 65.455 1.00 28.52 256 LEU B CA 1
ATOM 4654 C C . LEU B 1 279 ? 13.234 62.644 66.265 1.00 30.02 256 LEU B C 1
ATOM 4655 O O . LEU B 1 279 ? 12.087 62.499 66.667 1.00 29.59 256 LEU B O 1
ATOM 4660 N N . GLN B 1 280 ? 13.940 63.743 66.519 1.00 30.28 257 GLN B N 1
ATOM 4661 C CA . GLN B 1 280 ? 13.367 64.854 67.304 1.00 34.49 257 GLN B CA 1
ATOM 4662 C C . GLN B 1 280 ? 12.298 65.627 66.542 1.00 32.87 257 GLN B C 1
ATOM 4663 O O . GLN B 1 280 ? 12.336 65.684 65.310 1.00 32.77 257 GLN B O 1
ATOM 4669 N N . PRO B 1 281 ? 11.342 66.239 67.261 1.00 36.75 258 PRO B N 1
ATOM 4670 C CA . PRO B 1 281 ? 10.412 67.159 66.586 1.00 36.94 258 PRO B CA 1
ATOM 4671 C C . PRO B 1 281 ? 11.187 68.193 65.785 1.00 36.92 258 PRO B C 1
ATOM 4672 O O . PRO B 1 281 ? 12.263 68.578 66.207 1.00 43.31 258 PRO B O 1
ATOM 4676 N N . PRO B 1 282 ? 10.690 68.628 64.630 1.00 36.38 259 PRO B N 1
ATOM 4677 C CA . PRO B 1 282 ? 9.323 68.404 64.184 1.00 35.06 259 PRO B CA 1
ATOM 4678 C C . PRO B 1 282 ? 9.099 67.204 63.251 1.00 33.71 259 PRO B C 1
ATOM 4679 O O . PRO B 1 282 ? 8.086 67.179 62.541 1.00 34.72 259 PRO B O 1
ATOM 4683 N N . LEU B 1 283 ? 9.999 66.225 63.235 1.00 30.37 260 LEU B N 1
ATOM 4684 C CA . LEU B 1 283 ? 9.833 65.101 62.328 1.00 30.26 260 LEU B CA 1
ATOM 4685 C C . LEU B 1 283 ? 8.490 64.409 62.552 1.00 29.96 260 LEU B C 1
ATOM 4686 O O . LEU B 1 283 ? 8.113 64.128 63.682 1.00 30.27 260 LEU B O 1
ATOM 4691 N N . LYS B 1 284 ? 7.777 64.102 61.478 1.00 28.39 261 LYS B N 1
ATOM 4692 C CA . LYS B 1 284 ? 6.484 63.425 61.591 1.00 30.67 261 LYS B CA 1
ATOM 4693 C C . LYS B 1 284 ? 6.511 61.966 61.165 1.00 30.58 261 LYS B C 1
ATOM 4694 O O . LYS B 1 284 ? 5.713 61.165 61.632 1.00 29.24 261 LYS B O 1
ATOM 4700 N N . GLY B 1 285 ? 7.401 61.625 60.246 1.00 29.91 262 GLY B N 1
ATOM 4701 C CA . GLY B 1 285 ? 7.523 60.252 59.775 1.00 29.96 262 GLY B CA 1
ATOM 4702 C C . GLY B 1 285 ? 8.933 59.912 59.367 1.00 30.05 262 GLY B C 1
ATOM 4703 O O . GLY B 1 285 ? 9.702 60.795 58.958 1.00 28.68 262 GLY B O 1
ATOM 4704 N N . VAL B 1 286 ? 9.276 58.639 59.470 1.00 27.85 263 VAL B N 1
ATOM 4705 C CA . VAL B 1 286 ? 10.585 58.196 59.040 1.00 26.14 263 VAL B CA 1
ATOM 4706 C C . VAL B 1 286 ? 10.490 56.821 58.373 1.00 26.15 263 VAL B C 1
ATOM 4707 O O . VAL B 1 286 ? 9.744 55.964 58.818 1.00 23.99 263 VAL B O 1
ATOM 4711 N N . VAL B 1 287 ? 11.237 56.642 57.294 1.00 24.83 264 VAL B N 1
ATOM 4712 C CA . VAL B 1 287 ? 11.535 55.329 56.763 1.00 24.61 264 VAL B CA 1
ATOM 4713 C C . VAL B 1 287 ? 12.813 54.817 57.392 1.00 23.22 264 VAL B C 1
ATOM 4714 O O . VAL B 1 287 ? 13.870 55.403 57.235 1.00 24.16 264 VAL B O 1
ATOM 4718 N N . LEU B 1 288 ? 12.706 53.729 58.133 1.00 23.13 265 LEU B N 1
ATOM 4719 C CA . LEU B 1 288 ? 13.861 53.049 58.680 1.00 24.37 265 LEU B CA 1
ATOM 4720 C C . LEU B 1 288 ? 14.290 51.973 57.716 1.00 26.25 265 LEU B C 1
ATOM 4721 O O . LEU B 1 288 ? 13.516 51.054 57.402 1.00 24.51 265 LEU B O 1
ATOM 4726 N N . GLU B 1 289 ? 15.514 52.074 57.231 1.00 27.64 266 GLU B N 1
ATOM 4727 C CA . GLU B 1 289 ? 16.040 51.058 56.332 1.00 28.46 266 GLU B CA 1
ATOM 4728 C C . GLU B 1 289 ? 16.832 50.091 57.165 1.00 26.80 266 GLU B C 1
ATOM 4729 O O . GLU B 1 289 ? 17.926 50.423 57.683 1.00 27.09 266 GLU B O 1
ATOM 4735 N N . THR B 1 290 ? 16.276 48.897 57.312 1.00 24.81 267 THR B N 1
ATOM 4736 C CA . THR B 1 290 ? 16.768 47.909 58.285 1.00 25.39 267 THR B CA 1
ATOM 4737 C C . THR B 1 290 ? 17.565 46.832 57.570 1.00 25.24 267 THR B C 1
ATOM 4738 O O . THR B 1 290 ? 17.660 46.827 56.342 1.00 23.03 267 THR B O 1
ATOM 4742 N N . PHE B 1 291 ? 18.102 45.887 58.322 1.00 26.67 268 PHE B N 1
ATOM 4743 C CA . PHE B 1 291 ? 18.916 44.818 57.736 1.00 26.01 268 PHE B CA 1
ATOM 4744 C C . PHE B 1 291 ? 18.067 43.631 57.256 1.00 27.39 268 PHE B C 1
ATOM 4745 O O . PHE B 1 291 ? 17.031 43.332 57.828 1.00 27.35 268 PHE B O 1
ATOM 4753 N N . GLY B 1 292 ? 18.521 42.980 56.181 1.00 27.02 269 GLY B N 1
ATOM 4754 C CA . GLY B 1 292 ? 17.920 41.761 55.686 1.00 27.45 269 GLY B CA 1
ATOM 4755 C C . GLY B 1 292 ? 16.404 41.780 55.539 1.00 27.46 269 GLY B C 1
ATOM 4756 O O . GLY B 1 292 ? 15.838 42.687 54.943 1.00 29.40 269 GLY B O 1
ATOM 4757 N N . SER B 1 293 ? 15.740 40.802 56.149 1.00 28.12 270 SER B N 1
ATOM 4758 C CA . SER B 1 293 ? 14.270 40.694 56.090 1.00 28.80 270 SER B CA 1
ATOM 4759 C C . SER B 1 293 ? 13.497 41.685 57.001 1.00 29.17 270 SER B C 1
ATOM 4760 O O . SER B 1 293 ? 12.297 41.516 57.249 1.00 30.05 270 SER B O 1
ATOM 4763 N N . GLY B 1 294 ? 14.176 42.713 57.497 1.00 30.08 271 GLY B N 1
ATOM 4764 C CA . GLY B 1 294 ? 13.513 43.784 58.253 1.00 30.59 271 GLY B CA 1
ATOM 4765 C C . GLY B 1 294 ? 13.948 43.850 59.722 1.00 31.10 271 GLY B C 1
ATOM 4766 O O . GLY B 1 294 ? 13.139 44.112 60.603 1.00 30.53 271 GLY B O 1
ATOM 4767 N N . ASN B 1 295 ? 15.234 43.657 59.971 1.00 30.92 272 ASN B N 1
ATOM 4768 C CA . ASN B 1 295 ? 15.732 43.462 61.315 1.00 31.62 272 ASN B CA 1
ATOM 4769 C C . ASN B 1 295 ? 16.661 44.585 61.765 1.00 30.92 272 ASN B C 1
ATOM 4770 O O . ASN B 1 295 ? 17.295 45.257 60.948 1.00 28.71 272 ASN B O 1
ATOM 4775 N N . GLY B 1 296 ? 16.738 44.769 63.081 1.00 31.63 273 GLY B N 1
ATOM 4776 C CA . GLY B 1 296 ? 17.646 45.733 63.655 1.00 31.96 273 GLY B CA 1
ATOM 4777 C C . GLY B 1 296 ? 18.222 45.245 64.964 1.00 32.45 273 GLY B C 1
ATOM 4778 O O . GLY B 1 296 ? 17.810 44.206 65.478 1.00 28.90 273 GLY B O 1
ATOM 4779 N N . PRO B 1 297 ? 19.170 46.018 65.532 1.00 31.34 274 PRO B N 1
ATOM 4780 C CA . PRO B 1 297 ? 19.625 45.720 66.879 1.00 32.89 274 PRO B CA 1
ATOM 4781 C C . PRO B 1 297 ? 18.478 45.633 67.912 1.00 34.68 274 PRO B C 1
ATOM 4782 O O . PRO B 1 297 ? 17.540 46.443 67.884 1.00 40.16 274 PRO B O 1
ATOM 4786 N N . SER B 1 298 ? 18.537 44.647 68.803 1.00 34.45 275 SER B N 1
ATOM 4787 C CA . SER B 1 298 ? 17.532 44.526 69.845 1.00 36.04 275 SER B CA 1
ATOM 4788 C C . SER B 1 298 ? 17.973 45.194 71.159 1.00 36.95 275 SER B C 1
ATOM 4789 O O . SER B 1 298 ? 17.299 45.057 72.181 1.00 34.24 275 SER B O 1
ATOM 4792 N N . LYS B 1 299 ? 19.075 45.942 71.134 1.00 35.00 276 LYS B N 1
ATOM 4793 C CA . LYS B 1 299 ? 19.545 46.613 72.331 1.00 38.56 276 LYS B CA 1
ATOM 4794 C C . LYS B 1 299 ? 18.465 47.552 72.860 1.00 33.60 276 LYS B C 1
ATOM 4795 O O . LYS B 1 299 ? 17.861 48.318 72.105 1.00 26.79 276 LYS B O 1
ATOM 4801 N N . PRO B 1 300 ? 18.171 47.449 74.166 1.00 32.92 277 PRO B N 1
ATOM 4802 C CA . PRO B 1 300 ? 16.986 48.143 74.720 1.00 30.34 277 PRO B CA 1
ATOM 4803 C C . PRO B 1 300 ? 17.026 49.645 74.589 1.00 28.01 277 PRO B C 1
ATOM 4804 O O . PRO B 1 300 ? 15.973 50.251 74.413 1.00 30.76 277 PRO B O 1
ATOM 4808 N N . ASP B 1 301 ? 18.203 50.265 74.689 1.00 27.13 278 ASP B N 1
ATOM 4809 C CA . ASP B 1 301 ? 18.258 51.723 74.606 1.00 30.46 278 ASP B CA 1
ATOM 4810 C C . ASP B 1 301 ? 17.775 52.258 73.242 1.00 31.30 278 ASP B C 1
ATOM 4811 O O . ASP B 1 301 ? 17.067 53.270 73.172 1.00 29.82 278 ASP B O 1
ATOM 4816 N N . LEU B 1 302 ? 18.094 51.523 72.183 1.00 28.35 279 LEU B N 1
ATOM 4817 C CA . LEU B 1 302 ? 17.628 51.865 70.870 1.00 30.45 279 LEU B CA 1
ATOM 4818 C C . LEU B 1 302 ? 16.134 51.641 70.748 1.00 28.59 279 LEU B C 1
ATOM 4819 O O . LEU B 1 302 ? 15.434 52.488 70.210 1.00 26.27 279 LEU B O 1
ATOM 4824 N N . LEU B 1 303 ? 15.642 50.498 71.218 1.00 28.17 280 LEU B N 1
ATOM 4825 C CA . LEU B 1 303 ? 14.221 50.220 71.111 1.00 31.27 280 LEU B CA 1
ATOM 4826 C C . LEU B 1 303 ? 13.406 51.252 71.895 1.00 31.16 280 LEU B C 1
ATOM 4827 O O . LEU B 1 303 ? 12.329 51.681 71.462 1.00 28.34 280 LEU B O 1
ATOM 4832 N N . GLN B 1 304 ? 13.948 51.667 73.026 1.00 31.16 281 GLN B N 1
ATOM 4833 C CA . GLN B 1 304 ? 13.301 52.683 73.818 1.00 33.22 281 GLN B CA 1
ATOM 4834 C C . GLN B 1 304 ? 13.203 54.023 73.109 1.00 33.25 281 GLN B C 1
ATOM 4835 O O . GLN B 1 304 ? 12.205 54.720 73.273 1.00 31.76 281 GLN B O 1
ATOM 4841 N N . GLU B 1 305 ? 14.202 54.390 72.311 1.00 31.70 282 GLU B N 1
ATOM 4842 C CA . GLU B 1 305 ? 14.080 55.624 71.539 1.00 32.91 282 GLU B CA 1
ATOM 4843 C C . GLU B 1 305 ? 12.996 55.507 70.489 1.00 31.03 282 GLU B C 1
ATOM 4844 O O . GLU B 1 305 ? 12.368 56.491 70.156 1.00 35.61 282 GLU B O 1
ATOM 4850 N N . LEU B 1 306 ? 12.817 54.329 69.915 1.00 29.14 283 LEU B N 1
ATOM 4851 C CA . LEU B 1 306 ? 11.758 54.138 68.936 1.00 29.21 283 LEU B CA 1
ATOM 4852 C C . LEU B 1 306 ? 10.397 54.210 69.608 1.00 30.38 283 LEU B C 1
ATOM 4853 O O . LEU B 1 306 ? 9.478 54.821 69.093 1.00 29.66 283 LEU B O 1
ATOM 4858 N N . ARG B 1 307 ? 10.290 53.597 70.771 1.00 30.70 284 ARG B N 1
ATOM 4859 C CA . ARG B 1 307 ? 9.094 53.681 71.577 1.00 34.17 284 ARG B CA 1
ATOM 4860 C C . ARG B 1 307 ? 8.779 55.134 71.969 1.00 30.59 284 ARG B C 1
ATOM 4861 O O . ARG B 1 307 ? 7.658 55.580 71.855 1.00 31.74 284 ARG B O 1
ATOM 4869 N N . ALA B 1 308 ? 9.777 55.873 72.417 1.00 30.52 285 ALA B N 1
ATOM 4870 C CA . ALA B 1 308 ? 9.593 57.255 72.768 1.00 30.61 285 ALA B CA 1
ATOM 4871 C C . ALA B 1 308 ? 9.121 58.078 71.581 1.00 31.78 285 ALA B C 1
ATOM 4872 O O . ALA B 1 308 ? 8.240 58.955 71.732 1.00 28.69 285 ALA B O 1
ATOM 4874 N N . ALA B 1 309 ? 9.698 57.821 70.406 1.00 31.11 286 ALA B N 1
ATOM 4875 C CA . ALA B 1 309 ? 9.288 58.551 69.206 1.00 31.92 286 ALA B CA 1
ATOM 4876 C C . ALA B 1 309 ? 7.832 58.247 68.892 1.00 29.89 286 ALA B C 1
ATOM 4877 O O . ALA B 1 309 ? 7.065 59.159 68.548 1.00 28.77 286 ALA B O 1
ATOM 4879 N N . ALA B 1 310 ? 7.450 56.978 69.003 1.00 28.40 287 ALA B N 1
ATOM 4880 C CA . ALA B 1 310 ? 6.063 56.567 68.788 1.00 29.37 287 ALA B CA 1
ATOM 4881 C C . ALA B 1 310 ? 5.128 57.280 69.746 1.00 31.34 287 ALA B C 1
ATOM 4882 O O . ALA B 1 310 ? 4.061 57.746 69.345 1.00 32.54 287 ALA B O 1
ATOM 4884 N N . GLN B 1 311 ? 5.526 57.378 71.009 1.00 32.02 288 GLN B N 1
ATOM 4885 C CA . GLN B 1 311 ? 4.737 58.119 71.994 1.00 37.98 288 GLN B CA 1
ATOM 4886 C C . GLN B 1 311 ? 4.542 59.580 71.628 1.00 35.02 288 GLN B C 1
ATOM 4887 O O . GLN B 1 311 ? 3.499 60.129 71.895 1.00 37.02 288 GLN B O 1
ATOM 4893 N N . ARG B 1 312 ? 5.553 60.200 71.029 1.00 31.66 289 ARG B N 1
ATOM 4894 C CA . ARG B 1 312 ? 5.428 61.551 70.559 1.00 32.21 289 ARG B CA 1
ATOM 4895 C C . ARG B 1 312 ? 4.560 61.655 69.315 1.00 31.25 289 ARG B C 1
ATOM 4896 O O . ARG B 1 312 ? 4.307 62.749 68.870 1.00 35.58 289 ARG B O 1
ATOM 4904 N N . GLY B 1 313 ? 4.147 60.538 68.727 1.00 31.83 290 GLY B N 1
ATOM 4905 C CA . GLY B 1 313 ? 3.314 60.550 67.536 1.00 33.54 290 GLY B CA 1
ATOM 4906 C C . GLY B 1 313 ? 4.026 60.324 66.209 1.00 34.26 290 GLY B C 1
ATOM 4907 O O . GLY B 1 313 ? 3.418 60.429 65.151 1.00 33.89 290 GLY B O 1
ATOM 4908 N N . LEU B 1 314 ? 5.311 59.998 66.238 1.00 32.72 291 LEU B N 1
ATOM 4909 C CA . LEU B 1 314 ? 6.039 59.700 65.009 1.00 32.55 291 LEU B CA 1
ATOM 4910 C C . LEU B 1 314 ? 5.539 58.395 64.398 1.00 30.10 291 LEU B C 1
ATOM 4911 O O . LEU B 1 314 ? 5.311 57.423 65.106 1.00 32.05 291 LEU B O 1
ATOM 4916 N N . ILE B 1 315 ? 5.401 58.360 63.083 1.00 29.62 292 ILE B N 1
ATOM 4917 C CA . ILE B 1 315 ? 5.121 57.095 62.394 1.00 29.57 292 ILE B CA 1
ATOM 4918 C C . ILE B 1 315 ? 6.377 56.620 61.664 1.00 28.90 292 ILE B C 1
ATOM 4919 O O . ILE B 1 315 ? 7.026 57.407 60.983 1.00 24.06 292 ILE B O 1
ATOM 4924 N N . MET B 1 316 ? 6.635 55.315 61.764 1.00 26.24 293 MET B N 1
ATOM 4925 C CA . MET B 1 316 ? 7.816 54.675 61.207 1.00 28.86 293 MET B CA 1
ATOM 4926 C C . MET B 1 316 ? 7.433 53.582 60.210 1.00 28.89 293 MET B C 1
ATOM 4927 O O . MET B 1 316 ? 6.527 52.792 60.468 1.00 28.81 293 MET B O 1
ATOM 4932 N N . VAL B 1 317 ? 8.119 53.553 59.070 1.00 27.36 294 VAL B N 1
ATOM 4933 C CA . VAL B 1 317 ? 7.994 52.475 58.108 1.00 26.43 294 VAL B CA 1
ATOM 4934 C C . VAL B 1 317 ? 9.290 51.665 58.018 1.00 26.52 294 VAL B C 1
ATOM 4935 O O . VAL B 1 317 ? 10.388 52.214 57.927 1.00 23.89 294 VAL B O 1
ATOM 4939 N N . ASN B 1 318 ? 9.156 50.355 58.114 1.00 27.55 295 ASN B N 1
ATOM 4940 C CA . ASN B 1 318 ? 10.305 49.451 58.091 1.00 27.75 295 ASN B CA 1
ATOM 4941 C C . ASN B 1 318 ? 10.524 48.926 56.661 1.00 28.92 295 ASN B C 1
ATOM 4942 O O . ASN B 1 318 ? 9.727 48.130 56.162 1.00 27.19 295 ASN B O 1
ATOM 4947 N N . CYS B 1 319 ? 11.558 49.427 55.987 1.00 28.95 296 CYS B N 1
ATOM 4948 C CA . CYS B 1 319 ? 11.980 48.940 54.651 1.00 30.15 296 CYS B CA 1
ATOM 4949 C C . CYS B 1 319 ? 13.319 48.237 54.756 1.00 29.69 296 CYS B C 1
ATOM 4950 O O . CYS B 1 319 ? 14.151 48.644 55.536 1.00 32.47 296 CYS B O 1
ATOM 4953 N N . SER B 1 320 ? 13.542 47.239 53.919 1.00 29.07 297 SER B N 1
ATOM 4954 C CA . SER B 1 320 ? 14.816 46.562 53.879 1.00 29.94 297 SER B CA 1
ATOM 4955 C C . SER B 1 320 ? 15.828 47.355 53.076 1.00 30.33 297 SER B C 1
ATOM 4956 O O . SER B 1 320 ? 15.517 47.882 52.014 1.00 28.61 297 SER B O 1
ATOM 4959 N N . GLN B 1 321 ? 17.048 47.410 53.601 1.00 31.68 298 GLN B N 1
ATOM 4960 C CA . GLN B 1 321 ? 18.211 47.854 52.851 1.00 32.46 298 GLN B CA 1
ATOM 4961 C C . GLN B 1 321 ? 18.476 47.006 51.608 1.00 31.71 298 GLN B C 1
ATOM 4962 O O . GLN B 1 321 ? 19.053 47.491 50.674 1.00 31.43 298 GLN B O 1
ATOM 4968 N N . CYS B 1 322 ? 18.068 45.750 51.596 1.00 31.42 299 CYS B N 1
ATOM 4969 C CA . CYS B 1 322 ? 18.311 44.891 50.438 1.00 34.42 299 CYS B CA 1
ATOM 4970 C C . CYS B 1 322 ? 17.545 45.375 49.217 1.00 35.22 299 CYS B C 1
ATOM 4971 O O . CYS B 1 322 ? 16.394 45.769 49.318 1.00 32.68 299 CYS B O 1
ATOM 4974 N N . LEU B 1 323 ? 18.194 45.299 48.061 1.00 34.63 300 LEU B N 1
ATOM 4975 C CA . LEU B 1 323 ? 17.599 45.693 46.806 1.00 35.76 300 LEU B CA 1
ATOM 4976 C C . LEU B 1 323 ? 16.360 44.834 46.482 1.00 35.01 300 LEU B C 1
ATOM 4977 O O . LEU B 1 323 ? 15.313 45.367 46.109 1.00 34.92 300 LEU B O 1
ATOM 4982 N N . ARG B 1 324 ? 16.473 43.524 46.640 1.00 36.13 301 ARG B N 1
ATOM 4983 C CA . ARG B 1 324 ? 15.381 42.629 46.290 1.00 40.53 301 ARG B CA 1
ATOM 4984 C C . ARG B 1 324 ? 14.847 41.860 47.507 1.00 40.16 301 ARG B C 1
ATOM 4985 O O . ARG B 1 324 ? 15.555 41.669 48.493 1.00 37.13 301 ARG B O 1
ATOM 4993 N N . GLY B 1 325 ? 13.567 41.482 47.439 1.00 41.28 302 GLY B N 1
ATOM 4994 C CA . GLY B 1 325 ? 12.871 40.789 48.520 1.00 41.56 302 GLY B CA 1
ATOM 4995 C C . GLY B 1 325 ? 11.888 41.662 49.317 1.00 43.21 302 GLY B C 1
ATOM 4996 O O . GLY B 1 325 ? 11.478 42.752 48.880 1.00 44.21 302 GLY B O 1
ATOM 4997 N N . SER B 1 326 ? 11.536 41.191 50.513 1.00 41.08 303 SER B N 1
ATOM 4998 C CA . SER B 1 326 ? 10.456 41.779 51.295 1.00 41.00 303 SER B CA 1
ATOM 4999 C C . SER B 1 326 ? 10.778 41.762 52.785 1.00 37.81 303 SER B C 1
ATOM 5000 O O . SER B 1 326 ? 11.470 40.868 53.274 1.00 34.10 303 SER B O 1
ATOM 5003 N N . VAL B 1 327 ? 10.264 42.755 53.501 1.00 34.24 304 VAL B N 1
ATOM 5004 C CA . VAL B 1 327 ? 10.313 42.757 54.954 1.00 33.78 304 VAL B CA 1
ATOM 5005 C C . VAL B 1 327 ? 9.307 41.725 55.428 1.00 33.20 304 VAL B C 1
ATOM 5006 O O . VAL B 1 327 ? 8.140 41.776 55.030 1.00 34.71 304 VAL B O 1
ATOM 5010 N N . THR B 1 328 ? 9.761 40.813 56.273 1.00 33.74 305 THR B N 1
ATOM 5011 C CA . THR B 1 328 ? 8.920 39.735 56.829 1.00 38.22 305 THR B CA 1
ATOM 5012 C C . THR B 1 328 ? 9.292 39.498 58.309 1.00 36.30 305 THR B C 1
ATOM 5013 O O . THR B 1 328 ? 10.445 39.635 58.675 1.00 38.08 305 THR B O 1
ATOM 5017 N N . PRO B 1 329 ? 8.324 39.107 59.150 1.00 39.17 306 PRO B N 1
ATOM 5018 C CA . PRO B 1 329 ? 8.693 38.731 60.520 1.00 39.95 306 PRO B CA 1
ATOM 5019 C C . PRO B 1 329 ? 9.419 37.379 60.534 1.00 39.81 306 PRO B C 1
ATOM 5020 O O . PRO B 1 329 ? 9.561 36.741 59.479 1.00 37.90 306 PRO B O 1
ATOM 5024 N N . GLY B 1 330 ? 9.897 36.946 61.692 1.00 38.77 307 GLY B N 1
ATOM 5025 C CA . GLY B 1 330 ? 10.560 35.632 61.771 1.00 37.70 307 GLY B CA 1
ATOM 5026 C C . GLY B 1 330 ? 11.758 35.556 62.691 1.00 38.10 307 GLY B C 1
ATOM 5027 O O . GLY B 1 330 ? 12.093 34.487 63.164 1.00 41.96 307 GLY B O 1
ATOM 5028 N N . TYR B 1 331 ? 12.421 36.681 62.917 1.00 36.21 308 TYR B N 1
ATOM 5029 C CA . TYR B 1 331 ? 13.557 36.756 63.813 1.00 37.60 308 TYR B CA 1
ATOM 5030 C C . TYR B 1 331 ? 13.219 37.532 65.060 1.00 38.39 308 TYR B C 1
ATOM 5031 O O . TYR B 1 331 ? 12.308 38.353 65.074 1.00 37.78 308 TYR B O 1
ATOM 5040 N N . ALA B 1 332 ? 13.968 37.265 66.115 1.00 40.03 309 ALA B N 1
ATOM 5041 C CA . ALA B 1 332 ? 13.814 38.027 67.354 1.00 42.29 309 ALA B CA 1
ATOM 5042 C C . ALA B 1 332 ? 14.241 39.481 67.155 1.00 41.39 309 ALA B C 1
ATOM 5043 O O . ALA B 1 332 ? 13.816 40.348 67.909 1.00 39.81 309 ALA B O 1
ATOM 5045 N N . THR B 1 333 ? 15.094 39.728 66.158 1.00 37.26 310 THR B N 1
ATOM 5046 C CA . THR B 1 333 ? 15.552 41.073 65.840 1.00 35.76 310 THR B CA 1
ATOM 5047 C C . THR B 1 333 ? 14.643 41.816 64.857 1.00 34.83 310 THR B C 1
ATOM 5048 O O . THR B 1 333 ? 14.930 42.956 64.480 1.00 33.63 310 THR B O 1
ATOM 5052 N N . SER B 1 334 ? 13.540 41.184 64.452 1.00 33.60 311 SER B N 1
ATOM 5053 C CA . SER B 1 334 ? 12.589 41.826 63.561 1.00 36.60 311 SER B CA 1
ATOM 5054 C C . SER B 1 334 ? 12.032 43.139 64.172 1.00 36.95 311 SER B C 1
ATOM 5055 O O . SER B 1 334 ? 11.568 43.137 65.289 1.00 34.86 311 SER B O 1
ATOM 5058 N N . LEU B 1 335 ? 12.132 44.255 63.451 1.00 36.64 312 LEU B N 1
ATOM 5059 C CA . LEU B 1 335 ? 11.644 45.538 63.963 1.00 37.49 312 LEU B CA 1
ATOM 5060 C C . LEU B 1 335 ? 10.158 45.672 63.687 1.00 39.92 312 LEU B C 1
ATOM 5061 O O . LEU B 1 335 ? 9.752 45.989 62.561 1.00 40.48 312 LEU B O 1
ATOM 5066 N N . ALA B 1 336 ? 9.362 45.487 64.727 1.00 39.69 313 ALA B N 1
ATOM 5067 C CA . ALA B 1 336 ? 7.915 45.638 64.647 1.00 46.39 313 ALA B CA 1
ATOM 5068 C C . ALA B 1 336 ? 7.448 46.179 66.003 1.00 47.66 313 ALA B C 1
ATOM 5069 O O . ALA B 1 336 ? 8.200 46.142 66.967 1.00 47.90 313 ALA B O 1
ATOM 5071 N N . GLY B 1 337 ? 6.244 46.731 66.071 1.00 51.21 314 GLY B N 1
ATOM 5072 C CA . GLY B 1 337 ? 5.799 47.382 67.300 1.00 52.45 314 GLY B CA 1
ATOM 5073 C C . GLY B 1 337 ? 5.000 48.650 67.085 1.00 52.62 314 GLY B C 1
ATOM 5074 O O . GLY B 1 337 ? 4.535 48.936 65.982 1.00 57.45 314 GLY B O 1
ATOM 5075 N N . ALA B 1 338 ? 4.834 49.405 68.167 1.00 53.10 315 ALA B N 1
ATOM 5076 C CA . ALA B 1 338 ? 3.997 50.605 68.169 1.00 49.21 315 ALA B CA 1
ATOM 5077 C C . ALA B 1 338 ? 4.472 51.595 67.122 1.00 45.73 315 ALA B C 1
ATOM 5078 O O . ALA B 1 338 ? 5.644 52.016 67.111 1.00 35.17 315 ALA B O 1
ATOM 5080 N N . ASN B 1 339 ? 3.534 51.964 66.259 1.00 41.56 316 ASN B N 1
ATOM 5081 C CA . ASN B 1 339 ? 3.740 52.973 65.220 1.00 42.13 316 ASN B CA 1
ATOM 5082 C C . ASN B 1 339 ? 4.759 52.553 64.163 1.00 39.56 316 ASN B C 1
ATOM 5083 O O . ASN B 1 339 ? 5.206 53.426 63.401 1.00 37.64 316 ASN B O 1
ATOM 5088 N N . ILE B 1 340 ? 5.081 51.252 64.096 1.00 32.39 317 ILE B N 1
ATOM 5089 C CA . ILE B 1 340 ? 5.925 50.726 63.025 1.00 34.57 317 ILE B CA 1
ATOM 5090 C C . ILE B 1 340 ? 5.124 49.905 62.029 1.00 30.92 317 ILE B C 1
ATOM 5091 O O . ILE B 1 340 ? 4.559 48.892 62.379 1.00 32.14 317 ILE B O 1
ATOM 5096 N N . VAL B 1 341 ? 5.081 50.366 60.795 1.00 29.63 318 VAL B N 1
ATOM 5097 C CA . VAL B 1 341 ? 4.356 49.701 59.733 1.00 29.71 318 VAL B CA 1
ATOM 5098 C C . VAL B 1 341 ? 5.376 49.029 58.827 1.00 28.69 318 VAL B C 1
ATOM 5099 O O . VAL B 1 341 ? 6.391 49.626 58.480 1.00 28.49 318 VAL B O 1
ATOM 5103 N N . SER B 1 342 ? 5.111 47.787 58.460 1.00 29.27 319 SER B N 1
ATOM 5104 C CA . SER B 1 342 ? 5.982 47.064 57.547 1.00 30.51 319 SER B CA 1
ATOM 5105 C C . SER B 1 342 ? 5.853 47.633 56.145 1.00 29.35 319 SER B C 1
ATOM 5106 O O . SER B 1 342 ? 4.744 47.876 55.656 1.00 31.08 319 SER B O 1
ATOM 5109 N N . GLY B 1 343 ? 6.993 47.858 55.505 1.00 27.93 320 GLY B N 1
ATOM 5110 C CA . GLY B 1 343 ? 7.008 48.345 54.114 1.00 27.15 320 GLY B CA 1
ATOM 5111 C C . GLY B 1 343 ? 7.057 47.196 53.120 1.00 27.33 320 GLY B C 1
ATOM 5112 O O . GLY B 1 343 ? 7.121 47.429 51.935 1.00 25.51 320 GLY B O 1
ATOM 5113 N N . LEU B 1 344 ? 7.036 45.956 53.612 1.00 28.67 321 LEU B N 1
ATOM 5114 C CA . LEU B 1 344 ? 6.990 44.775 52.747 1.00 29.82 321 LEU B CA 1
ATOM 5115 C C . LEU B 1 344 ? 8.053 44.866 51.660 1.00 28.67 321 LEU B C 1
ATOM 5116 O O . LEU B 1 344 ? 9.216 44.957 51.973 1.00 26.20 321 LEU B O 1
ATOM 5121 N N . ASP B 1 345 ? 7.657 44.883 50.394 1.00 27.77 322 ASP B N 1
ATOM 5122 C CA . ASP B 1 345 ? 8.607 44.880 49.292 1.00 28.73 322 ASP B CA 1
ATOM 5123 C C . ASP B 1 345 ? 8.795 46.254 48.640 1.00 26.18 322 ASP B C 1
ATOM 5124 O O . ASP B 1 345 ? 9.348 46.332 47.539 1.00 24.57 322 ASP B O 1
ATOM 5129 N N . MET B 1 346 ? 8.337 47.321 49.296 1.00 25.50 323 MET B N 1
ATOM 5130 C CA . MET B 1 346 ? 8.477 48.672 48.738 1.00 26.50 323 MET B CA 1
ATOM 5131 C C . MET B 1 346 ? 9.914 49.106 48.638 1.00 26.55 323 MET B C 1
ATOM 5132 O O . MET B 1 346 ? 10.750 48.788 49.501 1.00 29.69 323 MET B O 1
ATOM 5137 N N . THR B 1 347 ? 10.190 49.867 47.596 1.00 26.59 324 THR B N 1
ATOM 5138 C CA . THR B 1 347 ? 11.421 50.601 47.532 1.00 28.35 324 THR B CA 1
ATOM 5139 C C . THR B 1 347 ? 11.373 51.656 48.639 1.00 28.63 324 THR B C 1
ATOM 5140 O O . THR B 1 347 ? 10.304 52.064 49.070 1.00 28.21 324 THR B O 1
ATOM 5144 N N . SER B 1 348 ? 12.531 52.169 49.014 1.00 27.87 325 SER B N 1
ATOM 5145 C CA . SER B 1 348 ? 12.586 53.259 49.983 1.00 27.44 325 SER B CA 1
ATOM 5146 C C . SER B 1 348 ? 12.044 54.578 49.403 1.00 25.92 325 SER B C 1
ATOM 5147 O O . SER B 1 348 ? 11.442 55.366 50.138 1.00 23.84 325 SER B O 1
ATOM 5150 N N . GLU B 1 349 ? 12.220 54.787 48.107 1.00 23.98 326 GLU B N 1
ATOM 5151 C CA . GLU B 1 349 ? 11.663 55.954 47.450 1.00 25.85 326 GLU B CA 1
ATOM 5152 C C . GLU B 1 349 ? 10.119 55.933 47.489 1.00 25.91 326 GLU B C 1
ATOM 5153 O O . GLU B 1 349 ? 9.484 56.956 47.765 1.00 25.46 326 GLU B O 1
ATOM 5159 N N . ALA B 1 350 ? 9.527 54.770 47.226 1.00 24.70 327 ALA B N 1
ATOM 5160 C CA . ALA B 1 350 ? 8.088 54.645 47.331 1.00 26.82 327 ALA B CA 1
ATOM 5161 C C . ALA B 1 350 ? 7.598 54.812 48.764 1.00 27.42 327 ALA B C 1
ATOM 5162 O O . ALA B 1 350 ? 6.572 55.448 49.000 1.00 27.08 327 ALA B O 1
ATOM 5164 N N . ALA B 1 351 ? 8.322 54.246 49.721 1.00 26.90 328 ALA B N 1
ATOM 5165 C CA . ALA B 1 351 ? 7.874 54.329 51.099 1.00 27.95 328 ALA B CA 1
ATOM 5166 C C . ALA B 1 351 ? 7.876 55.786 51.583 1.00 25.82 328 ALA B C 1
ATOM 5167 O O . ALA B 1 351 ? 7.016 56.222 52.329 1.00 23.95 328 ALA B O 1
ATOM 5169 N N . LEU B 1 352 ? 8.906 56.522 51.208 1.00 27.90 329 LEU B N 1
ATOM 5170 C CA . LEU B 1 352 ? 9.026 57.886 51.653 1.00 27.08 329 LEU B CA 1
ATOM 5171 C C . LEU B 1 352 ? 7.893 58.716 51.029 1.00 27.82 329 LEU B C 1
ATOM 5172 O O . LEU B 1 352 ? 7.331 59.602 51.672 1.00 29.11 329 LEU B O 1
ATOM 5177 N N . ALA B 1 353 ? 7.594 58.464 49.758 1.00 28.49 330 ALA B N 1
ATOM 5178 C CA . ALA B 1 353 ? 6.554 59.216 49.076 1.00 28.13 330 ALA B CA 1
ATOM 5179 C C . ALA B 1 353 ? 5.199 58.906 49.697 1.00 28.74 330 ALA B C 1
ATOM 5180 O O . ALA B 1 353 ? 4.396 59.788 49.954 1.00 26.68 330 ALA B O 1
ATOM 5182 N N . LYS B 1 354 ? 4.961 57.636 49.970 1.00 29.74 331 LYS B N 1
ATOM 5183 C CA . LYS B 1 354 ? 3.707 57.220 50.565 1.00 30.79 331 LYS B CA 1
ATOM 5184 C C . LYS B 1 354 ? 3.571 57.790 51.974 1.00 29.62 331 LYS B C 1
ATOM 5185 O O . LYS B 1 354 ? 2.475 58.181 52.386 1.00 30.60 331 LYS B O 1
ATOM 5191 N N . LEU B 1 355 ? 4.677 57.851 52.694 1.00 26.61 332 LEU B N 1
ATOM 5192 C CA . LEU B 1 355 ? 4.659 58.461 54.016 1.00 30.64 332 LEU B CA 1
ATOM 5193 C C . LEU B 1 355 ? 4.289 59.953 53.950 1.00 29.79 332 LEU B C 1
ATOM 5194 O O . LEU B 1 355 ? 3.428 60.439 54.682 1.00 29.83 332 LEU B O 1
ATOM 5199 N N . SER B 1 356 ? 4.932 60.671 53.037 1.00 28.16 333 SER B N 1
ATOM 5200 C CA . SER B 1 356 ? 4.614 62.057 52.806 1.00 27.07 333 SER B CA 1
ATOM 5201 C C . SER B 1 356 ? 3.130 62.250 52.448 1.00 26.45 333 SER B C 1
ATOM 5202 O O . SER B 1 356 ? 2.468 63.158 52.960 1.00 26.48 333 SER B O 1
ATOM 5205 N N . TYR B 1 357 ? 2.639 61.408 51.550 1.00 27.43 334 TYR B N 1
ATOM 5206 C CA . TYR B 1 357 ? 1.269 61.488 51.081 1.00 31.02 334 TYR B CA 1
ATOM 5207 C C . TYR B 1 357 ? 0.273 61.277 52.224 1.00 31.38 334 TYR B C 1
ATOM 5208 O O . TYR B 1 357 ? -0.657 62.062 52.410 1.00 30.84 334 TYR B O 1
ATOM 5217 N N . VAL B 1 358 ? 0.478 60.199 52.965 1.00 30.57 335 VAL B N 1
ATOM 5218 C CA . VAL B 1 358 ? -0.469 59.783 53.991 1.00 31.24 335 VAL B CA 1
ATOM 5219 C C . VAL B 1 358 ? -0.464 60.747 55.167 1.00 30.86 335 VAL B C 1
ATOM 5220 O O . VAL B 1 358 ? -1.513 61.094 55.670 1.00 29.34 335 VAL B O 1
ATOM 5224 N N . LEU B 1 359 ? 0.719 61.207 55.575 1.00 30.26 336 LEU B N 1
ATOM 5225 C CA . LEU B 1 359 ? 0.824 62.220 56.634 1.00 30.12 336 LEU B CA 1
ATOM 5226 C C . LEU B 1 359 ? 0.302 63.573 56.216 1.00 29.08 336 LEU B C 1
ATOM 5227 O O . LEU B 1 359 ? -0.040 64.361 57.050 1.00 28.80 336 LEU B O 1
ATOM 5232 N N . GLY B 1 360 ? 0.227 63.849 54.924 1.00 30.51 337 GLY B N 1
ATOM 5233 C CA . GLY B 1 360 ? -0.343 65.107 54.455 1.00 30.40 337 GLY B CA 1
ATOM 5234 C C . GLY B 1 360 ? -1.860 65.151 54.379 1.00 30.07 337 GLY B C 1
ATOM 5235 O O . GLY B 1 360 ? -2.439 66.209 54.166 1.00 29.16 337 GLY B O 1
ATOM 5236 N N . LEU B 1 361 ? -2.507 63.992 54.485 1.00 32.38 338 LEU B N 1
ATOM 5237 C CA . LEU B 1 361 ? -3.970 63.936 54.420 1.00 33.07 338 LEU B CA 1
ATOM 5238 C C . LEU B 1 361 ? -4.539 64.627 55.656 1.00 31.90 338 LEU B C 1
ATOM 5239 O O . LEU B 1 361 ? -4.063 64.391 56.774 1.00 32.00 338 LEU B O 1
ATOM 5244 N N . PRO B 1 362 ? -5.574 65.465 55.479 1.00 30.48 339 PRO B N 1
ATOM 5245 C CA . PRO B 1 362 ? -6.115 66.174 56.627 1.00 30.46 339 PRO B CA 1
ATOM 5246 C C . PRO B 1 362 ? -6.955 65.309 57.567 1.00 30.57 339 PRO B C 1
ATOM 5247 O O . PRO B 1 362 ? -7.628 64.403 57.120 1.00 32.22 339 PRO B O 1
ATOM 5251 N N . GLU B 1 363 ? -6.885 65.594 58.865 1.00 34.00 340 GLU B N 1
ATOM 5252 C CA . GLU B 1 363 ? -7.853 65.093 59.852 1.00 40.64 340 GLU B CA 1
ATOM 5253 C C . GLU B 1 363 ? -8.003 63.579 59.893 1.00 38.70 340 GLU B C 1
ATOM 5254 O O . GLU B 1 363 ? -9.108 63.047 59.841 1.00 39.63 340 GLU B O 1
ATOM 5260 N N . LEU B 1 364 ? -6.885 62.877 60.002 1.00 36.33 341 LEU B N 1
ATOM 5261 C CA . LEU B 1 364 ? -6.901 61.448 60.223 1.00 31.47 341 LEU B CA 1
ATOM 5262 C C . LEU B 1 364 ? -6.216 61.201 61.526 1.00 30.57 341 LEU B C 1
ATOM 5263 O O . LEU B 1 364 ? -5.315 61.930 61.896 1.00 27.74 341 LEU B O 1
ATOM 5268 N N . SER B 1 365 ? -6.606 60.146 62.208 1.00 27.29 342 SER B N 1
ATOM 5269 C CA . SER B 1 365 ? -5.878 59.708 63.364 1.00 29.46 342 SER B CA 1
ATOM 5270 C C . SER B 1 365 ? -4.573 59.001 62.940 1.00 29.51 342 SER B C 1
ATOM 5271 O O . SER B 1 365 ? -4.469 58.462 61.839 1.00 28.55 342 SER B O 1
ATOM 5274 N N . LEU B 1 366 ? -3.664 58.872 63.893 1.00 33.00 343 LEU B N 1
ATOM 5275 C CA . LEU B 1 366 ? -2.450 58.060 63.707 1.00 35.98 343 LEU B CA 1
ATOM 5276 C C . LEU B 1 366 ? -2.727 56.595 63.277 1.00 35.29 343 LEU B C 1
ATOM 5277 O O . LEU B 1 366 ? -2.078 56.039 62.377 1.00 31.26 343 LEU B O 1
ATOM 5282 N N . GLU B 1 367 ? -3.733 55.990 63.883 1.00 33.91 344 GLU B N 1
ATOM 5283 C CA . GLU B 1 367 ? -4.129 54.624 63.536 1.00 34.35 344 GLU B CA 1
ATOM 5284 C C . GLU B 1 367 ? -4.557 54.536 62.074 1.00 31.35 344 GLU B C 1
ATOM 5285 O O . GLU B 1 367 ? -4.215 53.586 61.373 1.00 28.50 344 GLU B O 1
ATOM 5291 N N . ARG B 1 368 ? -5.369 55.496 61.625 1.00 29.53 345 ARG B N 1
ATOM 5292 C CA . ARG B 1 368 ? -5.880 55.447 60.267 1.00 29.07 345 ARG B CA 1
ATOM 5293 C C . ARG B 1 368 ? -4.746 55.635 59.286 1.00 28.04 345 ARG B C 1
ATOM 5294 O O . ARG B 1 368 ? -4.677 54.982 58.252 1.00 28.59 345 ARG B O 1
ATOM 5302 N N . ARG B 1 369 ? -3.855 56.552 59.612 1.00 26.51 346 ARG B N 1
ATOM 5303 C CA . ARG B 1 369 ? -2.684 56.776 58.801 1.00 25.78 346 ARG B CA 1
ATOM 5304 C C . ARG B 1 369 ? -1.828 55.499 58.674 1.00 26.64 346 ARG B C 1
ATOM 5305 O O . ARG B 1 369 ? -1.381 55.148 57.579 1.00 25.38 346 ARG B O 1
ATOM 5313 N N . GLN B 1 370 ? -1.689 54.757 59.758 1.00 27.55 347 GLN B N 1
ATOM 5314 C CA . GLN B 1 370 ? -0.992 53.475 59.693 1.00 30.98 347 GLN B CA 1
ATOM 5315 C C . GLN B 1 370 ? -1.704 52.462 58.803 1.00 31.21 347 GLN B C 1
ATOM 5316 O O . GLN B 1 370 ? -1.052 51.728 58.041 1.00 31.68 347 GLN B O 1
ATOM 5322 N N . GLU B 1 371 ? -3.026 52.458 58.841 1.00 29.98 348 GLU B N 1
ATOM 5323 C CA . GLU B 1 371 ? -3.784 51.539 57.987 1.00 31.58 348 GLU B CA 1
ATOM 5324 C C . GLU B 1 371 ? -3.578 51.849 56.502 1.00 30.66 348 GLU B C 1
ATOM 5325 O O . GLU B 1 371 ? -3.454 50.951 55.685 1.00 29.89 348 GLU B O 1
ATOM 5331 N N . LEU B 1 372 ? -3.519 53.130 56.164 1.00 32.33 349 LEU B N 1
ATOM 5332 C CA . LEU B 1 372 ? -3.277 53.533 54.776 1.00 32.67 349 LEU B CA 1
ATOM 5333 C C . LEU B 1 372 ? -1.878 53.161 54.292 1.00 31.44 349 LEU B C 1
ATOM 5334 O O . LEU B 1 372 ? -1.681 52.747 53.144 1.00 29.61 349 LEU B O 1
ATOM 5339 N N . LEU B 1 373 ? -0.898 53.316 55.166 1.00 32.56 350 LEU B N 1
ATOM 5340 C CA . LEU B 1 373 ? 0.475 52.932 54.829 1.00 33.21 350 LEU B CA 1
ATOM 5341 C C . LEU B 1 373 ? 0.577 51.449 54.504 1.00 33.18 350 LEU B C 1
ATOM 5342 O O . LEU B 1 373 ? 1.405 51.057 53.686 1.00 35.59 350 LEU B O 1
ATOM 5347 N N . ALA B 1 374 ? -0.259 50.644 55.151 1.00 33.10 351 ALA B N 1
ATOM 5348 C CA . ALA B 1 374 ? -0.273 49.202 54.951 1.00 33.27 351 ALA B CA 1
ATOM 5349 C C . ALA B 1 374 ? -1.044 48.740 53.725 1.00 31.95 351 ALA B C 1
ATOM 5350 O O . ALA B 1 374 ? -1.097 47.542 53.454 1.00 34.06 351 ALA B O 1
ATOM 5352 N N . LYS B 1 375 ? -1.629 49.670 52.986 1.00 31.00 352 LYS B N 1
ATOM 5353 C CA . LYS B 1 375 ? -2.328 49.360 51.738 1.00 37.44 352 LYS B CA 1
ATOM 5354 C C . LYS B 1 375 ? -1.459 49.623 50.505 1.00 37.11 352 LYS B C 1
ATOM 5355 O O . LYS B 1 375 ? -0.592 50.479 50.515 1.00 37.04 352 LYS B O 1
ATOM 5361 N N . ASP B 1 376 ? -1.743 48.907 49.430 1.00 36.39 353 ASP B N 1
ATOM 5362 C CA . ASP B 1 376 ? -1.162 49.179 48.126 1.00 36.58 353 ASP B CA 1
ATOM 5363 C C . ASP B 1 376 ? -1.955 50.283 47.484 1.00 35.57 353 ASP B C 1
ATOM 5364 O O . ASP B 1 376 ? -3.024 50.028 46.956 1.00 40.67 353 ASP B O 1
ATOM 5369 N N . LEU B 1 377 ? -1.480 51.520 47.549 1.00 32.48 354 LEU B N 1
ATOM 5370 C CA . LEU B 1 377 ? -2.280 52.669 47.083 1.00 32.31 354 LEU B CA 1
ATOM 5371 C C . LEU B 1 377 ? -2.070 53.045 45.608 1.00 33.05 354 LEU B C 1
ATOM 5372 O O . LEU B 1 377 ? -2.940 53.652 44.993 1.00 32.92 354 LEU B O 1
ATOM 5377 N N . ARG B 1 378 ? -0.912 52.713 45.045 1.00 30.48 355 ARG B N 1
ATOM 5378 C CA . ARG B 1 378 ? -0.590 53.094 43.681 1.00 30.85 355 ARG B CA 1
ATOM 5379 C C . ARG B 1 378 ? 0.091 51.983 42.872 1.00 29.53 355 ARG B C 1
ATOM 5380 O O . ARG B 1 378 ? 0.647 52.254 41.808 1.00 30.76 355 ARG B O 1
ATOM 5388 N N . GLY B 1 379 ? 0.066 50.745 43.363 1.00 28.17 356 GLY B N 1
ATOM 5389 C CA . GLY B 1 379 ? 0.855 49.667 42.767 1.00 27.49 356 GLY B CA 1
ATOM 5390 C C . GLY B 1 379 ? 2.293 49.529 43.250 1.00 28.83 356 GLY B C 1
ATOM 5391 O O . GLY B 1 379 ? 3.090 48.773 42.662 1.00 29.88 356 GLY B O 1
ATOM 5392 N N . GLU B 1 380 ? 2.632 50.252 44.314 1.00 28.73 357 GLU B N 1
ATOM 5393 C CA . GLU B 1 380 ? 3.985 50.258 44.889 1.00 28.82 357 GLU B CA 1
ATOM 5394 C C . GLU B 1 380 ? 4.340 49.106 45.815 1.00 30.40 357 GLU B C 1
ATOM 5395 O O . GLU B 1 380 ? 5.515 48.952 46.181 1.00 26.83 357 GLU B O 1
ATOM 5401 N N . MET B 1 381 ? 3.338 48.340 46.260 1.00 31.98 358 MET B N 1
ATOM 5402 C CA . MET B 1 381 ? 3.540 47.327 47.313 1.00 31.40 358 MET B CA 1
ATOM 5403 C C . MET B 1 381 ? 2.708 46.096 47.008 1.00 32.95 358 MET B C 1
ATOM 5404 O O . MET B 1 381 ? 1.541 46.216 46.631 1.00 31.60 358 MET B O 1
ATOM 5409 N N . THR B 1 382 ? 3.321 44.926 47.160 1.00 32.13 359 THR B N 1
ATOM 5410 C CA . THR B 1 382 ? 2.646 43.663 46.995 1.00 34.93 359 THR B CA 1
ATOM 5411 C C . THR B 1 382 ? 2.307 43.101 48.378 1.00 36.53 359 THR B C 1
ATOM 5412 O O . THR B 1 382 ? 3.205 42.865 49.178 1.00 36.41 359 THR B O 1
ATOM 5416 N N . LEU B 1 383 ? 1.022 42.870 48.641 1.00 38.41 360 LEU B N 1
ATOM 5417 C CA . LEU B 1 383 ? 0.574 42.335 49.928 1.00 41.77 360 LEU B CA 1
ATOM 5418 C C . LEU B 1 383 ? 0.746 40.819 49.941 1.00 44.84 360 LEU B C 1
ATOM 5419 O O . LEU B 1 383 ? 0.579 40.188 48.906 1.00 46.97 360 LEU B O 1
ATOM 5424 N N . PRO B 1 384 ? 1.165 40.233 51.081 1.00 51.33 361 PRO B N 1
ATOM 5425 C CA . PRO B 1 384 ? 1.319 38.764 51.123 1.00 55.79 361 PRO B CA 1
ATOM 5426 C C . PRO B 1 384 ? -0.046 38.080 51.002 1.00 59.62 361 PRO B C 1
ATOM 5427 O O . PRO B 1 384 ? -1.062 38.736 51.183 1.00 62.76 361 PRO B O 1
ATOM 5431 N N . THR B 1 385 ? -0.082 36.789 50.687 1.00 66.70 362 THR B N 1
ATOM 5432 C CA . THR B 1 385 ? -1.363 36.133 50.402 1.00 69.01 362 THR B CA 1
ATOM 5433 C C . THR B 1 385 ? -1.300 34.621 50.540 1.00 66.13 362 THR B C 1
ATOM 5434 O O . THR B 1 385 ? -0.498 34.102 51.309 1.00 70.86 362 THR B O 1
ATOM 5438 N N . GLU C 1 31 ? 47.675 16.829 55.835 1.00 64.40 8 GLU C N 1
ATOM 5439 C CA . GLU C 1 31 ? 46.515 17.412 56.573 1.00 65.08 8 GLU C CA 1
ATOM 5440 C C . GLU C 1 31 ? 46.611 18.916 56.733 1.00 61.42 8 GLU C C 1
ATOM 5441 O O . GLU C 1 31 ? 47.692 19.456 56.940 1.00 60.78 8 GLU C O 1
ATOM 5447 N N . ARG C 1 32 ? 45.465 19.585 56.640 1.00 56.36 9 ARG C N 1
ATOM 5448 C CA . ARG C 1 32 ? 45.377 20.988 56.984 1.00 48.56 9 ARG C CA 1
ATOM 5449 C C . ARG C 1 32 ? 44.305 21.135 58.050 1.00 46.09 9 ARG C C 1
ATOM 5450 O O . ARG C 1 32 ? 43.286 20.420 58.038 1.00 43.30 9 ARG C O 1
ATOM 5458 N N . HIS C 1 33 ? 44.582 22.012 59.017 1.00 41.26 10 HIS C N 1
ATOM 5459 C CA . HIS C 1 33 ? 43.731 22.181 60.199 1.00 42.85 10 HIS C CA 1
ATOM 5460 C C . HIS C 1 33 ? 43.081 23.540 60.189 1.00 37.28 10 HIS C C 1
ATOM 5461 O O . HIS C 1 33 ? 43.753 24.543 59.996 1.00 39.40 10 HIS C O 1
ATOM 5468 N N . LEU C 1 34 ? 41.781 23.558 60.417 1.00 34.50 11 LEU C N 1
ATOM 5469 C CA . LEU C 1 34 ? 41.001 24.783 60.406 1.00 34.42 11 LEU C CA 1
ATOM 5470 C C . LEU C 1 34 ? 40.354 25.007 61.756 1.00 32.97 11 LEU C C 1
ATOM 5471 O O . LEU C 1 34 ? 39.981 24.055 62.449 1.00 32.43 11 LEU C O 1
ATOM 5476 N N . LEU C 1 35 ? 40.157 26.276 62.086 1.00 32.31 12 LEU C N 1
ATOM 5477 C CA . LEU C 1 35 ? 39.289 26.635 63.183 1.00 30.49 12 LEU C CA 1
ATOM 5478 C C . LEU C 1 35 ? 37.963 27.151 62.642 1.00 30.17 12 LEU C C 1
ATOM 5479 O O . LEU C 1 35 ? 37.928 28.073 61.844 1.00 27.41 12 LEU C O 1
ATOM 5484 N N . LEU C 1 36 ? 36.874 26.548 63.092 1.00 29.43 13 LEU C N 1
ATOM 5485 C CA . LEU C 1 36 ? 35.558 26.953 62.700 1.00 28.17 13 LEU C CA 1
ATOM 5486 C C . LEU C 1 36 ? 34.929 27.712 63.868 1.00 29.75 13 LEU C C 1
ATOM 5487 O O . LEU C 1 36 ? 34.604 27.107 64.892 1.00 31.84 13 LEU C O 1
ATOM 5492 N N . ILE C 1 37 ? 34.732 29.017 63.687 1.00 25.83 14 ILE C N 1
ATOM 5493 C CA . ILE C 1 37 ? 34.212 29.889 64.713 1.00 26.41 14 ILE C CA 1
ATOM 5494 C C . ILE C 1 37 ? 32.734 30.104 64.451 1.00 27.93 14 ILE C C 1
ATOM 5495 O O . ILE C 1 37 ? 32.361 30.725 63.461 1.00 29.34 14 ILE C O 1
ATOM 5500 N N . TYR C 1 38 ? 31.887 29.584 65.327 1.00 26.70 15 TYR C N 1
ATOM 5501 C CA . TYR C 1 38 ? 30.448 29.695 65.200 1.00 27.19 15 TYR C CA 1
ATOM 5502 C C . TYR C 1 38 ? 29.946 30.858 66.083 1.00 28.36 15 TYR C C 1
ATOM 5503 O O . TYR C 1 38 ? 29.930 30.752 67.312 1.00 29.30 15 TYR C O 1
ATOM 5512 N N . THR C 1 39 ? 29.590 31.977 65.452 1.00 27.49 16 THR C N 1
ATOM 5513 C CA . THR C 1 39 ? 29.166 33.206 66.175 1.00 27.47 16 THR C CA 1
ATOM 5514 C C . THR C 1 39 ? 27.659 33.344 66.272 1.00 29.35 16 THR C C 1
ATOM 5515 O O . THR C 1 39 ? 27.157 34.115 67.077 1.00 35.51 16 THR C O 1
ATOM 5519 N N . GLY C 1 40 ? 26.921 32.575 65.487 1.00 31.76 17 GLY C N 1
ATOM 5520 C CA . GLY C 1 40 ? 25.461 32.675 65.457 1.00 32.11 17 GLY C CA 1
ATOM 5521 C C . GLY C 1 40 ? 24.958 32.672 64.020 1.00 32.57 17 GLY C C 1
ATOM 5522 O O . GLY C 1 40 ? 25.545 32.027 63.161 1.00 31.89 17 GLY C O 1
ATOM 5523 N N . GLY C 1 41 ? 23.861 33.382 63.775 1.00 31.64 18 GLY C N 1
ATOM 5524 C CA . GLY C 1 41 ? 23.269 33.472 62.453 1.00 31.84 18 GLY C CA 1
ATOM 5525 C C . GLY C 1 41 ? 22.252 32.386 62.205 1.00 32.28 18 GLY C C 1
ATOM 5526 O O . GLY C 1 41 ? 22.237 31.372 62.894 1.00 34.22 18 GLY C O 1
ATOM 5527 N N . ALA C 1 42 ? 21.414 32.591 61.194 1.00 31.64 19 ALA C N 1
ATOM 5528 C CA . ALA C 1 42 ? 20.359 31.621 60.847 1.00 31.58 19 ALA C CA 1
ATOM 5529 C C . ALA C 1 42 ? 20.871 30.195 60.604 1.00 32.63 19 ALA C C 1
ATOM 5530 O O . ALA C 1 42 ? 20.142 29.226 60.867 1.00 33.20 19 ALA C O 1
ATOM 5532 N N . LEU C 1 43 ? 22.103 30.067 60.116 1.00 33.19 20 LEU C N 1
ATOM 5533 C CA . LEU C 1 43 ? 22.699 28.754 59.839 1.00 35.07 20 LEU C CA 1
ATOM 5534 C C . LEU C 1 43 ? 22.522 27.813 61.005 1.00 35.50 20 LEU C C 1
ATOM 5535 O O . LEU C 1 43 ? 22.291 26.626 60.827 1.00 36.47 20 LEU C O 1
ATOM 5540 N N . GLY C 1 44 ? 22.603 28.357 62.213 1.00 36.86 21 GLY C N 1
ATOM 5541 C CA . GLY C 1 44 ? 22.467 27.536 63.406 1.00 36.48 21 GLY C CA 1
ATOM 5542 C C . GLY C 1 44 ? 21.224 27.767 64.237 1.00 36.62 21 GLY C C 1
ATOM 5543 O O . GLY C 1 44 ? 21.105 27.198 65.309 1.00 37.51 21 GLY C O 1
ATOM 5544 N N . MET C 1 45 ? 20.288 28.579 63.763 1.00 34.01 22 MET C N 1
ATOM 5545 C CA . MET C 1 45 ? 19.175 28.954 64.610 1.00 36.91 22 MET C CA 1
ATOM 5546 C C . MET C 1 45 ? 18.154 27.852 64.788 1.00 39.38 22 MET C C 1
ATOM 5547 O O . MET C 1 45 ? 18.134 26.855 64.063 1.00 39.10 22 MET C O 1
ATOM 5552 N N . GLN C 1 46 ? 17.348 28.038 65.825 1.00 44.21 23 GLN C N 1
ATOM 5553 C CA . GLN C 1 46 ? 16.289 27.125 66.187 1.00 44.26 23 GLN C CA 1
ATOM 5554 C C . GLN C 1 46 ? 15.075 27.965 66.506 1.00 45.06 23 GLN C C 1
ATOM 5555 O O . GLN C 1 46 ? 15.184 29.141 66.848 1.00 43.33 23 GLN C O 1
ATOM 5561 N N . SER C 1 47 ? 13.913 27.347 66.385 1.00 46.49 24 SER C N 1
ATOM 5562 C CA . SER C 1 47 ? 12.671 28.027 66.607 1.00 47.79 24 SER C CA 1
ATOM 5563 C C . SER C 1 47 ? 12.332 28.016 68.097 1.00 51.74 24 SER C C 1
ATOM 5564 O O . SER C 1 47 ? 12.418 26.992 68.750 1.00 49.16 24 SER C O 1
ATOM 5567 N N . LYS C 1 48 ? 11.940 29.166 68.627 1.00 54.74 25 LYS C N 1
ATOM 5568 C CA . LYS C 1 48 ? 11.534 29.277 70.021 1.00 58.09 25 LYS C CA 1
ATOM 5569 C C . LYS C 1 48 ? 10.526 30.406 70.174 1.00 58.52 25 LYS C C 1
ATOM 5570 O O . LYS C 1 48 ? 10.793 31.541 69.786 1.00 58.75 25 LYS C O 1
ATOM 5576 N N . GLY C 1 49 ? 9.358 30.090 70.718 1.00 56.95 26 GLY C N 1
ATOM 5577 C CA . GLY C 1 49 ? 8.302 31.074 70.872 1.00 54.86 26 GLY C CA 1
ATOM 5578 C C . GLY C 1 49 ? 7.856 31.608 69.537 1.00 54.92 26 GLY C C 1
ATOM 5579 O O . GLY C 1 49 ? 7.445 32.759 69.439 1.00 64.47 26 GLY C O 1
ATOM 5580 N N . GLY C 1 50 ? 7.938 30.779 68.500 1.00 54.54 27 GLY C N 1
ATOM 5581 C CA . GLY C 1 50 ? 7.534 31.176 67.148 1.00 55.56 27 GLY C CA 1
ATOM 5582 C C . GLY C 1 50 ? 8.517 32.052 66.369 1.00 51.85 27 GLY C C 1
ATOM 5583 O O . GLY C 1 50 ? 8.176 32.538 65.308 1.00 60.49 27 GLY C O 1
ATOM 5584 N N . VAL C 1 51 ? 9.738 32.239 66.865 1.00 49.78 28 VAL C N 1
ATOM 5585 C CA . VAL C 1 51 ? 10.775 32.971 66.123 1.00 48.18 28 VAL C CA 1
ATOM 5586 C C . VAL C 1 51 ? 12.115 32.233 66.137 1.00 44.38 28 VAL C C 1
ATOM 5587 O O . VAL C 1 51 ? 12.351 31.350 66.959 1.00 38.93 28 VAL C O 1
ATOM 5591 N N . LEU C 1 52 ? 12.971 32.572 65.178 1.00 41.94 29 LEU C N 1
ATOM 5592 C CA . LEU C 1 52 ? 14.290 31.984 65.113 1.00 40.14 29 LEU C CA 1
ATOM 5593 C C . LEU C 1 52 ? 15.221 32.737 66.040 1.00 40.27 29 LEU C C 1
ATOM 5594 O O . LEU C 1 52 ? 15.230 33.980 66.068 1.00 42.38 29 LEU C O 1
ATOM 5599 N N . VAL C 1 53 ? 15.978 31.963 66.804 1.00 36.38 30 VAL C N 1
ATOM 5600 C CA . VAL C 1 53 ? 16.950 32.469 67.744 1.00 40.30 30 VAL C CA 1
ATOM 5601 C C . VAL C 1 53 ? 18.188 31.585 67.656 1.00 39.63 30 VAL C C 1
ATOM 5602 O O . VAL C 1 53 ? 18.097 30.424 67.239 1.00 43.18 30 VAL C O 1
ATOM 5606 N N . PRO C 1 54 ? 19.343 32.114 68.076 1.00 39.33 31 PRO C N 1
ATOM 5607 C CA . PRO C 1 54 ? 20.570 31.329 68.006 1.00 40.53 31 PRO C CA 1
ATOM 5608 C C . PRO C 1 54 ? 20.478 29.955 68.688 1.00 40.82 31 PRO C C 1
ATOM 5609 O O . PRO C 1 54 ? 19.831 29.818 69.714 1.00 42.24 31 PRO C O 1
ATOM 5613 N N . GLY C 1 55 ? 21.120 28.947 68.102 1.00 40.56 32 GLY C N 1
ATOM 5614 C CA . GLY C 1 55 ? 21.010 27.561 68.570 1.00 38.62 32 GLY C CA 1
ATOM 5615 C C . GLY C 1 55 ? 22.360 26.939 68.881 1.00 39.13 32 GLY C C 1
ATOM 5616 O O . GLY C 1 55 ? 23.257 26.933 68.035 1.00 35.64 32 GLY C O 1
ATOM 5617 N N . PRO C 1 56 ? 22.540 26.448 70.119 1.00 41.16 33 PRO C N 1
ATOM 5618 C CA . PRO C 1 56 ? 23.828 25.864 70.482 1.00 41.83 33 PRO C CA 1
ATOM 5619 C C . PRO C 1 56 ? 23.920 24.401 70.047 1.00 39.34 33 PRO C C 1
ATOM 5620 O O . PRO C 1 56 ? 22.916 23.818 69.670 1.00 38.67 33 PRO C O 1
ATOM 5624 N N . GLY C 1 57 ? 25.108 23.825 70.124 1.00 41.12 34 GLY C N 1
ATOM 5625 C CA . GLY C 1 57 ? 25.293 22.388 69.952 1.00 40.37 34 GLY C CA 1
ATOM 5626 C C . GLY C 1 57 ? 25.700 22.010 68.547 1.00 40.26 34 GLY C C 1
ATOM 5627 O O . GLY C 1 57 ? 25.336 20.949 68.065 1.00 42.16 34 GLY C O 1
ATOM 5628 N N . LEU C 1 58 ? 26.501 22.850 67.908 1.00 40.02 35 LEU C N 1
ATOM 5629 C CA . LEU C 1 58 ? 26.852 22.635 66.513 1.00 37.51 35 LEU C CA 1
ATOM 5630 C C . LEU C 1 58 ? 27.687 21.390 66.328 1.00 38.45 35 LEU C C 1
ATOM 5631 O O . LEU C 1 58 ? 27.398 20.564 65.470 1.00 38.70 35 LEU C O 1
ATOM 5636 N N . VAL C 1 59 ? 28.740 21.259 67.110 1.00 41.19 36 VAL C N 1
ATOM 5637 C CA . VAL C 1 59 ? 29.633 20.111 66.968 1.00 44.75 36 VAL C CA 1
ATOM 5638 C C . VAL C 1 59 ? 28.866 18.789 67.116 1.00 47.84 36 VAL C C 1
ATOM 5639 O O . VAL C 1 59 ? 29.103 17.840 66.375 1.00 46.89 36 VAL C O 1
ATOM 5643 N N . THR C 1 60 ? 27.915 18.749 68.038 1.00 48.00 37 THR C N 1
ATOM 5644 C CA . THR C 1 60 ? 27.088 17.555 68.248 1.00 51.04 37 THR C CA 1
ATOM 5645 C C . THR C 1 60 ? 26.337 17.146 66.981 1.00 50.48 37 THR C C 1
ATOM 5646 O O . THR C 1 60 ? 26.257 15.968 66.654 1.00 51.09 37 THR C O 1
ATOM 5650 N N . LEU C 1 61 ? 25.773 18.125 66.281 1.00 52.19 38 LEU C N 1
ATOM 5651 C CA . LEU C 1 61 ? 25.081 17.865 65.025 1.00 45.81 38 LEU C CA 1
ATOM 5652 C C . LEU C 1 61 ? 26.055 17.419 63.948 1.00 41.56 38 LEU C C 1
ATOM 5653 O O . LEU C 1 61 ? 25.801 16.447 63.250 1.00 42.23 38 LEU C O 1
ATOM 5658 N N . LEU C 1 62 ? 27.165 18.133 63.811 1.00 40.38 39 LEU C N 1
ATOM 5659 C CA . LEU C 1 62 ? 28.086 17.894 62.710 1.00 40.54 39 LEU C CA 1
ATOM 5660 C C . LEU C 1 62 ? 28.738 16.506 62.784 1.00 44.03 39 LEU C C 1
ATOM 5661 O O . LEU C 1 62 ? 29.083 15.943 61.742 1.00 45.17 39 LEU C O 1
ATOM 5666 N N . ARG C 1 63 ? 28.922 15.986 64.000 1.00 42.52 40 ARG C N 1
ATOM 5667 C CA . ARG C 1 63 ? 29.468 14.643 64.223 1.00 47.84 40 ARG C CA 1
ATOM 5668 C C . ARG C 1 63 ? 28.638 13.571 63.547 1.00 44.16 40 ARG C C 1
ATOM 5669 O O . ARG C 1 63 ? 29.179 12.592 63.061 1.00 42.66 40 ARG C O 1
ATOM 5677 N N . THR C 1 64 ? 27.327 13.787 63.525 1.00 41.94 41 THR C N 1
ATOM 5678 C CA . THR C 1 64 ? 26.386 12.829 62.987 1.00 41.16 41 THR C CA 1
ATOM 5679 C C . THR C 1 64 ? 26.195 12.911 61.465 1.00 44.36 41 THR C C 1
ATOM 5680 O O . THR C 1 64 ? 25.431 12.118 60.908 1.00 44.20 41 THR C O 1
ATOM 5684 N N . LEU C 1 65 ? 26.890 13.834 60.792 1.00 41.08 42 LEU C N 1
ATOM 5685 C CA . LEU C 1 65 ? 26.731 14.030 59.361 1.00 37.45 42 LEU C CA 1
ATOM 5686 C C . LEU C 1 65 ? 27.975 13.570 58.619 1.00 38.02 42 LEU C C 1
ATOM 5687 O O . LEU C 1 65 ? 29.053 14.175 58.765 1.00 39.14 42 LEU C O 1
ATOM 5692 N N . PRO C 1 66 ? 27.848 12.509 57.795 1.00 37.30 43 PRO C N 1
ATOM 5693 C CA . PRO C 1 66 ? 29.011 11.954 57.077 1.00 34.12 43 PRO C CA 1
ATOM 5694 C C . PRO C 1 66 ? 29.744 12.948 56.174 1.00 33.07 43 PRO C C 1
ATOM 5695 O O . PRO C 1 66 ? 30.969 12.880 56.044 1.00 31.86 43 PRO C O 1
ATOM 5699 N N . MET C 1 67 ? 29.011 13.891 55.573 1.00 33.87 44 MET C N 1
ATOM 5700 C CA . MET C 1 67 ? 29.659 14.930 54.769 1.00 31.63 44 MET C CA 1
ATOM 5701 C C . MET C 1 67 ? 30.545 15.852 55.626 1.00 32.26 44 MET C C 1
ATOM 5702 O O . MET C 1 67 ? 31.508 16.437 55.117 1.00 30.69 44 MET C O 1
ATOM 5707 N N . PHE C 1 68 ? 30.245 15.969 56.916 1.00 32.42 45 PHE C N 1
ATOM 5708 C CA . PHE C 1 68 ? 31.029 16.846 57.811 1.00 33.18 45 PHE C CA 1
ATOM 5709 C C . PHE C 1 68 ? 32.017 16.121 58.730 1.00 36.16 45 PHE C C 1
ATOM 5710 O O . PHE C 1 68 ? 32.934 16.741 59.240 1.00 35.59 45 PHE C O 1
ATOM 5718 N N . HIS C 1 69 ? 31.839 14.812 58.910 1.00 37.84 46 HIS C N 1
ATOM 5719 C CA . HIS C 1 69 ? 32.716 14.045 59.805 1.00 41.45 46 HIS C CA 1
ATOM 5720 C C . HIS C 1 69 ? 32.888 12.580 59.388 1.00 39.88 46 HIS C C 1
ATOM 5721 O O . HIS C 1 69 ? 31.921 11.829 59.302 1.00 35.36 46 HIS C O 1
ATOM 5728 N N . ASP C 1 70 ? 34.132 12.204 59.152 1.00 41.31 47 ASP C N 1
ATOM 5729 C CA . ASP C 1 70 ? 34.487 10.859 58.741 1.00 43.29 47 ASP C CA 1
ATOM 5730 C C . ASP C 1 70 ? 34.862 10.036 59.980 1.00 45.24 47 ASP C C 1
ATOM 5731 O O . ASP C 1 70 ? 36.016 10.031 60.384 1.00 43.16 47 ASP C O 1
ATOM 5736 N N . LYS C 1 71 ? 33.884 9.335 60.553 1.00 48.66 48 LYS C N 1
ATOM 5737 C CA . LYS C 1 71 ? 34.094 8.567 61.780 1.00 57.19 48 LYS C CA 1
ATOM 5738 C C . LYS C 1 71 ? 35.197 7.507 61.672 1.00 60.79 48 LYS C C 1
ATOM 5739 O O . LYS C 1 71 ? 36.010 7.374 62.572 1.00 57.90 48 LYS C O 1
ATOM 5745 N N . GLU C 1 72 ? 35.192 6.740 60.586 1.00 65.48 49 GLU C N 1
ATOM 5746 C CA . GLU C 1 72 ? 36.233 5.744 60.343 1.00 68.40 49 GLU C CA 1
ATOM 5747 C C . GLU C 1 72 ? 37.591 6.358 60.548 1.00 66.99 49 GLU C C 1
ATOM 5748 O O . GLU C 1 72 ? 38.383 5.866 61.338 1.00 70.79 49 GLU C O 1
ATOM 5754 N N . PHE C 1 73 ? 37.853 7.432 59.814 1.00 64.35 50 PHE C N 1
ATOM 5755 C CA . PHE C 1 73 ? 39.142 8.097 59.868 1.00 61.64 50 PHE C CA 1
ATOM 5756 C C . PHE C 1 73 ? 39.472 8.591 61.272 1.00 60.38 50 PHE C C 1
ATOM 5757 O O . PHE C 1 73 ? 40.615 8.479 61.718 1.00 56.32 50 PHE C O 1
ATOM 5765 N N . ALA C 1 74 ? 38.468 9.123 61.966 1.00 61.21 51 ALA C N 1
ATOM 5766 C CA . ALA C 1 74 ? 38.645 9.589 63.338 1.00 64.95 51 ALA C CA 1
ATOM 5767 C C . ALA C 1 74 ? 39.149 8.470 64.264 1.00 69.81 51 ALA C C 1
ATOM 5768 O O . ALA C 1 74 ? 40.118 8.655 65.001 1.00 69.98 51 ALA C O 1
ATOM 5770 N N . GLN C 1 75 ? 38.499 7.310 64.212 1.00 77.19 52 GLN C N 1
ATOM 5771 C CA . GLN C 1 75 ? 38.931 6.153 65.009 1.00 80.94 52 GLN C CA 1
ATOM 5772 C C . GLN C 1 75 ? 40.254 5.595 64.505 1.00 79.56 52 GLN C C 1
ATOM 5773 O O . GLN C 1 75 ? 41.211 5.516 65.263 1.00 83.49 52 GLN C O 1
ATOM 5779 N N . ALA C 1 76 ? 40.317 5.233 63.226 1.00 78.71 53 ALA C N 1
ATOM 5780 C CA . ALA C 1 76 ? 41.577 4.791 62.608 1.00 74.25 53 ALA C CA 1
ATOM 5781 C C . ALA C 1 76 ? 42.784 5.645 63.029 1.00 76.29 53 ALA C C 1
ATOM 5782 O O . ALA C 1 76 ? 43.866 5.114 63.231 1.00 82.05 53 ALA C O 1
ATOM 5784 N N . GLN C 1 77 ? 42.595 6.956 63.180 1.00 77.38 54 GLN C N 1
ATOM 5785 C CA . GLN C 1 77 ? 43.675 7.865 63.583 1.00 73.92 54 GLN C CA 1
ATOM 5786 C C . GLN C 1 77 ? 43.593 8.276 65.047 1.00 75.13 54 GLN C C 1
ATOM 5787 O O . GLN C 1 77 ? 44.430 9.043 65.516 1.00 73.66 54 GLN C O 1
ATOM 5793 N N . GLY C 1 78 ? 42.582 7.781 65.759 1.00 74.04 55 GLY C N 1
ATOM 5794 C CA . GLY C 1 78 ? 42.337 8.173 67.135 1.00 74.93 55 GLY C CA 1
ATOM 5795 C C . GLY C 1 78 ? 42.520 9.664 67.323 1.00 82.87 55 GLY C C 1
ATOM 5796 O O . GLY C 1 78 ? 43.435 10.100 68.015 1.00 86.17 55 GLY C O 1
ATOM 5797 N N . LEU C 1 79 ? 41.663 10.454 66.684 1.00 87.87 56 LEU C N 1
ATOM 5798 C CA . LEU C 1 79 ? 41.672 11.904 66.882 1.00 87.13 56 LEU C CA 1
ATOM 5799 C C . LEU C 1 79 ? 40.939 12.241 68.174 1.00 82.87 56 LEU C C 1
ATOM 5800 O O . LEU C 1 79 ? 40.181 11.417 68.689 1.00 80.52 56 LEU C O 1
ATOM 5805 N N . PRO C 1 80 ? 41.157 13.454 68.706 1.00 85.21 57 PRO C N 1
ATOM 5806 C CA . PRO C 1 80 ? 40.356 13.955 69.830 1.00 83.38 57 PRO C CA 1
ATOM 5807 C C . PRO C 1 80 ? 38.882 14.007 69.471 1.00 89.24 57 PRO C C 1
ATOM 5808 O O . PRO C 1 80 ? 38.532 13.787 68.315 1.00 98.25 57 PRO C O 1
ATOM 5812 N N . ASP C 1 81 ? 38.026 14.317 70.438 1.00 95.59 58 ASP C N 1
ATOM 5813 C CA . ASP C 1 81 ? 36.576 14.377 70.193 1.00 101.03 58 ASP C CA 1
ATOM 5814 C C . ASP C 1 81 ? 36.124 15.795 69.734 1.00 100.46 58 ASP C C 1
ATOM 5815 O O . ASP C 1 81 ? 35.086 15.956 69.071 1.00 100.16 58 ASP C O 1
ATOM 5820 N N . HIS C 1 82 ? 36.927 16.808 70.061 1.00 94.37 59 HIS C N 1
ATOM 5821 C CA . HIS C 1 82 ? 36.705 18.182 69.578 1.00 84.93 59 HIS C CA 1
ATOM 5822 C C . HIS C 1 82 ? 37.035 18.345 68.072 1.00 78.02 59 HIS C C 1
ATOM 5823 O O . HIS C 1 82 ? 36.516 19.249 67.415 1.00 74.68 59 HIS C O 1
ATOM 5830 N N . ALA C 1 83 ? 37.889 17.464 67.541 1.00 72.65 60 ALA C N 1
ATOM 5831 C CA . ALA C 1 83 ? 38.415 17.583 66.180 1.00 66.67 60 ALA C CA 1
ATOM 5832 C C . ALA C 1 83 ? 37.614 16.764 65.165 1.00 63.57 60 ALA C C 1
ATOM 5833 O O . ALA C 1 83 ? 37.623 15.536 65.198 1.00 57.07 60 ALA C O 1
ATOM 5835 N N . LEU C 1 84 ? 36.963 17.449 64.231 1.00 55.54 61 LEU C N 1
ATOM 5836 C CA . LEU C 1 84 ? 36.253 16.771 63.153 1.00 47.57 61 LEU C CA 1
ATOM 5837 C C . LEU C 1 84 ? 37.136 16.644 61.914 1.00 41.58 61 LEU C C 1
ATOM 5838 O O . LEU C 1 84 ? 38.134 17.336 61.756 1.00 40.83 61 LEU C O 1
ATOM 5843 N N . ALA C 1 85 ? 36.758 15.722 61.043 1.00 42.16 62 ALA C N 1
ATOM 5844 C CA . ALA C 1 85 ? 37.535 15.395 59.861 1.00 38.55 62 ALA C CA 1
ATOM 5845 C C . ALA C 1 85 ? 36.598 15.260 58.669 1.00 36.35 62 ALA C C 1
ATOM 5846 O O . ALA C 1 85 ? 35.646 14.474 58.699 1.00 33.02 62 ALA C O 1
ATOM 5848 N N . LEU C 1 86 ? 36.867 16.037 57.629 1.00 36.67 63 LEU C N 1
ATOM 5849 C CA . LEU C 1 86 ? 36.118 15.908 56.389 1.00 37.58 63 LEU C CA 1
ATOM 5850 C C . LEU C 1 86 ? 36.547 14.623 55.671 1.00 40.19 63 LEU C C 1
ATOM 5851 O O . LEU C 1 86 ? 37.730 14.253 55.719 1.00 37.09 63 LEU C O 1
ATOM 5856 N N . PRO C 1 87 ? 35.588 13.947 54.999 1.00 39.69 64 PRO C N 1
ATOM 5857 C CA . PRO C 1 87 ? 35.958 12.893 54.048 1.00 38.17 64 PRO C CA 1
ATOM 5858 C C . PRO C 1 87 ? 37.005 13.408 53.075 1.00 40.38 64 PRO C C 1
ATOM 5859 O O . PRO C 1 87 ? 37.156 14.627 52.904 1.00 40.89 64 PRO C O 1
ATOM 5863 N N . PRO C 1 88 ? 37.740 12.502 52.425 1.00 44.11 65 PRO C N 1
ATOM 5864 C CA . PRO C 1 88 ? 38.664 12.986 51.404 1.00 43.72 65 PRO C CA 1
ATOM 5865 C C . PRO C 1 88 ? 37.957 13.705 50.257 1.00 47.94 65 PRO C C 1
ATOM 5866 O O . PRO C 1 88 ? 36.897 13.266 49.783 1.00 43.08 65 PRO C O 1
ATOM 5870 N N . ALA C 1 89 ? 38.533 14.829 49.858 1.00 52.33 66 ALA C N 1
ATOM 5871 C CA . ALA C 1 89 ? 38.129 15.507 48.646 1.00 57.79 66 ALA C CA 1
ATOM 5872 C C . ALA C 1 89 ? 38.872 14.837 47.488 1.00 66.49 66 ALA C C 1
ATOM 5873 O O . ALA C 1 89 ? 39.663 13.898 47.708 1.00 67.57 66 ALA C O 1
ATOM 5875 N N . SER C 1 90 ? 38.584 15.278 46.262 1.00 71.51 67 SER C N 1
ATOM 5876 C CA . SER C 1 90 ? 39.168 14.679 45.047 1.00 74.53 67 SER C CA 1
ATOM 5877 C C . SER C 1 90 ? 40.671 14.437 45.172 1.00 78.66 67 SER C C 1
ATOM 5878 O O . SER C 1 90 ? 41.180 13.367 44.837 1.00 75.64 67 SER C O 1
ATOM 5881 N N . HIS C 1 91 ? 41.364 15.446 45.675 1.00 84.79 68 HIS C N 1
ATOM 5882 C CA . HIS C 1 91 ? 42.808 15.392 45.844 1.00 88.69 68 HIS C CA 1
ATOM 5883 C C . HIS C 1 91 ? 43.209 16.455 46.862 1.00 80.54 68 HIS C C 1
ATOM 5884 O O . HIS C 1 91 ? 42.353 17.111 47.452 1.00 75.10 68 HIS C O 1
ATOM 5891 N N . GLY C 1 92 ? 44.508 16.619 47.067 1.00 78.04 69 GLY C N 1
ATOM 5892 C CA . GLY C 1 92 ? 45.010 17.625 47.981 1.00 74.83 69 GLY C CA 1
ATOM 5893 C C . GLY C 1 92 ? 44.978 17.089 49.398 1.00 66.60 69 GLY C C 1
ATOM 5894 O O . GLY C 1 92 ? 44.623 15.930 49.633 1.00 61.02 69 GLY C O 1
ATOM 5895 N N . PRO C 1 93 ? 45.342 17.940 50.361 1.00 66.33 70 PRO C N 1
ATOM 5896 C CA . PRO C 1 93 ? 45.467 17.486 51.744 1.00 59.30 70 PRO C CA 1
ATOM 5897 C C . PRO C 1 93 ? 44.095 17.187 52.356 1.00 52.69 70 PRO C C 1
ATOM 5898 O O . PRO C 1 93 ? 43.074 17.705 51.895 1.00 51.79 70 PRO C O 1
ATOM 5902 N N . ARG C 1 94 ? 44.075 16.342 53.372 1.00 46.98 71 ARG C N 1
ATOM 5903 C CA . ARG C 1 94 ? 42.879 16.090 54.132 1.00 45.89 71 ARG C CA 1
ATOM 5904 C C . ARG C 1 94 ? 42.589 17.260 55.086 1.00 46.28 71 ARG C C 1
ATOM 5905 O O . ARG C 1 94 ? 43.518 17.846 55.636 1.00 45.59 71 ARG C O 1
ATOM 5913 N N . VAL C 1 95 ? 41.310 17.557 55.318 1.00 41.78 72 VAL C N 1
ATOM 5914 C CA . VAL C 1 95 ? 40.920 18.729 56.117 1.00 41.35 72 VAL C CA 1
ATOM 5915 C C . VAL C 1 95 ? 40.360 18.358 57.478 1.00 40.64 72 VAL C C 1
ATOM 5916 O O . VAL C 1 95 ? 39.325 17.674 57.587 1.00 40.41 72 VAL C O 1
ATOM 5920 N N . LEU C 1 96 ? 41.031 18.830 58.522 1.00 38.91 73 LEU C N 1
ATOM 5921 C CA . LEU C 1 96 ? 40.539 18.650 59.894 1.00 43.70 73 LEU C CA 1
ATOM 5922 C C . LEU C 1 96 ? 40.106 19.988 60.452 1.00 40.15 73 LEU C C 1
ATOM 5923 O O . LEU C 1 96 ? 40.716 20.999 60.148 1.00 39.26 73 LEU C O 1
ATOM 5928 N N . TYR C 1 97 ? 39.089 19.994 61.301 1.00 37.87 74 TYR C N 1
ATOM 5929 C CA . TYR C 1 97 ? 38.684 21.252 61.895 1.00 39.03 74 TYR C CA 1
ATOM 5930 C C . TYR C 1 97 ? 38.138 21.142 63.312 1.00 37.41 74 TYR C C 1
ATOM 5931 O O . TYR C 1 97 ? 37.555 20.126 63.704 1.00 37.97 74 TYR C O 1
ATOM 5940 N N . THR C 1 98 ? 38.345 22.210 64.063 1.00 36.27 75 THR C N 1
ATOM 5941 C CA . THR C 1 98 ? 37.877 22.311 65.436 1.00 38.88 75 THR C CA 1
ATOM 5942 C C . THR C 1 98 ? 36.786 23.349 65.490 1.00 35.52 75 THR C C 1
ATOM 5943 O O . THR C 1 98 ? 36.927 24.407 64.902 1.00 36.36 75 THR C O 1
ATOM 5947 N N . VAL C 1 99 ? 35.706 23.037 66.181 1.00 34.11 76 VAL C N 1
ATOM 5948 C CA . VAL C 1 99 ? 34.584 23.941 66.319 1.00 39.53 76 VAL C CA 1
ATOM 5949 C C . VAL C 1 99 ? 34.649 24.740 67.633 1.00 42.89 76 VAL C C 1
ATOM 5950 O O . VAL C 1 99 ? 34.623 24.175 68.722 1.00 44.09 76 VAL C O 1
ATOM 5954 N N . LEU C 1 100 ? 34.745 26.057 67.512 1.00 42.31 77 LEU C N 1
ATOM 5955 C CA . LEU C 1 100 ? 34.690 26.953 68.632 1.00 40.62 77 LEU C CA 1
ATOM 5956 C C . LEU C 1 100 ? 33.334 27.639 68.576 1.00 42.10 77 LEU C C 1
ATOM 5957 O O . LEU C 1 100 ? 33.073 28.447 67.691 1.00 46.69 77 LEU C O 1
ATOM 5962 N N . GLU C 1 101 ? 32.476 27.332 69.531 1.00 41.85 78 GLU C N 1
ATOM 5963 C CA . GLU C 1 101 ? 31.147 27.891 69.605 1.00 41.01 78 GLU C CA 1
ATOM 5964 C C . GLU C 1 101 ? 31.130 29.065 70.587 1.00 42.93 78 GLU C C 1
ATOM 5965 O O . GLU C 1 101 ? 31.310 28.893 71.786 1.00 45.99 78 GLU C O 1
ATOM 5971 N N . CYS C 1 102 ? 30.928 30.274 70.084 1.00 44.60 79 CYS C N 1
ATOM 5972 C CA . CYS C 1 102 ? 30.908 31.463 70.938 1.00 48.73 79 CYS C CA 1
ATOM 5973 C C . CYS C 1 102 ? 29.687 31.452 71.843 1.00 47.77 79 CYS C C 1
ATOM 5974 O O . CYS C 1 102 ? 28.680 30.840 71.544 1.00 51.63 79 CYS C O 1
ATOM 5977 N N . GLN C 1 103 ? 29.789 32.125 72.968 1.00 50.04 80 GLN C N 1
ATOM 5978 C CA . GLN C 1 103 ? 28.682 32.183 73.904 1.00 49.71 80 GLN C CA 1
ATOM 5979 C C . GLN C 1 103 ? 28.584 33.554 74.541 1.00 44.39 80 GLN C C 1
ATOM 5980 O O . GLN C 1 103 ? 29.575 34.020 75.072 1.00 50.99 80 GLN C O 1
ATOM 5986 N N . PRO C 1 104 ? 27.434 34.223 74.470 1.00 42.22 81 PRO C N 1
ATOM 5987 C CA . PRO C 1 104 ? 26.262 33.793 73.731 1.00 42.22 81 PRO C CA 1
ATOM 5988 C C . PRO C 1 104 ? 26.402 33.891 72.187 1.00 43.95 81 PRO C C 1
ATOM 5989 O O . PRO C 1 104 ? 27.206 34.666 71.655 1.00 45.81 81 PRO C O 1
ATOM 5993 N N . LEU C 1 105 ? 25.618 33.085 71.496 1.00 39.12 82 LEU C N 1
ATOM 5994 C CA . LEU C 1 105 ? 25.520 33.139 70.037 1.00 37.37 82 LEU C CA 1
ATOM 5995 C C . LEU C 1 105 ? 24.603 34.295 69.665 1.00 37.43 82 LEU C C 1
ATOM 5996 O O . LEU C 1 105 ? 23.671 34.608 70.403 1.00 40.30 82 LEU C O 1
ATOM 6001 N N . LEU C 1 106 ? 24.875 34.960 68.550 1.00 34.64 83 LEU C N 1
ATOM 6002 C CA . LEU C 1 106 ? 24.129 36.168 68.178 1.00 34.71 83 LEU C CA 1
ATOM 6003 C C . LEU C 1 106 ? 23.440 36.112 66.815 1.00 35.57 83 LEU C C 1
ATOM 6004 O O . LEU C 1 106 ? 24.022 35.624 65.836 1.00 35.83 83 LEU C O 1
ATOM 6009 N N . ASP C 1 107 ? 22.228 36.670 66.752 1.00 33.09 84 ASP C N 1
ATOM 6010 C CA . ASP C 1 107 ? 21.647 37.142 65.488 1.00 32.78 84 ASP C CA 1
ATOM 6011 C C . ASP C 1 107 ? 22.554 38.281 65.021 1.00 31.39 84 ASP C C 1
ATOM 6012 O O . ASP C 1 107 ? 22.904 39.141 65.827 1.00 34.80 84 ASP C O 1
ATOM 6017 N N . SER C 1 108 ? 22.977 38.277 63.756 1.00 27.91 85 SER C N 1
ATOM 6018 C CA . SER C 1 108 ? 24.012 39.253 63.316 1.00 25.82 85 SER C CA 1
ATOM 6019 C C . SER C 1 108 ? 23.504 40.697 63.335 1.00 24.94 85 SER C C 1
ATOM 6020 O O . SER C 1 108 ? 24.307 41.628 63.322 1.00 24.21 85 SER C O 1
ATOM 6023 N N . SER C 1 109 ? 22.191 40.897 63.366 1.00 24.35 86 SER C N 1
ATOM 6024 C CA . SER C 1 109 ? 21.645 42.259 63.553 1.00 28.32 86 SER C CA 1
ATOM 6025 C C . SER C 1 109 ? 22.064 42.909 64.890 1.00 29.02 86 SER C C 1
ATOM 6026 O O . SER C 1 109 ? 22.046 44.130 65.006 1.00 28.84 86 SER C O 1
ATOM 6029 N N . ASP C 1 110 ? 22.444 42.091 65.872 1.00 30.35 87 ASP C N 1
ATOM 6030 C CA . ASP C 1 110 ? 22.952 42.589 67.154 1.00 32.20 87 ASP C CA 1
ATOM 6031 C C . ASP C 1 110 ? 24.457 42.785 67.179 1.00 34.25 87 ASP C C 1
ATOM 6032 O O . ASP C 1 110 ? 24.990 43.201 68.191 1.00 35.50 87 ASP C O 1
ATOM 6037 N N . MET C 1 111 ? 25.165 42.474 66.098 1.00 33.96 88 MET C N 1
ATOM 6038 C CA . MET C 1 111 ? 26.622 42.533 66.133 1.00 34.78 88 MET C CA 1
ATOM 6039 C C . MET C 1 111 ? 27.150 43.934 65.881 1.00 32.25 88 MET C C 1
ATOM 6040 O O . MET C 1 111 ? 26.531 44.713 65.177 1.00 30.49 88 MET C O 1
ATOM 6045 N N . THR C 1 112 ? 28.294 44.231 66.487 1.00 30.45 89 THR C N 1
ATOM 6046 C CA . THR C 1 112 ? 28.899 45.546 66.452 1.00 28.61 89 THR C CA 1
ATOM 6047 C C . THR C 1 112 ? 30.398 45.391 66.317 1.00 30.04 89 THR C C 1
ATOM 6048 O O . THR C 1 112 ? 30.906 44.258 66.330 1.00 30.80 89 THR C O 1
ATOM 6052 N N . ILE C 1 113 ? 31.106 46.526 66.203 1.00 28.79 90 ILE C N 1
ATOM 6053 C CA . ILE C 1 113 ? 32.558 46.563 66.099 1.00 30.24 90 ILE C CA 1
ATOM 6054 C C . ILE C 1 113 ? 33.234 45.712 67.183 1.00 29.88 90 ILE C C 1
ATOM 6055 O O . ILE C 1 113 ? 34.227 45.037 66.903 1.00 28.01 90 ILE C O 1
ATOM 6060 N N . ASP C 1 114 ? 32.695 45.719 68.400 1.00 30.29 91 ASP C N 1
ATOM 6061 C CA . ASP C 1 114 ? 33.289 44.953 69.499 1.00 34.09 91 ASP C CA 1
ATOM 6062 C C . ASP C 1 114 ? 33.197 43.439 69.293 1.00 33.55 91 ASP C C 1
ATOM 6063 O O . ASP C 1 114 ? 34.099 42.711 69.679 1.00 32.61 91 ASP C O 1
ATOM 6068 N N . ASP C 1 115 ? 32.105 42.971 68.699 1.00 33.45 92 ASP C N 1
ATOM 6069 C CA . ASP C 1 115 ? 31.975 41.549 68.347 1.00 31.82 92 ASP C CA 1
ATOM 6070 C C . ASP C 1 115 ? 32.992 41.153 67.287 1.00 31.45 92 ASP C C 1
ATOM 6071 O O . ASP C 1 115 ? 33.646 40.119 67.404 1.00 31.51 92 ASP C O 1
ATOM 6076 N N . TRP C 1 116 ? 33.191 42.017 66.294 1.00 29.79 93 TRP C N 1
ATOM 6077 C CA . TRP C 1 116 ? 34.157 41.739 65.257 1.00 29.90 93 TRP C CA 1
ATOM 6078 C C . TRP C 1 116 ? 35.580 41.748 65.799 1.00 30.54 93 TRP C C 1
ATOM 6079 O O . TRP C 1 116 ? 36.407 40.931 65.393 1.00 28.72 93 TRP C O 1
ATOM 6090 N N . ILE C 1 117 ? 35.876 42.677 66.697 1.00 31.49 94 ILE C N 1
ATOM 6091 C CA . ILE C 1 117 ? 37.182 42.711 67.343 1.00 33.11 94 ILE C CA 1
ATOM 6092 C C . ILE C 1 117 ? 37.412 41.408 68.125 1.00 33.10 94 ILE C C 1
ATOM 6093 O O . ILE C 1 117 ? 38.461 40.818 68.018 1.00 36.77 94 ILE C O 1
ATOM 6098 N N . ARG C 1 118 ? 36.420 40.960 68.879 1.00 34.16 95 ARG C N 1
ATOM 6099 C CA . ARG C 1 118 ? 36.544 39.691 69.587 1.00 37.46 95 ARG C CA 1
ATOM 6100 C C . ARG C 1 118 ? 36.868 38.526 68.636 1.00 40.62 95 ARG C C 1
ATOM 6101 O O . ARG C 1 118 ? 37.718 37.699 68.946 1.00 41.25 95 ARG C O 1
ATOM 6109 N N . ILE C 1 119 ? 36.229 38.494 67.464 1.00 38.53 96 ILE C N 1
ATOM 6110 C CA . ILE C 1 119 ? 36.509 37.461 66.477 1.00 31.76 96 ILE C CA 1
ATOM 6111 C C . ILE C 1 119 ? 37.920 37.560 65.957 1.00 31.81 96 ILE C C 1
ATOM 6112 O O . ILE C 1 119 ? 38.624 36.545 65.826 1.00 30.31 96 ILE C O 1
ATOM 6117 N N . ALA C 1 120 ? 38.367 38.770 65.670 1.00 29.61 97 ALA C N 1
ATOM 6118 C CA . ALA C 1 120 ? 39.725 38.955 65.222 1.00 31.38 97 ALA C CA 1
ATOM 6119 C C . ALA C 1 120 ? 40.730 38.459 66.273 1.00 32.93 97 ALA C C 1
ATOM 6120 O O . ALA C 1 120 ? 41.774 37.934 65.935 1.00 33.03 97 ALA C O 1
ATOM 6122 N N . LYS C 1 121 ? 40.407 38.687 67.537 1.00 38.05 98 LYS C N 1
ATOM 6123 C CA . LYS C 1 121 ? 41.262 38.270 68.634 1.00 42.63 98 LYS C CA 1
ATOM 6124 C C . LYS C 1 121 ? 41.298 36.756 68.823 1.00 40.95 98 LYS C C 1
ATOM 6125 O O . LYS C 1 121 ? 42.358 36.217 69.117 1.00 40.26 98 LYS C O 1
ATOM 6131 N N . ILE C 1 122 ? 40.162 36.084 68.625 1.00 36.18 99 ILE C N 1
ATOM 6132 C CA . ILE C 1 122 ? 40.156 34.642 68.577 1.00 35.66 99 ILE C CA 1
ATOM 6133 C C . ILE C 1 122 ? 41.126 34.172 67.493 1.00 36.57 99 ILE C C 1
ATOM 6134 O O . ILE C 1 122 ? 41.993 33.335 67.734 1.00 38.73 99 ILE C O 1
ATOM 6139 N N . ILE C 1 123 ? 41.027 34.767 66.311 1.00 35.85 100 ILE C N 1
ATOM 6140 C CA . ILE C 1 123 ? 41.893 34.409 65.204 1.00 34.63 100 ILE C CA 1
ATOM 6141 C C . ILE C 1 123 ? 43.350 34.666 65.560 1.00 38.19 100 ILE C C 1
ATOM 6142 O O . ILE C 1 123 ? 44.226 33.870 65.206 1.00 42.02 100 ILE C O 1
ATOM 6147 N N . GLU C 1 124 ? 43.622 35.801 66.185 1.00 38.11 101 GLU C N 1
ATOM 6148 C CA . GLU C 1 124 ? 45.005 36.150 66.534 1.00 41.01 101 GLU C CA 1
ATOM 6149 C C . GLU C 1 124 ? 45.579 35.179 67.558 1.00 36.60 101 GLU C C 1
ATOM 6150 O O . GLU C 1 124 ? 46.662 34.666 67.377 1.00 38.75 101 GLU C O 1
ATOM 6156 N N . ARG C 1 125 ? 44.812 34.910 68.605 1.00 37.93 102 ARG C N 1
ATOM 6157 C CA . ARG C 1 125 ? 45.200 33.951 69.639 1.00 40.77 102 ARG C CA 1
ATOM 6158 C C . ARG C 1 125 ? 45.566 32.574 69.061 1.00 39.99 102 ARG C C 1
ATOM 6159 O O . ARG C 1 125 ? 46.475 31.949 69.540 1.00 36.85 102 ARG C O 1
ATOM 6167 N N . HIS C 1 126 ? 44.842 32.111 68.051 1.00 39.84 103 HIS C N 1
ATOM 6168 C CA . HIS C 1 126 ? 45.023 30.766 67.518 1.00 37.78 103 HIS C CA 1
ATOM 6169 C C . HIS C 1 126 ? 45.733 30.742 66.180 1.00 34.50 103 HIS C C 1
ATOM 6170 O O . HIS C 1 126 ? 45.751 29.729 65.501 1.00 35.76 103 HIS C O 1
ATOM 6177 N N . TYR C 1 127 ? 46.315 31.865 65.790 1.00 36.53 104 TYR C N 1
ATOM 6178 C CA . TYR C 1 127 ? 46.790 32.047 64.424 1.00 36.59 104 TYR C CA 1
ATOM 6179 C C . TYR C 1 127 ? 47.800 30.989 64.022 1.00 43.04 104 TYR C C 1
ATOM 6180 O O . TYR C 1 127 ? 47.750 30.482 62.901 1.00 41.35 104 TYR C O 1
ATOM 6189 N N . GLU C 1 128 ? 48.726 30.680 64.924 1.00 46.39 105 GLU C N 1
ATOM 6190 C CA . GLU C 1 128 ? 49.826 29.766 64.593 1.00 50.93 105 GLU C CA 1
ATOM 6191 C C . GLU C 1 128 ? 49.372 28.310 64.532 1.00 43.07 105 GLU C C 1
ATOM 6192 O O . GLU C 1 128 ? 49.953 27.534 63.810 1.00 44.88 105 GLU C O 1
ATOM 6198 N N . GLN C 1 129 ? 48.319 27.960 65.258 1.00 41.72 106 GLN C N 1
ATOM 6199 C CA . GLN C 1 129 ? 47.820 26.583 65.317 1.00 42.01 106 GLN C CA 1
ATOM 6200 C C . GLN C 1 129 ? 47.017 26.101 64.132 1.00 41.45 106 GLN C C 1
ATOM 6201 O O . GLN C 1 129 ? 46.795 24.908 64.015 1.00 39.14 106 GLN C O 1
ATOM 6207 N N . TYR C 1 130 ? 46.527 26.999 63.284 1.00 38.93 107 TYR C N 1
ATOM 6208 C CA . TYR C 1 130 ? 45.633 26.586 62.197 1.00 33.66 107 TYR C CA 1
ATOM 6209 C C . TYR C 1 130 ? 46.077 27.141 60.883 1.00 32.83 107 TYR C C 1
ATOM 6210 O O . TYR C 1 130 ? 46.762 28.154 60.832 1.00 32.99 107 TYR C O 1
ATOM 6219 N N . GLN C 1 131 ? 45.673 26.485 59.797 1.00 32.89 108 GLN C N 1
ATOM 6220 C CA . GLN C 1 131 ? 46.020 26.953 58.462 1.00 33.24 108 GLN C CA 1
ATOM 6221 C C . GLN C 1 131 ? 44.928 27.832 57.857 1.00 28.64 108 GLN C C 1
ATOM 6222 O O . GLN C 1 131 ? 45.117 28.437 56.820 1.00 27.89 108 GLN C O 1
ATOM 6228 N N . GLY C 1 132 ? 43.768 27.870 58.473 1.00 33.83 109 GLY C N 1
ATOM 6229 C CA . GLY C 1 132 ? 42.704 28.725 57.952 1.00 32.87 109 GLY C CA 1
ATOM 6230 C C . GLY C 1 132 ? 41.568 28.798 58.923 1.00 30.42 109 GLY C C 1
ATOM 6231 O O . GLY C 1 132 ? 41.557 28.097 59.919 1.00 29.22 109 GLY C O 1
ATOM 6232 N N . PHE C 1 133 ? 40.616 29.676 58.623 1.00 29.40 110 PHE C N 1
ATOM 6233 C CA . PHE C 1 133 ? 39.506 29.945 59.512 1.00 29.43 110 PHE C CA 1
ATOM 6234 C C . PHE C 1 133 ? 38.218 30.079 58.738 1.00 29.46 110 PHE C C 1
ATOM 6235 O O . PHE C 1 133 ? 38.182 30.706 57.670 1.00 31.72 110 PHE C O 1
ATOM 6243 N N . VAL C 1 134 ? 37.167 29.513 59.291 1.00 28.45 111 VAL C N 1
ATOM 6244 C CA . VAL C 1 134 ? 35.843 29.754 58.800 1.00 28.24 111 VAL C CA 1
ATOM 6245 C C . VAL C 1 134 ? 35.026 30.348 59.928 1.00 28.58 111 VAL C C 1
ATOM 6246 O O . VAL C 1 134 ? 35.107 29.879 61.063 1.00 29.13 111 VAL C O 1
ATOM 6250 N N . VAL C 1 135 ? 34.210 31.349 59.603 1.00 27.18 112 VAL C N 1
ATOM 6251 C CA . VAL C 1 135 ? 33.377 32.020 60.578 1.00 26.28 112 VAL C CA 1
ATOM 6252 C C . VAL C 1 135 ? 31.919 31.935 60.152 1.00 26.94 112 VAL C C 1
ATOM 6253 O O . VAL C 1 135 ? 31.538 32.501 59.130 1.00 27.73 112 VAL C O 1
ATOM 6257 N N . ILE C 1 136 ? 31.106 31.215 60.911 1.00 23.94 113 ILE C N 1
ATOM 6258 C CA . ILE C 1 136 ? 29.693 31.191 60.683 1.00 25.04 113 ILE C CA 1
ATOM 6259 C C . ILE C 1 136 ? 29.095 32.434 61.305 1.00 27.34 113 ILE C C 1
ATOM 6260 O O . ILE C 1 136 ? 29.346 32.745 62.485 1.00 32.17 113 ILE C O 1
ATOM 6265 N N . HIS C 1 137 ? 28.264 33.119 60.522 1.00 28.82 114 HIS C N 1
ATOM 6266 C CA . HIS C 1 137 ? 27.811 34.460 60.826 1.00 27.31 114 HIS C CA 1
ATOM 6267 C C . HIS C 1 137 ? 26.436 34.638 60.249 1.00 26.27 114 HIS C C 1
ATOM 6268 O O . HIS C 1 137 ? 26.104 34.067 59.224 1.00 26.50 114 HIS C O 1
ATOM 6275 N N . GLY C 1 138 ? 25.619 35.463 60.879 1.00 25.96 115 GLY C N 1
ATOM 6276 C CA . GLY C 1 138 ? 24.356 35.871 60.280 1.00 25.15 115 GLY C CA 1
ATOM 6277 C C . GLY C 1 138 ? 24.556 36.698 59.013 1.00 24.43 115 GLY C C 1
ATOM 6278 O O . GLY C 1 138 ? 25.603 37.314 58.789 1.00 25.04 115 GLY C O 1
ATOM 6279 N N . THR C 1 139 ? 23.564 36.651 58.150 1.00 26.48 116 THR C N 1
ATOM 6280 C CA . THR C 1 139 ? 23.640 37.337 56.852 1.00 27.42 116 THR C CA 1
ATOM 6281 C C . THR C 1 139 ? 23.356 38.820 56.975 1.00 23.59 116 THR C C 1
ATOM 6282 O O . THR C 1 139 ? 23.916 39.613 56.230 1.00 24.70 116 THR C O 1
ATOM 6286 N N . ASP C 1 140 ? 22.536 39.197 57.954 1.00 24.97 117 ASP C N 1
ATOM 6287 C CA . ASP C 1 140 ? 22.095 40.592 58.098 1.00 25.99 117 ASP C CA 1
ATOM 6288 C C . ASP C 1 140 ? 23.261 41.601 58.090 1.00 25.28 117 ASP C C 1
ATOM 6289 O O . ASP C 1 140 ? 23.152 42.633 57.462 1.00 24.97 117 ASP C O 1
ATOM 6294 N N . THR C 1 141 ? 24.349 41.307 58.776 1.00 25.38 118 THR C N 1
ATOM 6295 C CA . THR C 1 141 ? 25.486 42.232 58.827 1.00 26.35 118 THR C CA 1
ATOM 6296 C C . THR C 1 141 ? 26.783 41.545 58.413 1.00 27.32 118 THR C C 1
ATOM 6297 O O . THR C 1 141 ? 27.885 42.051 58.694 1.00 24.04 118 THR C O 1
ATOM 6301 N N . MET C 1 142 ? 26.669 40.429 57.703 1.00 26.25 119 MET C N 1
ATOM 6302 C CA . MET C 1 142 ? 27.867 39.754 57.224 1.00 26.78 119 MET C CA 1
ATOM 6303 C C . MET C 1 142 ? 28.807 40.632 56.403 1.00 26.88 119 MET C C 1
ATOM 6304 O O . MET C 1 142 ? 30.021 40.516 56.548 1.00 27.42 119 MET C O 1
ATOM 6309 N N . ALA C 1 143 ? 28.280 41.481 55.534 1.00 26.20 120 ALA C N 1
ATOM 6310 C CA . ALA C 1 143 ? 29.129 42.350 54.718 1.00 26.82 120 ALA C CA 1
ATOM 6311 C C . ALA C 1 143 ? 29.931 43.343 55.543 1.00 26.62 120 ALA C C 1
ATOM 6312 O O . ALA C 1 143 ? 31.073 43.668 55.214 1.00 28.00 120 ALA C O 1
ATOM 6314 N N . SER C 1 144 ? 29.316 43.861 56.597 1.00 26.91 121 SER C N 1
ATOM 6315 C CA . SER C 1 144 ? 30.015 44.762 57.512 1.00 25.70 121 SER C CA 1
ATOM 6316 C C . SER C 1 144 ? 31.067 44.017 58.291 1.00 25.82 121 SER C C 1
ATOM 6317 O O . SER C 1 144 ? 32.174 44.513 58.459 1.00 25.24 121 SER C O 1
ATOM 6320 N N . GLY C 1 145 ? 30.726 42.824 58.770 1.00 25.62 122 GLY C N 1
ATOM 6321 C CA . GLY C 1 145 ? 31.680 41.985 59.482 1.00 25.69 122 GLY C CA 1
ATOM 6322 C C . GLY C 1 145 ? 32.879 41.588 58.683 1.00 25.20 122 GLY C C 1
ATOM 6323 O O . GLY C 1 145 ? 34.022 41.659 59.170 1.00 24.89 122 GLY C O 1
ATOM 6324 N N . ALA C 1 146 ? 32.638 41.184 57.441 1.00 25.33 123 ALA C N 1
ATOM 6325 C CA . ALA C 1 146 ? 33.718 40.826 56.557 1.00 24.74 123 ALA C CA 1
ATOM 6326 C C . ALA C 1 146 ? 34.606 42.048 56.310 1.00 26.38 123 ALA C C 1
ATOM 6327 O O . ALA C 1 146 ? 35.833 41.929 56.238 1.00 24.03 123 ALA C O 1
ATOM 6329 N N . SER C 1 147 ? 33.985 43.213 56.098 1.00 24.33 124 SER C N 1
ATOM 6330 C CA . SER C 1 147 ? 34.755 44.412 55.767 1.00 25.93 124 SER C CA 1
ATOM 6331 C C . SER C 1 147 ? 35.587 44.830 56.993 1.00 25.59 124 SER C C 1
ATOM 6332 O O . SER C 1 147 ? 36.775 45.127 56.873 1.00 24.13 124 SER C O 1
ATOM 6335 N N . MET C 1 148 ? 34.963 44.821 58.169 1.00 25.85 125 MET C N 1
ATOM 6336 C CA . MET C 1 148 ? 35.677 45.145 59.415 1.00 26.15 125 MET C CA 1
ATOM 6337 C C . MET C 1 148 ? 36.860 44.186 59.622 1.00 26.13 125 MET C C 1
ATOM 6338 O O . MET C 1 148 ? 37.991 44.640 59.813 1.00 26.65 125 MET C O 1
ATOM 6343 N N . LEU C 1 149 ? 36.612 42.882 59.553 1.00 25.42 126 LEU C N 1
ATOM 6344 C CA . LEU C 1 149 ? 37.712 41.902 59.732 1.00 26.82 126 LEU C CA 1
ATOM 6345 C C . LEU C 1 149 ? 38.827 42.063 58.721 1.00 26.18 126 LEU C C 1
ATOM 6346 O O . LEU C 1 149 ? 39.990 41.864 59.043 1.00 28.28 126 LEU C O 1
ATOM 6351 N N . SER C 1 150 ? 38.476 42.447 57.502 1.00 26.85 127 SER C N 1
ATOM 6352 C CA . SER C 1 150 ? 39.448 42.685 56.462 1.00 27.85 127 SER C CA 1
ATOM 6353 C C . SER C 1 150 ? 40.440 43.765 56.867 1.00 28.62 127 SER C C 1
ATOM 6354 O O . SER C 1 150 ? 41.640 43.656 56.602 1.00 25.80 127 SER C O 1
ATOM 6357 N N . PHE C 1 151 ? 39.939 44.812 57.510 1.00 26.69 128 PHE C N 1
ATOM 6358 C CA . PHE C 1 151 ? 40.825 45.878 57.979 1.00 29.11 128 PHE C CA 1
ATOM 6359 C C . PHE C 1 151 ? 41.563 45.514 59.267 1.00 27.03 128 PHE C C 1
ATOM 6360 O O . PHE C 1 151 ? 42.740 45.798 59.393 1.00 25.17 128 PHE C O 1
ATOM 6368 N N . MET C 1 152 ? 40.878 44.841 60.183 1.00 27.57 129 MET C N 1
ATOM 6369 C CA . MET C 1 152 ? 41.478 44.468 61.465 1.00 28.38 129 MET C CA 1
ATOM 6370 C C . MET C 1 152 ? 42.674 43.519 61.310 1.00 31.47 129 MET C C 1
ATOM 6371 O O . MET C 1 152 ? 43.650 43.633 62.047 1.00 31.07 129 MET C O 1
ATOM 6376 N N . LEU C 1 153 ? 42.623 42.645 60.309 1.00 29.52 130 LEU C N 1
ATOM 6377 C CA . LEU C 1 153 ? 43.642 41.614 60.127 1.00 28.58 130 LEU C CA 1
ATOM 6378 C C . LEU C 1 153 ? 44.722 42.017 59.148 1.00 29.08 130 LEU C C 1
ATOM 6379 O O . LEU C 1 153 ? 44.750 41.549 58.016 1.00 28.86 130 LEU C O 1
ATOM 6384 N N . GLU C 1 154 ? 45.608 42.912 59.578 1.00 28.00 131 GLU C N 1
ATOM 6385 C CA . GLU C 1 154 ? 46.608 43.461 58.700 1.00 29.03 131 GLU C CA 1
ATOM 6386 C C . GLU C 1 154 ? 47.721 42.430 58.428 1.00 30.17 131 GLU C C 1
ATOM 6387 O O . GLU C 1 154 ? 48.165 41.748 59.345 1.00 29.50 131 GLU C O 1
ATOM 6393 N N . ASN C 1 155 ? 48.102 42.315 57.157 1.00 30.69 132 ASN C N 1
ATOM 6394 C CA . ASN C 1 155 ? 49.056 41.321 56.668 1.00 34.09 132 ASN C CA 1
ATOM 6395 C C . ASN C 1 155 ? 48.581 39.870 56.742 1.00 33.78 132 ASN C C 1
ATOM 6396 O O . ASN C 1 155 ? 49.392 38.936 56.767 1.00 35.39 132 ASN C O 1
ATOM 6401 N N . LEU C 1 156 ? 47.271 39.673 56.770 1.00 30.77 133 LEU C N 1
ATOM 6402 C CA . LEU C 1 156 ? 46.713 38.331 56.821 1.00 31.20 133 LEU C CA 1
ATOM 6403 C C . LEU C 1 156 ? 47.352 37.418 55.774 1.00 29.88 133 LEU C C 1
ATOM 6404 O O . LEU C 1 156 ? 47.494 37.801 54.629 1.00 30.85 133 LEU C O 1
ATOM 6409 N N . HIS C 1 157 ? 47.732 36.216 56.191 1.00 32.45 134 HIS C N 1
ATOM 6410 C CA . HIS C 1 157 ? 48.434 35.249 55.314 1.00 33.95 134 HIS C CA 1
ATOM 6411 C C . HIS C 1 157 ? 47.606 34.031 54.974 1.00 33.42 134 HIS C C 1
ATOM 6412 O O . HIS C 1 157 ? 48.021 33.239 54.162 1.00 31.86 134 HIS C O 1
ATOM 6419 N N . LYS C 1 158 ? 46.465 33.879 55.633 1.00 34.30 135 LYS C N 1
ATOM 6420 C CA . LYS C 1 158 ? 45.680 32.671 55.574 1.00 33.21 135 LYS C CA 1
ATOM 6421 C C . LYS C 1 158 ? 44.218 33.024 55.347 1.00 35.01 135 LYS C C 1
ATOM 6422 O O . LYS C 1 158 ? 43.769 34.118 55.673 1.00 32.86 135 LYS C O 1
ATOM 6428 N N . PRO C 1 159 ? 43.454 32.079 54.802 1.00 33.89 136 PRO C N 1
ATOM 6429 C CA . PRO C 1 159 ? 42.075 32.395 54.522 1.00 32.91 136 PRO C CA 1
ATOM 6430 C C . PRO C 1 159 ? 41.225 32.524 55.756 1.00 30.84 136 PRO C C 1
ATOM 6431 O O . PRO C 1 159 ? 41.294 31.694 56.685 1.00 29.41 136 PRO C O 1
ATOM 6435 N N . VAL C 1 160 ? 40.392 33.554 55.738 1.00 26.95 137 VAL C N 1
ATOM 6436 C CA . VAL C 1 160 ? 39.346 33.714 56.732 1.00 28.51 137 VAL C CA 1
ATOM 6437 C C . VAL C 1 160 ? 38.041 33.792 55.964 1.00 27.68 137 VAL C C 1
ATOM 6438 O O . VAL C 1 160 ? 37.762 34.800 55.298 1.00 28.74 137 VAL C O 1
ATOM 6442 N N . ILE C 1 161 ? 37.258 32.735 56.005 1.00 26.18 138 ILE C N 1
ATOM 6443 C CA . ILE C 1 161 ? 36.094 32.648 55.140 1.00 27.84 138 ILE C CA 1
ATOM 6444 C C . ILE C 1 161 ? 34.846 32.770 55.977 1.00 26.04 138 ILE C C 1
ATOM 6445 O O . ILE C 1 161 ? 34.545 31.900 56.792 1.00 27.33 138 ILE C O 1
ATOM 6450 N N . LEU C 1 162 ? 34.080 33.826 55.757 1.00 26.67 139 LEU C N 1
ATOM 6451 C CA . LEU C 1 162 ? 32.762 33.917 56.392 1.00 26.45 139 LEU C CA 1
ATOM 6452 C C . LEU C 1 162 ? 31.752 33.175 55.574 1.00 26.36 139 LEU C C 1
ATOM 6453 O O . LEU C 1 162 ? 31.832 33.141 54.350 1.00 26.50 139 LEU C O 1
ATOM 6458 N N . THR C 1 163 ? 30.770 32.615 56.255 1.00 26.42 140 THR C N 1
ATOM 6459 C CA . THR C 1 163 ? 29.646 32.031 55.600 1.00 27.27 140 THR C CA 1
ATOM 6460 C C . THR C 1 163 ? 28.446 32.063 56.499 1.00 27.52 140 THR C C 1
ATOM 6461 O O . THR C 1 163 ? 28.545 32.328 57.700 1.00 27.69 140 THR C O 1
ATOM 6465 N N . GLY C 1 164 ? 27.295 31.783 55.914 1.00 27.28 141 GLY C N 1
ATOM 6466 C CA . GLY C 1 164 ? 26.043 31.769 56.645 1.00 26.55 141 GLY C CA 1
ATOM 6467 C C . GLY C 1 164 ? 24.979 31.114 55.806 1.00 26.18 141 GLY C C 1
ATOM 6468 O O . GLY C 1 164 ? 25.293 30.437 54.843 1.00 27.56 141 GLY C O 1
ATOM 6469 N N . ALA C 1 165 ? 23.722 31.339 56.144 1.00 26.36 142 ALA C N 1
ATOM 6470 C CA . ALA C 1 165 ? 22.638 30.718 55.418 1.00 28.56 142 ALA C CA 1
ATOM 6471 C C . ALA C 1 165 ? 21.362 31.501 55.573 1.00 28.77 142 ALA C C 1
ATOM 6472 O O . ALA C 1 165 ? 21.151 32.152 56.573 1.00 30.21 142 ALA C O 1
ATOM 6474 N N . GLN C 1 166 ? 20.511 31.435 54.567 1.00 30.67 143 GLN C N 1
ATOM 6475 C CA . GLN C 1 166 ? 19.136 31.934 54.665 1.00 28.36 143 GLN C CA 1
ATOM 6476 C C . GLN C 1 166 ? 18.261 30.987 55.481 1.00 27.68 143 GLN C C 1
ATOM 6477 O O . GLN C 1 166 ? 17.250 31.402 55.985 1.00 28.00 143 GLN C O 1
ATOM 6483 N N . VAL C 1 167 ? 18.612 29.713 55.552 1.00 26.88 144 VAL C N 1
ATOM 6484 C CA . VAL C 1 167 ? 17.776 28.716 56.191 1.00 28.83 144 VAL C CA 1
ATOM 6485 C C . VAL C 1 167 ? 18.646 27.895 57.131 1.00 29.93 144 VAL C C 1
ATOM 6486 O O . VAL C 1 167 ? 19.736 27.477 56.747 1.00 30.46 144 VAL C O 1
ATOM 6490 N N . PRO C 1 168 ? 18.158 27.639 58.354 1.00 32.19 145 PRO C N 1
ATOM 6491 C CA . PRO C 1 168 ? 18.968 26.880 59.324 1.00 32.72 145 PRO C CA 1
ATOM 6492 C C . PRO C 1 168 ? 19.313 25.451 58.928 1.00 30.29 145 PRO C C 1
ATOM 6493 O O . PRO C 1 168 ? 18.540 24.780 58.269 1.00 28.21 145 PRO C O 1
ATOM 6497 N N . ILE C 1 169 ? 20.477 25.001 59.381 1.00 31.52 146 ILE C N 1
ATOM 6498 C CA . ILE C 1 169 ? 20.996 23.717 59.005 1.00 32.07 146 ILE C CA 1
ATOM 6499 C C . ILE C 1 169 ? 20.116 22.583 59.512 1.00 35.37 146 ILE C C 1
ATOM 6500 O O . ILE C 1 169 ? 20.156 21.500 58.968 1.00 34.37 146 ILE C O 1
ATOM 6505 N N . ARG C 1 170 ? 19.315 22.839 60.536 1.00 37.05 147 ARG C N 1
ATOM 6506 C CA . ARG C 1 170 ? 18.409 21.834 61.075 1.00 40.22 147 ARG C CA 1
ATOM 6507 C C . ARG C 1 170 ? 17.114 21.710 60.313 1.00 39.01 147 ARG C C 1
ATOM 6508 O O . ARG C 1 170 ? 16.386 20.759 60.529 1.00 43.26 147 ARG C O 1
ATOM 6516 N N . VAL C 1 171 ? 16.810 22.659 59.436 1.00 36.77 148 VAL C N 1
ATOM 6517 C CA . VAL C 1 171 ? 15.686 22.514 58.534 1.00 35.24 148 VAL C CA 1
ATOM 6518 C C . VAL C 1 171 ? 16.176 21.643 57.356 1.00 33.36 148 VAL C C 1
ATOM 6519 O O . VAL C 1 171 ? 17.252 21.871 56.817 1.00 31.81 148 VAL C O 1
ATOM 6523 N N . LEU C 1 172 ? 15.391 20.645 56.962 1.00 34.05 149 LEU C N 1
ATOM 6524 C CA . LEU C 1 172 ? 15.852 19.659 55.971 1.00 36.32 149 LEU C CA 1
ATOM 6525 C C . LEU C 1 172 ? 16.297 20.285 54.638 1.00 32.46 149 LEU C C 1
ATOM 6526 O O . LEU C 1 172 ? 17.404 20.031 54.168 1.00 36.65 149 LEU C O 1
ATOM 6531 N N . TRP C 1 173 ? 15.427 21.116 54.074 1.00 30.66 150 TRP C N 1
ATOM 6532 C CA A TRP C 1 173 ? 15.739 21.842 52.844 0.47 30.67 150 TRP C CA 1
ATOM 6533 C CA B TRP C 1 173 ? 15.695 21.842 52.852 0.53 31.31 150 TRP C CA 1
ATOM 6534 C C . TRP C 1 173 ? 16.395 23.166 53.180 1.00 29.58 150 TRP C C 1
ATOM 6535 O O . TRP C 1 173 ? 15.734 24.136 53.531 1.00 30.04 150 TRP C O 1
ATOM 6556 N N . ASN C 1 174 ? 17.708 23.214 53.043 1.00 29.21 151 ASN C N 1
ATOM 6557 C CA . ASN C 1 174 ? 18.474 24.428 53.382 1.00 29.62 151 ASN C CA 1
ATOM 6558 C C . ASN C 1 174 ? 19.671 24.691 52.491 1.00 29.33 151 ASN C C 1
ATOM 6559 O O . ASN C 1 174 ? 20.092 23.823 51.725 1.00 28.39 151 ASN C O 1
ATOM 6564 N N . ASP C 1 175 ? 20.226 25.898 52.617 1.00 29.91 152 ASP C N 1
ATOM 6565 C CA . ASP C 1 175 ? 21.465 26.274 51.943 1.00 28.56 152 ASP C CA 1
ATOM 6566 C C . ASP C 1 175 ? 22.668 26.155 52.875 1.00 29.45 152 ASP C C 1
ATOM 6567 O O . ASP C 1 175 ? 23.815 26.280 52.451 1.00 29.13 152 ASP C O 1
ATOM 6572 N N . ALA C 1 176 ? 22.414 25.863 54.148 1.00 28.25 153 ALA C N 1
ATOM 6573 C CA . ALA C 1 176 ? 23.461 25.824 55.144 1.00 25.99 153 ALA C CA 1
ATOM 6574 C C . ALA C 1 176 ? 24.504 24.732 54.937 1.00 24.88 153 ALA C C 1
ATOM 6575 O O . ALA C 1 176 ? 25.698 24.975 55.091 1.00 25.61 153 ALA C O 1
ATOM 6577 N N . ARG C 1 177 ? 24.072 23.525 54.621 1.00 26.08 154 ARG C N 1
ATOM 6578 C CA . ARG C 1 177 ? 25.008 22.397 54.449 1.00 26.38 154 ARG C CA 1
ATOM 6579 C C . ARG C 1 177 ? 26.081 22.709 53.444 1.00 25.43 154 ARG C C 1
ATOM 6580 O O . ARG C 1 177 ? 27.268 22.588 53.730 1.00 26.41 154 ARG C O 1
ATOM 6588 N N . GLU C 1 178 ? 25.668 23.123 52.249 1.00 25.91 155 GLU C N 1
ATOM 6589 C CA . GLU C 1 178 ? 26.617 23.305 51.179 1.00 24.81 155 GLU C CA 1
ATOM 6590 C C . GLU C 1 178 ? 27.441 24.592 51.369 1.00 25.02 155 GLU C C 1
ATOM 6591 O O . GLU C 1 178 ? 28.613 24.638 50.978 1.00 26.00 155 GLU C O 1
ATOM 6597 N N . ASN C 1 179 ? 26.866 25.612 51.998 1.00 22.27 156 ASN C N 1
ATOM 6598 C CA . ASN C 1 179 ? 27.660 26.817 52.310 1.00 22.01 156 ASN C CA 1
ATOM 6599 C C . ASN C 1 179 ? 28.765 26.562 53.307 1.00 20.87 156 ASN C C 1
ATOM 6600 O O . ASN C 1 179 ? 29.894 26.973 53.102 1.00 25.80 156 ASN C O 1
ATOM 6605 N N . LEU C 1 180 ? 28.460 25.838 54.371 1.00 23.44 157 LEU C N 1
ATOM 6606 C CA . LEU C 1 180 ? 29.471 25.502 55.369 1.00 24.56 157 LEU C CA 1
ATOM 6607 C C . LEU C 1 180 ? 30.550 24.584 54.819 1.00 25.76 157 LEU C C 1
ATOM 6608 O O . LEU C 1 180 ? 31.732 24.825 55.011 1.00 25.42 157 LEU C O 1
ATOM 6613 N N . LEU C 1 181 ? 30.142 23.528 54.123 1.00 26.90 158 LEU C N 1
ATOM 6614 C CA . LEU C 1 181 ? 31.124 22.599 53.514 1.00 25.43 158 LEU C CA 1
ATOM 6615 C C . LEU C 1 181 ? 32.042 23.319 52.554 1.00 25.67 158 LEU C C 1
ATOM 6616 O O . LEU C 1 181 ? 33.267 23.122 52.583 1.00 25.04 158 LEU C O 1
ATOM 6621 N N . GLY C 1 182 ? 31.465 24.142 51.676 1.00 26.37 159 GLY C N 1
ATOM 6622 C CA . GLY C 1 182 ? 32.253 24.882 50.733 1.00 24.80 159 GLY C CA 1
ATOM 6623 C C . GLY C 1 182 ? 33.264 25.808 51.414 1.00 25.11 159 GLY C C 1
ATOM 6624 O O . GLY C 1 182 ? 34.417 25.918 50.972 1.00 25.34 159 GLY C O 1
ATOM 6625 N N . ALA C 1 183 ? 32.843 26.473 52.482 1.00 24.83 160 ALA C N 1
ATOM 6626 C CA . ALA C 1 183 ? 33.746 27.373 53.197 1.00 25.98 160 ALA C CA 1
ATOM 6627 C C . ALA C 1 183 ? 34.933 26.607 53.752 1.00 25.56 160 ALA C C 1
ATOM 6628 O O . ALA C 1 183 ? 36.078 27.033 53.610 1.00 25.74 160 ALA C O 1
ATOM 6630 N N . LEU C 1 184 ? 34.656 25.451 54.333 1.00 26.77 161 LEU C N 1
ATOM 6631 C CA . LEU C 1 184 ? 35.701 24.596 54.915 1.00 28.09 161 LEU C CA 1
ATOM 6632 C C . LEU C 1 184 ? 36.639 24.071 53.865 1.00 28.80 161 LEU C C 1
ATOM 6633 O O . LEU C 1 184 ? 37.850 24.091 54.038 1.00 30.24 161 LEU C O 1
ATOM 6638 N N . LEU C 1 185 ? 36.100 23.654 52.724 1.00 29.92 162 LEU C N 1
ATOM 6639 C CA . LEU C 1 185 ? 36.963 23.163 51.633 1.00 27.50 162 LEU C CA 1
ATOM 6640 C C . LEU C 1 185 ? 37.788 24.254 51.000 1.00 27.67 162 LEU C C 1
ATOM 6641 O O . LEU C 1 185 ? 38.950 24.025 50.642 1.00 27.29 162 LEU C O 1
ATOM 6646 N N . VAL C 1 186 ? 37.214 25.446 50.829 1.00 26.95 163 VAL C N 1
ATOM 6647 C CA . VAL C 1 186 ? 38.004 26.574 50.317 1.00 25.98 163 VAL C CA 1
ATOM 6648 C C . VAL C 1 186 ? 39.138 26.928 51.288 1.00 27.36 163 VAL C C 1
ATOM 6649 O O . VAL C 1 186 ? 40.305 27.023 50.900 1.00 30.50 163 VAL C O 1
ATOM 6653 N N . ALA C 1 187 ? 38.807 27.119 52.555 1.00 29.17 164 ALA C N 1
ATOM 6654 C CA . ALA C 1 187 ? 39.826 27.426 53.554 1.00 30.79 164 ALA C CA 1
ATOM 6655 C C . ALA C 1 187 ? 40.845 26.288 53.685 1.00 33.04 164 ALA C C 1
ATOM 6656 O O . ALA C 1 187 ? 42.031 26.534 53.866 1.00 34.13 164 ALA C O 1
ATOM 6658 N N . GLY C 1 188 ? 40.354 25.051 53.643 1.00 34.75 165 GLY C N 1
ATOM 6659 C CA . GLY C 1 188 ? 41.203 23.871 53.814 1.00 36.15 165 GLY C CA 1
ATOM 6660 C C . GLY C 1 188 ? 42.185 23.591 52.684 1.00 37.87 165 GLY C C 1
ATOM 6661 O O . GLY C 1 188 ? 43.238 22.996 52.920 1.00 35.19 165 GLY C O 1
ATOM 6662 N N . GLN C 1 189 ? 41.876 24.063 51.474 1.00 37.60 166 GLN C N 1
ATOM 6663 C CA . GLN C 1 189 ? 42.631 23.679 50.288 1.00 37.37 166 GLN C CA 1
ATOM 6664 C C . GLN C 1 189 ? 43.300 24.783 49.493 1.00 39.66 166 GLN C C 1
ATOM 6665 O O . GLN C 1 189 ? 44.107 24.478 48.631 1.00 40.14 166 GLN C O 1
ATOM 6671 N N . TYR C 1 190 ? 42.960 26.046 49.717 1.00 36.56 167 TYR C N 1
ATOM 6672 C CA . TYR C 1 190 ? 43.563 27.102 48.924 1.00 36.29 167 TYR C CA 1
ATOM 6673 C C . TYR C 1 190 ? 44.134 28.154 49.820 1.00 32.13 167 TYR C C 1
ATOM 6674 O O . TYR C 1 190 ? 43.573 28.470 50.871 1.00 35.10 167 TYR C O 1
ATOM 6683 N N . ILE C 1 191 ? 45.253 28.703 49.390 1.00 31.49 168 ILE C N 1
ATOM 6684 C CA . ILE C 1 191 ? 45.894 29.795 50.115 1.00 34.33 168 ILE C CA 1
ATOM 6685 C C . ILE C 1 191 ? 45.411 31.105 49.499 1.00 32.36 168 ILE C C 1
ATOM 6686 O O . ILE C 1 191 ? 45.944 31.603 48.522 1.00 32.10 168 ILE C O 1
ATOM 6691 N N . ILE C 1 192 ? 44.316 31.598 50.059 1.00 33.11 169 ILE C N 1
ATOM 6692 C CA . ILE C 1 192 ? 43.719 32.860 49.652 1.00 30.85 169 ILE C CA 1
ATOM 6693 C C . ILE C 1 192 ? 43.800 33.712 50.913 1.00 27.64 169 ILE C C 1
ATOM 6694 O O . ILE C 1 192 ? 43.023 33.532 51.834 1.00 28.08 169 ILE C O 1
ATOM 6699 N N . PRO C 1 193 ? 44.792 34.589 50.987 1.00 28.40 170 PRO C N 1
ATOM 6700 C CA . PRO C 1 193 ? 45.085 35.315 52.217 1.00 29.06 170 PRO C CA 1
ATOM 6701 C C . PRO C 1 193 ? 44.198 36.568 52.375 1.00 29.54 170 PRO C C 1
ATOM 6702 O O . PRO C 1 193 ? 44.693 37.688 52.428 1.00 30.26 170 PRO C O 1
ATOM 6706 N N . GLU C 1 194 ? 42.898 36.349 52.459 1.00 31.48 171 GLU C N 1
ATOM 6707 C CA . GLU C 1 194 ? 41.927 37.425 52.475 1.00 30.22 171 GLU C CA 1
ATOM 6708 C C . GLU C 1 194 ? 40.759 37.004 53.319 1.00 30.29 171 GLU C C 1
ATOM 6709 O O . GLU C 1 194 ? 40.504 35.809 53.508 1.00 29.07 171 GLU C O 1
ATOM 6715 N N . VAL C 1 195 ? 40.047 38.003 53.830 1.00 28.45 172 VAL C N 1
ATOM 6716 C CA . VAL C 1 195 ? 38.756 37.779 54.420 1.00 28.00 172 VAL C CA 1
ATOM 6717 C C . VAL C 1 195 ? 37.757 37.729 53.272 1.00 26.31 172 VAL C C 1
ATOM 6718 O O . VAL C 1 195 ? 37.659 38.660 52.492 1.00 26.51 172 VAL C O 1
ATOM 6722 N N . CYS C 1 196 ? 37.034 36.626 53.191 1.00 25.06 173 CYS C N 1
ATOM 6723 C CA . CYS C 1 196 ? 36.141 36.352 52.082 1.00 27.41 173 CYS C CA 1
ATOM 6724 C C . CYS C 1 196 ? 34.776 35.987 52.601 1.00 26.91 173 CYS C C 1
ATOM 6725 O O . CYS C 1 196 ? 34.617 35.686 53.782 1.00 25.54 173 CYS C O 1
ATOM 6728 N N . LEU C 1 197 ? 33.804 35.985 51.697 1.00 25.38 174 LEU C N 1
ATOM 6729 C CA . LEU C 1 197 ? 32.500 35.470 51.980 1.00 24.90 174 LEU C CA 1
ATOM 6730 C C . LEU C 1 197 ? 32.194 34.336 51.016 1.00 26.13 174 LEU C C 1
ATOM 6731 O O . LEU C 1 197 ? 32.292 34.514 49.816 1.00 25.27 174 LEU C O 1
ATOM 6736 N N . PHE C 1 198 ? 31.823 33.177 51.546 1.00 25.65 175 PHE C N 1
ATOM 6737 C CA . PHE C 1 198 ? 31.429 32.095 50.697 1.00 27.31 175 PHE C CA 1
ATOM 6738 C C . PHE C 1 198 ? 29.946 31.857 50.823 1.00 26.31 175 PHE C C 1
ATOM 6739 O O . PHE C 1 198 ? 29.467 31.525 51.906 1.00 24.97 175 PHE C O 1
ATOM 6747 N N . MET C 1 199 ? 29.231 31.996 49.710 1.00 27.28 176 MET C N 1
ATOM 6748 C CA . MET C 1 199 ? 27.829 31.603 49.647 1.00 28.47 176 MET C CA 1
ATOM 6749 C C . MET C 1 199 ? 27.380 31.193 48.263 1.00 25.60 176 MET C C 1
ATOM 6750 O O . MET C 1 199 ? 27.772 31.808 47.281 1.00 23.96 176 MET C O 1
ATOM 6755 N N . ASN C 1 200 ? 26.532 30.163 48.197 1.00 25.12 177 ASN C N 1
ATOM 6756 C CA . ASN C 1 200 ? 25.861 29.789 46.946 1.00 27.29 177 ASN C CA 1
ATOM 6757 C C . ASN C 1 200 ? 26.877 29.550 45.825 1.00 25.72 177 ASN C C 1
ATOM 6758 O O . ASN C 1 200 ? 26.811 30.121 44.756 1.00 24.31 177 ASN C O 1
ATOM 6763 N N . SER C 1 201 ? 27.872 28.737 46.147 1.00 24.67 178 SER C N 1
ATOM 6764 C CA . SER C 1 201 ? 28.901 28.327 45.218 1.00 25.41 178 SER C CA 1
ATOM 6765 C C . SER C 1 201 ? 29.866 29.430 44.782 1.00 30.08 178 SER C C 1
ATOM 6766 O O . SER C 1 201 ? 30.630 29.228 43.834 1.00 30.53 178 SER C O 1
ATOM 6769 N N . GLN C 1 202 ? 29.874 30.568 45.473 1.00 29.19 179 GLN C N 1
ATOM 6770 C CA . GLN C 1 202 ? 30.775 31.644 45.110 1.00 29.82 179 GLN C CA 1
ATOM 6771 C C . GLN C 1 202 ? 31.568 32.174 46.290 1.00 26.71 179 GLN C C 1
ATOM 6772 O O . GLN C 1 202 ? 31.067 32.212 47.393 1.00 25.31 179 GLN C O 1
ATOM 6778 N N . LEU C 1 203 ? 32.810 32.575 46.016 1.00 26.39 180 LEU C N 1
ATOM 6779 C CA . LEU C 1 203 ? 33.666 33.156 46.999 1.00 25.72 180 LEU C CA 1
ATOM 6780 C C . LEU C 1 203 ? 33.887 34.600 46.611 1.00 26.73 180 LEU C C 1
ATOM 6781 O O . LEU C 1 203 ? 34.445 34.877 45.555 1.00 28.49 180 LEU C O 1
ATOM 6786 N N . PHE C 1 204 ? 33.462 35.518 47.477 1.00 26.87 181 PHE C N 1
ATOM 6787 C CA . PHE C 1 204 ? 33.623 36.934 47.208 1.00 26.92 181 PHE C CA 1
ATOM 6788 C C . PHE C 1 204 ? 34.705 37.528 48.099 1.00 24.72 181 PHE C C 1
ATOM 6789 O O . PHE C 1 204 ? 34.912 37.078 49.208 1.00 24.99 181 PHE C O 1
ATOM 6797 N N . ARG C 1 205 ? 35.368 38.574 47.614 1.00 25.78 182 ARG C N 1
ATOM 6798 C CA . ARG C 1 205 ? 36.202 39.391 48.479 1.00 25.44 182 ARG C CA 1
ATOM 6799 C C . ARG C 1 205 ? 35.302 40.074 49.499 1.00 25.09 182 ARG C C 1
ATOM 6800 O O . ARG C 1 205 ? 34.343 40.763 49.130 1.00 24.62 182 ARG C O 1
ATOM 6808 N N . GLY C 1 206 ? 35.630 39.878 50.773 1.00 24.77 183 GLY C N 1
ATOM 6809 C CA . GLY C 1 206 ? 34.789 40.297 51.883 1.00 24.50 183 GLY C CA 1
ATOM 6810 C C . GLY C 1 206 ? 34.455 41.775 51.870 1.00 25.77 183 GLY C C 1
ATOM 6811 O O . GLY C 1 206 ? 33.289 42.160 52.038 1.00 25.14 183 GLY C O 1
ATOM 6812 N N . ASN C 1 207 ? 35.467 42.605 51.635 1.00 25.91 184 ASN C N 1
ATOM 6813 C CA . ASN C 1 207 ? 35.277 44.040 51.593 1.00 26.18 184 ASN C CA 1
ATOM 6814 C C . ASN C 1 207 ? 34.737 44.601 50.273 1.00 27.31 184 ASN C C 1
ATOM 6815 O O . ASN C 1 207 ? 34.724 45.818 50.083 1.00 27.46 184 ASN C O 1
ATOM 6820 N N . ARG C 1 208 ? 34.268 43.727 49.385 1.00 26.10 185 ARG C N 1
ATOM 6821 C CA . ARG C 1 208 ? 33.601 44.106 48.142 1.00 24.81 185 ARG C CA 1
ATOM 6822 C C . ARG C 1 208 ? 32.137 43.673 48.088 1.00 23.47 185 ARG C C 1
ATOM 6823 O O . ARG C 1 208 ? 31.444 43.989 47.115 1.00 22.43 185 ARG C O 1
ATOM 6831 N N . VAL C 1 209 ? 31.660 42.953 49.094 1.00 23.87 186 VAL C N 1
ATOM 6832 C CA . VAL C 1 209 ? 30.304 42.417 49.045 1.00 27.11 186 VAL C CA 1
ATOM 6833 C C . VAL C 1 209 ? 29.277 43.303 49.695 1.00 27.16 186 VAL C C 1
ATOM 6834 O O . VAL C 1 209 ? 29.591 44.068 50.586 1.00 28.98 186 VAL C O 1
ATOM 6838 N N . THR C 1 210 ? 28.034 43.108 49.274 1.00 27.79 187 THR C N 1
ATOM 6839 C CA . THR C 1 210 ? 26.894 43.673 49.940 1.00 27.67 187 THR C CA 1
ATOM 6840 C C . THR C 1 210 ? 25.704 42.721 49.798 1.00 28.97 187 THR C C 1
ATOM 6841 O O . THR C 1 210 ? 25.659 41.912 48.878 1.00 29.39 187 THR C O 1
ATOM 6845 N N . LYS C 1 211 ? 24.758 42.800 50.729 1.00 27.68 188 LYS C N 1
ATOM 6846 C CA . LYS C 1 211 ? 23.600 41.908 50.732 1.00 29.90 188 LYS C CA 1
ATOM 6847 C C . LYS C 1 211 ? 22.518 42.469 49.809 1.00 31.43 188 LYS C C 1
ATOM 6848 O O . LYS C 1 211 ? 22.075 43.564 50.024 1.00 33.30 188 LYS C O 1
ATOM 6854 N N . VAL C 1 212 ? 22.134 41.730 48.775 1.00 32.16 189 VAL C N 1
ATOM 6855 C CA . VAL C 1 212 ? 21.169 42.227 47.786 1.00 34.04 189 VAL C CA 1
ATOM 6856 C C . VAL C 1 212 ? 19.792 41.556 47.800 1.00 31.02 189 VAL C C 1
ATOM 6857 O O . VAL C 1 212 ? 18.873 42.060 47.178 1.00 29.81 189 VAL C O 1
ATOM 6861 N N . ASP C 1 213 ? 19.665 40.444 48.512 1.00 28.96 190 ASP C N 1
ATOM 6862 C CA . ASP C 1 213 ? 18.421 39.710 48.529 1.00 30.55 190 ASP C CA 1
ATOM 6863 C C . ASP C 1 213 ? 18.138 39.135 49.905 1.00 29.15 190 ASP C C 1
ATOM 6864 O O . ASP C 1 213 ? 18.936 38.380 50.464 1.00 28.76 190 ASP C O 1
ATOM 6869 N N . SER C 1 214 ? 16.992 39.514 50.448 1.00 30.80 191 SER C N 1
ATOM 6870 C CA . SER C 1 214 ? 16.640 39.126 51.804 1.00 35.42 191 SER C CA 1
ATOM 6871 C C . SER C 1 214 ? 16.054 37.717 51.899 1.00 35.30 191 SER C C 1
ATOM 6872 O O . SER C 1 214 ? 15.930 37.208 53.012 1.00 38.69 191 SER C O 1
ATOM 6875 N N . GLN C 1 215 ? 15.701 37.086 50.774 1.00 33.99 192 GLN C N 1
ATOM 6876 C CA . GLN C 1 215 ? 15.144 35.713 50.821 1.00 38.72 192 GLN C CA 1
ATOM 6877 C C . GLN C 1 215 ? 15.862 34.647 49.994 1.00 38.38 192 GLN C C 1
ATOM 6878 O O . GLN C 1 215 ? 15.892 33.490 50.388 1.00 42.09 192 GLN C O 1
ATOM 6884 N N . LYS C 1 216 ? 16.433 35.019 48.863 1.00 36.08 193 LYS C N 1
ATOM 6885 C CA . LYS C 1 216 ? 17.026 34.028 47.988 1.00 36.52 193 LYS C CA 1
ATOM 6886 C C . LYS C 1 216 ? 18.381 33.554 48.470 1.00 32.57 193 LYS C C 1
ATOM 6887 O O . LYS C 1 216 ? 19.070 34.250 49.227 1.00 32.49 193 LYS C O 1
ATOM 6893 N N . PHE C 1 217 ? 18.743 32.344 48.072 1.00 31.16 194 PHE C N 1
ATOM 6894 C CA . PHE C 1 217 ? 20.025 31.764 48.476 1.00 30.70 194 PHE C CA 1
ATOM 6895 C C . PHE C 1 217 ? 21.177 32.588 47.920 1.00 31.19 194 PHE C C 1
ATOM 6896 O O . PHE C 1 217 ? 22.242 32.670 48.548 1.00 31.04 194 PHE C O 1
ATOM 6904 N N . GLU C 1 218 ? 20.963 33.200 46.751 1.00 29.94 195 GLU C N 1
ATOM 6905 C CA . GLU C 1 218 ? 21.921 34.139 46.208 1.00 31.44 195 GLU C CA 1
ATOM 6906 C C . GLU C 1 218 ? 21.721 35.486 46.896 1.00 30.83 195 GLU C C 1
ATOM 6907 O O . GLU C 1 218 ? 21.170 36.431 46.329 1.00 30.05 195 GLU C O 1
ATOM 6913 N N . ALA C 1 219 ? 22.173 35.571 48.140 1.00 28.89 196 ALA C N 1
ATOM 6914 C CA . ALA C 1 219 ? 21.867 36.721 48.955 1.00 26.89 196 ALA C CA 1
ATOM 6915 C C . ALA C 1 219 ? 22.820 37.878 48.747 1.00 26.97 196 ALA C C 1
ATOM 6916 O O . ALA C 1 219 ? 22.470 39.025 49.056 1.00 26.97 196 ALA C O 1
ATOM 6918 N N . PHE C 1 220 ? 24.024 37.588 48.267 1.00 25.30 197 PHE C N 1
ATOM 6919 C CA . PHE C 1 220 ? 25.115 38.575 48.212 1.00 26.91 197 PHE C CA 1
ATOM 6920 C C . PHE C 1 220 ? 25.597 38.788 46.796 1.00 30.51 197 PHE C C 1
ATOM 6921 O O . PHE C 1 220 ? 25.549 37.877 45.965 1.00 31.57 197 PHE C O 1
ATOM 6929 N N . CYS C 1 221 ? 26.141 39.968 46.575 1.00 30.49 198 CYS C N 1
ATOM 6930 C CA . CYS C 1 221 ? 26.691 40.360 45.310 1.00 33.68 198 CYS C CA 1
ATOM 6931 C C . CYS C 1 221 ? 27.974 41.154 45.611 1.00 29.17 198 CYS C C 1
ATOM 6932 O O . CYS C 1 221 ? 28.099 41.776 46.674 1.00 27.44 198 CYS C O 1
ATOM 6935 N N . SER C 1 222 ? 28.916 41.095 44.679 1.00 26.08 199 SER C N 1
ATOM 6936 C CA . SER C 1 222 ? 30.142 41.867 44.704 1.00 27.87 199 SER C CA 1
ATOM 6937 C C . SER C 1 222 ? 30.075 42.806 43.485 1.00 27.87 199 SER C C 1
ATOM 6938 O O . SER C 1 222 ? 30.534 42.458 42.411 1.00 29.04 199 SER C O 1
ATOM 6941 N N . PRO C 1 223 ? 29.394 43.957 43.615 1.00 26.21 200 PRO C N 1
ATOM 6942 C CA . PRO C 1 223 ? 29.016 44.698 42.408 1.00 26.36 200 PRO C CA 1
ATOM 6943 C C . PRO C 1 223 ? 30.158 45.271 41.588 1.00 27.27 200 PRO C C 1
ATOM 6944 O O . PRO C 1 223 ? 30.008 45.425 40.383 1.00 27.64 200 PRO C O 1
ATOM 6948 N N . ASN C 1 224 ? 31.291 45.574 42.193 1.00 26.17 201 ASN C N 1
ATOM 6949 C CA . ASN C 1 224 ? 32.378 46.199 41.442 1.00 28.25 201 ASN C CA 1
ATOM 6950 C C . ASN C 1 224 ? 33.635 45.330 41.391 1.00 27.96 201 ASN C C 1
ATOM 6951 O O . ASN C 1 224 ? 34.731 45.828 41.133 1.00 29.08 201 ASN C O 1
ATOM 6956 N N . LEU C 1 225 ? 33.486 44.041 41.636 1.00 26.30 202 LEU C N 1
ATOM 6957 C CA . LEU C 1 225 ? 34.609 43.132 41.464 1.00 27.65 202 LEU C CA 1
ATOM 6958 C C . LEU C 1 225 ? 34.073 41.734 41.200 1.00 27.80 202 LEU C C 1
ATOM 6959 O O . LEU C 1 225 ? 33.096 41.314 41.820 1.00 30.59 202 LEU C O 1
ATOM 6964 N N . SER C 1 226 ? 34.716 41.008 40.306 1.00 27.85 203 SER C N 1
ATOM 6965 C CA . SER C 1 226 ? 34.399 39.598 40.133 1.00 29.01 203 SER C CA 1
ATOM 6966 C C . SER C 1 226 ? 34.539 38.854 41.429 1.00 27.24 203 SER C C 1
ATOM 6967 O O . SER C 1 226 ? 35.342 39.222 42.280 1.00 26.89 203 SER C O 1
ATOM 6970 N N . PRO C 1 227 ? 33.830 37.740 41.542 1.00 26.13 204 PRO C N 1
ATOM 6971 C CA . PRO C 1 227 ? 34.149 36.797 42.596 1.00 27.30 204 PRO C CA 1
ATOM 6972 C C . PRO C 1 227 ? 35.613 36.357 42.556 1.00 27.19 204 PRO C C 1
ATOM 6973 O O . PRO C 1 227 ? 36.206 36.288 41.489 1.00 28.92 204 PRO C O 1
ATOM 6977 N N . LEU C 1 228 ? 36.179 36.033 43.710 1.00 28.62 205 LEU C N 1
ATOM 6978 C CA . LEU C 1 228 ? 37.513 35.464 43.761 1.00 29.06 205 LEU C CA 1
ATOM 6979 C C . LEU C 1 228 ? 37.496 34.021 43.291 1.00 31.13 205 LEU C C 1
ATOM 6980 O O . LEU C 1 228 ? 38.524 33.503 42.815 1.00 28.83 205 LEU C O 1
ATOM 6985 N N . ALA C 1 229 ? 36.350 33.354 43.440 1.00 28.62 206 ALA C N 1
ATOM 6986 C CA . ALA C 1 229 ? 36.249 31.964 42.998 1.00 27.91 206 ALA C CA 1
ATOM 6987 C C . ALA C 1 229 ? 34.825 31.520 42.790 1.00 28.73 206 ALA C C 1
ATOM 6988 O O . ALA C 1 229 ? 33.906 32.081 43.371 1.00 30.08 206 ALA C O 1
ATOM 6990 N N . THR C 1 230 ? 34.674 30.481 41.963 1.00 31.66 207 THR C N 1
ATOM 6991 C CA . THR C 1 230 ? 33.397 29.858 41.673 1.00 31.30 207 THR C CA 1
ATOM 6992 C C . THR C 1 230 ? 33.567 28.360 41.752 1.00 33.47 207 THR C C 1
ATOM 6993 O O . THR C 1 230 ? 34.611 27.808 41.353 1.00 35.24 207 THR C O 1
ATOM 6997 N N . VAL C 1 231 ? 32.544 27.700 42.276 1.00 29.45 208 VAL C N 1
ATOM 6998 C CA . VAL C 1 231 ? 32.537 26.256 42.390 1.00 32.31 208 VAL C CA 1
ATOM 6999 C C . VAL C 1 231 ? 31.470 25.640 41.506 1.00 29.61 208 VAL C C 1
ATOM 7000 O O . VAL C 1 231 ? 30.309 26.056 41.522 1.00 29.13 208 VAL C O 1
ATOM 7004 N N . GLY C 1 232 ? 31.893 24.684 40.698 1.00 27.75 209 GLY C N 1
ATOM 7005 C CA . GLY C 1 232 ? 30.999 23.919 39.851 1.00 29.12 209 GLY C CA 1
ATOM 7006 C C . GLY C 1 232 ? 31.645 22.558 39.667 1.00 30.01 209 GLY C C 1
ATOM 7007 O O . GLY C 1 232 ? 32.218 22.028 40.613 1.00 25.97 209 GLY C O 1
ATOM 7008 N N . ALA C 1 233 ? 31.567 22.000 38.458 1.00 29.97 210 ALA C N 1
ATOM 7009 C CA . ALA C 1 233 ? 32.286 20.751 38.150 1.00 34.15 210 ALA C CA 1
ATOM 7010 C C . ALA C 1 233 ? 33.753 20.891 38.547 1.00 34.35 210 ALA C C 1
ATOM 7011 O O . ALA C 1 233 ? 34.361 19.939 38.998 1.00 39.07 210 ALA C O 1
ATOM 7013 N N . ASP C 1 234 ? 34.301 22.090 38.409 1.00 36.74 211 ASP C N 1
ATOM 7014 C CA . ASP C 1 234 ? 35.656 22.410 38.881 1.00 38.58 211 ASP C CA 1
ATOM 7015 C C . ASP C 1 234 ? 35.599 23.672 39.746 1.00 36.92 211 ASP C C 1
ATOM 7016 O O . ASP C 1 234 ? 34.570 24.355 39.835 1.00 31.99 211 ASP C O 1
ATOM 7021 N N . VAL C 1 235 ? 36.725 23.974 40.370 1.00 34.38 212 VAL C N 1
ATOM 7022 C CA . VAL C 1 235 ? 36.891 25.186 41.127 1.00 34.08 212 VAL C CA 1
ATOM 7023 C C . VAL C 1 235 ? 37.720 26.164 40.322 1.00 35.11 212 VAL C C 1
ATOM 7024 O O . VAL C 1 235 ? 38.864 25.883 39.994 1.00 37.14 212 VAL C O 1
ATOM 7028 N N . THR C 1 236 ? 37.148 27.313 39.994 1.00 34.31 213 THR C N 1
ATOM 7029 C CA . THR C 1 236 ? 37.847 28.320 39.237 1.00 36.56 213 THR C CA 1
ATOM 7030 C C . THR C 1 236 ? 38.195 29.477 40.162 1.00 38.79 213 THR C C 1
ATOM 7031 O O . THR C 1 236 ? 37.319 30.043 40.798 1.00 39.46 213 THR C O 1
ATOM 7035 N N . ILE C 1 237 ? 39.473 29.847 40.198 1.00 39.08 214 ILE C N 1
ATOM 7036 C CA . ILE C 1 237 ? 39.956 30.920 41.053 1.00 36.41 214 ILE C CA 1
ATOM 7037 C C . ILE C 1 237 ? 40.549 32.030 40.229 1.00 35.89 214 ILE C C 1
ATOM 7038 O O . ILE C 1 237 ? 41.346 31.772 39.348 1.00 38.63 214 ILE C O 1
ATOM 7043 N N . ALA C 1 238 ? 40.172 33.274 40.523 1.00 35.01 215 ALA C N 1
ATOM 7044 C CA . ALA C 1 238 ? 40.724 34.417 39.836 1.00 33.19 215 ALA C CA 1
ATOM 7045 C C . ALA C 1 238 ? 42.063 34.786 40.501 1.00 36.18 215 ALA C C 1
ATOM 7046 O O . ALA C 1 238 ? 42.156 35.783 41.240 1.00 33.92 215 ALA C O 1
ATOM 7048 N N . TRP C 1 239 ? 43.104 34.006 40.202 1.00 34.52 216 TRP C N 1
ATOM 7049 C CA . TRP C 1 239 ? 44.438 34.240 40.780 1.00 36.50 216 TRP C CA 1
ATOM 7050 C C . TRP C 1 239 ? 45.003 35.606 40.426 1.00 35.00 216 TRP C C 1
ATOM 7051 O O . TRP C 1 239 ? 45.774 36.157 41.184 1.00 38.13 216 TRP C O 1
ATOM 7062 N N . ASP C 1 240 ? 44.585 36.156 39.301 1.00 36.08 217 ASP C N 1
ATOM 7063 C CA . ASP C 1 240 ? 44.920 37.537 38.946 1.00 39.40 217 ASP C CA 1
ATOM 7064 C C . ASP C 1 240 ? 44.384 38.567 39.932 1.00 40.55 217 ASP C C 1
ATOM 7065 O O . ASP C 1 240 ? 44.916 39.671 39.978 1.00 39.03 217 ASP C O 1
ATOM 7070 N N . LEU C 1 241 ? 43.311 38.238 40.665 1.00 35.97 218 LEU C N 1
ATOM 7071 C CA . LEU C 1 241 ? 42.749 39.157 41.642 1.00 34.97 218 LEU C CA 1
ATOM 7072 C C . LEU C 1 241 ? 43.231 38.889 43.054 1.00 34.01 218 LEU C C 1
ATOM 7073 O O . LEU C 1 241 ? 43.417 39.817 43.831 1.00 33.17 218 LEU C O 1
ATOM 7078 N N . VAL C 1 242 ? 43.428 37.623 43.398 1.00 31.92 219 VAL C N 1
ATOM 7079 C CA . VAL C 1 242 ? 43.763 37.260 44.763 1.00 31.38 219 VAL C CA 1
ATOM 7080 C C . VAL C 1 242 ? 45.034 37.969 45.212 1.00 32.45 219 VAL C C 1
ATOM 7081 O O . VAL C 1 242 ? 45.994 38.071 44.470 1.00 30.20 219 VAL C O 1
ATOM 7085 N N . ARG C 1 243 ? 45.006 38.484 46.435 1.00 32.39 220 ARG C N 1
ATOM 7086 C CA . ARG C 1 243 ? 46.134 39.224 46.978 1.00 33.76 220 ARG C CA 1
ATOM 7087 C C . ARG C 1 243 ? 47.283 38.304 47.358 1.00 33.98 220 ARG C C 1
ATOM 7088 O O . ARG C 1 243 ? 47.059 37.163 47.771 1.00 33.65 220 ARG C O 1
ATOM 7096 N N . LYS C 1 244 ? 48.501 38.832 47.254 1.00 36.59 221 LYS C N 1
ATOM 7097 C CA . LYS C 1 244 ? 49.716 38.060 47.528 1.00 39.81 221 LYS C CA 1
ATOM 7098 C C . LYS C 1 244 ? 50.013 37.972 49.006 1.00 38.49 221 LYS C C 1
ATOM 7099 O O . LYS C 1 244 ? 49.866 38.950 49.744 1.00 36.88 221 LYS C O 1
ATOM 7105 N N . VAL C 1 245 ? 50.518 36.809 49.427 1.00 36.61 222 VAL C N 1
ATOM 7106 C CA . VAL C 1 245 ? 50.957 36.601 50.801 1.00 34.41 222 VAL C CA 1
ATOM 7107 C C . VAL C 1 245 ? 52.200 37.429 51.039 1.00 36.76 222 VAL C C 1
ATOM 7108 O O . VAL C 1 245 ? 53.151 37.333 50.276 1.00 36.28 222 VAL C O 1
ATOM 7112 N N . LYS C 1 246 ? 52.194 38.243 52.094 1.00 37.33 223 LYS C N 1
ATOM 7113 C CA . LYS C 1 246 ? 53.365 39.029 52.455 1.00 41.80 223 LYS C CA 1
ATOM 7114 C C . LYS C 1 246 ? 54.078 38.308 53.582 1.00 40.58 223 LYS C C 1
ATOM 7115 O O . LYS C 1 246 ? 53.915 38.622 54.760 1.00 39.27 223 LYS C O 1
ATOM 7121 N N . TRP C 1 247 ? 54.843 37.299 53.187 1.00 38.22 224 TRP C N 1
ATOM 7122 C CA . TRP C 1 247 ? 55.495 36.379 54.086 1.00 40.87 224 TRP C CA 1
ATOM 7123 C C . TRP C 1 247 ? 56.541 37.099 54.954 1.00 40.09 224 TRP C C 1
ATOM 7124 O O . TRP C 1 247 ? 56.791 36.678 56.062 1.00 48.23 224 TRP C O 1
ATOM 7135 N N . LYS C 1 248 ? 57.087 38.214 54.485 1.00 42.00 225 LYS C N 1
ATOM 7136 C CA . LYS C 1 248 ? 57.989 39.048 55.295 1.00 48.29 225 LYS C CA 1
ATOM 7137 C C . LYS C 1 248 ? 57.330 39.689 56.531 1.00 46.81 225 LYS C C 1
ATOM 7138 O O . LYS C 1 248 ? 57.988 39.878 57.550 1.00 54.24 225 LYS C O 1
ATOM 7144 N N . ASP C 1 249 ? 56.043 40.022 56.446 1.00 44.33 226 ASP C N 1
ATOM 7145 C CA . ASP C 1 249 ? 55.375 40.857 57.447 1.00 41.44 226 ASP C CA 1
ATOM 7146 C C . ASP C 1 249 ? 54.545 40.055 58.434 1.00 42.45 226 ASP C C 1
ATOM 7147 O O . ASP C 1 249 ? 53.831 39.147 58.047 1.00 46.86 226 ASP C O 1
ATOM 7152 N N . PRO C 1 250 ? 54.578 40.412 59.722 1.00 40.33 227 PRO C N 1
ATOM 7153 C CA . PRO C 1 250 ? 53.738 39.677 60.671 1.00 38.19 227 PRO C CA 1
ATOM 7154 C C . PRO C 1 250 ? 52.282 40.159 60.674 1.00 35.59 227 PRO C C 1
ATOM 7155 O O . PRO C 1 250 ? 52.008 41.304 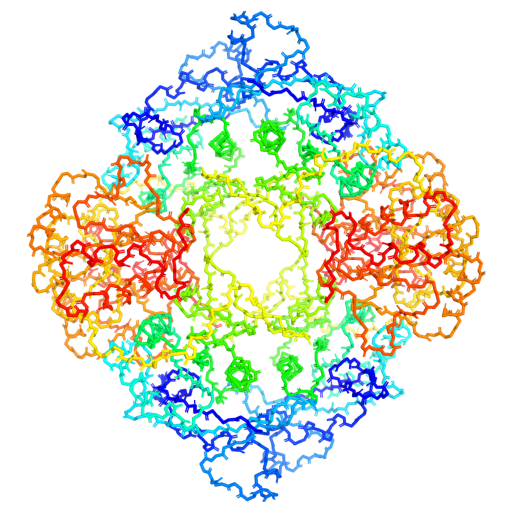60.320 1.00 32.41 227 PRO C O 1
ATOM 7159 N N . LEU C 1 251 ? 51.392 39.295 61.127 1.00 30.84 228 LEU C N 1
ATOM 7160 C CA . LEU C 1 251 ? 50.007 39.657 61.361 1.00 35.04 228 LEU C CA 1
ATOM 7161 C C . LEU C 1 251 ? 49.939 40.750 62.417 1.00 38.59 228 LEU C C 1
ATOM 7162 O O . LEU C 1 251 ? 50.477 40.591 63.508 1.00 41.52 228 LEU C O 1
ATOM 7167 N N . VAL C 1 252 ? 49.261 41.846 62.099 1.00 37.98 229 VAL C N 1
ATOM 7168 C CA . VAL C 1 252 ? 48.994 42.900 63.077 1.00 37.81 229 VAL C CA 1
ATOM 7169 C C . VAL C 1 252 ? 47.479 43.074 63.203 1.00 36.00 229 VAL C C 1
ATOM 7170 O O . VAL C 1 252 ? 46.826 43.450 62.247 1.00 36.74 229 VAL C O 1
ATOM 7174 N N . VAL C 1 253 ? 46.930 42.795 64.370 1.00 35.10 230 VAL C N 1
ATOM 7175 C CA . VAL C 1 253 ? 45.500 42.865 64.566 1.00 35.56 230 VAL C CA 1
ATOM 7176 C C . VAL C 1 253 ? 45.155 44.216 65.170 1.00 38.27 230 VAL C C 1
ATOM 7177 O O . VAL C 1 253 ? 45.571 44.526 66.272 1.00 37.51 230 VAL C O 1
ATOM 7181 N N . HIS C 1 254 ? 44.360 45.007 64.456 1.00 37.82 231 HIS C N 1
ATOM 7182 C CA . HIS C 1 254 ? 43.939 46.314 64.962 1.00 36.38 231 HIS C CA 1
ATOM 7183 C C . HIS C 1 254 ? 42.707 46.241 65.842 1.00 37.43 231 HIS C C 1
ATOM 7184 O O . HIS C 1 254 ? 41.579 46.198 65.350 1.00 41.47 231 HIS C O 1
ATOM 7191 N N . SER C 1 255 ? 42.916 46.230 67.154 1.00 36.84 232 SER C N 1
ATOM 7192 C CA . SER C 1 255 ? 41.831 46.461 68.111 1.00 38.49 232 SER C CA 1
ATOM 7193 C C . SER C 1 255 ? 41.484 47.931 68.258 1.00 34.21 232 SER C C 1
ATOM 7194 O O . SER C 1 255 ? 40.492 48.265 68.868 1.00 34.37 232 SER C O 1
ATOM 7197 N N . ASN C 1 256 ? 42.366 48.797 67.783 1.00 35.04 233 ASN C N 1
ATOM 7198 C CA . ASN C 1 256 ? 42.171 50.232 67.838 1.00 34.95 233 ASN C CA 1
ATOM 7199 C C . ASN C 1 256 ? 41.350 50.656 66.624 1.00 34.61 233 ASN C C 1
ATOM 7200 O O . ASN C 1 256 ? 41.864 51.218 65.648 1.00 36.25 233 ASN C O 1
ATOM 7205 N N . MET C 1 257 ? 40.067 50.342 66.672 1.00 32.35 234 MET C N 1
ATOM 7206 C CA . MET C 1 257 ? 39.147 50.721 65.614 1.00 33.50 234 MET C CA 1
ATOM 7207 C C . MET C 1 257 ? 38.256 51.810 66.191 1.00 30.79 234 MET C C 1
ATOM 7208 O O . MET C 1 257 ? 37.722 51.645 67.273 1.00 33.42 234 MET C O 1
ATOM 7213 N N . GLU C 1 258 ? 38.127 52.929 65.484 1.00 29.73 235 GLU C N 1
ATOM 7214 C CA . GLU C 1 258 ? 37.323 54.045 65.971 1.00 29.03 235 GLU C CA 1
ATOM 7215 C C . GLU C 1 258 ? 35.852 53.657 65.974 1.00 27.13 235 GLU C C 1
ATOM 7216 O O . GLU C 1 258 ? 35.309 53.280 64.940 1.00 26.77 235 GLU C O 1
ATOM 7222 N N . HIS C 1 259 ? 35.222 53.740 67.145 1.00 27.37 236 HIS C N 1
ATOM 7223 C CA . HIS C 1 259 ? 33.798 53.432 67.292 1.00 28.86 236 HIS C CA 1
ATOM 7224 C C . HIS C 1 259 ? 32.866 54.575 66.831 1.00 28.93 236 HIS C C 1
ATOM 7225 O O . HIS C 1 259 ? 31.767 54.306 66.359 1.00 27.31 236 HIS C O 1
ATOM 7232 N N . ASP C 1 260 ? 33.302 55.824 66.919 1.00 27.17 237 ASP C N 1
ATOM 7233 C CA . ASP C 1 260 ? 32.458 56.989 66.601 1.00 29.00 237 ASP C CA 1
ATOM 7234 C C . ASP C 1 260 ? 32.531 57.339 65.120 1.00 28.68 237 ASP C C 1
ATOM 7235 O O . ASP C 1 260 ? 32.998 58.407 64.728 1.00 27.88 237 ASP C O 1
ATOM 7240 N N . VAL C 1 261 ? 32.052 56.406 64.300 1.00 29.11 238 VAL C N 1
ATOM 7241 C CA . VAL C 1 261 ? 31.885 56.619 62.868 1.00 26.93 238 VAL C CA 1
ATOM 7242 C C . VAL C 1 261 ? 30.457 56.255 62.533 1.00 26.23 238 VAL C C 1
ATOM 7243 O O . VAL C 1 261 ? 29.821 55.470 63.249 1.00 25.88 238 VAL C O 1
ATOM 7247 N N . ALA C 1 262 ? 29.903 56.924 61.534 1.00 24.67 239 ALA C N 1
ATOM 7248 C CA . ALA C 1 262 ? 28.528 56.692 61.171 1.00 24.64 239 ALA C CA 1
ATOM 7249 C C . ALA C 1 262 ? 28.358 56.691 59.674 1.00 23.85 239 ALA C C 1
ATOM 7250 O O . ALA C 1 262 ? 29.250 57.027 58.910 1.00 23.58 239 ALA C O 1
ATOM 7252 N N . LEU C 1 263 ? 27.174 56.284 59.280 1.00 24.75 240 LEU C N 1
ATOM 7253 C CA . LEU C 1 263 ? 26.753 56.334 57.922 1.00 26.35 240 LEU C CA 1
ATOM 7254 C C . LEU C 1 263 ? 25.515 57.225 57.870 1.00 24.09 240 LEU C C 1
ATOM 7255 O O . LEU C 1 263 ? 24.613 57.082 58.690 1.00 23.30 240 LEU C O 1
ATOM 7260 N N . LEU C 1 264 ? 25.474 58.121 56.886 1.00 24.20 241 LEU C N 1
ATOM 7261 C CA . LEU C 1 264 ? 24.332 58.987 56.656 1.00 23.82 241 LEU C CA 1
ATOM 7262 C C . LEU C 1 264 ? 23.892 58.921 55.209 1.00 23.85 241 LEU C C 1
ATOM 7263 O O . LEU C 1 264 ? 24.643 59.296 54.321 1.00 20.89 241 LEU C O 1
ATOM 7268 N N . ARG C 1 265 ? 22.658 58.467 54.992 1.00 23.33 242 ARG C N 1
ATOM 7269 C CA . ARG C 1 265 ? 22.105 58.403 53.660 1.00 24.92 242 ARG C CA 1
ATOM 7270 C C . ARG C 1 265 ? 21.324 59.661 53.341 1.00 25.97 242 ARG C C 1
ATOM 7271 O O . ARG C 1 265 ? 20.339 59.996 54.029 1.00 24.83 242 ARG C O 1
ATOM 7279 N N . LEU C 1 266 ? 21.769 60.361 52.299 1.00 25.95 243 LEU C N 1
ATOM 7280 C CA . LEU C 1 266 ? 21.059 61.552 51.823 1.00 28.30 243 LEU C CA 1
ATOM 7281 C C . LEU C 1 266 ? 19.757 61.152 51.174 1.00 27.90 243 LEU C C 1
ATOM 7282 O O . LEU C 1 266 ? 19.635 60.063 50.586 1.00 28.06 243 LEU C O 1
ATOM 7287 N N . TYR C 1 267 ? 18.764 62.014 51.321 1.00 25.82 244 TYR C N 1
ATOM 7288 C CA . TYR C 1 267 ? 17.509 61.800 50.633 1.00 24.91 244 TYR C CA 1
ATOM 7289 C C . TYR C 1 267 ? 17.109 63.193 50.134 1.00 26.23 244 TYR C C 1
ATOM 7290 O O . TYR C 1 267 ? 17.588 64.185 50.668 1.00 26.72 244 TYR C O 1
ATOM 7299 N N . PRO C 1 268 ? 16.257 63.271 49.096 1.00 27.60 245 PRO C N 1
ATOM 7300 C CA . PRO C 1 268 ? 15.894 64.580 48.519 1.00 28.18 245 PRO C CA 1
ATOM 7301 C C . PRO C 1 268 ? 15.277 65.504 49.552 1.00 27.67 245 PRO C C 1
ATOM 7302 O O . PRO C 1 268 ? 14.375 65.105 50.275 1.00 26.72 245 PRO C O 1
ATOM 7306 N N . GLY C 1 269 ? 15.816 66.713 49.654 1.00 27.21 246 GLY C N 1
ATOM 7307 C CA . GLY C 1 269 ? 15.319 67.690 50.598 1.00 27.61 246 GLY C CA 1
ATOM 7308 C C . GLY C 1 269 ? 15.793 67.519 52.022 1.00 27.01 246 GLY C C 1
ATOM 7309 O O . GLY C 1 269 ? 15.283 68.186 52.902 1.00 28.52 246 GLY C O 1
ATOM 7310 N N . ILE C 1 270 ? 16.774 66.655 52.277 1.00 27.00 247 ILE C N 1
ATOM 7311 C CA . ILE C 1 270 ? 17.253 66.474 53.641 1.00 25.70 247 ILE C CA 1
ATOM 7312 C C . ILE C 1 270 ? 17.680 67.809 54.244 1.00 26.44 247 ILE C C 1
ATOM 7313 O O . ILE C 1 270 ? 18.464 68.521 53.641 1.00 25.24 247 ILE C O 1
ATOM 7318 N N . PRO C 1 271 ? 17.128 68.176 55.413 1.00 25.87 248 PRO C N 1
ATOM 7319 C CA . PRO C 1 271 ? 17.427 69.550 55.884 1.00 25.43 248 PRO C CA 1
ATOM 7320 C C . PRO C 1 271 ? 18.773 69.698 56.548 1.00 26.07 248 PRO C C 1
ATOM 7321 O O . PRO C 1 271 ? 19.252 68.794 57.249 1.00 28.51 248 PRO C O 1
ATOM 7325 N N . ALA C 1 272 ? 19.331 70.895 56.408 1.00 26.35 249 ALA C N 1
ATOM 7326 C CA . ALA C 1 272 ? 20.581 71.253 57.028 1.00 26.50 249 ALA C CA 1
ATOM 7327 C C . ALA C 1 272 ? 20.553 71.048 58.530 1.00 28.42 249 ALA C C 1
ATOM 7328 O O . ALA C 1 272 ? 21.547 70.620 59.123 1.00 28.01 249 ALA C O 1
ATOM 7330 N N . SER C 1 273 ? 19.416 71.332 59.159 1.00 28.20 250 SER C N 1
ATOM 7331 C CA . SER C 1 273 ? 19.312 71.192 60.599 1.00 29.73 250 SER C CA 1
ATOM 7332 C C . SER C 1 273 ? 19.465 69.744 61.071 1.00 28.94 250 SER C C 1
ATOM 7333 O O . SER C 1 273 ? 19.997 69.482 62.158 1.00 27.39 250 SER C O 1
ATOM 7336 N N . LEU C 1 274 ? 18.988 68.803 60.264 1.00 29.01 251 LEU C N 1
ATOM 7337 C CA . LEU C 1 274 ? 19.078 67.407 60.613 1.00 28.99 251 LEU C CA 1
ATOM 7338 C C . LEU C 1 274 ? 20.505 66.921 60.394 1.00 29.47 251 LEU C C 1
ATOM 7339 O O . LEU C 1 274 ? 21.041 66.158 61.190 1.00 27.94 251 LEU C O 1
ATOM 7344 N N . VAL C 1 275 ? 21.119 67.357 59.304 1.00 30.36 252 VAL C N 1
ATOM 7345 C CA . VAL C 1 275 ? 22.522 67.047 59.074 1.00 31.84 252 VAL C CA 1
ATOM 7346 C C . VAL C 1 275 ? 23.386 67.599 60.221 1.00 30.85 252 VAL C C 1
ATOM 7347 O O . VAL C 1 275 ? 24.303 66.908 60.700 1.00 28.65 252 VAL C O 1
ATOM 7351 N N . ARG C 1 276 ? 23.086 68.807 60.678 1.00 28.54 253 ARG C N 1
ATOM 7352 C CA . ARG C 1 276 ? 23.804 69.410 61.803 1.00 28.72 253 ARG C CA 1
ATOM 7353 C C . ARG C 1 276 ? 23.723 68.539 63.058 1.00 29.36 253 ARG C C 1
ATOM 7354 O O . ARG C 1 276 ? 24.738 68.243 63.690 1.00 30.53 253 ARG C O 1
ATOM 7362 N N . ALA C 1 277 ? 22.519 68.114 63.399 1.00 27.38 254 ALA C N 1
ATOM 7363 C CA . ALA C 1 277 ? 22.298 67.257 64.552 1.00 26.93 254 ALA C CA 1
ATOM 7364 C C . ALA C 1 277 ? 23.049 65.924 64.415 1.00 27.11 254 ALA C C 1
ATOM 7365 O O . ALA C 1 277 ? 23.626 65.432 65.369 1.00 28.97 254 ALA C O 1
ATOM 7367 N N . PHE C 1 278 ? 23.052 65.365 63.218 1.00 25.32 255 PHE C N 1
ATOM 7368 C CA . PHE C 1 278 ? 23.677 64.067 62.987 1.00 26.24 255 PHE C CA 1
ATOM 7369 C C . PHE C 1 278 ? 25.187 64.145 63.108 1.00 25.08 255 PHE C C 1
ATOM 7370 O O . PHE C 1 278 ? 25.821 63.217 63.588 1.00 25.72 255 PHE C O 1
ATOM 7378 N N . LEU C 1 279 ? 25.770 65.250 62.648 1.00 25.09 256 LEU C N 1
ATOM 7379 C CA . LEU C 1 279 ? 27.214 65.392 62.648 1.00 25.55 256 LEU C CA 1
ATOM 7380 C C . LEU C 1 279 ? 27.787 66.050 63.891 1.00 26.35 256 LEU C C 1
ATOM 7381 O O . LEU C 1 279 ? 28.946 66.469 63.875 1.00 27.23 256 LEU C O 1
ATOM 7386 N N . GLN C 1 280 ? 27.025 66.123 64.981 1.00 29.84 257 GLN C N 1
ATOM 7387 C CA . GLN C 1 280 ? 27.543 66.682 66.237 1.00 31.67 257 GLN C CA 1
ATOM 7388 C C . GLN C 1 280 ? 28.637 65.817 66.909 1.00 37.24 257 GLN C C 1
ATOM 7389 O O . GLN C 1 280 ? 28.643 64.595 66.770 1.00 35.16 257 GLN C O 1
ATOM 7395 N N . PRO C 1 281 ? 29.554 66.445 67.671 1.00 40.09 258 PRO C N 1
ATOM 7396 C CA . PRO C 1 281 ? 30.461 65.659 68.533 1.00 39.82 258 PRO C CA 1
ATOM 7397 C C . PRO C 1 281 ? 29.686 64.697 69.390 1.00 37.53 258 PRO C C 1
ATOM 7398 O O . PRO C 1 281 ? 28.577 65.017 69.771 1.00 36.50 258 PRO C O 1
ATOM 7402 N N . PRO C 1 282 ? 30.225 63.507 69.685 1.00 38.70 259 PRO C N 1
ATOM 7403 C CA . PRO C 1 282 ? 31.608 63.138 69.447 1.00 36.35 259 PRO C CA 1
ATOM 7404 C C . PRO C 1 282 ? 31.914 62.404 68.125 1.00 36.00 259 PRO C C 1
ATOM 7405 O O . PRO C 1 282 ? 32.958 61.755 68.022 1.00 32.80 259 PRO C O 1
ATOM 7409 N N . LEU C 1 283 ? 31.058 62.523 67.116 1.00 33.85 260 LEU C N 1
ATOM 7410 C CA . LEU C 1 283 ? 31.307 61.819 65.853 1.00 30.00 260 LEU C CA 1
ATOM 7411 C C . LEU C 1 283 ? 32.669 62.206 65.262 1.00 29.61 260 LEU C C 1
ATOM 7412 O O . LEU C 1 283 ? 33.014 63.379 65.190 1.00 27.92 260 LEU C O 1
ATOM 7417 N N . LYS C 1 284 ? 33.439 61.225 64.814 1.00 25.75 261 LYS C N 1
ATOM 7418 C CA . LYS C 1 284 ? 34.761 61.483 64.230 1.00 25.91 261 LYS C CA 1
ATOM 7419 C C . LYS C 1 284 ? 34.810 61.292 62.721 1.00 25.58 261 LYS C C 1
ATOM 7420 O O . LYS C 1 284 ? 35.599 61.921 62.034 1.00 25.31 261 LYS C O 1
ATOM 7426 N N . GLY C 1 285 ? 33.954 60.414 62.195 1.00 25.40 262 GLY C N 1
ATOM 7427 C CA . GLY C 1 285 ? 33.885 60.220 60.753 1.00 24.43 262 GLY C CA 1
ATOM 7428 C C . GLY C 1 285 ? 32.505 59.831 60.305 1.00 24.94 262 GLY C C 1
ATOM 7429 O O . GLY C 1 285 ? 31.740 59.236 61.072 1.00 22.72 262 GLY C O 1
ATOM 7430 N N . VAL C 1 286 ? 32.197 60.133 59.046 1.00 23.74 263 VAL C N 1
ATOM 7431 C CA . VAL C 1 286 ? 30.933 59.727 58.497 1.00 23.24 263 VAL C CA 1
ATOM 7432 C C . VAL C 1 286 ? 31.079 59.305 57.038 1.00 22.73 263 VAL C C 1
ATOM 7433 O O . VAL C 1 286 ? 31.853 59.893 56.294 1.00 21.54 263 VAL C O 1
ATOM 7437 N N . VAL C 1 287 ? 30.336 58.265 56.655 1.00 21.89 264 VAL C N 1
ATOM 7438 C CA . VAL C 1 287 ? 30.155 57.936 55.267 1.00 22.18 264 VAL C CA 1
ATOM 7439 C C . VAL C 1 287 ? 28.880 58.600 54.815 1.00 23.69 264 VAL C C 1
ATOM 7440 O O . VAL C 1 287 ? 27.808 58.305 55.327 1.00 26.33 264 VAL C O 1
ATOM 7444 N N . LEU C 1 288 ? 29.001 59.526 53.862 1.00 25.34 265 LEU C N 1
ATOM 7445 C CA . LEU C 1 288 ? 27.843 60.145 53.231 1.00 25.10 265 LEU C CA 1
ATOM 7446 C C . LEU C 1 288 ? 27.496 59.327 52.006 1.00 25.63 265 LEU C C 1
ATOM 7447 O O . LEU C 1 288 ? 28.289 59.212 51.095 1.00 26.82 265 LEU C O 1
ATOM 7452 N N . GLU C 1 289 ? 26.292 58.782 51.977 1.00 26.33 266 GLU C N 1
ATOM 7453 C CA . GLU C 1 289 ? 25.817 58.061 50.812 1.00 26.54 266 GLU C CA 1
ATOM 7454 C C . GLU C 1 289 ? 25.009 59.032 49.969 1.00 25.70 266 GLU C C 1
ATOM 7455 O O . GLU C 1 289 ? 23.882 59.428 50.317 1.00 24.12 266 GLU C O 1
ATOM 7461 N N . THR C 1 290 ? 25.597 59.396 48.845 1.00 25.36 267 THR C N 1
ATOM 7462 C CA . THR C 1 290 ? 25.105 60.482 47.997 1.00 26.18 267 THR C CA 1
ATOM 7463 C C . THR C 1 290 ? 24.390 59.905 46.766 1.00 26.09 267 THR C C 1
ATOM 7464 O O . THR C 1 290 ? 24.344 58.688 46.568 1.00 23.07 267 THR C O 1
ATOM 7468 N N . PHE C 1 291 ? 23.844 60.777 45.938 1.00 23.80 268 PHE C N 1
ATOM 7469 C CA . PHE C 1 291 ? 23.088 60.340 44.797 1.00 23.57 268 PHE C CA 1
ATOM 7470 C C . PHE C 1 291 ? 24.017 60.055 43.625 1.00 22.63 268 PHE C C 1
ATOM 7471 O O . PHE C 1 291 ? 25.014 60.742 43.426 1.00 25.00 268 PHE C O 1
ATOM 7479 N N . GLY C 1 292 ? 23.611 59.115 42.795 1.00 23.53 269 GLY C N 1
ATOM 7480 C CA . GLY C 1 292 ? 24.253 58.853 41.507 1.00 24.16 269 GLY C CA 1
ATOM 7481 C C . GLY C 1 292 ? 25.764 58.782 41.586 1.00 25.56 269 GLY C C 1
ATOM 7482 O O . GLY C 1 292 ? 26.327 58.031 42.398 1.00 27.17 269 GLY C O 1
ATOM 7483 N N . SER C 1 293 ? 26.422 59.586 40.762 1.00 26.16 270 SER C N 1
ATOM 7484 C CA . SER C 1 293 ? 27.893 59.582 40.689 1.00 27.74 270 SER C CA 1
ATOM 7485 C C . SER C 1 293 ? 28.601 60.328 41.830 1.00 27.42 270 SER C C 1
ATOM 7486 O O . SER C 1 293 ? 29.798 60.660 41.735 1.00 28.55 270 SER C O 1
ATOM 7489 N N . GLY C 1 294 ? 27.872 60.645 42.892 1.00 28.68 271 GLY C N 1
ATOM 7490 C CA . GLY C 1 294 ? 28.479 61.246 44.084 1.00 26.33 271 GLY C CA 1
ATOM 7491 C C . GLY C 1 294 ? 27.996 62.654 44.357 1.00 27.65 271 GLY C C 1
ATOM 7492 O O . GLY C 1 294 ? 28.773 63.515 44.788 1.00 27.23 271 GLY C O 1
ATOM 7493 N N . ASN C 1 295 ? 26.697 62.878 44.205 1.00 28.12 272 ASN C N 1
ATOM 7494 C CA . ASN C 1 295 ? 26.166 64.232 44.210 1.00 28.30 272 ASN C CA 1
ATOM 7495 C C . ASN C 1 295 ? 25.172 64.459 45.326 1.00 29.26 272 ASN C C 1
ATOM 7496 O O . ASN C 1 295 ? 24.532 63.521 45.810 1.00 28.34 272 ASN C O 1
ATOM 7501 N N . GLY C 1 296 ? 25.039 65.714 45.722 1.00 27.35 273 GLY C N 1
ATOM 7502 C CA . GLY C 1 296 ? 24.071 66.096 46.727 1.00 27.36 273 GLY C CA 1
ATOM 7503 C C . GLY C 1 296 ? 23.491 67.469 46.454 1.00 25.70 273 GLY C C 1
ATOM 7504 O O . GLY C 1 296 ? 23.909 68.157 45.514 1.00 29.30 273 GLY C O 1
ATOM 7505 N N . PRO C 1 297 ? 22.514 67.878 47.259 1.00 27.37 274 PRO C N 1
ATOM 7506 C CA . PRO C 1 297 ? 21.964 69.216 47.113 1.00 27.95 274 PRO C CA 1
ATOM 7507 C C . PRO C 1 297 ? 23.063 70.293 47.241 1.00 28.74 274 PRO C C 1
ATOM 7508 O O . PRO C 1 297 ? 23.951 70.177 48.088 1.00 31.61 274 PRO C O 1
ATOM 7512 N N . SER C 1 298 ? 23.010 71.315 46.408 1.00 28.10 275 SER C N 1
ATOM 7513 C CA . SER C 1 298 ? 23.938 72.411 46.512 1.00 33.40 275 SER C CA 1
ATOM 7514 C C . SER C 1 298 ? 23.412 73.588 47.367 1.00 33.70 275 SER C C 1
ATOM 7515 O O . SER C 1 298 ? 24.044 74.644 47.415 1.00 40.05 275 SER C O 1
ATOM 7518 N N . LYS C 1 299 ? 22.284 73.421 48.039 1.00 32.84 276 LYS C N 1
ATOM 7519 C CA . LYS C 1 299 ? 21.739 74.485 48.873 1.00 35.12 276 LYS C CA 1
ATOM 7520 C C . LYS C 1 299 ? 22.767 74.901 49.935 1.00 33.49 276 LYS C C 1
ATOM 7521 O O . LYS C 1 299 ? 23.377 74.047 50.583 1.00 32.76 276 LYS C O 1
ATOM 7527 N N . PRO C 1 300 ? 22.991 76.217 50.079 1.00 34.08 277 PRO C N 1
ATOM 7528 C CA . PRO C 1 300 ? 24.115 76.702 50.881 1.00 32.84 277 PRO C CA 1
ATOM 7529 C C . PRO C 1 300 ? 24.057 76.326 52.352 1.00 29.66 277 PRO C C 1
ATOM 7530 O O . PRO C 1 300 ? 25.104 76.068 52.937 1.00 27.23 277 PRO C O 1
ATOM 7534 N N . ASP C 1 301 ? 22.868 76.271 52.941 1.00 28.26 278 ASP C N 1
ATOM 7535 C CA . ASP C 1 301 ? 22.785 75.930 54.367 1.00 32.54 278 ASP C CA 1
ATOM 7536 C C . ASP C 1 301 ? 23.316 74.505 54.659 1.00 32.06 278 ASP C C 1
ATOM 7537 O O . ASP C 1 301 ? 23.975 74.264 55.671 1.00 27.06 278 ASP C O 1
ATOM 7542 N N . LEU C 1 302 ? 23.075 73.587 53.733 1.00 30.94 279 LEU C N 1
ATOM 7543 C CA . LEU C 1 302 ? 23.570 72.227 53.870 1.00 30.28 279 LEU C CA 1
ATOM 7544 C C . LEU C 1 302 ? 25.076 72.181 53.669 1.00 28.31 279 LEU C C 1
ATOM 7545 O O . LEU C 1 302 ? 25.782 71.547 54.444 1.00 24.53 279 LEU C O 1
ATOM 7550 N N . LEU C 1 303 ? 25.572 72.847 52.640 1.00 27.65 280 LEU C N 1
ATOM 7551 C CA . LEU C 1 303 ? 27.009 72.847 52.420 1.00 29.59 280 LEU C CA 1
ATOM 7552 C C . LEU C 1 303 ? 27.726 73.471 53.609 1.00 28.02 280 LEU C C 1
ATOM 7553 O O . LEU C 1 303 ? 28.826 73.010 53.998 1.00 24.17 280 LEU C O 1
ATOM 7558 N N . GLN C 1 304 ? 27.117 74.511 54.187 1.00 28.30 281 GLN C N 1
ATOM 7559 C CA . GLN C 1 304 ? 27.675 75.159 55.381 1.00 28.99 281 GLN C CA 1
ATOM 7560 C C . GLN C 1 304 ? 27.815 74.182 56.547 1.00 26.63 281 GLN C C 1
ATOM 7561 O O . GLN C 1 304 ? 28.777 74.256 57.315 1.00 26.80 281 GLN C O 1
ATOM 7567 N N . GLU C 1 305 ? 26.845 73.285 56.728 1.00 26.04 282 GLU C N 1
ATOM 7568 C CA . GLU C 1 305 ? 26.956 72.308 57.804 1.00 26.08 282 GLU C CA 1
ATOM 7569 C C . GLU C 1 305 ? 28.075 71.294 57.571 1.00 25.92 282 GLU C C 1
ATOM 7570 O O . GLU C 1 305 ? 28.699 70.852 58.522 1.00 27.38 282 GLU C O 1
ATOM 7576 N N . LEU C 1 306 ? 28.339 70.954 56.327 1.00 25.09 283 LEU C N 1
ATOM 7577 C CA . LEU C 1 306 ? 29.434 70.082 56.023 1.00 27.44 283 LEU C CA 1
ATOM 7578 C C . LEU C 1 306 ? 30.766 70.787 56.256 1.00 28.03 283 LEU C C 1
ATOM 7579 O O . LEU C 1 306 ? 31.709 70.213 56.812 1.00 27.04 283 LEU C O 1
ATOM 7584 N N . ARG C 1 307 ? 30.830 72.043 55.853 1.00 27.95 284 ARG C N 1
ATOM 7585 C CA . ARG C 1 307 ? 31.999 72.877 56.116 1.00 30.91 284 ARG C CA 1
ATOM 7586 C C . ARG C 1 307 ? 32.238 72.996 57.636 1.00 29.85 284 ARG C C 1
ATOM 7587 O O . ARG C 1 307 ? 33.388 72.884 58.112 1.00 27.57 284 ARG C O 1
ATOM 7595 N N . ALA C 1 308 ? 31.172 73.224 58.403 1.00 25.73 285 ALA C N 1
ATOM 7596 C CA . ALA C 1 308 ? 31.311 73.352 59.844 1.00 26.63 285 ALA C CA 1
ATOM 7597 C C . ALA C 1 308 ? 31.848 72.082 60.486 1.00 28.70 285 ALA C C 1
ATOM 7598 O O . ALA C 1 308 ? 32.693 72.132 61.381 1.00 26.01 285 ALA C O 1
ATOM 7600 N N . ALA C 1 309 ? 31.365 70.945 59.999 1.00 27.46 286 ALA C N 1
ATOM 7601 C CA . ALA C 1 309 ? 31.816 69.672 60.533 1.00 27.39 286 ALA C CA 1
ATOM 7602 C C . ALA C 1 309 ? 33.299 69.462 60.234 1.00 24.96 286 ALA C C 1
ATOM 7603 O O . ALA C 1 309 ? 34.034 69.023 61.091 1.00 24.74 286 ALA C O 1
ATOM 7605 N N . ALA C 1 310 ? 33.716 69.827 59.033 1.00 25.06 287 ALA C N 1
ATOM 7606 C CA . ALA C 1 310 ? 35.117 69.766 58.663 1.00 28.86 287 ALA C CA 1
ATOM 7607 C C . ALA C 1 310 ? 35.996 70.650 59.560 1.00 31.24 287 ALA C C 1
ATOM 7608 O O . ALA C 1 310 ? 37.073 70.225 59.969 1.00 31.11 287 ALA C O 1
ATOM 7610 N N . GLN C 1 311 ? 35.516 71.851 59.875 1.00 32.90 288 GLN C N 1
ATOM 7611 C CA . GLN C 1 311 ? 36.210 72.739 60.804 1.00 34.20 288 GLN C CA 1
ATOM 7612 C C . GLN C 1 311 ? 36.357 72.087 62.158 1.00 31.17 288 GLN C C 1
ATOM 7613 O O . GLN C 1 311 ? 37.347 72.303 62.829 1.00 31.16 288 GLN C O 1
ATOM 7619 N N . ARG C 1 312 ? 35.366 71.315 62.583 1.00 29.66 289 ARG C N 1
ATOM 7620 C CA . ARG C 1 312 ? 35.464 70.629 63.857 1.00 29.10 289 ARG C CA 1
ATOM 7621 C C . ARG C 1 312 ? 36.377 69.416 63.780 1.00 28.23 289 ARG C C 1
ATOM 7622 O O . ARG C 1 312 ? 36.622 68.802 64.794 1.00 30.47 289 ARG C O 1
ATOM 7630 N N . GLY C 1 313 ? 36.899 69.098 62.601 1.00 27.32 290 GLY C N 1
ATOM 7631 C CA . GLY C 1 313 ? 37.815 67.969 62.439 1.00 29.25 290 GLY C CA 1
ATOM 7632 C C . GLY C 1 313 ? 37.162 66.653 61.979 1.00 29.44 290 GLY C C 1
ATOM 7633 O O . GLY C 1 313 ? 37.825 65.640 61.926 1.00 32.47 290 GLY C O 1
ATOM 7634 N N . LEU C 1 314 ? 35.871 66.670 61.664 1.00 28.29 291 LEU C N 1
ATOM 7635 C CA . LEU C 1 314 ? 35.191 65.492 61.128 1.00 30.41 291 LEU C CA 1
ATOM 7636 C C . LEU C 1 314 ? 35.748 65.132 59.748 1.00 29.15 291 LEU C C 1
ATOM 7637 O O . LEU C 1 314 ? 35.988 66.001 58.924 1.00 29.43 291 LEU C O 1
ATOM 7642 N N . ILE C 1 315 ? 35.980 63.842 59.514 1.00 28.97 292 ILE C N 1
ATOM 7643 C CA . ILE C 1 315 ? 36.331 63.368 58.168 1.00 27.91 292 ILE C CA 1
ATOM 7644 C C . ILE C 1 315 ? 35.130 62.666 57.530 1.00 25.78 292 ILE C C 1
ATOM 7645 O O . ILE C 1 315 ? 34.461 61.868 58.160 1.00 26.16 292 ILE C O 1
ATOM 7650 N N . MET C 1 316 ? 34.880 62.996 56.276 1.00 27.23 293 MET C N 1
ATOM 7651 C CA . MET C 1 316 ? 33.746 62.523 55.520 1.00 29.35 293 MET C CA 1
ATOM 7652 C C . MET C 1 316 ? 34.211 61.736 54.298 1.00 28.18 293 MET C C 1
ATOM 7653 O O . MET C 1 316 ? 35.131 62.154 53.586 1.00 28.30 293 MET C O 1
ATOM 7658 N N . VAL C 1 317 ? 33.549 60.614 54.038 1.00 25.41 294 VAL C N 1
ATOM 7659 C CA . VAL C 1 317 ? 33.756 59.854 52.806 1.00 25.48 294 VAL C CA 1
ATOM 7660 C C . VAL C 1 317 ? 32.488 59.865 51.954 1.00 25.20 294 VAL C C 1
ATOM 7661 O O . VAL C 1 317 ? 31.375 59.603 52.432 1.00 25.25 294 VAL C O 1
ATOM 7665 N N . ASN C 1 318 ? 32.660 60.155 50.679 1.00 24.64 295 ASN C N 1
ATOM 7666 C CA . ASN C 1 318 ? 31.550 60.219 49.763 1.00 26.52 295 ASN C CA 1
ATOM 7667 C C . ASN C 1 318 ? 31.402 58.879 49.023 1.00 27.38 295 ASN C C 1
ATOM 7668 O O . ASN C 1 318 ? 32.224 58.568 48.160 1.00 25.84 295 ASN C O 1
ATOM 7673 N N . CYS C 1 319 ? 30.374 58.104 49.366 1.00 27.87 296 CYS C N 1
ATOM 7674 C CA . CYS C 1 319 ? 30.004 56.865 48.650 1.00 27.81 296 CYS C CA 1
ATOM 7675 C C . CYS C 1 319 ? 28.697 57.038 47.932 1.00 28.11 296 CYS C C 1
ATOM 7676 O O . CYS C 1 319 ? 27.809 57.732 48.411 1.00 28.58 296 CYS C O 1
ATOM 7679 N N . SER C 1 320 ? 28.544 56.367 46.796 1.00 28.37 297 SER C N 1
ATOM 7680 C CA . SER C 1 320 ? 27.278 56.403 46.076 1.00 27.29 297 SER C CA 1
ATOM 7681 C C . SER C 1 320 ? 26.266 55.463 46.712 1.00 26.99 297 SER C C 1
ATOM 7682 O O . SER C 1 320 ? 26.596 54.344 47.086 1.00 24.09 297 SER C O 1
ATOM 7685 N N . GLN C 1 321 ? 25.029 55.924 46.777 1.00 27.23 298 GLN C N 1
ATOM 7686 C CA . GLN C 1 321 ? 23.888 55.074 47.067 1.00 28.64 298 GLN C CA 1
ATOM 7687 C C . GLN C 1 321 ? 23.700 53.961 46.066 1.00 27.83 298 GLN C C 1
ATOM 7688 O O . GLN C 1 321 ? 23.115 52.949 46.402 1.00 28.11 298 GLN C O 1
ATOM 7694 N N . CYS C 1 322 ? 24.123 54.162 44.832 1.00 25.45 299 CYS C N 1
ATOM 7695 C CA . CYS C 1 322 ? 23.942 53.132 43.811 1.00 28.41 299 CYS C CA 1
ATOM 7696 C C . CYS C 1 322 ? 24.748 51.883 44.117 1.00 30.05 299 CYS C C 1
ATOM 7697 O O . CYS C 1 322 ? 25.874 51.968 44.564 1.00 27.33 299 CYS C O 1
ATOM 7700 N N . LEU C 1 323 ? 24.149 50.732 43.829 1.00 32.25 300 LEU C N 1
ATOM 7701 C CA . LEU C 1 323 ? 24.760 49.448 44.027 1.00 33.37 300 LEU C CA 1
ATOM 7702 C C . LEU C 1 323 ? 26.016 49.324 43.192 1.00 33.24 300 LEU C C 1
ATOM 7703 O O . LEU C 1 323 ? 27.058 48.917 43.684 1.00 31.34 300 LEU C O 1
ATOM 7708 N N . ARG C 1 324 ? 25.933 49.690 41.919 1.00 34.75 301 ARG C N 1
ATOM 7709 C CA . ARG C 1 324 ? 27.069 49.566 41.022 1.00 39.38 301 ARG C CA 1
ATOM 7710 C C . ARG C 1 324 ? 27.577 50.924 40.519 1.00 37.90 301 ARG C C 1
ATOM 7711 O O . ARG C 1 324 ? 26.829 51.883 40.422 1.00 35.69 301 ARG C O 1
ATOM 7719 N N . GLY C 1 325 ? 28.864 50.972 40.185 1.00 40.15 302 GLY C N 1
ATOM 7720 C CA . GLY C 1 325 ? 29.518 52.187 39.675 1.00 43.75 302 GLY C CA 1
ATOM 7721 C C . GLY C 1 325 ? 30.440 52.866 40.688 1.00 44.73 302 GLY C C 1
ATOM 7722 O O . GLY C 1 325 ? 30.867 52.262 41.675 1.00 46.56 302 GLY C O 1
ATOM 7723 N N . SER C 1 326 ? 30.756 54.131 40.426 1.00 43.46 303 SER C N 1
ATOM 7724 C CA . SER C 1 326 ? 31.815 54.819 41.136 1.00 39.97 303 SER C CA 1
ATOM 7725 C C . SER C 1 326 ? 31.450 56.276 41.336 1.00 37.14 303 SER C C 1
ATOM 7726 O O . SER C 1 326 ? 30.775 56.873 40.512 1.00 36.90 303 SER C O 1
ATOM 7729 N N . VAL C 1 327 ? 31.931 56.847 42.430 1.00 33.08 304 VAL C N 1
ATOM 7730 C CA . VAL C 1 327 ? 31.831 58.270 42.656 1.00 31.25 304 VAL C CA 1
ATOM 7731 C C . VAL C 1 327 ? 32.862 58.942 41.766 1.00 31.58 304 VAL C C 1
ATOM 7732 O O . VAL C 1 327 ? 34.029 58.564 41.775 1.00 29.71 304 VAL C O 1
ATOM 7736 N N . THR C 1 328 ? 32.405 59.919 40.987 1.00 33.46 305 THR C N 1
ATOM 7737 C CA . THR C 1 328 ? 33.243 60.664 40.033 1.00 33.27 305 THR C CA 1
ATOM 7738 C C . THR C 1 328 ? 32.832 62.121 40.024 1.00 34.16 305 THR C C 1
ATOM 7739 O O . THR C 1 328 ? 31.658 62.431 40.166 1.00 34.03 305 THR C O 1
ATOM 7743 N N . PRO C 1 329 ? 33.789 63.034 39.828 1.00 36.50 306 PRO C N 1
ATOM 7744 C CA . PRO C 1 329 ? 33.399 64.440 39.691 1.00 36.08 306 PRO C CA 1
ATOM 7745 C C . PRO C 1 329 ? 32.747 64.661 38.332 1.00 35.88 306 PRO C C 1
ATOM 7746 O O . PRO C 1 329 ? 32.658 63.733 37.528 1.00 37.21 306 PRO C O 1
ATOM 7750 N N . GLY C 1 330 ? 32.238 65.854 38.080 1.00 35.86 307 GLY C N 1
ATOM 7751 C CA . GLY C 1 330 ? 31.619 66.131 36.779 1.00 36.33 307 GLY C CA 1
ATOM 7752 C C . GLY C 1 330 ? 30.386 67.015 36.803 1.00 34.88 307 GLY C C 1
ATOM 7753 O O . GLY C 1 330 ? 30.090 67.663 35.826 1.00 37.18 307 GLY C O 1
ATOM 7754 N N . TYR C 1 331 ? 29.662 67.022 37.912 1.00 33.45 308 TYR C N 1
ATOM 7755 C CA . TYR C 1 331 ? 28.467 67.871 38.077 1.00 33.73 308 TYR C CA 1
ATOM 7756 C C . TYR C 1 331 ? 28.738 68.990 39.058 1.00 33.26 308 TYR C C 1
ATOM 7757 O O . TYR C 1 331 ? 29.630 68.891 39.912 1.00 32.28 308 TYR C O 1
ATOM 7766 N N . ALA C 1 332 ? 27.966 70.065 38.949 1.00 34.96 309 ALA C N 1
ATOM 7767 C CA . ALA C 1 332 ? 28.068 71.160 39.908 1.00 32.38 309 ALA C CA 1
ATOM 7768 C C . ALA C 1 332 ? 27.597 70.695 41.286 1.00 34.25 309 ALA C C 1
ATOM 7769 O O . ALA C 1 332 ? 27.948 71.298 42.288 1.00 33.68 309 ALA C O 1
ATOM 7771 N N . THR C 1 333 ? 26.762 69.651 41.326 1.00 31.05 310 THR C N 1
ATOM 7772 C CA . THR C 1 333 ? 26.265 69.107 42.570 1.00 30.82 310 THR C CA 1
ATOM 7773 C C . THR C 1 333 ? 27.170 68.028 43.179 1.00 28.98 310 THR C C 1
ATOM 7774 O O . THR C 1 333 ? 26.864 67.463 44.230 1.00 30.66 310 THR C O 1
ATOM 7778 N N . SER C 1 334 ? 28.296 67.767 42.543 1.00 31.02 311 SER C N 1
ATOM 7779 C CA . SER C 1 334 ? 29.249 66.837 43.072 1.00 33.72 311 SER C CA 1
ATOM 7780 C C . SER C 1 334 ? 29.725 67.245 44.483 1.00 34.32 311 SER C C 1
ATOM 7781 O O . SER C 1 334 ? 30.177 68.359 44.673 1.00 33.64 311 SER C O 1
ATOM 7784 N N . LEU C 1 335 ? 29.631 66.338 45.456 1.00 31.81 312 LEU C N 1
ATOM 7785 C CA . LEU C 1 335 ? 30.079 66.624 46.821 1.00 36.20 312 LEU C CA 1
ATOM 7786 C C . LEU C 1 335 ? 31.572 66.365 47.005 1.00 36.63 312 LEU C C 1
ATOM 7787 O O . LEU C 1 335 ? 32.010 65.219 47.117 1.00 32.23 312 LEU C O 1
ATOM 7792 N N . ALA C 1 336 ? 32.342 67.447 47.043 1.00 34.40 313 ALA C N 1
ATOM 7793 C CA . ALA C 1 336 ? 33.780 67.388 47.213 1.00 37.47 313 ALA C CA 1
ATOM 7794 C C . ALA C 1 336 ? 34.167 68.636 48.001 1.00 39.37 313 ALA C C 1
ATOM 7795 O O . ALA C 1 336 ? 33.389 69.576 48.084 1.00 39.24 313 ALA C O 1
ATOM 7797 N N . GLY C 1 337 ? 35.354 68.655 48.586 1.00 41.69 314 GLY C N 1
ATOM 7798 C CA . GLY C 1 337 ? 35.739 69.784 49.423 1.00 43.04 314 GLY C CA 1
ATOM 7799 C C . GLY C 1 337 ? 36.516 69.384 50.656 1.00 42.69 314 GLY C C 1
ATOM 7800 O O . GLY C 1 337 ? 37.018 68.266 50.761 1.00 40.71 314 GLY C O 1
ATOM 7801 N N . ALA C 1 338 ? 36.622 70.334 51.576 1.00 41.00 315 ALA C N 1
ATOM 7802 C CA . ALA C 1 338 ? 37.401 70.173 52.794 1.00 40.98 315 ALA C CA 1
ATOM 7803 C C . ALA C 1 338 ? 36.934 68.967 53.587 1.00 39.18 315 ALA C C 1
ATOM 7804 O O . ALA C 1 338 ? 35.758 68.848 53.931 1.00 34.62 315 ALA C O 1
ATOM 7806 N N . ASN C 1 339 ? 37.898 68.100 53.868 1.00 36.25 316 ASN C N 1
ATOM 7807 C CA . ASN C 1 339 ? 37.725 66.910 54.660 1.00 34.82 316 ASN C CA 1
ATOM 7808 C C . ASN C 1 339 ? 36.753 65.899 54.030 1.00 34.23 316 ASN C C 1
ATOM 7809 O O . ASN C 1 339 ? 36.303 64.985 54.747 1.00 33.88 316 ASN C O 1
ATOM 7814 N N . ILE C 1 340 ? 36.478 66.024 52.721 1.00 30.56 317 ILE C N 1
ATOM 7815 C CA . ILE C 1 340 ? 35.693 65.020 51.998 1.00 30.40 317 ILE C CA 1
ATOM 7816 C C . ILE C 1 340 ? 36.589 64.209 51.074 1.00 31.07 317 ILE C C 1
ATOM 7817 O O . ILE C 1 340 ? 37.151 64.734 50.137 1.00 29.93 317 ILE C O 1
ATOM 7822 N N . VAL C 1 341 ? 36.662 62.921 51.328 1.00 28.40 318 VAL C N 1
ATOM 7823 C CA . VAL C 1 341 ? 37.419 61.996 50.500 1.00 29.52 318 VAL C CA 1
ATOM 7824 C C . VAL C 1 341 ? 36.440 61.213 49.640 1.00 27.35 318 VAL C C 1
ATOM 7825 O O . VAL C 1 341 ? 35.436 60.721 50.136 1.00 30.87 318 VAL C O 1
ATOM 7829 N N . SER C 1 342 ? 36.743 61.080 48.358 1.00 26.40 319 SER C N 1
ATOM 7830 C CA . SER C 1 342 ? 35.948 60.234 47.487 1.00 28.27 319 SER C CA 1
ATOM 7831 C C . SER C 1 342 ? 36.108 58.755 47.833 1.00 27.22 319 SER C C 1
ATOM 7832 O O . SER C 1 342 ? 37.231 58.262 48.007 1.00 24.59 319 SER C O 1
ATOM 7835 N N . GLY C 1 343 ? 34.974 58.045 47.893 1.00 26.36 320 GLY C N 1
ATOM 7836 C CA . GLY C 1 343 ? 34.978 56.618 48.130 1.00 24.48 320 GLY C CA 1
ATOM 7837 C C . GLY C 1 343 ? 35.021 55.833 46.849 1.00 25.33 320 GLY C C 1
ATOM 7838 O O . GLY C 1 343 ? 34.986 54.617 46.880 1.00 24.76 320 GLY C O 1
ATOM 7839 N N . LEU C 1 344 ? 35.090 56.518 45.712 1.00 25.36 321 LEU C N 1
ATOM 7840 C CA . LEU C 1 344 ? 35.198 55.852 44.422 1.00 26.95 321 LEU C CA 1
ATOM 7841 C C . LEU C 1 344 ? 34.155 54.741 44.306 1.00 25.22 321 LEU C C 1
ATOM 7842 O O . LEU C 1 344 ? 32.974 55.004 44.371 1.00 27.21 321 LEU C O 1
ATOM 7847 N N . ASP C 1 345 ? 34.582 53.506 44.152 1.00 26.14 322 ASP C N 1
AT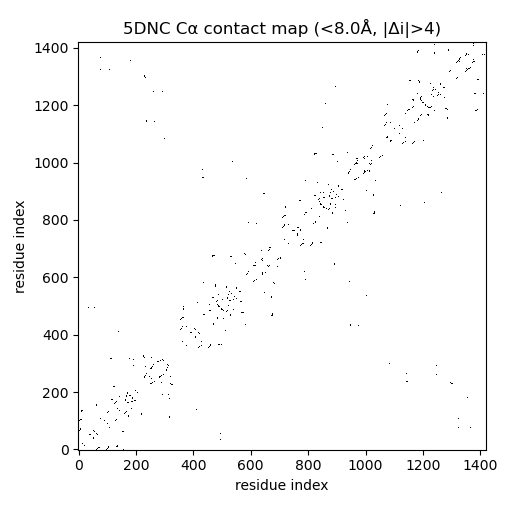OM 7848 C CA . ASP C 1 345 ? 33.654 52.408 43.917 1.00 26.04 322 ASP C CA 1
ATOM 7849 C C . ASP C 1 345 ? 33.440 51.527 45.152 1.00 26.87 322 ASP C C 1
ATOM 7850 O O . ASP C 1 345 ? 32.943 50.410 45.019 1.00 28.62 322 ASP C O 1
ATOM 7855 N N . MET C 1 346 ? 33.819 52.008 46.335 1.00 25.61 323 MET C N 1
ATOM 7856 C CA . MET C 1 346 ? 33.698 51.211 47.550 1.00 26.42 323 MET C CA 1
ATOM 7857 C C . MET C 1 346 ? 32.253 50.979 47.910 1.00 25.83 323 MET C C 1
ATOM 7858 O O . MET C 1 346 ? 31.394 51.862 47.721 1.00 26.57 323 MET C O 1
ATOM 7863 N N . THR C 1 347 ? 31.987 49.802 48.453 1.00 25.35 324 THR C N 1
ATOM 7864 C CA . THR C 1 347 ? 30.733 49.568 49.132 1.00 26.59 324 THR C CA 1
ATOM 7865 C C . THR C 1 347 ? 30.717 50.455 50.387 1.00 25.85 324 THR C C 1
ATOM 7866 O O . THR C 1 347 ? 31.768 50.902 50.872 1.00 23.92 324 THR C O 1
ATOM 7870 N N . SER C 1 348 ? 29.531 50.733 50.894 1.00 24.96 325 SER C N 1
ATOM 7871 C CA . SER C 1 348 ? 29.421 51.519 52.102 1.00 26.09 325 SER C CA 1
ATOM 7872 C C . SER C 1 348 ? 29.946 50.770 53.319 1.00 26.14 325 SER C C 1
ATOM 7873 O O . SER C 1 348 ? 30.480 51.384 54.252 1.00 25.25 325 SER C O 1
ATOM 7876 N N . GLU C 1 349 ? 29.804 49.454 53.319 1.00 26.27 326 GLU C N 1
ATOM 7877 C CA . GLU C 1 349 ? 30.346 48.633 54.388 1.00 27.94 326 GLU C CA 1
ATOM 7878 C C . GLU C 1 349 ? 31.866 48.762 54.434 1.00 27.92 326 GLU C C 1
ATOM 7879 O O . GLU C 1 349 ? 32.467 48.847 55.518 1.00 28.77 326 GLU C O 1
ATOM 7885 N N . ALA C 1 350 ? 32.498 48.731 53.282 1.00 26.45 327 ALA C N 1
ATOM 7886 C CA . ALA C 1 350 ? 33.943 48.871 53.233 1.00 27.19 327 ALA C CA 1
ATOM 7887 C C . ALA C 1 350 ? 34.376 50.255 53.648 1.00 25.30 327 ALA C C 1
ATOM 7888 O O . ALA C 1 350 ? 35.385 50.402 54.331 1.00 26.90 327 ALA C O 1
ATOM 7890 N N . ALA C 1 351 ? 33.647 51.277 53.213 1.00 24.33 328 ALA C N 1
ATOM 7891 C CA . ALA C 1 351 ? 34.037 52.635 53.517 1.00 22.53 328 ALA C CA 1
ATOM 7892 C C . ALA C 1 351 ? 33.945 52.890 55.017 1.00 24.70 328 ALA C C 1
ATOM 7893 O O . ALA C 1 351 ? 34.789 53.549 55.612 1.00 23.72 328 ALA C O 1
ATOM 7895 N N . LEU C 1 352 ? 32.912 52.357 55.639 1.00 25.38 329 LEU C N 1
ATOM 7896 C CA . LEU C 1 352 ? 32.746 52.546 57.058 1.00 28.96 329 LEU C CA 1
ATOM 7897 C C . LEU C 1 352 ? 33.867 51.830 57.831 1.00 28.66 329 LEU C C 1
ATOM 7898 O O . LEU C 1 352 ? 34.376 52.340 58.829 1.00 25.65 329 LEU C O 1
ATOM 7903 N N . ALA C 1 353 ? 34.246 50.645 57.381 1.00 27.41 330 ALA C N 1
ATOM 7904 C CA . ALA C 1 353 ? 35.272 49.880 58.054 1.00 26.34 330 ALA C CA 1
ATOM 7905 C C . ALA C 1 353 ? 36.626 50.594 57.906 1.00 25.26 330 ALA C C 1
ATOM 7906 O O . ALA C 1 353 ? 37.377 50.708 58.844 1.00 26.86 330 ALA C O 1
ATOM 7908 N N . LYS C 1 354 ? 36.893 51.093 56.723 1.00 24.23 331 LYS C N 1
ATOM 7909 C CA . LYS C 1 354 ? 38.132 51.762 56.444 1.00 27.76 331 LYS C CA 1
ATOM 7910 C C . LYS C 1 354 ? 38.208 53.053 57.245 1.00 28.82 331 LYS C C 1
ATOM 7911 O O . LYS C 1 354 ? 39.267 53.433 57.712 1.00 26.40 331 LYS C O 1
ATOM 7917 N N . LEU C 1 355 ? 37.075 53.724 57.388 1.00 26.91 332 LEU C N 1
ATOM 7918 C CA . LEU C 1 355 ? 37.027 54.930 58.192 1.00 28.44 332 LEU C CA 1
ATOM 7919 C C . LEU C 1 355 ? 37.335 54.613 59.659 1.00 28.08 332 LEU C C 1
ATOM 7920 O O . LEU C 1 355 ? 38.172 55.279 60.292 1.00 27.79 332 LEU C O 1
ATOM 7925 N N . SER C 1 356 ? 36.695 53.585 60.191 1.00 24.70 333 SER C N 1
ATOM 7926 C CA . SER C 1 356 ? 36.958 53.119 61.535 1.00 26.10 333 SER C CA 1
ATOM 7927 C C . SER C 1 356 ? 38.434 52.757 61.749 1.00 26.36 333 SER C C 1
ATOM 7928 O O . SER C 1 356 ? 39.065 53.169 62.741 1.00 24.37 333 SER C O 1
ATOM 7931 N N . TYR C 1 357 ? 38.994 52.047 60.789 1.00 24.23 334 TYR C N 1
ATOM 7932 C CA . TYR C 1 357 ? 40.386 51.642 60.837 1.00 25.59 334 TYR C CA 1
ATOM 7933 C C . TYR C 1 357 ? 41.345 52.825 60.845 1.00 26.11 334 TYR C C 1
ATOM 7934 O O . TYR C 1 357 ? 42.262 52.888 61.676 1.00 27.73 334 TYR C O 1
ATOM 7943 N N . VAL C 1 358 ? 41.146 53.733 59.901 1.00 26.19 335 VAL C N 1
ATOM 7944 C CA . VAL C 1 358 ? 42.084 54.825 59.673 1.00 28.01 335 VAL C CA 1
ATOM 7945 C C . VAL C 1 358 ? 42.015 55.818 60.814 1.00 29.70 335 VAL C C 1
ATOM 7946 O O . VAL C 1 358 ? 43.036 56.306 61.259 1.00 32.98 335 VAL C O 1
ATOM 7950 N N . LEU C 1 359 ? 40.813 56.124 61.273 1.00 29.30 336 LEU C N 1
ATOM 7951 C CA . LEU C 1 359 ? 40.637 57.010 62.420 1.00 30.01 336 LEU C CA 1
ATOM 7952 C C . LEU C 1 359 ? 41.135 56.385 63.718 1.00 30.58 336 LEU C C 1
ATOM 7953 O O . LEU C 1 359 ? 41.418 57.091 64.648 1.00 30.96 336 LEU C O 1
ATOM 7958 N N . GLY C 1 360 ? 41.226 55.065 63.799 1.00 32.21 337 GLY C N 1
ATOM 7959 C CA . GLY C 1 360 ? 41.745 54.421 64.996 1.00 31.37 337 GLY C CA 1
ATOM 7960 C C . GLY C 1 360 ? 43.269 54.389 65.077 1.00 32.29 337 GLY C C 1
ATOM 7961 O O . GLY C 1 360 ? 43.812 54.023 66.115 1.00 35.37 337 GLY C O 1
ATOM 7962 N N . LEU C 1 361 ? 43.953 54.717 63.991 1.00 31.86 338 LEU C N 1
ATOM 7963 C CA . LEU C 1 361 ? 45.407 54.724 63.979 1.00 36.25 338 LEU C CA 1
ATOM 7964 C C . LEU C 1 361 ? 45.897 55.874 64.855 1.00 39.08 338 LEU C C 1
ATOM 7965 O O . LEU C 1 361 ? 45.402 56.987 64.753 1.00 36.47 338 LEU C O 1
ATOM 7970 N N . PRO C 1 362 ? 46.834 55.594 65.766 1.00 44.34 339 PRO C N 1
ATOM 7971 C CA . PRO C 1 362 ? 47.282 56.647 66.669 1.00 45.03 339 PRO C CA 1
ATOM 7972 C C . PRO C 1 362 ? 48.154 57.720 65.996 1.00 40.73 339 PRO C C 1
ATOM 7973 O O . PRO C 1 362 ? 48.913 57.420 65.073 1.00 39.02 339 PRO C O 1
ATOM 7977 N N . GLU C 1 363 ? 48.019 58.964 66.451 1.00 43.93 340 GLU C N 1
ATOM 7978 C CA . GLU C 1 363 ? 48.995 60.048 66.142 1.00 48.45 340 GLU C CA 1
ATOM 7979 C C . GLU C 1 363 ? 49.254 60.301 64.645 1.00 44.45 340 GLU C C 1
ATOM 7980 O O . GLU C 1 363 ? 50.388 60.297 64.179 1.00 49.90 340 GLU C O 1
ATOM 7986 N N . LEU C 1 364 ? 48.185 60.478 63.889 1.00 43.09 341 LEU C N 1
ATOM 7987 C CA . LEU C 1 364 ? 48.289 60.856 62.496 1.00 41.93 341 LEU C CA 1
ATOM 7988 C C . LEU C 1 364 ? 47.606 62.166 62.370 1.00 38.13 341 LEU C C 1
ATOM 7989 O O . LEU C 1 364 ? 46.670 62.446 63.106 1.00 38.06 341 LEU C O 1
ATOM 7994 N N . SER C 1 365 ? 48.069 62.976 61.436 1.00 36.49 342 SER C N 1
ATOM 7995 C CA . SER C 1 365 ? 47.384 64.212 61.131 1.00 38.02 342 SER C CA 1
ATOM 7996 C C . SER C 1 365 ? 46.155 63.923 60.286 1.00 38.67 342 SER C C 1
ATOM 7997 O O . SER C 1 365 ? 46.032 62.858 59.649 1.00 36.42 342 SER C O 1
ATOM 8000 N N . LEU C 1 366 ? 45.258 64.886 60.252 1.00 37.84 343 LEU C N 1
ATOM 8001 C CA . LEU C 1 366 ? 44.075 64.778 59.433 1.00 42.57 343 LEU C CA 1
ATOM 8002 C C . LEU C 1 366 ? 44.408 64.522 57.969 1.00 43.07 343 LEU C C 1
ATOM 8003 O O . LEU C 1 366 ? 43.726 63.730 57.288 1.00 40.69 343 LEU C O 1
ATOM 8008 N N . GLU C 1 367 ? 45.440 65.199 57.492 1.00 42.06 344 GLU C N 1
ATOM 8009 C CA . GLU C 1 367 ? 45.871 65.088 56.094 1.00 43.28 344 GLU C CA 1
ATOM 8010 C C . GLU C 1 367 ? 46.334 63.669 55.788 1.00 40.86 344 GLU C C 1
ATOM 8011 O O . GLU C 1 367 ? 45.961 63.102 54.778 1.00 38.33 344 GLU C O 1
ATOM 8017 N N . ARG C 1 368 ? 47.094 63.085 56.704 1.00 39.73 345 ARG C N 1
ATOM 8018 C CA . ARG C 1 368 ? 47.590 61.736 56.530 1.00 37.85 345 ARG C CA 1
ATOM 8019 C C . ARG C 1 368 ? 46.432 60.740 56.539 1.00 33.27 345 ARG C C 1
ATOM 8020 O O . ARG C 1 368 ? 46.379 59.836 55.732 1.00 31.16 345 ARG C O 1
ATOM 8028 N N . ARG C 1 369 ? 45.491 60.954 57.435 1.00 32.78 346 ARG C N 1
ATOM 8029 C CA . ARG C 1 369 ? 44.302 60.116 57.502 1.00 33.36 346 ARG C CA 1
ATOM 8030 C C . ARG C 1 369 ? 43.538 60.151 56.179 1.00 33.06 346 ARG C C 1
ATOM 8031 O O . ARG C 1 369 ? 43.098 59.120 55.680 1.00 30.58 346 ARG C O 1
ATOM 8039 N N . GLN C 1 370 ? 43.396 61.334 55.600 1.00 34.72 347 GLN C N 1
ATOM 8040 C CA . GLN C 1 370 ? 42.715 61.448 54.322 1.00 35.33 347 GLN C CA 1
ATOM 8041 C C . GLN C 1 370 ? 43.466 60.738 53.219 1.00 34.36 347 GLN C C 1
ATOM 8042 O O . GLN C 1 370 ? 42.846 60.115 52.376 1.00 34.72 347 GLN C O 1
ATOM 8048 N N . GLU C 1 371 ? 44.789 60.825 53.229 1.00 36.49 348 GLU C N 1
ATOM 8049 C CA . GLU C 1 371 ? 45.604 60.117 52.238 1.00 39.99 348 GLU C CA 1
ATOM 8050 C C . GLU C 1 371 ? 45.398 58.609 52.318 1.00 36.77 348 GLU C C 1
ATOM 8051 O O . GLU C 1 371 ? 45.322 57.962 51.290 1.00 35.26 348 GLU C O 1
ATOM 8057 N N . LEU C 1 372 ? 45.325 58.063 53.533 1.00 33.32 349 LEU C N 1
ATOM 8058 C CA . LEU C 1 372 ? 45.105 56.648 53.715 1.00 33.43 349 LEU C CA 1
ATOM 8059 C C . LEU C 1 372 ? 43.726 56.220 53.223 1.00 33.53 349 LEU C C 1
ATOM 8060 O O . LEU C 1 372 ? 43.573 55.164 52.605 1.00 34.82 349 LEU C O 1
ATOM 8065 N N . LEU C 1 373 ? 42.712 57.041 53.481 1.00 31.33 350 LEU C N 1
ATOM 8066 C CA . LEU C 1 373 ? 41.365 56.757 52.999 1.00 30.81 350 LEU C CA 1
ATOM 8067 C C . LEU C 1 373 ? 41.300 56.687 51.479 1.00 30.32 350 LEU C C 1
ATOM 8068 O O . LEU C 1 373 ? 40.506 55.915 50.930 1.00 28.82 350 LEU C O 1
ATOM 8073 N N . ALA C 1 374 ? 42.152 57.472 50.811 1.00 29.65 351 ALA C N 1
ATOM 8074 C CA . ALA C 1 374 ? 42.211 57.516 49.335 1.00 28.94 351 ALA C CA 1
ATOM 8075 C C . ALA C 1 374 ? 43.056 56.390 48.707 1.00 27.81 351 ALA C C 1
ATOM 8076 O O . ALA C 1 374 ? 43.153 56.315 47.495 1.00 29.36 351 ALA C O 1
ATOM 8078 N N . LYS C 1 375 ? 43.633 55.527 49.522 1.00 30.41 352 LYS C N 1
ATOM 8079 C CA . LYS C 1 375 ? 44.382 54.369 49.032 1.00 35.31 352 LYS C CA 1
ATOM 8080 C C . LYS C 1 375 ? 43.526 53.105 49.065 1.00 33.37 352 LYS C C 1
ATOM 8081 O O . LYS C 1 375 ? 42.644 52.942 49.907 1.00 32.84 352 LYS C O 1
ATOM 8087 N N . ASP C 1 376 ? 43.859 52.175 48.183 1.00 33.05 353 ASP C N 1
ATOM 8088 C CA . ASP C 1 376 ? 43.326 50.830 48.236 1.00 32.51 353 ASP C CA 1
ATOM 8089 C C . ASP C 1 376 ? 44.137 50.051 49.267 1.00 32.08 353 ASP C C 1
ATOM 8090 O O . ASP C 1 376 ? 45.220 49.587 48.957 1.00 34.14 353 ASP C O 1
ATOM 8095 N N . LEU C 1 377 ? 43.621 49.883 50.473 1.00 30.10 354 LEU C N 1
ATOM 8096 C CA . LEU C 1 377 ? 44.395 49.252 51.548 1.00 29.93 354 LEU C CA 1
ATOM 8097 C C . LEU C 1 377 ? 44.234 47.743 51.666 1.00 30.57 354 LEU C C 1
ATOM 8098 O O . LEU C 1 377 ? 45.103 47.064 52.208 1.00 31.89 354 LEU C O 1
ATOM 8103 N N . ARG C 1 378 ? 43.109 47.214 51.215 1.00 31.05 355 ARG C N 1
ATOM 8104 C CA . ARG C 1 378 ? 42.827 45.791 51.360 1.00 29.74 355 ARG C CA 1
ATOM 8105 C C . ARG C 1 378 ? 42.191 45.162 50.110 1.00 28.16 355 ARG C C 1
ATOM 8106 O O . ARG C 1 378 ? 41.665 44.052 50.188 1.00 30.29 355 ARG C O 1
ATOM 8114 N N . GLY C 1 379 ? 42.232 45.844 48.968 1.00 26.43 356 GLY C N 1
ATOM 8115 C CA . GLY C 1 379 ? 41.498 45.422 47.775 1.00 27.19 356 GLY C CA 1
ATOM 8116 C C . GLY C 1 379 ? 40.039 45.861 47.685 1.00 28.85 356 GLY C C 1
ATOM 8117 O O . GLY C 1 379 ? 39.294 45.392 46.824 1.00 27.85 356 GLY C O 1
ATOM 8118 N N . GLU C 1 380 ? 39.642 46.773 48.562 1.00 28.15 357 GLU C N 1
ATOM 8119 C CA . GLU C 1 380 ? 38.267 47.309 48.612 1.00 28.56 357 GLU C CA 1
ATOM 8120 C C . GLU C 1 380 ? 37.917 48.401 47.605 1.00 29.33 357 GLU C C 1
ATOM 8121 O O . GLU C 1 380 ? 36.749 48.759 47.481 1.00 31.45 357 GLU C O 1
ATOM 8127 N N . MET C 1 381 ? 38.910 48.986 46.961 1.00 30.87 358 MET C N 1
ATOM 8128 C CA . MET C 1 381 ? 38.705 50.173 46.144 1.00 32.85 358 MET C CA 1
ATOM 8129 C C . MET C 1 381 ? 39.581 50.086 44.902 1.00 32.64 358 MET C C 1
ATOM 8130 O O . MET C 1 381 ? 40.758 49.734 44.997 1.00 30.85 358 MET C O 1
ATOM 8135 N N . THR C 1 382 ? 39.004 50.427 43.755 1.00 32.61 359 THR C N 1
ATOM 8136 C CA . THR C 1 382 ? 39.730 50.487 42.495 1.00 33.01 359 THR C CA 1
ATOM 8137 C C . THR C 1 382 ? 40.031 51.935 42.159 1.00 34.40 359 THR C C 1
ATOM 8138 O O . THR C 1 382 ? 39.112 52.753 42.034 1.00 30.83 359 THR C O 1
ATOM 8142 N N . LEU C 1 383 ? 41.308 52.254 42.014 1.00 35.01 360 LEU C N 1
ATOM 8143 C CA . LEU C 1 383 ? 41.723 53.640 41.717 1.00 43.78 360 LEU C CA 1
ATOM 8144 C C . LEU C 1 383 ? 41.617 53.886 40.223 1.00 46.94 360 LEU C C 1
ATOM 8145 O O . LEU C 1 383 ? 41.803 52.971 39.440 1.00 45.85 360 LEU C O 1
ATOM 8150 N N . PRO C 1 384 ? 41.318 55.125 39.814 1.00 52.96 361 PRO C N 1
ATOM 8151 C CA . PRO C 1 384 ? 41.134 55.351 38.376 1.00 54.24 361 PRO C CA 1
ATOM 8152 C C . PRO C 1 384 ? 42.461 55.537 37.623 1.00 54.24 361 PRO C C 1
ATOM 8153 O O . PRO C 1 384 ? 43.503 55.055 38.074 1.00 50.53 361 PRO C O 1
ATOM 8157 N N . GLU D 1 31 ? 1.375 10.791 54.937 1.00 69.30 8 GLU D N 1
ATOM 8158 C CA . GLU D 1 31 ? 2.537 10.307 54.122 1.00 66.83 8 GLU D CA 1
ATOM 8159 C C . GLU D 1 31 ? 2.272 10.372 52.629 1.00 62.88 8 GLU D C 1
ATOM 8160 O O . GLU D 1 31 ? 1.159 10.115 52.176 1.00 64.32 8 GLU D O 1
ATOM 8166 N N . ARG D 1 32 ? 3.303 10.721 51.870 1.00 54.89 9 ARG D N 1
ATOM 8167 C CA . ARG D 1 32 ? 3.247 10.604 50.428 1.00 50.83 9 ARG D CA 1
ATOM 8168 C C . ARG D 1 32 ? 4.409 9.711 49.999 1.00 43.52 9 ARG D C 1
ATOM 8169 O O . ARG D 1 32 ? 5.502 9.755 50.587 1.00 41.74 9 ARG D O 1
ATOM 8177 N N . HIS D 1 33 ? 4.140 8.879 49.005 1.00 38.53 10 HIS D N 1
ATOM 8178 C CA . HIS D 1 33 ? 5.083 7.883 48.545 1.00 42.74 10 HIS D CA 1
ATOM 8179 C C . HIS D 1 33 ? 5.572 8.197 47.143 1.00 37.77 10 HIS D C 1
ATOM 8180 O O . HIS D 1 33 ? 4.763 8.428 46.243 1.00 37.36 10 HIS D O 1
ATOM 8187 N N . LEU D 1 34 ? 6.884 8.109 46.953 1.00 33.50 11 LEU D N 1
ATOM 8188 C CA . LEU D 1 34 ? 7.515 8.406 45.670 1.00 32.09 11 LEU D CA 1
ATOM 8189 C C . LEU D 1 34 ? 8.307 7.221 45.160 1.00 28.13 11 LEU D C 1
ATOM 8190 O O . LEU D 1 34 ? 8.830 6.424 45.939 1.00 29.71 11 LEU D O 1
ATOM 8195 N N . LEU D 1 35 ? 8.384 7.104 43.842 1.00 28.16 12 LEU D N 1
ATOM 8196 C CA . LEU D 1 35 ? 9.293 6.149 43.213 1.00 29.19 12 LEU D CA 1
ATOM 8197 C C . LEU D 1 35 ? 10.481 6.914 42.643 1.00 30.33 12 LEU D C 1
ATOM 8198 O O . LEU D 1 35 ? 10.309 7.854 41.873 1.00 30.14 12 LEU D O 1
ATOM 8203 N N . LEU D 1 36 ? 11.675 6.514 43.048 1.00 30.20 13 LEU D N 1
ATOM 8204 C CA . LEU D 1 36 ? 12.889 7.137 42.592 1.00 29.64 13 LEU D CA 1
ATOM 8205 C C . LEU D 1 36 ? 13.549 6.194 41.607 1.00 30.60 13 LEU D C 1
ATOM 8206 O O . LEU D 1 36 ? 14.042 5.135 41.996 1.00 28.73 13 LEU D O 1
ATOM 8211 N N . ILE D 1 37 ? 13.557 6.588 40.328 1.00 27.58 14 ILE D N 1
ATOM 8212 C CA . ILE D 1 37 ? 14.082 5.768 39.261 1.00 27.37 14 ILE D CA 1
ATOM 8213 C C . ILE D 1 37 ? 15.484 6.236 38.928 1.00 27.38 14 ILE D C 1
ATOM 8214 O O . ILE D 1 37 ? 15.669 7.366 38.459 1.00 29.08 14 ILE D O 1
ATOM 8219 N N . TYR D 1 38 ? 16.468 5.385 39.165 1.00 27.14 15 TYR D N 1
ATOM 8220 C CA . TYR D 1 38 ? 17.866 5.725 38.932 1.00 27.39 15 TYR D CA 1
ATOM 8221 C C . TYR D 1 38 ? 18.323 5.112 37.616 1.00 30.42 15 TYR D C 1
ATOM 8222 O O . TYR D 1 38 ? 18.495 3.904 37.519 1.00 32.29 15 TYR D O 1
ATOM 8231 N N . THR D 1 39 ? 18.491 5.954 36.587 1.00 29.40 16 THR D N 1
ATOM 8232 C CA . THR D 1 39 ? 18.848 5.480 35.243 1.00 27.35 16 THR D CA 1
ATOM 8233 C C . THR D 1 39 ? 20.328 5.577 34.932 1.00 28.00 16 THR D C 1
ATOM 8234 O O . THR D 1 39 ? 20.808 4.972 33.978 1.00 28.96 16 THR D O 1
ATOM 8238 N N . GLY D 1 40 ? 21.054 6.345 35.735 1.00 26.06 17 GLY D N 1
ATOM 8239 C CA . GLY D 1 40 ? 22.461 6.583 35.509 1.00 27.70 17 GLY D CA 1
ATOM 8240 C C . GLY D 1 40 ? 22.795 8.043 35.715 1.00 26.55 17 GLY D C 1
ATOM 8241 O O . GLY D 1 40 ? 22.190 8.712 36.546 1.00 28.93 17 GLY D O 1
ATOM 8242 N N . GLY D 1 41 ? 23.761 8.535 34.949 1.00 27.48 18 GLY D N 1
ATOM 8243 C CA . GLY D 1 41 ? 24.179 9.932 35.031 1.00 26.93 18 GLY D CA 1
ATOM 8244 C C . GLY D 1 41 ? 25.266 10.171 36.051 1.00 27.31 18 GLY D C 1
ATOM 8245 O O . GLY D 1 41 ? 25.481 9.348 36.930 1.00 28.53 18 GLY D O 1
ATOM 8246 N N . ALA D 1 42 ? 25.948 11.314 35.943 1.00 26.08 19 ALA D N 1
ATOM 8247 C CA . ALA D 1 42 ? 27.042 11.637 36.829 1.00 27.07 19 ALA D CA 1
ATOM 8248 C C . ALA D 1 42 ? 26.676 11.593 38.314 1.00 27.73 19 ALA D C 1
ATOM 8249 O O . ALA D 1 42 ? 27.529 11.276 39.141 1.00 24.74 19 ALA D O 1
ATOM 8251 N N . LEU D 1 43 ? 25.424 11.906 38.640 1.00 27.38 20 LEU D N 1
ATOM 8252 C CA . LEU D 1 43 ? 24.972 11.895 40.024 1.00 27.69 20 LEU D CA 1
ATOM 8253 C C . LEU D 1 43 ? 25.363 10.608 40.734 1.00 30.02 20 LEU D C 1
ATOM 8254 O O . LEU D 1 43 ? 25.734 10.638 41.914 1.00 28.72 20 LEU D O 1
ATOM 8259 N N . GLY D 1 44 ? 25.332 9.482 40.011 1.00 31.58 21 GLY D N 1
ATOM 8260 C CA . GLY D 1 44 ? 25.711 8.191 40.591 1.00 32.01 21 GLY D CA 1
ATOM 8261 C C . GLY D 1 44 ? 27.009 7.579 40.104 1.00 31.14 21 GLY D C 1
ATOM 8262 O O . GLY D 1 44 ? 27.340 6.472 40.472 1.00 32.08 21 GLY D O 1
ATOM 8263 N N . MET D 1 45 ? 27.805 8.305 39.332 1.00 30.73 22 MET D N 1
ATOM 8264 C CA . MET D 1 45 ? 28.974 7.680 38.732 1.00 29.99 22 MET D CA 1
ATOM 8265 C C . MET D 1 45 ? 30.108 7.447 39.705 1.00 30.24 22 MET D C 1
ATOM 8266 O O . MET D 1 45 ? 30.172 8.059 40.770 1.00 30.27 22 MET D O 1
ATOM 8271 N N . GLN D 1 46 ? 31.003 6.569 39.287 1.00 32.00 23 GLN D N 1
ATOM 8272 C CA . GLN D 1 46 ? 32.224 6.247 40.011 1.00 35.82 23 GLN D CA 1
ATOM 8273 C C . GLN D 1 46 ? 33.363 6.301 39.027 1.00 32.91 23 GLN D C 1
ATOM 8274 O O . GLN D 1 46 ? 33.181 6.14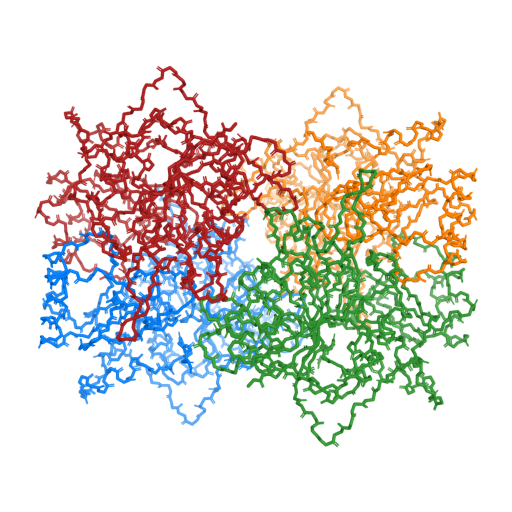2 37.822 1.00 34.34 23 GLN D O 1
ATOM 8280 N N . SER D 1 47 ? 34.555 6.472 39.560 1.00 32.86 24 SER D N 1
ATOM 8281 C CA . SER D 1 47 ? 35.742 6.580 38.766 1.00 35.15 24 SER D CA 1
ATOM 8282 C C . SER D 1 47 ? 36.314 5.191 38.490 1.00 37.51 24 SER D C 1
ATOM 8283 O O . SER D 1 47 ? 36.420 4.378 39.380 1.00 39.31 24 SER D O 1
ATOM 8286 N N . LYS D 1 48 ? 36.646 4.919 37.236 1.00 40.69 25 LYS D N 1
ATOM 8287 C CA . LYS D 1 48 ? 37.242 3.664 36.847 1.00 39.61 25 LYS D CA 1
ATOM 8288 C C . LYS D 1 48 ? 38.138 3.879 35.643 1.00 39.30 25 LYS D C 1
ATOM 8289 O O . LYS D 1 48 ? 37.707 4.375 34.625 1.00 35.82 25 LYS D O 1
ATOM 8295 N N . GLY D 1 49 ? 39.395 3.490 35.766 1.00 43.06 26 GLY D N 1
ATOM 8296 C CA . GLY D 1 49 ? 40.367 3.679 34.696 1.00 42.00 26 GLY D CA 1
ATOM 8297 C C . GLY D 1 49 ? 40.554 5.150 34.379 1.00 39.58 26 GLY D C 1
ATOM 8298 O O . GLY D 1 49 ? 40.816 5.490 33.249 1.00 43.00 26 GLY D O 1
ATOM 8299 N N . GLY D 1 50 ? 40.391 6.012 35.379 1.00 38.26 27 GLY D N 1
ATOM 8300 C CA . GLY D 1 50 ? 40.527 7.449 35.208 1.00 37.67 27 GLY D CA 1
ATOM 8301 C C . GLY D 1 50 ? 39.333 8.178 34.598 1.00 37.93 27 GLY D C 1
ATOM 8302 O O . GLY D 1 50 ? 39.447 9.345 34.243 1.00 36.45 27 GLY D O 1
ATOM 8303 N N . VAL D 1 51 ? 38.200 7.505 34.419 1.00 37.60 28 VAL D N 1
ATOM 8304 C CA . VAL D 1 51 ? 37.012 8.164 33.865 1.00 35.39 28 VAL D CA 1
ATOM 8305 C C . VAL D 1 51 ? 35.796 7.820 34.697 1.00 33.45 28 VAL D C 1
ATOM 8306 O O . VAL D 1 51 ? 35.771 6.814 35.411 1.00 30.73 28 VAL D O 1
ATOM 8310 N N . LEU D 1 52 ? 34.774 8.655 34.590 1.00 29.99 29 LEU D N 1
ATOM 8311 C CA . LEU D 1 52 ? 33.516 8.399 35.248 1.00 27.07 29 LEU D CA 1
ATOM 8312 C C . LEU D 1 52 ? 32.642 7.457 34.422 1.00 28.33 29 LEU D C 1
ATOM 8313 O O . LEU D 1 52 ? 32.506 7.613 33.196 1.00 28.64 29 LEU D O 1
ATOM 8318 N N . VAL D 1 53 ? 32.065 6.485 35.115 1.00 27.56 30 VAL D N 1
ATOM 8319 C CA . VAL D 1 53 ? 31.180 5.486 34.547 1.00 31.07 30 VAL D CA 1
ATOM 8320 C C . VAL D 1 53 ? 30.050 5.246 35.538 1.00 29.71 30 VAL D C 1
ATOM 8321 O O . VAL D 1 53 ? 30.221 5.502 36.736 1.00 32.12 30 VAL D O 1
ATOM 8325 N N . PRO D 1 54 ? 28.915 4.726 35.062 1.00 29.26 31 PRO D N 1
ATOM 8326 C CA . PRO D 1 54 ? 27.783 4.516 35.945 1.00 30.97 31 PRO D CA 1
ATOM 8327 C C . PRO D 1 54 ? 28.106 3.671 37.159 1.00 31.60 31 PRO D C 1
ATOM 8328 O O . PRO D 1 54 ? 28.892 2.751 37.065 1.00 30.67 31 PRO D O 1
ATOM 8332 N N . GLY D 1 55 ? 27.507 4.005 38.294 1.00 32.58 32 GLY D N 1
ATOM 8333 C CA . GLY D 1 55 ? 27.810 3.343 39.560 1.00 32.56 32 GLY D CA 1
ATOM 8334 C C . GLY D 1 55 ? 26.560 2.741 40.196 1.00 33.31 32 GLY D C 1
ATOM 8335 O O . GLY D 1 55 ? 25.579 3.452 40.459 1.00 32.61 32 GLY D O 1
ATOM 8336 N N . PRO D 1 56 ? 26.588 1.433 40.475 1.00 33.94 33 PRO D N 1
ATOM 8337 C CA . PRO D 1 56 ? 25.439 0.814 41.123 1.00 33.07 33 PRO D CA 1
ATOM 8338 C C . PRO D 1 56 ? 25.471 0.995 42.634 1.00 32.27 33 PRO D C 1
ATOM 8339 O O . PRO D 1 56 ? 26.482 1.429 43.184 1.00 32.94 33 PRO D O 1
ATOM 8343 N N . GLY D 1 57 ? 24.364 0.681 43.305 1.00 36.18 34 GLY D N 1
ATOM 8344 C CA . GLY D 1 57 ? 24.331 0.625 44.772 1.00 37.15 34 GLY D CA 1
ATOM 8345 C C . GLY D 1 57 ? 23.821 1.902 45.411 1.00 34.36 34 GLY D C 1
ATOM 8346 O O . GLY D 1 57 ? 24.255 2.274 46.500 1.00 39.72 34 GLY D O 1
ATOM 8347 N N . LEU D 1 58 ? 22.866 2.552 44.767 1.00 34.77 35 LEU D N 1
ATOM 8348 C CA . LEU D 1 58 ? 22.382 3.834 45.263 1.00 34.01 35 LEU D CA 1
ATOM 8349 C C . LEU D 1 58 ? 21.680 3.733 46.624 1.00 34.42 35 LEU D C 1
ATOM 8350 O O . LEU D 1 58 ? 21.973 4.498 47.542 1.00 35.13 35 LEU D O 1
ATOM 8355 N N . VAL D 1 59 ? 20.745 2.809 46.740 1.00 36.87 36 VAL D N 1
ATOM 8356 C CA . VAL D 1 59 ? 19.993 2.669 47.971 1.00 38.63 36 VAL D CA 1
ATOM 8357 C C . VAL D 1 59 ? 20.924 2.417 49.161 1.00 37.98 36 VAL D C 1
ATOM 8358 O O . VAL D 1 59 ? 20.730 2.990 50.237 1.00 38.54 36 VAL D O 1
ATOM 8362 N N . THR D 1 60 ? 21.962 1.624 48.946 1.00 36.89 37 THR D N 1
ATOM 8363 C CA . THR D 1 60 ? 22.956 1.358 49.988 1.00 40.31 37 THR D CA 1
ATOM 8364 C C . THR D 1 60 ? 23.636 2.626 50.505 1.00 42.11 37 THR D C 1
ATOM 8365 O O . THR D 1 60 ? 23.800 2.802 51.719 1.00 48.65 37 THR D O 1
ATOM 8369 N N . LEU D 1 61 ? 23.998 3.535 49.602 1.00 39.16 38 LEU D N 1
ATOM 8370 C CA . LEU D 1 61 ? 24.546 4.823 50.012 1.00 37.84 38 LEU D CA 1
ATOM 8371 C C . LEU D 1 61 ? 23.515 5.696 50.725 1.00 35.82 38 LEU D C 1
ATOM 8372 O O . LEU D 1 61 ? 23.800 6.272 51.784 1.00 33.01 38 LEU D O 1
ATOM 8377 N N . LEU D 1 62 ? 22.319 5.793 50.156 1.00 34.35 39 LEU D N 1
ATOM 8378 C CA . LEU D 1 62 ? 21.320 6.716 50.675 1.00 35.71 39 LEU D CA 1
ATOM 8379 C C . LEU D 1 62 ? 20.847 6.355 52.089 1.00 38.77 39 LEU D C 1
ATOM 8380 O O . LEU D 1 62 ? 20.469 7.251 52.857 1.00 38.17 39 LEU D O 1
ATOM 8385 N N .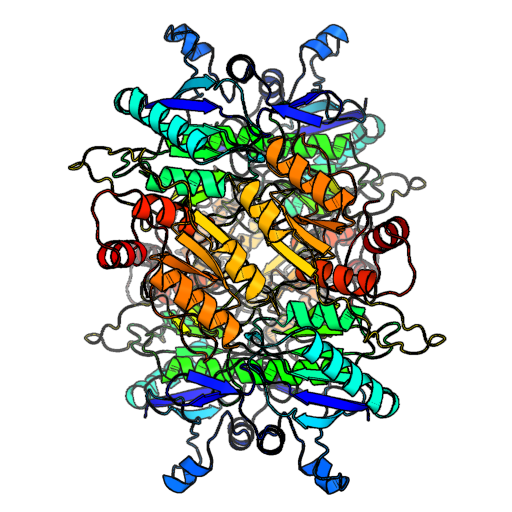 ARG D 1 63 ? 20.874 5.057 52.419 1.00 40.09 40 ARG D N 1
ATOM 8386 C CA . ARG D 1 63 ? 20.516 4.568 53.762 1.00 45.47 40 ARG D CA 1
ATOM 8387 C C . ARG D 1 63 ? 21.392 5.187 54.834 1.00 43.85 40 ARG D C 1
ATOM 8388 O O . ARG D 1 63 ? 20.931 5.446 55.941 1.00 43.98 40 ARG D O 1
ATOM 8396 N N . THR D 1 64 ? 22.657 5.412 54.488 1.00 45.21 41 THR D N 1
ATOM 8397 C CA . THR D 1 64 ? 23.650 5.907 55.425 1.00 45.29 41 THR D CA 1
ATOM 8398 C C . THR D 1 64 ? 23.630 7.420 55.610 1.00 41.09 41 THR D C 1
ATOM 8399 O O . THR D 1 64 ? 24.420 7.946 56.385 1.00 42.43 41 THR D O 1
ATOM 8403 N N . LEU D 1 65 ? 22.759 8.119 54.897 1.00 41.27 42 LEU D N 1
ATOM 8404 C CA . LEU D 1 65 ? 22.753 9.580 54.905 1.00 42.97 42 LEU D CA 1
ATOM 8405 C C . LEU D 1 65 ? 21.509 10.091 55.593 1.00 39.48 42 LEU D C 1
ATOM 8406 O O . LEU D 1 65 ? 20.399 9.910 55.088 1.00 37.11 42 LEU D O 1
ATOM 8411 N N . PRO D 1 66 ? 21.687 10.759 56.744 1.00 39.52 43 PRO D N 1
ATOM 8412 C CA . PRO D 1 66 ? 20.533 11.239 57.521 1.00 37.20 43 PRO D CA 1
ATOM 8413 C C . PRO D 1 66 ? 19.597 12.169 56.770 1.00 35.47 43 PRO D C 1
ATOM 8414 O O . PRO D 1 66 ? 18.369 12.143 57.009 1.00 36.10 43 PRO D O 1
ATOM 8418 N N . MET D 1 67 ? 20.139 12.999 55.878 1.00 34.92 44 MET D N 1
ATOM 8419 C CA . MET D 1 67 ? 19.265 13.880 55.083 1.00 33.79 44 MET D CA 1
ATOM 8420 C C . MET D 1 67 ? 18.368 13.064 54.126 1.00 32.43 44 MET D C 1
ATOM 8421 O O . MET D 1 67 ? 17.288 13.523 53.736 1.00 30.81 44 MET D O 1
ATOM 8426 N N . PHE D 1 68 ? 18.793 11.849 53.775 1.00 31.55 45 PHE D N 1
ATOM 8427 C CA . PHE D 1 68 ? 18.011 11.008 52.864 1.00 31.29 45 PHE D CA 1
ATOM 8428 C C . PHE D 1 68 ? 17.215 9.892 53.523 1.00 33.11 45 PHE D C 1
ATOM 8429 O O . PHE D 1 68 ? 16.288 9.365 52.907 1.00 33.09 45 PHE D O 1
ATOM 8437 N N . HIS D 1 69 ? 17.578 9.521 54.744 1.00 35.87 46 HIS D N 1
ATOM 8438 C CA . HIS D 1 69 ? 16.913 8.402 55.423 1.00 38.90 46 HIS D CA 1
ATOM 8439 C C . HIS D 1 69 ? 16.901 8.539 56.946 1.00 39.90 46 HIS D C 1
ATOM 8440 O O . HIS D 1 69 ? 17.945 8.638 57.587 1.00 36.87 46 HIS D O 1
ATOM 8447 N N . ASP D 1 70 ? 15.694 8.580 57.494 1.00 41.41 47 ASP D N 1
ATOM 8448 C CA . ASP D 1 70 ? 15.470 8.759 58.919 1.00 43.03 47 ASP D CA 1
ATOM 8449 C C . ASP D 1 70 ? 15.349 7.393 59.600 1.00 43.78 47 ASP D C 1
ATOM 8450 O O . ASP D 1 70 ? 14.254 6.829 59.640 1.00 43.23 47 ASP D O 1
ATOM 8455 N N . LYS D 1 71 ? 16.468 6.863 60.096 1.00 45.76 48 LYS D N 1
ATOM 8456 C CA . LYS D 1 71 ? 16.502 5.498 60.656 1.00 53.25 48 LYS D CA 1
ATOM 8457 C C . LYS D 1 71 ? 15.563 5.292 61.834 1.00 52.03 48 LYS D C 1
ATOM 8458 O O . LYS D 1 71 ? 14.857 4.295 61.890 1.00 58.06 48 LYS D O 1
ATOM 8464 N N . GLU D 1 72 ? 15.542 6.248 62.751 1.00 54.56 49 GLU D N 1
ATOM 8465 C CA . GLU D 1 72 ? 14.612 6.220 63.867 1.00 59.88 49 GLU D CA 1
ATOM 8466 C C . GLU D 1 72 ? 13.207 5.933 63.384 1.00 61.18 49 GLU D C 1
ATOM 8467 O O . GLU D 1 72 ? 12.574 4.983 63.827 1.00 61.60 49 GLU D O 1
ATOM 8473 N N . PHE D 1 73 ? 12.721 6.777 62.482 1.00 58.84 50 PHE D N 1
ATOM 8474 C CA . PHE D 1 73 ? 11.368 6.648 61.963 1.00 60.04 50 PHE D CA 1
ATOM 8475 C C . PHE D 1 73 ? 11.139 5.292 61.296 1.00 62.17 50 PHE D C 1
ATOM 8476 O O . PHE D 1 73 ? 10.073 4.697 61.443 1.00 60.70 50 PHE D O 1
ATOM 8484 N N . ALA D 1 74 ? 12.136 4.817 60.556 1.00 63.29 51 ALA D N 1
ATOM 8485 C CA . ALA D 1 74 ? 12.046 3.524 59.884 1.00 63.28 51 ALA D CA 1
ATOM 8486 C C . ALA D 1 74 ? 11.792 2.398 60.887 1.00 68.72 51 ALA D C 1
ATOM 8487 O O . ALA D 1 74 ? 10.901 1.575 60.685 1.00 69.02 51 ALA D O 1
ATOM 8489 N N . GLN D 1 75 ? 12.574 2.367 61.965 1.00 73.47 52 GLN D N 1
ATOM 8490 C CA . GLN D 1 75 ? 12.393 1.358 63.013 1.00 74.71 52 GLN D CA 1
ATOM 8491 C C . GLN D 1 75 ? 11.115 1.596 63.791 1.00 68.46 52 GLN D C 1
ATOM 8492 O O . GLN D 1 75 ? 10.263 0.719 63.843 1.00 73.23 52 GLN D O 1
ATOM 8498 N N . ALA D 1 76 ? 10.963 2.784 64.359 1.00 62.36 53 ALA D N 1
ATOM 8499 C CA . ALA D 1 76 ? 9.711 3.158 65.016 1.00 65.52 53 ALA D CA 1
ATOM 8500 C C . ALA D 1 76 ? 8.454 2.711 64.240 1.00 70.40 53 ALA D C 1
ATOM 8501 O O . ALA D 1 76 ? 7.472 2.305 64.848 1.00 78.07 53 ALA D O 1
ATOM 8503 N N . GLN D 1 77 ? 8.485 2.784 62.911 1.00 74.53 54 GLN D N 1
ATOM 8504 C CA . GLN D 1 77 ? 7.345 2.386 62.075 1.00 71.54 54 GLN D CA 1
ATOM 8505 C C . GLN D 1 77 ? 7.537 1.022 61.428 1.00 70.02 54 GLN D C 1
ATOM 8506 O O . GLN D 1 77 ? 6.667 0.569 60.694 1.00 66.85 54 GLN D O 1
ATOM 8512 N N . GLY D 1 78 ? 8.676 0.384 61.688 1.00 67.93 55 GLY D N 1
ATOM 8513 C CA . GLY D 1 78 ? 9.021 -0.879 61.055 1.00 69.36 55 GLY D CA 1
ATOM 8514 C C . GLY D 1 78 ? 8.679 -0.877 59.581 1.00 73.56 55 GLY D C 1
ATOM 8515 O O . GLY D 1 78 ? 7.786 -1.595 59.142 1.00 71.75 55 GLY D O 1
ATOM 8516 N N . LEU D 1 79 ? 9.355 -0.028 58.815 1.00 78.84 56 LEU D N 1
ATOM 8517 C CA . LEU D 1 79 ? 9.167 -0.006 57.364 1.00 77.36 56 LEU D CA 1
ATOM 8518 C C . LEU D 1 79 ? 9.976 -1.139 56.745 1.00 74.15 56 LEU D C 1
ATOM 8519 O O . LEU D 1 79 ? 10.882 -1.660 57.381 1.00 61.50 56 LEU D O 1
ATOM 8524 N N . PRO D 1 80 ? 9.656 -1.514 55.494 1.00 77.31 57 PRO D N 1
ATOM 8525 C CA . PRO D 1 80 ? 10.511 -2.418 54.719 1.00 76.84 57 PRO D CA 1
ATOM 8526 C C . PRO D 1 80 ? 11.917 -1.861 54.560 1.00 80.98 57 PRO D C 1
ATOM 8527 O O . PRO D 1 80 ? 12.160 -0.715 54.932 1.00 86.51 57 PRO D O 1
ATOM 8531 N N . ASP D 1 81 ? 12.829 -2.645 53.990 1.00 88.61 58 ASP D N 1
ATOM 8532 C CA . ASP D 1 81 ? 14.220 -2.184 53.797 1.00 92.81 58 ASP D CA 1
ATOM 8533 C C . ASP D 1 81 ? 14.412 -1.451 52.472 1.00 86.32 58 ASP D C 1
ATOM 8534 O O . ASP D 1 81 ? 15.361 -0.685 52.309 1.00 77.94 58 ASP D O 1
ATOM 8539 N N . HIS D 1 82 ? 13.544 -1.740 51.511 1.00 83.33 59 HIS D N 1
ATOM 8540 C CA . HIS D 1 82 ? 13.552 -1.042 50.226 1.00 80.86 59 HIS D CA 1
ATOM 8541 C C . HIS D 1 82 ? 13.034 0.416 50.353 1.00 71.41 59 HIS D C 1
ATOM 8542 O O . HIS D 1 82 ? 13.353 1.258 49.517 1.00 68.43 59 HIS D O 1
ATOM 8549 N N . ALA D 1 83 ? 12.235 0.692 51.386 1.00 65.06 60 ALA D N 1
ATOM 8550 C CA . ALA D 1 83 ? 11.541 1.977 51.545 1.00 58.00 60 ALA D CA 1
ATOM 8551 C C . ALA D 1 83 ? 12.314 2.965 52.426 1.00 52.11 60 ALA D C 1
ATOM 8552 O O . ALA D 1 83 ? 12.484 2.735 53.619 1.00 45.34 60 ALA D O 1
ATOM 8554 N N . LEU D 1 84 ? 12.767 4.066 51.835 1.00 44.01 61 LEU D N 1
ATOM 8555 C CA . LEU D 1 84 ? 13.445 5.087 52.592 1.00 41.07 61 LEU D CA 1
ATOM 8556 C C . LEU D 1 84 ? 12.454 6.162 53.023 1.00 36.68 61 LEU D C 1
ATOM 8557 O O . LEU D 1 84 ? 11.370 6.297 52.472 1.00 40.16 61 LEU D O 1
ATOM 8562 N N . ALA D 1 85 ? 12.854 6.931 54.019 1.00 35.61 62 ALA D N 1
ATOM 8563 C CA . ALA D 1 85 ? 12.011 7.944 54.617 1.00 38.48 62 ALA D CA 1
ATOM 8564 C C . ALA D 1 85 ? 12.821 9.211 54.833 1.00 36.68 62 ALA D C 1
ATOM 8565 O O . ALA D 1 85 ? 13.857 9.195 55.498 1.00 36.35 62 ALA D O 1
ATOM 8567 N N . LEU D 1 86 ? 12.336 10.310 54.268 1.00 37.96 63 LEU D N 1
ATOM 8568 C CA . LEU D 1 86 ? 12.947 11.618 54.536 1.00 40.02 63 LEU D CA 1
ATOM 8569 C C . LEU D 1 86 ? 12.609 12.064 55.962 1.00 41.36 63 LEU D C 1
ATOM 8570 O O . LEU D 1 86 ? 11.497 11.809 56.439 1.00 39.39 63 LEU D O 1
ATOM 8575 N N . PRO D 1 87 ? 13.553 12.754 56.630 1.00 40.18 64 PRO D N 1
ATOM 8576 C CA . PRO D 1 87 ? 13.228 13.470 57.861 1.00 41.79 64 PRO D CA 1
ATOM 8577 C C . PRO D 1 87 ? 12.034 14.378 57.640 1.00 42.52 64 PRO D C 1
ATOM 8578 O O . PRO D 1 87 ? 11.694 14.682 56.497 1.00 42.95 64 PRO D O 1
ATOM 8582 N N . PRO D 1 88 ? 11.389 14.814 58.721 1.00 50.52 65 PRO D N 1
ATOM 8583 C CA . PRO D 1 88 ? 10.271 15.743 58.515 1.00 53.61 65 PRO D CA 1
ATOM 8584 C C . PRO D 1 88 ? 10.743 17.064 57.932 1.00 59.42 65 PRO D C 1
ATOM 8585 O O . PRO D 1 88 ? 11.799 17.585 58.309 1.00 63.54 65 PRO D O 1
ATOM 8589 N N . ALA D 1 89 ? 9.985 17.553 56.962 1.00 64.26 66 ALA D N 1
ATOM 8590 C CA . ALA D 1 89 ? 10.150 18.899 56.452 1.00 70.05 66 ALA D CA 1
ATOM 8591 C C . ALA D 1 89 ? 9.383 19.822 57.390 1.00 77.19 66 ALA D C 1
ATOM 8592 O O . ALA D 1 89 ? 8.753 19.349 58.341 1.00 75.64 66 ALA D O 1
ATOM 8594 N N . SER D 1 90 ? 9.429 21.128 57.127 1.00 88.49 67 SER D N 1
ATOM 8595 C CA . SER D 1 90 ? 8.767 22.126 57.988 1.00 99.76 67 SER D CA 1
ATOM 8596 C C . SER D 1 90 ? 7.345 21.732 58.379 1.00 104.65 67 SER D C 1
ATOM 8597 O O . SER D 1 90 ? 6.957 21.803 59.548 1.00 100.87 67 SER D O 1
ATOM 8600 N N . HIS D 1 91 ? 6.584 21.303 57.380 1.00 110.27 68 HIS D N 1
ATOM 8601 C CA . HIS D 1 91 ? 5.197 20.911 57.569 1.00 108.88 68 HIS D CA 1
ATOM 8602 C C . HIS D 1 91 ? 4.784 20.051 56.377 1.00 105.21 68 HIS D C 1
ATOM 8603 O O . HIS D 1 91 ? 5.615 19.722 55.516 1.00 101.28 68 HIS D O 1
ATOM 8610 N N . GLY D 1 92 ? 3.507 19.695 56.317 1.00 100.61 69 GLY D N 1
ATOM 8611 C CA . GLY D 1 92 ? 2.997 18.916 55.207 1.00 96.43 69 GLY D CA 1
ATOM 8612 C C . GLY D 1 92 ? 3.274 17.454 55.466 1.00 90.11 69 GLY D C 1
ATOM 8613 O O . GLY D 1 92 ? 3.793 17.086 56.523 1.00 89.59 69 GLY D O 1
ATOM 8614 N N . PRO D 1 93 ? 2.942 16.609 54.492 1.00 79.66 70 PRO D N 1
ATOM 8615 C CA . PRO D 1 93 ? 3.022 15.180 54.715 1.00 71.40 70 PRO D CA 1
ATOM 8616 C C . PRO D 1 93 ? 4.474 14.721 54.770 1.00 63.53 70 PRO D C 1
ATOM 8617 O O . PRO D 1 93 ? 5.366 15.390 54.233 1.00 62.42 70 PRO D O 1
ATOM 8621 N N . ARG D 1 94 ? 4.708 13.601 55.434 1.00 57.10 71 ARG D N 1
ATOM 8622 C CA . ARG D 1 94 ? 6.014 12.970 55.434 1.00 55.07 71 ARG D CA 1
ATOM 8623 C C . ARG D 1 94 ? 6.261 12.238 54.116 1.00 51.14 71 ARG D C 1
ATOM 8624 O O . ARG D 1 94 ? 5.330 11.686 53.535 1.00 54.41 71 ARG D O 1
ATOM 8632 N N . VAL D 1 95 ? 7.508 12.226 53.645 1.00 45.12 72 VAL D N 1
ATOM 8633 C CA . VAL D 1 95 ? 7.824 11.679 52.317 1.00 39.46 72 VAL D CA 1
ATOM 8634 C C . VAL D 1 95 ? 8.588 10.359 52.403 1.00 38.85 72 VAL D C 1
ATOM 8635 O O . VAL D 1 95 ? 9.694 10.298 52.938 1.00 39.58 72 VAL D O 1
ATOM 8639 N N . LEU D 1 96 ? 7.994 9.313 51.836 1.00 37.08 73 LEU D N 1
ATOM 8640 C CA . LEU D 1 96 ? 8.644 8.021 51.734 1.00 38.33 73 LEU D CA 1
ATOM 8641 C C . LEU D 1 96 ? 8.949 7.717 50.292 1.00 36.44 73 LEU D C 1
ATOM 8642 O O . LEU D 1 96 ? 8.194 8.114 49.407 1.00 35.17 73 LEU D O 1
ATOM 8647 N N . TYR D 1 97 ? 10.030 6.985 50.037 1.00 33.51 74 TYR D N 1
ATOM 8648 C CA . TYR D 1 97 ? 10.347 6.669 48.670 1.00 36.03 74 TYR D CA 1
ATOM 8649 C C . TYR D 1 97 ? 11.038 5.329 48.499 1.00 37.00 74 TYR D C 1
ATOM 8650 O O . TYR D 1 97 ? 11.804 4.883 49.357 1.00 36.10 74 TYR D O 1
ATOM 8659 N N . THR D 1 98 ? 10.809 4.741 47.333 1.00 36.03 75 THR D N 1
ATOM 8660 C CA . THR D 1 98 ? 11.435 3.485 46.959 1.00 38.27 75 THR D CA 1
ATOM 8661 C C . THR D 1 98 ? 12.390 3.730 45.809 1.00 35.20 75 THR D C 1
ATOM 8662 O O . THR D 1 98 ? 12.062 4.441 44.889 1.00 32.59 75 THR D O 1
ATOM 8666 N N . VAL D 1 99 ? 13.556 3.106 45.857 1.00 35.85 76 VAL D N 1
ATOM 8667 C CA . VAL D 1 99 ? 14.555 3.237 44.817 1.00 37.66 76 VAL D CA 1
ATOM 8668 C C . VAL D 1 99 ? 14.516 2.065 43.839 1.00 38.22 76 VAL D C 1
ATOM 8669 O O . VAL D 1 99 ? 14.762 0.926 44.208 1.00 43.70 76 VAL D O 1
ATOM 8673 N N . LEU D 1 100 ? 14.263 2.375 42.581 1.00 37.94 77 LEU D N 1
ATOM 8674 C CA . LEU D 1 100 ? 14.354 1.421 41.497 1.00 37.02 77 LEU D CA 1
ATOM 8675 C C . LEU D 1 100 ? 15.604 1.722 40.659 1.00 37.13 77 LEU D C 1
ATOM 8676 O O . LEU D 1 100 ? 15.698 2.774 40.037 1.00 35.68 77 LEU D O 1
ATOM 8681 N N . GLU D 1 101 ? 16.591 0.831 40.711 1.00 35.00 78 GLU D N 1
ATOM 8682 C CA . GLU D 1 101 ? 17.865 1.038 40.037 1.00 37.43 78 GLU D CA 1
ATOM 8683 C C . GLU D 1 101 ? 17.867 0.276 38.713 1.00 40.99 78 GLU D C 1
ATOM 8684 O O . GLU D 1 101 ? 17.824 -0.956 38.707 1.00 42.69 78 GLU D O 1
ATOM 8690 N N . CYS D 1 102 ? 17.871 0.997 37.595 1.00 39.42 79 CYS D N 1
ATOM 8691 C CA . CYS D 1 102 ? 17.800 0.367 36.283 1.00 41.95 79 CYS D CA 1
ATOM 8692 C C . CYS D 1 102 ? 19.072 -0.383 36.000 1.00 44.63 79 CYS D C 1
ATOM 8693 O O . CYS D 1 102 ? 20.127 -0.084 36.567 1.00 43.07 79 CYS D O 1
ATOM 8696 N N . GLN D 1 103 ? 18.959 -1.361 35.120 1.00 46.42 80 GLN D N 1
ATOM 8697 C CA . GLN D 1 103 ? 20.090 -2.126 34.733 1.00 52.94 80 GLN D CA 1
ATOM 8698 C C . GLN D 1 103 ? 20.003 -2.359 33.224 1.00 53.37 80 GLN D C 1
ATOM 8699 O O . GLN D 1 103 ? 18.999 -2.852 32.741 1.00 60.97 80 GLN D O 1
ATOM 8705 N N . PRO D 1 104 ? 21.028 -1.996 32.458 1.00 45.64 81 PRO D N 1
ATOM 8706 C CA . PRO D 1 104 ? 22.237 -1.363 32.936 1.00 43.15 81 PRO D CA 1
ATOM 8707 C C . PRO D 1 104 ? 22.017 0.124 33.174 1.00 38.99 81 PRO D C 1
ATOM 8708 O O . PRO D 1 104 ? 21.107 0.702 32.620 1.00 38.58 81 PRO D O 1
ATOM 8712 N N . LEU D 1 105 ? 22.846 0.711 34.019 1.00 37.07 82 LEU D N 1
ATOM 8713 C CA . LEU D 1 105 ? 22.839 2.147 34.228 1.00 36.58 82 LEU D CA 1
ATOM 8714 C C . LEU D 1 105 ? 23.589 2.801 33.076 1.00 34.22 82 LEU D C 1
ATOM 8715 O O . LEU D 1 105 ? 24.577 2.243 32.597 1.00 33.08 82 LEU D O 1
ATOM 8720 N N . LEU D 1 106 ? 23.155 3.989 32.664 1.00 32.32 83 LEU D N 1
ATOM 8721 C CA . LEU D 1 106 ? 23.738 4.645 31.494 1.00 29.24 83 LEU D CA 1
ATOM 8722 C C . LEU D 1 106 ? 24.231 6.059 31.722 1.00 29.27 83 LEU D C 1
ATOM 8723 O O . LEU D 1 106 ? 23.601 6.853 32.433 1.00 29.93 83 LEU D O 1
ATOM 8728 N N . ASP D 1 107 ? 25.355 6.374 31.098 1.00 27.96 84 ASP D N 1
ATOM 8729 C CA . ASP D 1 107 ? 25.718 7.764 30.819 1.00 27.29 84 ASP D CA 1
ATOM 8730 C C . ASP D 1 107 ? 24.657 8.271 29.854 1.00 25.38 84 ASP D C 1
ATOM 8731 O O . ASP D 1 107 ? 24.328 7.571 28.896 1.00 25.31 84 ASP D O 1
ATOM 8736 N N . SER D 1 108 ? 24.092 9.460 30.095 1.00 24.37 85 SER D N 1
ATOM 8737 C CA . SER D 1 108 ? 22.928 9.893 29.317 1.00 23.44 85 SER D CA 1
ATOM 8738 C C . SER D 1 108 ? 23.253 10.159 27.855 1.00 24.23 85 SER D C 1
ATOM 8739 O O . SER D 1 108 ? 22.358 10.189 27.032 1.00 24.66 85 SER D O 1
ATOM 8742 N N . SER D 1 109 ? 24.529 10.346 27.528 1.00 25.29 86 SER D N 1
ATOM 8743 C CA . SER D 1 109 ? 24.944 10.445 26.124 1.00 25.76 86 SER D CA 1
ATOM 8744 C C . SER D 1 109 ? 24.608 9.186 25.304 1.00 27.20 86 SER D C 1
ATOM 8745 O O . SER D 1 109 ? 24.502 9.273 24.087 1.00 25.66 86 SER D O 1
ATOM 8748 N N . ASP D 1 110 ? 24.436 8.047 25.967 1.00 28.30 87 ASP D N 1
ATOM 8749 C CA . ASP D 1 110 ? 24.025 6.798 25.304 1.00 28.63 87 ASP D CA 1
ATOM 8750 C C . ASP D 1 110 ? 22.517 6.555 25.288 1.00 30.43 87 ASP D C 1
ATOM 8751 O O . ASP D 1 110 ? 22.073 5.550 24.776 1.00 26.99 87 ASP D O 1
ATOM 8756 N N . MET D 1 111 ? 21.721 7.462 25.836 1.00 33.50 88 MET D N 1
ATOM 8757 C CA . MET D 1 111 ? 20.272 7.239 25.915 1.00 34.35 88 MET D CA 1
ATOM 8758 C C . MET D 1 111 ? 19.545 7.617 24.648 1.00 33.87 88 MET D C 1
ATOM 8759 O O . MET D 1 111 ? 19.993 8.480 23.900 1.00 32.03 88 MET D O 1
ATOM 8764 N N . THR D 1 112 ? 18.471 6.877 24.369 1.00 34.41 89 THR D N 1
ATOM 8765 C CA . THR D 1 112 ? 17.741 6.995 23.123 1.00 35.37 89 THR D CA 1
ATOM 8766 C C . THR D 1 112 ? 16.280 6.904 23.442 1.00 33.64 89 THR D C 1
ATOM 8767 O O . THR D 1 112 ? 15.902 6.666 24.590 1.00 32.89 89 THR D O 1
ATOM 8771 N N . ILE D 1 113 ? 15.469 7.078 22.419 1.00 30.68 90 ILE D N 1
ATOM 8772 C CA . ILE D 1 113 ? 14.024 6.995 22.539 1.00 34.83 90 ILE D CA 1
ATOM 8773 C C . ILE D 1 113 ? 13.547 5.721 23.244 1.00 31.40 90 ILE D C 1
ATOM 8774 O O . ILE D 1 113 ? 12.612 5.787 24.045 1.00 34.81 90 ILE D O 1
ATOM 8779 N N . ASP D 1 114 ? 14.204 4.594 22.986 1.00 32.75 91 ASP D N 1
ATOM 8780 C CA . ASP D 1 114 ? 13.824 3.333 23.620 1.00 34.23 91 ASP D CA 1
ATOM 8781 C C . ASP D 1 114 ? 14.058 3.329 25.123 1.00 31.57 91 ASP D C 1
ATOM 8782 O O . ASP D 1 114 ? 13.283 2.754 25.871 1.00 30.67 91 ASP D O 1
ATOM 8787 N N . ASP D 1 115 ? 15.108 3.997 25.573 1.00 31.71 92 ASP D N 1
ATOM 8788 C CA . ASP D 1 115 ? 15.336 4.161 27.013 1.00 30.42 92 ASP D CA 1
ATOM 8789 C C . ASP D 1 115 ? 14.249 4.998 27.629 1.00 28.35 92 ASP D C 1
ATOM 8790 O O . ASP D 1 115 ? 13.758 4.678 28.717 1.00 31.07 92 ASP D O 1
ATOM 8795 N N . TRP D 1 116 ? 13.866 6.087 26.962 1.00 28.57 93 TRP D N 1
ATOM 8796 C CA . TRP D 1 116 ? 12.841 6.963 27.502 1.00 30.47 93 TRP D CA 1
ATOM 8797 C C . TRP D 1 116 ? 11.466 6.288 27.531 1.00 32.61 93 TRP D C 1
ATOM 8798 O O . TRP D 1 116 ? 10.730 6.434 28.496 1.00 30.97 93 TRP D O 1
ATOM 8809 N N . ILE D 1 117 ? 11.164 5.500 26.507 1.00 35.04 94 ILE D N 1
ATOM 8810 C CA . ILE D 1 117 ? 9.957 4.689 26.508 1.00 35.10 94 ILE D CA 1
ATOM 8811 C C . ILE D 1 117 ? 9.955 3.709 27.680 1.00 36.17 94 ILE D C 1
ATOM 8812 O O . ILE D 1 117 ? 8.974 3.609 28.389 1.00 35.94 94 ILE D O 1
ATOM 8817 N N . ARG D 1 118 ? 11.062 3.008 27.904 1.00 36.85 95 ARG D N 1
ATOM 8818 C CA . ARG D 1 118 ? 11.151 2.124 29.046 1.00 37.06 95 ARG D CA 1
ATOM 8819 C C . ARG D 1 118 ? 10.851 2.847 30.370 1.00 35.74 95 ARG D C 1
ATOM 8820 O O . ARG D 1 118 ? 10.159 2.311 31.222 1.00 34.59 95 ARG D O 1
ATOM 8828 N N . ILE D 1 119 ? 11.362 4.062 30.534 1.00 32.06 96 ILE D N 1
ATOM 8829 C CA . ILE D 1 119 ? 11.121 4.829 31.739 1.00 32.26 96 ILE D CA 1
ATOM 8830 C C . ILE D 1 119 ? 9.657 5.183 31.866 1.00 31.68 96 ILE D C 1
ATOM 8831 O O . ILE D 1 119 ? 9.090 5.118 32.952 1.00 33.82 96 ILE D O 1
ATOM 8836 N N . ALA D 1 120 ? 9.053 5.607 30.766 1.00 30.87 97 ALA D N 1
ATOM 8837 C CA . ALA D 1 120 ? 7.643 5.940 30.786 1.00 33.09 97 ALA D CA 1
ATOM 8838 C C . ALA D 1 120 ? 6.809 4.710 31.176 1.00 32.91 97 ALA D C 1
ATOM 8839 O O . ALA D 1 120 ? 5.829 4.826 31.897 1.00 32.19 97 ALA D O 1
ATOM 8841 N N . LYS D 1 121 ? 7.238 3.540 30.718 1.00 33.81 98 LYS D N 1
ATOM 8842 C CA . LYS D 1 121 ? 6.578 2.282 31.062 1.00 38.66 98 LYS D CA 1
ATOM 8843 C C . LYS D 1 121 ? 6.730 1.902 32.528 1.00 37.50 98 LYS D C 1
ATOM 8844 O O . LYS D 1 121 ? 5.804 1.366 33.132 1.00 36.92 98 LYS D O 1
ATOM 8850 N N . ILE D 1 122 ? 7.898 2.165 33.106 1.00 39.81 99 ILE D N 1
ATOM 8851 C CA . ILE D 1 122 ? 8.077 1.968 34.543 1.00 38.37 99 ILE D CA 1
ATOM 8852 C C . ILE D 1 122 ? 7.074 2.840 35.287 1.00 34.61 99 ILE D C 1
ATOM 8853 O O . ILE D 1 122 ? 6.344 2.376 36.160 1.00 36.86 99 ILE D O 1
ATOM 8858 N N . ILE D 1 123 ? 6.994 4.096 34.896 1.00 34.63 100 ILE D N 1
ATOM 8859 C CA . ILE D 1 123 ? 6.063 5.027 35.512 1.00 32.42 100 ILE D CA 1
ATOM 8860 C C . ILE D 1 123 ? 4.628 4.539 35.354 1.00 34.02 100 ILE D C 1
ATOM 8861 O O . ILE D 1 123 ? 3.829 4.643 36.280 1.00 33.66 100 ILE D O 1
ATOM 8866 N N . GLU D 1 124 ? 4.289 4.050 34.169 1.00 36.81 101 GLU D N 1
ATOM 8867 C CA . GLU D 1 124 ? 2.938 3.571 33.907 1.00 38.17 101 GLU D CA 1
ATOM 8868 C C . GLU D 1 124 ? 2.617 2.368 34.776 1.00 37.58 101 GLU D C 1
ATOM 8869 O O . GLU D 1 124 ? 1.576 2.316 35.394 1.00 38.77 101 GLU D O 1
ATOM 8875 N N . ARG D 1 125 ? 3.517 1.401 34.795 1.00 36.97 102 ARG D N 1
ATOM 8876 C CA . ARG D 1 125 ? 3.361 0.212 35.604 1.00 39.67 102 ARG D CA 1
ATOM 8877 C C . ARG D 1 125 ? 3.110 0.516 37.074 1.00 40.00 102 ARG D C 1
ATOM 8878 O O . ARG D 1 125 ? 2.326 -0.158 37.698 1.00 38.76 102 ARG D O 1
ATOM 8886 N N . HIS D 1 126 ? 3.767 1.535 37.615 1.00 34.89 103 HIS D N 1
ATOM 8887 C CA . HIS D 1 126 ? 3.672 1.833 39.026 1.00 34.36 103 HIS D CA 1
ATOM 8888 C C . HIS D 1 126 ? 2.861 3.085 39.313 1.00 32.80 103 HIS D C 1
ATOM 8889 O O . HIS D 1 126 ? 2.838 3.562 40.441 1.00 33.64 103 HIS D O 1
ATOM 8896 N N . TYR D 1 127 ? 2.113 3.549 38.331 1.00 32.87 104 TYR D N 1
ATOM 8897 C CA . TYR D 1 127 ? 1.433 4.822 38.436 1.00 34.70 104 TYR D CA 1
ATOM 8898 C C . TYR D 1 127 ? 0.502 4.925 39.620 1.00 37.33 104 TYR D C 1
ATOM 8899 O O . TYR D 1 127 ? 0.486 5.938 40.316 1.00 39.38 104 TYR D O 1
ATOM 8908 N N . GLU D 1 128 ? -0.303 3.890 39.845 1.00 39.00 105 GLU D N 1
ATOM 8909 C CA . GLU D 1 128 ? -1.319 3.934 40.913 1.00 38.54 105 GLU D CA 1
ATOM 8910 C C . GLU D 1 128 ? -0.705 3.846 42.316 1.00 37.25 105 GLU D C 1
ATOM 8911 O O . GLU D 1 128 ? -1.280 4.342 43.256 1.00 43.71 105 GLU D O 1
ATOM 8917 N N . GLN D 1 129 ? 0.449 3.205 42.453 1.00 37.94 106 GLN D N 1
ATOM 8918 C CA . GLN D 1 129 ? 1.080 3.004 43.764 1.00 38.84 106 GLN D CA 1
ATOM 8919 C C . GLN D 1 129 ? 1.784 4.219 44.356 1.00 39.28 106 GLN D C 1
ATOM 8920 O O . GLN D 1 129 ? 2.146 4.178 45.530 1.00 36.23 106 GLN D O 1
ATOM 8926 N N . TYR D 1 130 ? 2.090 5.241 43.551 1.00 35.45 107 TYR D N 1
ATOM 8927 C CA . TYR D 1 130 ? 2.911 6.346 44.048 1.00 35.26 107 TYR D CA 1
ATOM 8928 C C . TYR D 1 130 ? 2.265 7.661 43.761 1.00 31.81 107 TYR D C 1
ATOM 8929 O O . TYR D 1 130 ? 1.479 7.765 42.847 1.00 34.91 107 TYR D O 1
ATOM 8938 N N . GLN D 1 131 ? 2.604 8.660 44.556 1.00 31.69 108 GLN D N 1
ATOM 8939 C CA . GLN D 1 131 ? 2.059 10.000 44.364 1.00 35.77 108 GLN D CA 1
ATOM 8940 C C . GLN D 1 131 ? 2.963 10.862 43.484 1.00 34.68 108 GLN D C 1
ATOM 8941 O O . GLN D 1 131 ? 2.562 11.935 43.054 1.00 34.75 108 GLN D O 1
ATOM 8947 N N . GLY D 1 132 ? 4.178 10.405 43.208 1.00 35.76 109 GLY D N 1
ATOM 8948 C CA . GLY D 1 132 ? 5.070 11.173 42.332 1.00 33.40 109 GLY D CA 1
ATOM 8949 C C . GLY D 1 132 ? 6.293 10.395 41.990 1.00 31.93 109 GLY D C 1
ATOM 8950 O O . GLY D 1 132 ? 6.511 9.310 42.537 1.00 35.36 109 GLY D O 1
ATOM 8951 N N . PHE D 1 133 ? 7.081 10.931 41.060 1.00 31.89 110 PHE D N 1
ATOM 8952 C CA . PHE D 1 133 ? 8.256 10.240 40.536 1.00 32.02 110 PHE D CA 1
ATOM 8953 C C . PHE D 1 133 ? 9.431 11.179 40.398 1.00 32.69 110 PHE D C 1
ATOM 8954 O O . PHE D 1 133 ? 9.257 12.329 39.996 1.00 30.57 110 PHE D O 1
ATOM 8962 N N . VAL D 1 134 ? 10.615 10.666 40.735 1.00 29.04 111 VAL D N 1
ATOM 8963 C CA . VAL D 1 134 ? 11.831 11.361 40.494 1.00 27.78 111 VAL D CA 1
ATOM 8964 C C . VAL D 1 134 ? 12.702 10.443 39.674 1.00 28.14 111 VAL D C 1
ATOM 8965 O O . VAL D 1 134 ? 12.791 9.252 39.950 1.00 28.53 111 VAL D O 1
ATOM 8969 N N . VAL D 1 135 ? 13.312 11.004 38.638 1.00 26.76 112 VAL D N 1
ATOM 8970 C CA . VAL D 1 135 ? 14.167 10.256 37.747 1.00 25.81 112 VAL D CA 1
ATOM 8971 C C . VAL D 1 135 ? 15.566 10.867 37.777 1.00 24.14 112 VAL D C 1
ATOM 8972 O O . VAL D 1 135 ? 15.777 11.997 37.348 1.00 23.07 112 VAL D O 1
ATOM 8976 N N . ILE D 1 136 ? 16.527 10.109 38.251 1.00 24.03 113 ILE D N 1
ATOM 8977 C CA . ILE D 1 136 ? 17.919 10.506 38.176 1.00 25.50 113 ILE D CA 1
ATOM 8978 C C . ILE D 1 136 ? 18.416 10.153 36.780 1.00 26.20 113 ILE D C 1
ATOM 8979 O O . ILE D 1 136 ? 18.285 9.018 36.325 1.00 26.37 113 ILE D O 1
ATOM 8984 N N . HIS D 1 137 ? 19.060 11.128 36.159 1.00 25.20 114 HIS D N 1
ATOM 8985 C CA . HIS D 1 137 ? 19.385 11.100 34.745 1.00 24.87 114 HIS D CA 1
ATOM 8986 C C . HIS D 1 137 ? 20.667 11.910 34.515 1.00 25.92 114 HIS D C 1
ATOM 8987 O O . HIS D 1 137 ? 20.956 12.846 35.255 1.00 25.29 114 HIS D O 1
ATOM 8994 N N . GLY D 1 138 ? 21.454 11.524 33.521 1.00 25.63 115 GLY D N 1
ATOM 8995 C CA . GLY D 1 138 ? 22.604 12.321 33.148 1.00 26.40 115 GLY D CA 1
ATOM 8996 C C . GLY D 1 138 ? 22.165 13.674 32.583 1.00 24.96 115 GLY D C 1
ATOM 8997 O O . GLY D 1 138 ? 21.037 13.834 32.109 1.00 22.92 115 GLY D O 1
ATOM 8998 N N . THR D 1 139 ? 23.055 14.650 32.655 1.00 25.16 116 THR D N 1
ATOM 8999 C CA . THR D 1 139 ? 22.741 15.995 32.218 1.00 25.42 116 THR D CA 1
ATOM 9000 C C . THR D 1 139 ? 22.835 16.107 30.714 1.00 25.59 116 THR D C 1
ATOM 9001 O O . THR D 1 139 ? 22.128 16.922 30.115 1.00 23.33 116 THR D O 1
ATOM 9005 N N . ASP D 1 140 ? 23.740 15.343 30.110 1.00 25.93 117 ASP D N 1
ATOM 9006 C CA . ASP D 1 140 ? 24.055 15.493 28.687 1.00 25.60 117 ASP D CA 1
ATOM 9007 C C . ASP D 1 140 ? 22.817 15.471 27.816 1.00 26.00 117 ASP D C 1
ATOM 9008 O O . ASP D 1 140 ? 22.720 16.261 26.884 1.00 23.39 117 ASP D O 1
ATOM 9013 N N . THR D 1 141 ? 21.865 14.562 28.086 1.00 25.92 118 THR D N 1
ATOM 9014 C CA . THR D 1 141 ? 20.633 14.511 27.288 1.00 25.01 118 THR D CA 1
ATOM 9015 C C . THR D 1 141 ? 19.366 14.674 28.135 1.00 25.68 118 THR D C 1
ATOM 9016 O O . THR D 1 141 ? 18.264 14.308 27.699 1.00 22.73 118 THR D O 1
ATOM 9020 N N . MET D 1 142 ? 19.511 15.234 29.328 1.00 25.80 119 MET D N 1
ATOM 9021 C CA . MET D 1 142 ? 18.348 15.417 30.187 1.00 27.19 119 MET D CA 1
ATOM 9022 C C . MET D 1 142 ? 17.220 16.225 29.550 1.00 27.15 119 MET D C 1
ATOM 9023 O O . MET D 1 142 ? 16.061 15.896 29.744 1.00 27.20 119 MET D O 1
ATOM 9028 N N . ALA D 1 143 ? 17.548 17.278 28.808 1.00 25.56 120 ALA D N 1
ATOM 9029 C CA . ALA D 1 143 ? 16.517 18.120 28.175 1.00 26.71 120 ALA D CA 1
ATOM 9030 C C . ALA D 1 143 ? 15.732 17.330 27.134 1.00 25.51 120 ALA D C 1
ATOM 9031 O O . ALA D 1 143 ? 14.536 17.531 26.971 1.00 24.81 120 ALA D O 1
ATOM 9033 N N . SER D 1 144 ? 16.403 16.431 26.432 1.00 25.91 121 SER D N 1
ATOM 9034 C CA . SER D 1 144 ? 15.711 15.584 25.471 1.00 28.13 121 SER D CA 1
ATOM 9035 C C . SER D 1 144 ? 14.820 14.588 26.183 1.00 29.44 121 SER D C 1
ATOM 9036 O O . SER D 1 144 ? 13.722 14.318 25.732 1.00 29.92 121 SER D O 1
ATOM 9039 N N . GLY D 1 145 ? 15.344 13.974 27.240 1.00 29.83 122 GLY D N 1
ATOM 9040 C CA . GLY D 1 145 ? 14.603 13.010 28.000 1.00 29.83 122 GLY D CA 1
ATOM 9041 C C . GLY D 1 145 ? 13.363 13.594 28.616 1.00 29.77 122 GLY D C 1
ATOM 9042 O O . GLY D 1 145 ? 12.295 12.974 28.583 1.00 26.61 122 GLY D O 1
ATOM 9043 N N . ALA D 1 146 ? 13.504 14.781 29.198 1.00 29.34 123 ALA D N 1
ATOM 9044 C CA . ALA D 1 146 ? 12.374 15.476 29.780 1.00 28.33 123 ALA D CA 1
ATOM 9045 C C . ALA D 1 146 ? 11.342 15.800 28.720 1.00 30.39 123 ALA D C 1
ATOM 9046 O O . ALA D 1 146 ? 10.131 15.641 28.947 1.00 29.36 123 ALA D O 1
ATOM 9048 N N . SER D 1 147 ? 11.802 16.251 27.557 1.00 28.44 124 SER D N 1
ATOM 9049 C CA . SER D 1 147 ? 10.889 16.591 26.479 1.00 27.81 124 SER D CA 1
ATOM 9050 C C . SER D 1 147 ? 10.161 15.323 25.966 1.00 30.43 124 SER D C 1
ATOM 9051 O O . SER D 1 147 ? 8.936 15.344 25.782 1.00 30.16 124 SER D O 1
ATOM 9054 N N . MET D 1 148 ? 10.904 14.242 25.736 1.00 28.44 125 MET D N 1
ATOM 9055 C CA . MET D 1 148 ? 10.311 12.989 25.286 1.00 30.53 125 MET D CA 1
ATOM 9056 C C . MET D 1 148 ? 9.274 12.497 26.275 1.00 32.87 125 MET D C 1
ATOM 9057 O O . MET D 1 148 ? 8.136 12.221 25.900 1.00 31.92 125 MET D O 1
ATOM 9062 N N . LEU D 1 149 ? 9.649 12.413 27.552 1.00 32.23 126 LEU D N 1
ATOM 9063 C CA . LEU D 1 149 ? 8.699 11.950 28.580 1.00 32.07 126 LEU D CA 1
ATOM 9064 C C . LEU D 1 149 ? 7.466 12.818 28.678 1.00 30.44 126 LEU D C 1
ATOM 9065 O O . LEU D 1 149 ? 6.376 12.328 28.952 1.00 30.45 126 LEU D O 1
ATOM 9070 N N . SER D 1 150 ? 7.635 14.102 28.470 1.00 29.79 127 SER D N 1
ATOM 9071 C CA . SER D 1 150 ? 6.513 15.041 28.493 1.00 32.57 127 SER D CA 1
ATOM 9072 C C . SER D 1 150 ? 5.465 14.646 27.457 1.00 32.54 127 SER D C 1
ATOM 9073 O O . SER D 1 150 ? 4.267 14.759 27.698 1.00 34.78 127 SER D O 1
ATOM 9076 N N . PHE D 1 151 ? 5.928 14.229 26.283 1.00 34.31 128 PHE D N 1
ATOM 9077 C CA . PHE D 1 151 ? 5.017 13.811 25.234 1.00 38.48 128 PHE D CA 1
ATOM 9078 C C . PHE D 1 151 ? 4.467 12.408 25.460 1.00 35.66 128 PHE D C 1
ATOM 9079 O O . PHE D 1 151 ? 3.286 12.180 25.261 1.00 36.80 128 PHE D O 1
ATOM 9087 N N . MET D 1 152 ? 5.323 11.495 25.886 1.00 36.22 129 MET D N 1
ATOM 9088 C CA . MET D 1 152 ? 4.912 10.122 26.111 1.00 36.67 129 MET D CA 1
ATOM 9089 C C . MET D 1 152 ? 3.817 9.999 27.191 1.00 36.26 129 MET D C 1
ATOM 9090 O O . MET D 1 152 ? 2.931 9.164 27.066 1.00 40.33 129 MET D O 1
ATOM 9095 N N . LEU D 1 153 ? 3.870 10.834 28.232 1.00 36.55 130 LEU D N 1
ATOM 9096 C CA . LEU D 1 153 ? 2.950 10.758 29.370 1.00 34.80 130 LEU D CA 1
ATOM 9097 C C . LEU D 1 153 ? 1.732 11.659 29.211 1.00 35.25 130 LEU D C 1
ATOM 9098 O O . LEU D 1 153 ? 1.586 12.683 29.877 1.00 37.32 130 LEU D O 1
ATOM 9103 N N . GLU D 1 154 ? 0.820 11.242 28.347 1.00 39.37 131 GLU D N 1
ATOM 9104 C CA . GLU D 1 154 ? -0.365 12.039 28.068 1.00 40.70 131 GLU D CA 1
ATOM 9105 C C . GLU D 1 154 ? -1.359 11.997 29.246 1.00 40.95 131 GLU D C 1
ATOM 9106 O O . GLU D 1 154 ? -1.627 10.940 29.789 1.00 41.14 131 GLU D O 1
ATOM 9112 N N . ASN D 1 155 ? -1.895 13.164 29.604 1.00 43.77 132 ASN D N 1
ATOM 9113 C CA . ASN D 1 155 ? -2.805 13.353 30.744 1.00 45.82 132 ASN D CA 1
ATOM 9114 C C . ASN D 1 155 ? -2.163 13.155 32.110 1.00 49.22 132 ASN D C 1
ATOM 9115 O O . ASN D 1 155 ? -2.857 12.866 33.096 1.00 49.35 132 ASN D O 1
ATOM 9120 N N . LEU D 1 156 ? -0.840 13.317 32.178 1.00 44.11 133 LEU D N 1
ATOM 9121 C CA . LEU D 1 156 ? -0.114 13.137 33.431 1.00 41.84 133 LEU D CA 1
ATOM 9122 C C . LEU D 1 156 ? -0.780 13.928 34.563 1.00 40.94 133 LEU D C 1
ATOM 9123 O O . LEU D 1 156 ? -1.126 15.077 34.377 1.00 36.08 133 LEU D O 1
ATOM 9128 N N . HIS D 1 157 ? -0.965 13.282 35.715 1.00 39.04 134 HIS D N 1
ATOM 9129 C CA . HIS D 1 157 ? -1.644 13.887 36.872 1.00 41.28 134 HIS D CA 1
ATOM 9130 C C . HIS D 1 157 ? -0.722 14.154 38.038 1.00 39.63 134 HIS D C 1
ATOM 9131 O O . HIS D 1 157 ? -1.134 14.800 38.991 1.00 41.76 134 HIS D O 1
ATOM 9138 N N . LYS D 1 158 ? 0.501 13.632 37.980 1.00 38.69 135 LYS D N 1
ATOM 9139 C CA . LYS D 1 158 ? 1.411 13.641 39.109 1.00 39.32 135 LYS D CA 1
ATOM 9140 C C . LYS D 1 158 ? 2.798 14.123 38.667 1.00 37.46 135 LYS D C 1
ATOM 9141 O O . LYS D 1 158 ? 3.135 14.032 37.480 1.00 36.59 135 LYS D O 1
ATOM 9147 N N . PRO D 1 159 ? 3.601 14.612 39.622 1.00 33.67 136 PRO D N 1
ATOM 9148 C CA . PRO D 1 159 ? 4.890 15.158 39.228 1.00 35.60 136 PRO D CA 1
ATOM 9149 C C . PRO D 1 159 ? 5.876 14.078 38.834 1.00 31.99 136 PRO D C 1
ATOM 9150 O O . PRO D 1 159 ? 5.961 13.032 39.474 1.00 30.53 136 PRO D O 1
ATOM 9154 N N . VAL D 1 160 ? 6.551 14.331 37.724 1.00 30.14 137 VAL D N 1
ATOM 9155 C CA . VAL D 1 160 ? 7.656 13.522 37.276 1.00 30.20 137 VAL D CA 1
ATOM 9156 C C . VAL D 1 160 ? 8.838 14.484 37.210 1.00 32.33 137 VAL D C 1
ATOM 9157 O O . VAL D 1 160 ? 8.930 15.286 36.292 1.00 28.51 137 VAL D O 1
ATOM 9161 N N . ILE D 1 161 ? 9.740 14.397 38.184 1.00 34.05 138 ILE D N 1
ATOM 9162 C CA . ILE D 1 161 ? 10.805 15.371 38.299 1.00 31.88 138 ILE D CA 1
ATOM 9163 C C . ILE D 1 161 ? 12.135 14.717 37.913 1.00 30.80 138 ILE D C 1
ATOM 9164 O O . ILE D 1 161 ? 12.617 13.818 38.604 1.00 27.53 138 ILE D O 1
ATOM 9169 N N . LEU D 1 162 ? 12.733 15.174 36.816 1.00 28.37 139 LEU D N 1
ATOM 9170 C CA . LEU D 1 162 ? 14.083 14.737 36.481 1.00 26.82 139 LEU D CA 1
ATOM 9171 C C . LEU D 1 162 ? 15.094 15.582 37.242 1.00 25.43 139 LEU D C 1
ATOM 9172 O O . LEU D 1 162 ? 14.854 16.747 37.509 1.00 26.66 139 LEU D O 1
ATOM 9177 N N . THR D 1 163 ? 16.208 14.963 37.591 1.00 23.16 140 THR D N 1
ATOM 9178 C CA . THR D 1 163 ? 17.279 15.657 38.181 1.00 24.97 140 THR D CA 1
ATOM 9179 C C . THR D 1 163 ? 18.562 14.920 37.893 1.00 24.72 140 THR D C 1
ATOM 9180 O O . THR D 1 163 ? 18.560 13.773 37.446 1.00 24.07 140 THR D O 1
ATOM 9184 N N . GLY D 1 164 ? 19.661 15.606 38.142 1.00 23.48 141 GLY D N 1
ATOM 9185 C CA . GLY D 1 164 ? 20.971 15.052 37.930 1.00 24.34 141 GLY D CA 1
ATOM 9186 C C . GLY D 1 164 ? 21.977 15.941 38.611 1.00 23.72 141 GLY D C 1
ATOM 9187 O O . GLY D 1 164 ? 21.628 16.720 39.476 1.00 26.05 141 GLY D O 1
ATOM 9188 N N . ALA D 1 165 ? 23.225 15.803 38.240 1.00 23.08 142 ALA D N 1
ATOM 9189 C CA . ALA D 1 165 ? 24.292 16.571 38.854 1.00 25.41 142 ALA D CA 1
ATOM 9190 C C . ALA D 1 165 ? 25.477 16.714 37.932 1.00 24.02 142 ALA D C 1
ATOM 9191 O O . ALA D 1 165 ? 25.742 15.820 37.119 1.00 26.21 142 ALA D O 1
ATOM 9193 N N . GLN D 1 166 ? 26.202 17.820 38.079 1.00 25.28 143 GLN D N 1
ATOM 9194 C CA . GLN D 1 166 ? 27.505 17.980 37.441 1.00 24.69 143 GLN D CA 1
ATOM 9195 C C . GLN D 1 166 ? 28.598 17.163 38.141 1.00 25.46 143 GLN D C 1
ATOM 9196 O O . GLN D 1 166 ? 29.594 16.845 37.532 1.00 25.69 143 GLN D O 1
ATOM 9202 N N . VAL D 1 167 ? 28.414 16.849 39.420 1.00 26.66 144 VAL D N 1
ATOM 9203 C CA . VAL D 1 167 ? 29.417 16.144 40.198 1.00 24.87 144 VAL D CA 1
ATOM 9204 C C . VAL D 1 167 ? 28.750 14.977 40.928 1.00 24.05 144 VAL D C 1
ATOM 9205 O O . VAL D 1 167 ? 27.679 15.142 41.485 1.00 21.67 144 VAL D O 1
ATOM 9209 N N . PRO D 1 168 ? 29.398 13.790 40.947 1.00 23.86 145 PRO D N 1
ATOM 9210 C CA . PRO D 1 168 ? 28.779 12.610 41.568 1.00 25.15 145 PRO D CA 1
ATOM 9211 C C . PRO D 1 168 ? 28.566 12.768 43.059 1.00 26.30 145 PRO D C 1
ATOM 9212 O O . PRO D 1 168 ? 29.362 13.404 43.742 1.00 24.49 145 PRO D O 1
ATOM 9216 N N . ILE D 1 169 ? 27.529 12.116 43.549 1.00 26.45 146 ILE D N 1
ATOM 9217 C CA . ILE D 1 169 ? 27.162 12.177 44.934 1.00 28.33 146 ILE D CA 1
ATOM 9218 C C . ILE D 1 169 ? 28.217 11.604 45.875 1.00 29.03 146 ILE D C 1
ATOM 9219 O O . ILE D 1 169 ? 28.272 11.994 47.024 1.00 28.34 146 ILE D O 1
ATOM 9224 N N . ARG D 1 170 ? 29.098 10.743 45.370 1.00 30.49 147 ARG D N 1
ATOM 9225 C CA . ARG D 1 170 ? 30.194 10.212 46.156 1.00 32.53 147 ARG D CA 1
ATOM 9226 C C . ARG D 1 170 ? 31.407 11.118 46.243 1.00 33.56 147 ARG D C 1
ATOM 9227 O O . ARG D 1 170 ? 32.275 10.869 47.053 1.00 33.55 147 ARG D O 1
ATOM 9235 N N . VAL D 1 171 ? 31.485 12.159 45.423 1.00 32.66 148 VAL D N 1
ATOM 9236 C CA . VAL D 1 171 ? 32.512 13.188 45.592 1.00 32.29 148 VAL D CA 1
ATOM 9237 C C . VAL D 1 171 ? 32.017 14.178 46.666 1.00 32.71 148 VAL D C 1
ATOM 9238 O O . VAL D 1 171 ? 30.842 14.558 46.667 1.00 32.61 148 VAL D O 1
ATOM 9242 N N . LEU D 1 172 ? 32.884 14.570 47.600 1.00 28.79 149 LEU D N 1
ATOM 9243 C CA . LEU D 1 172 ? 32.423 15.312 48.778 1.00 29.22 149 LEU D CA 1
ATOM 9244 C C . LEU D 1 172 ? 31.719 16.621 48.402 1.00 28.10 149 LEU D C 1
ATOM 9245 O O . LEU D 1 172 ? 30.622 16.902 48.884 1.00 29.62 149 LEU D O 1
ATOM 9250 N N . TRP D 1 173 ? 32.383 17.401 47.567 1.00 28.60 150 TRP D N 1
ATOM 9251 C CA . TRP D 1 173 ? 31.900 18.689 47.124 1.00 28.60 150 TRP D CA 1
ATOM 9252 C C . TRP D 1 173 ? 31.096 18.508 45.882 1.00 27.51 150 TRP D C 1
ATOM 9253 O O . TRP D 1 173 ? 31.665 18.349 44.817 1.00 31.55 150 TRP D O 1
ATOM 9264 N N . ASN D 1 174 ? 29.782 18.450 46.017 1.00 26.11 151 ASN D N 1
ATOM 9265 C CA . ASN D 1 174 ? 28.932 18.157 44.900 1.00 26.50 151 ASN D CA 1
ATOM 9266 C C . ASN D 1 174 ? 27.618 18.925 44.923 1.00 26.75 151 ASN D C 1
ATOM 9267 O O . ASN D 1 174 ? 27.247 19.497 45.926 1.00 29.58 151 ASN D O 1
ATOM 9272 N N . ASP D 1 175 ? 26.916 18.894 43.800 1.00 25.63 152 ASP D N 1
ATOM 9273 C CA . ASP D 1 175 ? 25.578 19.459 43.687 1.00 25.04 152 ASP D CA 1
ATOM 9274 C C . ASP D 1 175 ? 24.518 18.363 43.762 1.00 25.15 152 ASP D C 1
ATOM 9275 O O . ASP D 1 175 ? 23.326 18.640 43.784 1.00 23.52 152 ASP D O 1
ATOM 9280 N N . ALA D 1 176 ? 24.956 17.117 43.780 1.00 23.73 153 ALA D N 1
ATOM 9281 C CA . ALA D 1 176 ? 24.036 15.977 43.754 1.00 26.78 153 ALA D CA 1
ATOM 9282 C C . ALA D 1 176 ? 23.126 15.884 44.960 1.00 25.48 153 ALA D C 1
ATOM 9283 O O . ALA D 1 176 ? 21.943 15.594 44.815 1.00 26.24 153 ALA D O 1
ATOM 9285 N N . ARG D 1 177 ? 23.675 16.085 46.157 1.00 26.56 154 ARG D N 1
ATOM 9286 C CA . ARG D 1 177 ? 22.872 15.955 47.384 1.00 28.44 154 ARG D CA 1
ATOM 9287 C C . ARG D 1 177 ? 21.657 16.841 47.324 1.00 27.12 154 ARG D C 1
ATOM 9288 O O . ARG D 1 177 ? 20.534 16.388 47.520 1.00 27.50 154 ARG D O 1
ATOM 9296 N N . GLU D 1 178 ? 21.878 18.116 47.078 1.00 27.04 155 GLU D N 1
ATOM 9297 C CA . GLU D 1 178 ? 20.776 19.082 47.160 1.00 29.77 155 GLU D CA 1
ATOM 9298 C C . GLU D 1 178 ? 19.831 18.995 45.964 1.00 26.58 155 GLU D C 1
ATOM 9299 O O . GLU D 1 178 ? 18.631 19.232 46.095 1.00 27.03 155 GLU D O 1
ATOM 9305 N N . ASN D 1 179 ? 20.344 18.601 44.805 1.00 26.02 156 ASN D N 1
ATOM 9306 C CA . ASN D 1 179 ? 19.455 18.365 43.673 1.00 25.57 156 ASN D CA 1
ATOM 9307 C C . ASN D 1 179 ? 18.503 17.195 43.914 1.00 25.48 156 ASN D C 1
ATOM 9308 O O . ASN D 1 179 ? 17.310 17.309 43.613 1.00 24.17 156 ASN D O 1
ATOM 9313 N N . LEU D 1 180 ? 19.027 16.081 44.426 1.00 23.23 157 LEU D N 1
ATOM 9314 C CA . LEU D 1 180 ? 18.189 14.901 44.639 1.00 25.59 157 LEU D CA 1
ATOM 9315 C C . LEU D 1 180 ? 17.174 15.168 45.724 1.00 25.01 157 LEU D C 1
ATOM 9316 O O . LEU D 1 180 ? 16.003 14.874 45.563 1.00 28.92 157 LEU D O 1
ATOM 9321 N N . LEU D 1 181 ? 17.619 15.754 46.830 1.00 27.55 158 LEU D N 1
ATOM 9322 C CA . LEU D 1 181 ? 16.706 16.096 47.918 1.00 26.40 158 LEU D CA 1
ATOM 9323 C C . LEU D 1 181 ? 15.594 17.027 47.470 1.00 27.91 158 LEU D C 1
ATOM 9324 O O . LEU D 1 181 ? 14.418 16.813 47.788 1.00 28.29 158 LEU D O 1
ATOM 9329 N N . GLY D 1 182 ? 15.960 18.093 46.775 1.00 27.64 159 GLY D N 1
ATOM 9330 C CA . GLY D 1 182 ? 14.959 19.035 46.275 1.00 27.67 159 GLY D CA 1
ATOM 9331 C C . GLY D 1 182 ? 13.930 18.381 45.359 1.00 27.56 159 GLY D C 1
ATOM 9332 O O . GLY D 1 182 ? 12.743 18.686 45.433 1.00 25.87 159 GLY D O 1
ATOM 9333 N N . ALA D 1 183 ? 14.388 17.490 44.476 1.00 28.36 160 ALA D N 1
ATOM 9334 C CA . ALA D 1 183 ? 13.494 16.809 43.558 1.00 27.01 160 ALA D CA 1
ATOM 9335 C C . ALA D 1 183 ? 12.475 16.000 44.358 1.00 29.41 160 ALA D C 1
ATOM 9336 O O . ALA D 1 183 ? 11.287 16.043 44.063 1.00 26.98 160 ALA D O 1
ATOM 9338 N N . LEU D 1 184 ? 12.965 15.264 45.356 1.00 30.56 161 LEU D N 1
ATOM 9339 C CA . LEU D 1 184 ? 12.096 14.434 46.209 1.00 30.51 161 LEU D CA 1
ATOM 9340 C C . LEU D 1 184 ? 11.099 15.297 46.981 1.00 31.03 161 LEU D C 1
ATOM 9341 O O . LEU D 1 184 ? 9.937 14.966 47.060 1.00 28.73 161 LEU D O 1
ATOM 9346 N N . LEU D 1 185 ? 11.555 16.417 47.535 1.00 31.67 162 LEU D N 1
ATOM 9347 C CA . LEU D 1 185 ? 10.655 17.307 48.274 1.00 32.41 162 LEU D CA 1
ATOM 9348 C C . LEU D 1 185 ? 9.625 17.999 47.391 1.00 36.40 162 LEU D C 1
ATOM 9349 O O . LEU D 1 185 ? 8.473 18.138 47.783 1.00 37.66 162 LEU D O 1
ATOM 9354 N N . VAL D 1 186 ? 10.015 18.404 46.185 1.00 34.30 163 VAL D N 1
ATOM 9355 C CA . VAL D 1 186 ? 9.040 18.948 45.238 1.00 34.45 163 VAL D CA 1
ATOM 9356 C C . VAL D 1 186 ? 7.999 17.889 44.871 1.00 33.74 163 VAL D C 1
ATOM 9357 O O . VAL D 1 186 ? 6.799 18.140 44.933 1.00 34.70 163 VAL D O 1
ATOM 9361 N N . ALA D 1 187 ? 8.457 16.728 44.430 1.00 34.61 164 ALA D N 1
ATOM 9362 C CA . ALA D 1 187 ? 7.540 15.650 44.045 1.00 36.41 164 ALA D CA 1
ATOM 9363 C C . ALA D 1 187 ? 6.690 15.195 45.234 1.00 39.65 164 ALA D C 1
ATOM 9364 O O . ALA D 1 187 ? 5.513 14.928 45.093 1.00 41.41 164 ALA D O 1
ATOM 9366 N N . GLY D 1 188 ? 7.306 15.124 46.409 1.00 45.25 165 GLY D N 1
ATOM 9367 C CA . GLY D 1 188 ? 6.617 14.691 47.626 1.00 49.13 165 GLY D CA 1
ATOM 9368 C C . GLY D 1 188 ? 5.546 15.633 48.160 1.00 49.15 165 GLY D C 1
ATOM 9369 O O . GLY D 1 188 ? 4.637 15.186 48.857 1.00 52.21 165 GLY D O 1
ATOM 9370 N N . GLN D 1 189 ? 5.668 16.929 47.874 1.00 48.77 166 GLN D N 1
ATOM 9371 C CA . GLN D 1 189 ? 4.854 17.947 48.538 1.00 50.23 166 GLN D CA 1
ATOM 9372 C C . GLN D 1 189 ? 3.976 18.821 47.652 1.00 49.43 166 GLN D C 1
ATOM 9373 O O . GLN D 1 189 ? 3.139 19.524 48.172 1.00 48.83 166 GLN D O 1
ATOM 9379 N N . TYR D 1 190 ? 4.158 18.812 46.335 1.00 49.77 167 TYR D N 1
ATOM 9380 C CA . TYR D 1 190 ? 3.332 19.652 45.460 1.00 47.05 167 TYR D CA 1
ATOM 9381 C C . TYR D 1 190 ? 2.766 18.858 44.321 1.00 47.66 167 TYR D C 1
ATOM 9382 O O . TYR D 1 190 ? 3.408 17.942 43.801 1.00 54.93 167 TYR D O 1
ATOM 9391 N N . ILE D 1 191 ? 1.549 19.208 43.935 1.00 50.70 168 ILE D N 1
ATOM 9392 C CA . ILE D 1 191 ? 0.884 18.552 42.816 1.00 50.87 168 ILE D CA 1
ATOM 9393 C C . ILE D 1 191 ? 1.122 19.415 41.583 1.00 50.48 168 ILE D C 1
ATOM 9394 O O . ILE D 1 191 ? 0.384 20.363 41.285 1.00 47.89 168 ILE D O 1
ATOM 9399 N N . ILE D 1 192 ? 2.201 19.075 40.887 1.00 45.91 169 ILE D N 1
ATOM 9400 C CA . ILE D 1 192 ? 2.577 19.731 39.646 1.00 41.92 169 ILE D CA 1
ATOM 9401 C C . ILE D 1 192 ? 2.552 18.617 38.641 1.00 37.90 169 ILE D C 1
ATOM 9402 O O . ILE D 1 192 ? 3.464 17.795 38.598 1.00 40.99 169 ILE D O 1
ATOM 9407 N N . PRO D 1 193 ? 1.482 18.545 37.848 1.00 38.19 170 PRO D N 1
ATOM 9408 C CA . PRO D 1 193 ? 1.265 17.409 36.968 1.00 36.56 170 PRO D CA 1
ATOM 9409 C C . PRO D 1 193 ? 2.010 17.568 35.642 1.00 36.78 170 PRO D C 1
ATOM 9410 O O . PRO D 1 193 ? 1.402 17.575 34.578 1.00 36.67 170 PRO D O 1
ATOM 9414 N N . GLU D 1 194 ? 3.335 17.639 35.720 1.00 35.89 171 GLU D N 1
ATOM 9415 C CA . GLU D 1 194 ? 4.179 17.893 34.556 1.00 33.42 171 GLU D CA 1
ATOM 9416 C C . GLU D 1 194 ? 5.495 17.160 34.710 1.00 32.84 171 GLU D C 1
ATOM 9417 O O . GLU D 1 194 ? 5.917 16.837 35.843 1.00 31.62 171 GLU D O 1
ATOM 9423 N N . VAL D 1 195 ? 6.127 16.877 33.578 1.00 29.67 172 VAL D N 1
ATOM 9424 C CA . VAL D 1 195 ? 7.496 16.428 33.594 1.00 29.55 172 VAL D CA 1
ATOM 9425 C C . VAL D 1 195 ? 8.345 17.689 33.745 1.00 30.25 172 VAL D C 1
ATOM 9426 O O . VAL D 1 195 ? 8.257 18.603 32.930 1.00 30.52 172 VAL D O 1
ATOM 9430 N N . CYS D 1 196 ? 9.153 17.718 34.794 1.00 30.74 173 CYS D N 1
ATOM 9431 C CA . CYS D 1 196 ? 9.942 18.882 35.152 1.00 29.47 173 CYS D CA 1
ATOM 9432 C C . CYS D 1 196 ? 11.406 18.486 35.263 1.00 30.55 173 CYS D C 1
ATOM 9433 O O . CYS D 1 196 ? 11.736 17.309 35.364 1.00 28.15 173 CYS D O 1
ATOM 9436 N N . LEU D 1 197 ? 12.271 19.498 35.290 1.00 30.97 174 LEU D N 1
ATOM 9437 C CA . LEU D 1 197 ? 13.651 19.308 35.639 1.00 30.02 174 LEU D CA 1
ATOM 9438 C C . LEU D 1 197 ? 13.936 20.131 36.883 1.00 29.99 174 LEU D C 1
ATOM 9439 O O . LEU D 1 197 ? 13.674 21.333 36.915 1.00 29.36 174 LEU D O 1
ATOM 9444 N N . PHE D 1 198 ? 14.465 19.491 37.920 1.00 27.74 175 PHE D N 1
ATOM 9445 C CA . PHE D 1 198 ? 14.906 20.224 39.076 1.00 27.91 175 PHE D CA 1
ATOM 9446 C C . PHE D 1 198 ? 16.423 20.276 39.151 1.00 29.68 175 PHE D C 1
ATOM 9447 O O . PHE D 1 198 ? 17.062 19.234 39.240 1.00 29.39 175 PHE D O 1
ATOM 9455 N N . MET D 1 199 ? 16.978 21.492 39.171 1.00 30.73 176 MET D N 1
ATOM 9456 C CA . MET D 1 199 ? 18.392 21.674 39.420 1.00 32.14 176 MET D CA 1
ATOM 9457 C C . MET D 1 199 ? 18.723 23.046 39.988 1.00 31.74 176 MET D C 1
ATOM 9458 O O . MET D 1 199 ? 18.127 24.040 39.597 1.00 30.46 176 MET D O 1
ATOM 9463 N N . ASN D 1 200 ? 19.655 23.062 40.940 1.00 31.98 177 ASN D N 1
ATOM 9464 C CA . ASN D 1 200 ? 20.187 24.305 41.494 1.00 32.58 177 ASN D CA 1
ATOM 9465 C C . ASN D 1 200 ? 19.070 25.218 41.983 1.00 31.48 177 ASN D C 1
ATOM 9466 O O . ASN D 1 200 ? 18.953 26.375 41.585 1.00 28.91 177 ASN D O 1
ATOM 9471 N N . SER D 1 201 ? 18.204 24.647 42.815 1.00 32.33 178 SER D N 1
ATOM 9472 C CA . SER D 1 201 ? 17.117 25.375 43.451 1.00 33.66 178 SER D CA 1
ATOM 9473 C C . SER D 1 201 ? 16.002 25.858 42.515 1.00 33.97 178 SER D C 1
ATOM 9474 O O . SER D 1 201 ? 15.168 26.671 42.930 1.00 31.16 178 SER D O 1
ATOM 9477 N N . GLN D 1 202 ? 15.953 25.355 41.281 1.00 32.32 179 GLN D N 1
ATOM 9478 C CA . GLN D 1 202 ? 14.898 25.758 40.364 1.00 32.29 179 GLN D CA 1
ATOM 9479 C C . GLN D 1 202 ? 14.220 24.573 39.737 1.00 31.01 179 GLN D C 1
ATOM 9480 O O . GLN D 1 202 ? 14.859 23.544 39.466 1.00 27.23 179 GLN D O 1
ATOM 9486 N N . LEU D 1 203 ? 12.920 24.726 39.509 1.00 28.56 180 LEU D N 1
ATOM 9487 C CA . LEU D 1 203 ? 12.121 23.725 38.855 1.00 29.45 180 LEU D CA 1
ATOM 9488 C C . LEU D 1 203 ? 11.689 24.274 37.519 1.00 30.59 180 LEU D C 1
ATOM 9489 O O . LEU D 1 203 ? 10.988 25.289 37.452 1.00 29.59 180 LEU D O 1
ATOM 9494 N N . PHE D 1 204 ? 12.097 23.615 36.446 1.00 29.02 181 PHE D N 1
ATOM 9495 C CA . PHE D 1 204 ? 11.739 24.078 35.098 1.00 29.15 181 PHE D CA 1
ATOM 9496 C C . PHE D 1 204 ? 10.710 23.151 34.473 1.00 29.21 181 PHE D C 1
ATOM 9497 O O . PHE D 1 204 ? 10.722 21.958 34.750 1.00 30.86 181 PHE D O 1
ATOM 9505 N N . ARG D 1 205 ? 9.891 23.678 33.564 1.00 28.15 182 ARG D N 1
ATOM 9506 C CA . ARG D 1 205 ? 9.093 22.821 32.682 1.00 28.72 182 ARG D CA 1
ATOM 9507 C C . ARG D 1 205 ? 10.010 22.052 31.746 1.00 28.88 182 ARG D C 1
ATOM 9508 O O . ARG D 1 205 ? 10.861 22.639 31.069 1.00 27.49 182 ARG D O 1
ATOM 9516 N N . GLY D 1 206 ? 9.870 20.737 31.761 1.00 27.46 183 GLY D N 1
ATOM 9517 C CA . GLY D 1 206 ? 10.814 19.814 31.123 1.00 31.01 183 GLY D CA 1
ATOM 9518 C C . GLY D 1 206 ? 10.975 20.056 29.643 1.00 32.51 183 GLY D C 1
ATOM 9519 O O . GLY D 1 206 ? 12.098 20.114 29.135 1.00 35.17 183 GLY D O 1
ATOM 9520 N N . ASN D 1 207 ? 9.866 20.295 28.966 1.00 30.73 184 ASN D N 1
ATOM 9521 C CA . ASN D 1 207 ? 9.896 20.558 27.526 1.00 30.12 184 ASN D CA 1
ATOM 9522 C C . ASN D 1 207 ? 10.232 21.989 27.130 1.00 27.47 184 ASN D C 1
ATOM 9523 O O . ASN D 1 207 ? 10.084 22.354 25.979 1.00 27.57 184 ASN D O 1
ATOM 9528 N N . ARG D 1 208 ? 10.649 22.799 28.096 1.00 27.40 185 ARG D N 1
ATOM 9529 C CA . ARG D 1 208 ? 11.114 24.165 27.861 1.00 26.34 185 ARG D CA 1
ATOM 9530 C C . ARG D 1 208 ? 12.593 24.373 28.190 1.00 26.97 185 ARG D C 1
ATOM 9531 O O . ARG D 1 208 ? 13.124 25.462 27.967 1.00 25.45 185 ARG D O 1
ATOM 9539 N N . VAL D 1 209 ? 13.273 23.343 28.696 1.00 28.95 186 VAL D N 1
ATOM 9540 C CA . VAL D 1 209 ? 14.658 23.511 29.129 1.00 29.39 186 VAL D CA 1
ATOM 9541 C C . VAL D 1 209 ? 15.659 23.150 28.080 1.00 28.10 186 VAL D C 1
ATOM 9542 O O . VAL D 1 209 ? 15.380 22.344 27.191 1.00 28.55 186 VAL D O 1
ATOM 9546 N N . THR D 1 210 ? 16.839 23.743 28.212 1.00 28.78 187 THR D N 1
ATOM 9547 C CA . THR D 1 210 ? 17.987 23.336 27.433 1.00 28.58 187 THR D CA 1
ATOM 9548 C C . THR D 1 210 ? 19.253 23.500 28.262 1.00 28.98 187 THR D C 1
ATOM 9549 O O . THR D 1 210 ? 19.260 24.256 29.233 1.00 28.12 187 THR D O 1
ATOM 9553 N N . LYS D 1 211 ? 20.281 22.705 27.960 1.00 25.32 188 LYS D N 1
ATOM 9554 C CA . LYS D 1 211 ? 21.512 22.721 28.739 1.00 24.59 188 LYS D CA 1
ATOM 9555 C C . LYS D 1 211 ? 22.360 23.877 28.243 1.00 24.15 188 LYS D C 1
ATOM 9556 O O . LYS D 1 211 ? 22.757 23.871 27.102 1.00 23.70 188 LYS D O 1
ATOM 9562 N N . VAL D 1 212 ? 22.694 24.820 29.119 1.00 24.42 189 VAL D N 1
ATOM 9563 C CA . VAL D 1 212 ? 23.492 25.991 28.719 1.00 26.18 189 VAL D CA 1
ATOM 9564 C C . VAL D 1 212 ? 24.913 26.065 29.262 1.00 26.91 189 VAL D C 1
ATOM 9565 O O . VAL D 1 212 ? 25.706 26.889 28.774 1.00 28.02 189 VAL D O 1
ATOM 9569 N N . ASP D 1 213 ? 25.250 25.237 30.253 1.00 26.42 190 ASP D N 1
ATOM 9570 C CA . ASP D 1 213 ? 26.582 25.279 30.833 1.00 27.50 190 ASP D CA 1
ATOM 9571 C C . ASP D 1 213 ? 27.099 23.877 31.122 1.00 28.06 190 ASP D C 1
ATOM 9572 O O . ASP D 1 213 ? 26.472 23.110 31.847 1.00 27.64 190 ASP D O 1
ATOM 9577 N N . SER D 1 214 ? 28.263 23.561 30.579 1.00 27.66 191 SER D N 1
ATOM 9578 C CA . SER D 1 214 ? 28.826 22.231 30.724 1.00 30.91 191 SER D CA 1
ATOM 9579 C C . SER D 1 214 ? 29.560 22.002 32.050 1.00 30.47 191 SER D C 1
ATOM 9580 O O . SER D 1 214 ? 29.899 20.861 32.346 1.00 33.45 191 SER D O 1
ATOM 9583 N N . GLN D 1 215 ? 29.838 23.056 32.822 1.00 30.13 192 GLN D N 1
ATOM 9584 C CA . GLN D 1 215 ? 30.538 22.898 34.088 1.00 31.67 192 GLN D CA 1
ATOM 9585 C C . GLN D 1 215 ? 29.844 23.451 35.337 1.00 32.05 192 GLN D C 1
ATOM 9586 O O . GLN D 1 215 ? 29.987 22.883 36.409 1.00 34.02 192 GLN D O 1
ATOM 9592 N N . LYS D 1 216 ? 29.111 24.543 35.210 1.00 31.17 193 LYS D N 1
ATOM 9593 C CA . LYS D 1 216 ? 28.521 25.152 36.382 1.00 30.51 193 LYS D CA 1
ATOM 9594 C C . LYS D 1 216 ? 27.286 24.414 36.872 1.00 27.22 193 LYS D C 1
ATOM 9595 O O . LYS D 1 216 ? 26.639 23.674 36.132 1.00 24.35 193 LYS D O 1
ATOM 9601 N N . PHE D 1 217 ? 26.995 24.584 38.158 1.00 27.73 194 PHE D N 1
ATOM 9602 C CA . PHE D 1 217 ? 25.869 23.907 38.777 1.00 25.96 194 PHE D CA 1
ATOM 9603 C C . PHE D 1 217 ? 24.566 24.424 38.188 1.00 27.70 194 PHE D C 1
ATOM 9604 O O . PHE D 1 217 ? 23.593 23.677 38.073 1.00 27.23 194 PHE D O 1
ATOM 9612 N N . GLU D 1 218 ? 24.556 25.678 37.758 1.00 28.14 195 GLU D N 1
ATOM 9613 C CA . GLU D 1 218 ? 23.431 26.214 36.983 1.00 31.71 195 GLU D CA 1
ATOM 9614 C C . GLU D 1 218 ? 23.545 25.789 35.521 1.00 28.99 195 GLU D C 1
ATOM 9615 O O . GLU D 1 218 ? 23.936 26.564 34.640 1.00 28.75 195 GLU D O 1
ATOM 9621 N N . ALA D 1 219 ? 23.286 24.514 35.276 1.00 29.80 196 ALA D N 1
ATOM 9622 C CA . ALA D 1 219 ? 23.578 23.915 33.988 1.00 28.58 196 ALA D CA 1
ATOM 9623 C C . ALA D 1 219 ? 22.466 24.142 32.962 1.00 29.12 196 ALA D C 1
ATOM 9624 O O . ALA D 1 219 ? 22.728 24.066 31.757 1.00 28.47 196 ALA D O 1
ATOM 9626 N N . PHE D 1 220 ? 21.252 24.419 33.439 1.00 27.41 197 PHE D N 1
ATOM 9627 C CA . PHE D 1 220 ? 20.079 24.455 32.593 1.00 27.29 197 PHE D CA 1
ATOM 9628 C C . PHE D 1 220 ? 19.383 25.789 32.662 1.00 29.54 197 PHE D C 1
ATOM 9629 O O . PHE D 1 220 ? 19.459 26.485 33.655 1.00 28.89 197 PHE D O 1
ATOM 9637 N N . CYS D 1 221 ? 18.701 26.112 31.573 1.00 32.47 198 CYS D N 1
ATOM 9638 C CA . CYS D 1 221 ? 17.963 27.345 31.425 1.00 35.55 198 CYS D CA 1
ATOM 9639 C C . CYS D 1 221 ? 16.655 26.989 30.705 1.00 33.39 198 CYS D C 1
ATOM 9640 O O . CYS D 1 221 ? 16.600 26.033 29.921 1.00 31.34 198 CYS D O 1
ATOM 9643 N N . SER D 1 222 ? 15.621 27.763 30.993 1.00 29.79 199 SER D N 1
ATOM 9644 C CA . SER D 1 222 ? 14.344 27.703 30.339 1.00 30.88 199 SER D CA 1
ATOM 9645 C C . SER D 1 222 ? 14.169 29.053 29.615 1.00 31.34 199 SER D C 1
ATOM 9646 O O . SER D 1 222 ? 13.615 29.992 30.179 1.00 31.13 199 SER D O 1
ATOM 9649 N N . PRO D 1 223 ? 14.662 29.168 28.367 1.00 30.19 200 PRO D N 1
ATOM 9650 C CA . PRO D 1 223 ? 14.822 30.528 27.817 1.00 32.15 200 PRO D CA 1
ATOM 9651 C C . PRO D 1 223 ? 13.541 31.277 27.486 1.00 30.29 200 PRO D C 1
ATOM 9652 O O . PRO D 1 223 ? 13.543 32.479 27.521 1.00 29.61 200 PRO D O 1
ATOM 9656 N N . ASN D 1 224 ? 12.470 30.572 27.162 1.00 31.28 201 ASN D N 1
ATOM 9657 C CA . ASN D 1 224 ? 11.247 31.229 26.758 1.00 33.32 201 ASN D CA 1
ATOM 9658 C C . ASN D 1 224 ? 10.110 30.973 27.722 1.00 34.32 201 ASN D C 1
ATOM 9659 O O . ASN D 1 224 ? 8.944 31.145 27.373 1.00 33.62 201 ASN D O 1
ATOM 9664 N N . LEU D 1 225 ? 10.433 30.578 28.950 1.00 32.46 202 LEU D N 1
ATOM 9665 C CA . LEU D 1 225 ? 9.416 30.466 29.973 1.00 32.93 202 LEU D CA 1
ATOM 9666 C C . LEU D 1 225 ? 10.051 30.601 31.328 1.00 32.51 202 LEU D C 1
ATOM 9667 O O . LEU D 1 225 ? 11.137 30.060 31.570 1.00 34.77 202 LEU D O 1
ATOM 9672 N N . SER D 1 226 ? 9.382 31.279 32.237 1.00 31.06 203 SER D N 1
ATOM 9673 C CA . SER D 1 226 ? 9.824 31.286 33.626 1.00 34.78 203 SER D CA 1
ATOM 9674 C C . SER D 1 226 ? 9.929 29.886 34.197 1.00 31.92 203 SER D C 1
ATOM 9675 O O . SER D 1 226 ? 9.218 28.978 33.757 1.00 32.24 203 SER D O 1
ATOM 9678 N N . PRO D 1 227 ? 10.743 29.744 35.244 1.00 32.86 204 PRO D N 1
ATOM 9679 C CA . PRO D 1 227 ? 10.700 28.508 36.030 1.00 33.49 204 PRO D CA 1
ATOM 9680 C C . PRO D 1 227 ? 9.309 28.289 36.597 1.00 33.20 204 PRO D C 1
ATOM 9681 O O . PRO D 1 227 ? 8.598 29.247 36.853 1.00 36.29 204 PRO D O 1
ATOM 9685 N N . LEU D 1 228 ? 8.920 27.036 36.754 1.00 32.30 205 LEU D N 1
ATOM 9686 C CA . LEU D 1 228 ? 7.671 26.725 37.409 1.00 33.44 205 LEU D CA 1
ATOM 9687 C C . LEU D 1 228 ? 7.800 26.959 38.915 1.00 36.40 205 LEU D C 1
ATOM 9688 O O . LEU D 1 228 ? 6.798 27.230 39.588 1.00 37.85 205 LEU D O 1
ATOM 9693 N N . ALA D 1 229 ? 9.015 26.860 39.451 1.00 35.98 206 ALA D N 1
ATOM 9694 C CA . ALA D 1 229 ? 9.233 27.126 40.867 1.00 34.98 206 ALA D CA 1
ATOM 9695 C C . ALA D 1 229 ? 10.651 27.472 41.205 1.00 37.39 206 ALA D C 1
ATOM 9696 O O . ALA D 1 229 ? 11.578 27.115 40.482 1.00 35.65 206 ALA D O 1
ATOM 9698 N N . THR D 1 230 ? 10.806 28.184 42.321 1.00 40.17 207 THR D N 1
ATOM 9699 C CA . THR D 1 230 ? 12.098 28.544 42.869 1.00 42.72 207 THR D CA 1
ATOM 9700 C C . THR D 1 230 ? 12.102 28.234 44.360 1.00 49.27 207 THR D C 1
ATOM 9701 O O . THR D 1 230 ? 11.095 28.417 45.049 1.00 54.68 207 THR D O 1
ATOM 9705 N N . VAL D 1 231 ? 13.241 27.750 44.843 1.00 48.03 208 VAL D N 1
ATOM 9706 C CA . VAL D 1 231 ? 13.425 27.436 46.248 1.00 47.19 208 VAL D CA 1
ATOM 9707 C C . VAL D 1 231 ? 14.452 28.370 46.889 1.00 52.20 208 VAL D C 1
ATOM 9708 O O . VAL D 1 231 ? 15.562 28.565 46.368 1.00 52.86 208 VAL D O 1
ATOM 9712 N N . GLY D 1 232 ? 14.056 28.957 48.004 1.00 48.19 209 GLY D N 1
ATOM 9713 C CA . GLY D 1 232 ? 14.946 29.762 48.825 1.00 51.54 209 GLY D CA 1
ATOM 9714 C C . GLY D 1 232 ? 14.437 29.649 50.241 1.00 49.75 209 GLY D C 1
ATOM 9715 O O . GLY D 1 232 ? 13.935 28.593 50.638 1.00 42.63 209 GLY D O 1
ATOM 9716 N N . ALA D 1 233 ? 14.502 30.747 50.992 1.00 50.84 210 ALA D N 1
ATOM 9717 C CA . ALA D 1 233 ? 13.846 30.772 52.298 1.00 53.65 210 ALA D CA 1
ATOM 9718 C C . ALA D 1 233 ? 12.425 30.221 52.141 1.00 54.82 210 ALA D C 1
ATOM 9719 O O . ALA D 1 233 ? 11.965 29.482 52.984 1.00 59.41 210 ALA D O 1
ATOM 9721 N N . ASP D 1 234 ? 11.766 30.539 51.027 1.00 55.72 211 ASP D N 1
ATOM 9722 C CA . ASP D 1 234 ? 10.436 30.053 50.727 1.00 59.03 211 ASP D CA 1
ATOM 9723 C C . ASP D 1 234 ? 10.420 29.342 49.397 1.00 55.06 211 ASP D C 1
ATOM 9724 O O . ASP D 1 234 ? 11.356 29.472 48.624 1.00 53.84 211 ASP D O 1
ATOM 9729 N N . VAL D 1 235 ? 9.331 28.625 49.132 1.00 48.78 212 VAL D N 1
ATOM 9730 C CA . VAL D 1 235 ? 9.107 27.995 47.852 1.00 46.71 212 VAL D CA 1
ATOM 9731 C C . VAL D 1 235 ? 8.077 28.807 47.079 1.00 48.95 212 VAL D C 1
ATOM 9732 O O . VAL D 1 235 ? 6.947 28.943 47.511 1.00 51.12 212 VAL D O 1
ATOM 9736 N N . THR D 1 236 ? 8.477 29.354 45.936 1.00 48.69 213 THR D N 1
ATOM 9737 C CA . THR D 1 236 ? 7.588 30.143 45.099 1.00 46.87 213 THR D CA 1
ATOM 9738 C C . THR D 1 236 ? 7.236 29.340 43.874 1.00 44.44 213 THR D C 1
ATOM 9739 O O . THR D 1 236 ? 8.119 28.889 43.166 1.00 45.10 213 THR D O 1
ATOM 9743 N N . ILE D 1 237 ? 5.945 29.163 43.636 1.00 44.34 214 ILE D N 1
ATOM 9744 C CA . ILE D 1 237 ? 5.455 28.381 42.516 1.00 42.50 214 ILE D CA 1
ATOM 9745 C C . ILE D 1 237 ? 4.639 29.279 41.603 1.00 42.98 214 ILE D C 1
ATOM 9746 O O . ILE D 1 237 ? 3.784 30.005 42.062 1.00 44.79 214 ILE D O 1
ATOM 9751 N N . ALA D 1 238 ? 4.909 29.216 40.303 1.00 43.67 215 ALA D N 1
ATOM 9752 C CA . ALA D 1 238 ? 4.148 29.972 39.321 1.00 41.55 215 ALA D CA 1
ATOM 9753 C C . ALA D 1 238 ? 2.882 29.188 38.977 1.00 41.48 215 ALA D C 1
ATOM 9754 O O . ALA D 1 238 ? 2.773 28.584 37.908 1.00 40.63 215 ALA D O 1
ATOM 9756 N N . TRP D 1 239 ? 1.908 29.229 39.881 1.00 43.54 216 TRP D N 1
ATOM 9757 C CA . TRP D 1 239 ? 0.643 28.510 39.678 1.00 42.58 216 TRP D CA 1
ATOM 9758 C C . TRP D 1 239 ? -0.102 28.975 38.435 1.00 42.32 216 TRP D C 1
ATOM 9759 O O . TRP D 1 239 ? -0.854 28.205 37.861 1.00 41.67 216 TRP D O 1
ATOM 9770 N N . ASP D 1 240 ? 0.110 30.224 38.033 1.00 41.40 217 ASP D N 1
ATOM 9771 C CA . ASP D 1 240 ? -0.419 30.742 36.780 1.00 45.03 217 ASP D CA 1
ATOM 9772 C C . ASP D 1 240 ? 0.117 30.005 35.563 1.00 46.41 217 ASP D C 1
ATOM 9773 O O . ASP D 1 240 ? -0.528 30.026 34.529 1.00 45.79 217 ASP D O 1
ATOM 9778 N N . LEU D 1 241 ? 1.292 29.372 35.677 1.00 43.30 218 LEU D N 1
ATOM 9779 C CA . LEU D 1 241 ? 1.856 28.591 34.571 1.00 40.15 218 LEU D CA 1
ATOM 9780 C C . LEU D 1 241 ? 1.568 27.111 34.666 1.00 37.83 218 LEU D C 1
ATOM 9781 O O . LEU D 1 241 ? 1.371 26.453 33.654 1.00 35.76 218 LEU D O 1
ATOM 9786 N N . VAL D 1 242 ? 1.555 26.575 35.878 1.00 40.27 219 VAL D N 1
ATOM 9787 C CA . VAL D 1 242 ? 1.442 25.127 36.044 1.00 43.75 219 VAL D CA 1
ATOM 9788 C C . VAL D 1 242 ? 0.175 24.608 35.397 1.00 44.65 219 VAL D C 1
ATOM 9789 O O . VAL D 1 242 ? -0.889 25.219 35.513 1.00 44.48 219 VAL D O 1
ATOM 9793 N N . ARG D 1 243 ? 0.295 23.484 34.709 1.00 45.79 220 ARG D N 1
ATOM 9794 C CA . ARG D 1 243 ? -0.840 22.904 34.001 1.00 47.97 220 ARG D CA 1
ATOM 9795 C C . ARG D 1 243 ? -1.830 22.239 34.958 1.00 49.91 220 ARG D C 1
ATOM 9796 O O . ARG D 1 243 ? -1.443 21.734 36.006 1.00 51.43 220 ARG D O 1
ATOM 9804 N N . LYS D 1 244 ? -3.106 22.233 34.572 1.00 59.92 221 LYS D N 1
ATOM 9805 C CA . LYS D 1 244 ? -4.198 21.725 35.427 1.00 66.24 221 LYS D CA 1
ATOM 9806 C C . LYS D 1 244 ? -4.342 20.216 35.325 1.00 66.22 221 LYS D C 1
ATOM 9807 O O . LYS D 1 244 ? -4.236 19.648 34.241 1.00 59.96 221 LYS D O 1
ATOM 9813 N N . VAL D 1 245 ? -4.630 19.581 36.458 1.00 72.94 222 VAL D N 1
ATOM 9814 C CA . VAL D 1 245 ? -4.877 18.139 36.498 1.00 79.93 222 VAL D CA 1
ATOM 9815 C C . VAL D 1 245 ? -6.201 17.831 35.797 1.00 80.96 222 VAL D C 1
ATOM 9816 O O . VAL D 1 245 ? -7.223 18.413 36.129 1.00 78.85 222 VAL D O 1
ATOM 9820 N N . LYS D 1 246 ? -6.176 16.910 34.844 1.00 83.85 223 LYS D N 1
ATOM 9821 C CA . LYS D 1 246 ? -7.386 16.468 34.166 1.00 86.95 223 LYS D CA 1
ATOM 9822 C C . LYS D 1 246 ? -7.812 15.132 34.775 1.00 85.58 223 LYS D C 1
ATOM 9823 O O . LYS D 1 246 ? -7.518 14.060 34.227 1.00 84.52 223 LYS D O 1
ATOM 9829 N N . TRP D 1 247 ? -8.494 15.213 35.920 1.00 78.70 224 TRP D N 1
ATOM 9830 C CA . TRP D 1 247 ? -8.867 14.022 36.704 1.00 76.71 224 TRP D CA 1
ATOM 9831 C C . TRP D 1 247 ? -9.775 13.071 35.939 1.00 71.54 224 TRP D C 1
ATOM 9832 O O . TRP D 1 247 ? -9.745 11.879 36.176 1.00 59.29 224 TRP D O 1
ATOM 9843 N N . LYS D 1 248 ? -10.580 13.614 35.031 1.00 76.69 225 LYS D N 1
ATOM 9844 C CA . LYS D 1 248 ? -11.456 12.804 34.191 1.00 81.64 225 LYS D CA 1
ATOM 9845 C C . LYS D 1 248 ? -10.706 11.837 33.267 1.00 80.33 225 LYS D C 1
ATOM 9846 O O . LYS D 1 248 ? -11.214 10.767 32.961 1.00 76.91 225 LYS D O 1
ATOM 9852 N N . ASP D 1 249 ? -9.522 12.224 32.799 1.00 75.15 226 ASP D N 1
ATOM 9853 C CA . ASP D 1 249 ? -8.856 11.507 31.720 1.00 68.77 226 ASP D CA 1
ATOM 9854 C C . ASP D 1 249 ? -7.817 10.568 32.258 1.00 62.68 226 ASP D C 1
ATOM 9855 O O . ASP D 1 249 ? -7.062 10.940 33.131 1.00 65.90 226 ASP D O 1
ATOM 9860 N N . PRO D 1 250 ? -7.738 9.350 31.710 1.00 59.74 227 PRO D N 1
ATOM 9861 C CA . PRO D 1 250 ? -6.694 8.447 32.180 1.00 56.91 227 PRO D CA 1
ATOM 9862 C C . PRO D 1 250 ? -5.326 8.750 31.560 1.00 55.65 227 PRO D C 1
ATOM 9863 O O . PRO D 1 250 ? -5.232 9.320 30.460 1.00 52.64 227 PRO D O 1
ATOM 9867 N N . LEU D 1 251 ? -4.280 8.336 32.259 1.00 53.96 228 LEU D N 1
ATOM 9868 C CA . LEU D 1 251 ? -2.939 8.382 31.725 1.00 53.76 228 LEU D CA 1
ATOM 9869 C C . LEU D 1 251 ? -2.856 7.516 30.467 1.00 54.31 228 LEU D C 1
ATOM 9870 O O . LEU D 1 251 ? -3.217 6.346 30.502 1.00 59.41 228 LEU D O 1
ATOM 9875 N N . VAL D 1 252 ? -2.378 8.087 29.362 1.00 48.91 229 VAL D N 1
ATOM 9876 C CA . VAL D 1 252 ? -2.116 7.315 28.145 1.00 47.64 229 VAL D CA 1
ATOM 9877 C C . VAL D 1 252 ? -0.639 7.437 27.804 1.00 45.27 229 VAL D C 1
ATOM 9878 O O . VAL D 1 252 ? -0.152 8.523 27.516 1.00 46.77 229 VAL D O 1
ATOM 9882 N N . VAL D 1 253 ? 0.064 6.327 27.822 1.00 44.84 230 VAL D N 1
ATOM 9883 C CA . VAL D 1 253 ? 1.495 6.329 27.578 1.00 47.51 230 VAL D CA 1
ATOM 9884 C C . VAL D 1 253 ? 1.779 5.959 26.131 1.00 50.53 230 VAL D C 1
ATOM 9885 O O . VAL D 1 253 ? 1.457 4.862 25.693 1.00 53.38 230 VAL D O 1
ATOM 9889 N N . HIS D 1 254 ? 2.383 6.871 25.386 1.00 47.48 231 HIS D N 1
ATOM 9890 C CA . HIS D 1 254 ? 2.678 6.616 23.986 1.00 43.79 231 HIS D CA 1
ATOM 9891 C C . HIS D 1 254 ? 4.006 5.898 23.797 1.00 45.53 231 HIS D C 1
ATOM 9892 O O . HIS D 1 254 ? 5.063 6.533 23.822 1.00 53.60 231 HIS D O 1
ATOM 9899 N N . SER D 1 255 ? 3.950 4.587 23.600 1.00 41.66 232 SER D N 1
ATOM 9900 C CA . SER D 1 255 ? 5.094 3.815 23.118 1.00 42.12 232 SER D CA 1
ATOM 9901 C C . SER D 1 255 ? 5.278 3.911 21.625 1.00 40.63 232 SER D C 1
ATOM 9902 O O . SER D 1 255 ? 6.297 3.504 21.114 1.00 46.35 232 SER D O 1
ATOM 9905 N N . ASN D 1 256 ? 4.260 4.399 20.926 1.00 41.29 233 ASN D N 1
ATOM 9906 C CA . ASN D 1 256 ? 4.314 4.584 19.485 1.00 40.82 233 ASN D CA 1
ATOM 9907 C C . ASN D 1 256 ? 4.963 5.941 19.179 1.00 40.61 233 ASN D C 1
ATOM 9908 O O . ASN D 1 256 ? 4.298 6.936 18.854 1.00 41.91 233 ASN D O 1
ATOM 9913 N N . MET D 1 257 ? 6.271 5.994 19.354 1.00 38.92 234 MET D N 1
ATOM 9914 C CA . MET D 1 257 ? 7.022 7.209 19.064 1.00 38.16 234 MET D CA 1
ATOM 9915 C C . MET D 1 257 ? 7.843 6.898 17.842 1.00 35.44 234 MET D C 1
ATOM 9916 O O . MET D 1 257 ? 8.546 5.895 17.816 1.00 37.19 234 MET D O 1
ATOM 9921 N N . GLU D 1 258 ? 7.779 7.760 16.836 1.00 34.65 235 GLU D N 1
ATOM 9922 C CA . GLU D 1 258 ? 8.552 7.546 15.622 1.00 36.22 235 GLU D CA 1
ATOM 9923 C C . GLU D 1 258 ? 10.065 7.693 15.891 1.00 36.61 235 GLU D C 1
ATOM 9924 O O . GLU D 1 258 ? 10.521 8.727 16.390 1.00 38.11 235 GLU D O 1
ATOM 9930 N N . HIS D 1 259 ? 10.817 6.652 15.559 1.00 36.90 236 HIS D N 1
ATOM 9931 C CA . HIS D 1 259 ? 12.260 6.641 15.742 1.00 37.49 236 HIS D CA 1
ATOM 9932 C C . HIS D 1 259 ? 13.028 7.404 14.647 1.00 40.95 236 HIS D C 1
ATOM 9933 O O . HIS D 1 259 ? 14.095 7.925 14.906 1.00 38.48 236 HIS D O 1
ATOM 9940 N N . ASP D 1 260 ? 12.501 7.443 13.424 1.00 40.63 237 ASP D N 1
ATOM 9941 C CA . ASP D 1 260 ? 13.236 7.992 12.285 1.00 39.91 237 ASP D CA 1
ATOM 9942 C C . ASP D 1 260 ? 12.999 9.494 12.171 1.00 37.31 237 ASP D C 1
ATOM 9943 O O . ASP D 1 260 ? 12.375 9.973 11.227 1.00 36.05 237 ASP D O 1
ATOM 9948 N N . VAL D 1 261 ? 13.467 10.214 13.186 1.00 33.46 238 VAL D N 1
ATOM 9949 C CA . VAL D 1 261 ? 13.439 11.659 13.191 1.00 33.38 238 VAL D CA 1
ATOM 9950 C C . VAL D 1 261 ? 14.863 12.108 13.467 1.00 30.35 238 VAL D C 1
ATOM 9951 O O . VAL D 1 261 ? 15.623 11.382 14.087 1.00 27.15 238 VAL D O 1
ATOM 9955 N N . ALA D 1 262 ? 15.221 13.284 12.978 1.00 29.40 239 ALA D N 1
ATOM 9956 C CA . ALA D 1 262 ? 16.557 13.801 13.164 1.00 27.41 239 ALA D CA 1
ATOM 9957 C C . ALA D 1 262 ? 16.550 15.296 13.384 1.00 27.07 239 ALA D C 1
ATOM 9958 O O . ALA D 1 262 ? 15.536 15.987 13.227 1.00 24.32 239 ALA D O 1
ATOM 9960 N N . LEU D 1 263 ? 17.717 15.785 13.746 1.00 27.72 240 LEU D N 1
ATOM 9961 C CA . LEU D 1 263 ? 17.959 17.195 13.869 1.00 28.30 240 LEU D CA 1
ATOM 9962 C C . LEU D 1 263 ? 19.105 17.558 12.942 1.00 26.60 240 LEU D C 1
ATOM 9963 O O . LEU D 1 263 ? 20.125 16.859 12.887 1.00 24.09 240 LEU D O 1
ATOM 9968 N N . LEU D 1 264 ? 18.923 18.649 12.195 1.00 24.25 241 LEU D N 1
ATOM 9969 C CA . LEU D 1 264 ? 19.928 19.130 11.280 1.00 24.58 241 LEU D CA 1
ATOM 9970 C C . LEU D 1 264 ? 20.186 20.598 11.519 1.00 25.58 241 LEU D C 1
ATOM 9971 O O . LEU D 1 264 ? 19.288 21.451 11.337 1.00 25.83 241 LEU D O 1
ATOM 9976 N N . ARG D 1 265 ? 21.415 20.917 11.897 1.00 25.71 242 ARG D N 1
ATOM 9977 C CA . ARG D 1 265 ? 21.777 22.313 12.113 1.00 28.61 242 ARG D CA 1
ATOM 9978 C C . ARG D 1 265 ? 22.374 22.904 10.831 1.00 29.92 242 ARG D C 1
ATOM 9979 O O . ARG D 1 265 ? 23.408 22.438 10.353 1.00 27.54 242 ARG D O 1
ATOM 9987 N N . LEU D 1 266 ? 21.742 23.959 10.332 1.00 29.23 243 LEU D N 1
ATOM 9988 C CA . LEU D 1 266 ? 22.277 24.698 9.209 1.00 32.48 243 LEU D CA 1
ATOM 9989 C C . LEU D 1 266 ? 23.508 25.470 9.617 1.00 31.27 243 LEU D C 1
ATOM 9990 O O . LEU D 1 266 ? 23.643 25.933 10.753 1.00 35.48 243 LEU D O 1
ATOM 9995 N N . TYR D 1 267 ? 24.439 25.565 8.704 1.00 28.66 244 TYR D N 1
ATOM 9996 C CA . TYR D 1 267 ? 25.603 26.412 8.910 1.00 27.64 244 TYR D CA 1
ATOM 9997 C C . TYR D 1 267 ? 25.785 27.152 7.587 1.00 25.46 244 TYR D C 1
ATOM 9998 O O . TYR D 1 267 ? 25.307 26.694 6.571 1.00 23.26 244 TYR D O 1
ATOM 10007 N N . PRO D 1 268 ? 26.460 28.308 7.615 1.00 27.78 245 PRO D N 1
ATOM 10008 C CA . PRO D 1 268 ? 26.638 29.076 6.385 1.00 29.10 245 PRO D CA 1
ATOM 10009 C C . PRO D 1 268 ? 27.293 28.255 5.294 1.00 30.59 245 PRO D C 1
ATOM 10010 O O . PRO D 1 268 ? 28.332 27.648 5.515 1.00 29.89 245 PRO D O 1
ATOM 10014 N N . GLY D 1 269 ? 26.672 28.241 4.117 1.00 31.23 246 GLY D N 1
ATOM 10015 C CA . GLY D 1 269 ? 27.231 27.545 2.981 1.00 31.37 246 GLY D CA 1
ATOM 10016 C C . GLY D 1 269 ? 26.977 26.060 2.982 1.00 31.48 246 GLY D C 1
ATOM 10017 O O . GLY D 1 269 ? 27.530 25.362 2.160 1.00 30.26 246 GLY D O 1
ATOM 10018 N N . ILE D 1 270 ? 26.135 25.555 3.876 1.00 31.54 247 ILE D N 1
ATOM 10019 C CA . ILE D 1 270 ? 25.867 24.102 3.876 1.00 29.20 247 ILE D CA 1
ATOM 10020 C C . ILE D 1 270 ? 25.420 23.660 2.469 1.00 27.43 247 ILE D C 1
ATOM 10021 O O . ILE D 1 270 ? 24.470 24.216 1.923 1.00 29.97 247 ILE D O 1
ATOM 10026 N N . PRO D 1 271 ? 26.117 22.685 1.858 1.00 28.90 248 PRO D N 1
ATOM 10027 C CA . PRO D 1 271 ? 25.739 22.312 0.471 1.00 29.85 248 PRO D CA 1
ATOM 10028 C C . PRO D 1 271 ? 24.484 21.451 0.342 1.00 32.67 248 PRO D C 1
ATOM 10029 O O . PRO D 1 271 ? 24.159 20.609 1.198 1.00 28.07 248 PRO D O 1
ATOM 10033 N N . ALA D 1 272 ? 23.780 21.690 -0.754 1.00 36.48 249 ALA D N 1
ATOM 10034 C CA . ALA D 1 272 ? 22.581 20.957 -1.109 1.00 35.77 249 ALA D CA 1
ATOM 10035 C C . ALA D 1 272 ? 22.837 19.454 -1.126 1.00 33.35 249 ALA D C 1
ATOM 10036 O O . ALA D 1 272 ? 21.977 18.681 -0.718 1.00 32.55 249 ALA D O 1
ATOM 10038 N N . SER D 1 273 ? 24.023 19.045 -1.553 1.00 32.41 250 SER D N 1
ATOM 10039 C CA . SER D 1 273 ? 24.333 17.631 -1.637 1.00 32.95 250 SER D CA 1
ATOM 10040 C C . SER D 1 273 ? 24.375 16.963 -0.264 1.00 34.20 250 SER D C 1
ATOM 10041 O O . SER D 1 273 ? 24.020 15.794 -0.107 1.00 36.59 250 SER D O 1
ATOM 10044 N N . LEU D 1 274 ? 24.804 17.708 0.733 1.00 33.07 251 LEU D N 1
ATOM 10045 C CA . LEU D 1 274 ? 24.884 17.173 2.077 1.00 33.53 251 LEU D CA 1
ATOM 10046 C C . LEU D 1 274 ? 23.497 17.119 2.691 1.00 32.73 251 LEU D C 1
ATOM 10047 O O . LEU D 1 274 ? 23.145 16.153 3.371 1.00 32.36 251 LEU D O 1
ATOM 10052 N N . VAL D 1 275 ? 22.693 18.148 2.445 1.00 30.73 252 VAL D N 1
ATOM 10053 C CA . VAL D 1 275 ? 21.311 18.118 2.884 1.00 29.60 252 VAL D CA 1
ATOM 10054 C C . VAL D 1 275 ? 20.574 16.933 2.246 1.00 32.31 252 VAL D C 1
ATOM 10055 O O . VAL D 1 275 ? 19.781 16.255 2.910 1.00 30.64 252 VAL D O 1
ATOM 10059 N N . ARG D 1 276 ? 20.825 16.697 0.963 1.00 35.19 253 ARG D N 1
ATOM 10060 C CA . ARG D 1 276 ? 20.201 15.567 0.248 1.00 36.69 253 ARG D CA 1
ATOM 10061 C C . ARG D 1 276 ? 20.515 14.253 0.932 1.00 34.38 253 ARG D C 1
ATOM 10062 O O . ARG D 1 276 ? 19.626 13.441 1.182 1.00 37.13 253 ARG D O 1
ATOM 10070 N N . ALA D 1 277 ? 21.794 14.036 1.218 1.00 33.38 254 ALA D N 1
ATOM 10071 C CA . ALA D 1 277 ? 22.231 12.813 1.874 1.00 33.89 254 ALA D CA 1
ATOM 10072 C C . ALA D 1 277 ? 21.588 12.659 3.244 1.00 36.17 254 ALA D C 1
ATOM 10073 O O . ALA D 1 277 ? 21.172 11.567 3.633 1.00 38.73 254 ALA D O 1
ATOM 10075 N N . PHE D 1 278 ? 21.485 13.761 3.972 1.00 35.88 255 PHE D N 1
ATOM 10076 C CA . PHE D 1 278 ? 20.944 13.728 5.321 1.00 35.41 255 PHE D CA 1
ATOM 10077 C C . PHE D 1 278 ? 19.452 13.385 5.324 1.00 34.97 255 PHE D C 1
ATOM 10078 O O . PHE D 1 278 ? 18.963 12.716 6.228 1.00 33.77 255 PHE D O 1
ATOM 10086 N N . LEU D 1 279 ? 18.728 13.863 4.324 1.00 34.36 256 LEU D N 1
ATOM 10087 C CA . LEU D 1 279 ? 17.268 13.704 4.294 1.00 34.60 256 LEU D CA 1
ATOM 10088 C C . LEU D 1 279 ? 16.788 12.492 3.521 1.00 33.41 256 LEU D C 1
ATOM 10089 O O . LEU D 1 279 ? 15.625 12.434 3.158 1.00 32.49 256 LEU D O 1
ATOM 10094 N N . GLN D 1 280 ? 17.676 11.538 3.250 1.00 37.89 257 GLN D N 1
ATOM 10095 C CA . GLN D 1 280 ? 17.295 10.327 2.516 1.00 40.89 257 GLN D CA 1
ATOM 10096 C C . GLN D 1 280 ? 16.386 9.400 3.327 1.00 45.25 257 GLN D C 1
ATOM 10097 O O . GLN D 1 280 ? 16.465 9.367 4.562 1.00 40.11 257 GLN D O 1
ATOM 10103 N N . PRO D 1 281 ? 15.528 8.614 2.638 1.00 49.77 258 PRO D N 1
ATOM 10104 C CA . PRO D 1 281 ? 14.793 7.548 3.349 1.00 47.28 258 PRO D CA 1
ATOM 10105 C C . PRO D 1 281 ? 15.750 6.698 4.165 1.00 45.87 258 PRO D C 1
ATOM 10106 O O . PRO D 1 281 ? 16.876 6.488 3.724 1.00 46.19 258 PRO D O 1
ATOM 10110 N N . PRO D 1 282 ? 15.341 6.215 5.341 1.00 45.54 259 PRO D N 1
ATOM 10111 C CA . PRO D 1 282 ? 13.955 6.193 5.796 1.00 45.86 259 PRO D CA 1
ATOM 10112 C C . PRO D 1 282 ? 13.536 7.346 6.714 1.00 45.11 259 PRO D C 1
ATOM 10113 O O . PRO D 1 282 ? 12.543 7.216 7.433 1.00 46.72 259 PRO D O 1
ATOM 10117 N N . LEU D 1 283 ? 14.252 8.469 6.695 1.00 41.55 260 LEU D N 1
ATOM 10118 C CA . LEU D 1 283 ? 13.910 9.572 7.590 1.00 37.05 260 LEU D CA 1
ATOM 10119 C C . LEU D 1 283 ? 12.467 10.041 7.395 1.00 36.79 260 LEU D C 1
ATOM 10120 O O . LEU D 1 283 ? 12.018 10.198 6.273 1.00 36.65 260 LEU D O 1
ATOM 10125 N N . LYS D 1 284 ? 11.740 10.256 8.482 1.00 35.70 261 LYS D N 1
ATOM 10126 C CA . LYS D 1 284 ? 10.346 10.676 8.389 1.00 37.51 261 LYS D CA 1
ATOM 10127 C C . LYS D 1 284 ? 10.126 12.118 8.810 1.00 38.90 261 LYS D C 1
ATOM 10128 O O . LYS D 1 284 ? 9.175 12.763 8.372 1.00 34.90 261 LYS D O 1
ATOM 10134 N N . GLY D 1 285 ? 10.973 12.611 9.708 1.00 37.47 262 GLY D N 1
ATOM 10135 C CA . GLY D 1 285 ? 10.873 13.991 10.156 1.00 34.02 262 GLY D CA 1
ATOM 10136 C C . GLY D 1 285 ? 12.222 14.567 10.530 1.00 31.73 262 GLY D C 1
ATOM 10137 O O . GLY D 1 285 ? 13.137 13.837 10.889 1.00 30.76 262 GLY D O 1
ATOM 10138 N N . VAL D 1 286 ? 12.350 15.884 10.399 1.00 30.05 263 VAL D N 1
ATOM 10139 C CA . VAL D 1 286 ? 13.578 16.541 10.747 1.00 29.47 263 VAL D CA 1
ATOM 10140 C C . VAL D 1 286 ? 13.279 17.893 11.384 1.00 28.55 263 VAL D C 1
ATOM 10141 O O . VAL D 1 286 ? 12.373 18.602 10.958 1.00 29.87 263 VAL D O 1
ATOM 10145 N N . VAL D 1 287 ? 14.029 18.222 12.429 1.00 26.13 264 VAL D N 1
ATOM 10146 C CA . VAL D 1 287 ? 14.074 19.578 12.952 1.00 25.83 264 VAL D CA 1
ATOM 10147 C C . VAL D 1 287 ? 15.232 20.306 12.258 1.00 27.28 264 VAL D C 1
ATOM 10148 O O . VAL D 1 287 ? 16.390 19.887 12.367 1.00 24.04 264 VAL D O 1
ATOM 10152 N N . LEU D 1 288 ? 14.904 21.360 11.514 1.00 27.92 265 LEU D N 1
ATOM 10153 C CA . LEU D 1 288 ? 15.913 22.218 10.889 1.00 29.03 265 LEU D CA 1
ATOM 10154 C C . LEU D 1 288 ? 16.182 23.378 11.798 1.00 29.68 265 LEU D C 1
ATOM 10155 O O . LEU D 1 288 ? 15.271 24.130 12.135 1.00 31.45 265 LEU D O 1
ATOM 10160 N N . GLU D 1 289 ? 17.423 23.516 12.219 1.00 26.83 266 GLU D N 1
ATOM 10161 C CA . GLU D 1 289 ? 17.790 24.605 13.099 1.00 28.13 266 GLU D CA 1
ATOM 10162 C C . GLU D 1 289 ? 18.382 25.663 12.219 1.00 28.21 266 GLU D C 1
ATOM 10163 O O . GLU D 1 289 ? 19.489 25.516 11.709 1.00 28.38 266 GLU D O 1
ATOM 10169 N N . THR D 1 290 ? 17.635 26.745 12.081 1.00 28.59 267 THR D N 1
ATOM 10170 C CA . THR D 1 290 ? 17.902 27.778 11.105 1.00 27.17 267 THR D CA 1
ATOM 10171 C C . THR D 1 290 ? 18.474 29.003 11.787 1.00 25.67 267 THR D C 1
ATOM 10172 O O . THR D 1 290 ? 18.634 29.030 13.021 1.00 24.04 267 THR D O 1
ATOM 10176 N N . PHE D 1 291 ? 18.762 30.043 11.010 1.00 24.99 268 PHE D N 1
ATOM 10177 C CA . PHE D 1 291 ? 19.431 31.220 11.579 1.00 25.96 268 PHE D CA 1
ATOM 10178 C C . PHE D 1 291 ? 18.417 32.204 12.114 1.00 26.20 268 PHE D C 1
ATOM 10179 O O . PHE D 1 291 ? 17.354 32.347 11.548 1.00 31.40 268 PHE D O 1
ATOM 10187 N N . GLY D 1 292 ? 18.786 32.929 13.160 1.00 27.34 269 GLY D N 1
ATOM 10188 C CA . GLY D 1 292 ? 18.026 34.068 13.648 1.00 27.42 269 GLY D CA 1
ATOM 10189 C C . GLY D 1 292 ? 16.548 33.776 13.821 1.00 27.72 269 GLY D C 1
ATOM 10190 O O . GLY D 1 292 ? 16.173 32.799 14.480 1.00 28.33 269 GLY D O 1
ATOM 10191 N N . SER D 1 293 ? 15.707 34.614 13.235 1.00 26.91 270 SER D N 1
ATOM 10192 C CA . SER D 1 293 ? 14.253 34.461 13.354 1.00 29.92 270 SER D CA 1
ATOM 10193 C C . SER D 1 293 ? 13.641 33.355 12.468 1.00 30.37 270 SER D C 1
ATOM 10194 O O . SER D 1 293 ? 12.424 33.311 12.272 1.00 32.11 270 SER D O 1
ATOM 10197 N N . GLY D 1 294 ? 14.470 32.446 11.937 1.00 28.92 271 GLY D N 1
ATOM 10198 C CA . GLY D 1 294 ? 13.988 31.268 11.209 1.00 27.83 271 GLY D CA 1
ATOM 10199 C C . GLY D 1 294 ? 14.373 31.252 9.745 1.00 27.88 271 GLY D C 1
ATOM 10200 O O . GLY D 1 294 ? 13.593 30.827 8.895 1.00 26.52 271 GLY D O 1
ATOM 10201 N N . ASN D 1 295 ? 15.592 31.689 9.446 1.00 27.06 272 ASN D N 1
ATOM 10202 C CA . ASN D 1 295 ? 15.988 31.967 8.092 1.00 27.19 272 ASN D CA 1
ATOM 10203 C C . ASN D 1 295 ? 17.123 31.064 7.616 1.00 27.82 272 ASN D C 1
ATOM 10204 O O . ASN D 1 295 ? 17.853 30.474 8.415 1.00 28.95 272 ASN D O 1
ATOM 10209 N N . GLY D 1 296 ? 17.183 30.869 6.300 1.00 28.81 273 GLY D N 1
ATOM 10210 C CA . GLY D 1 296 ? 18.217 30.010 5.698 1.00 31.59 273 GLY D CA 1
ATOM 10211 C C . GLY D 1 296 ? 18.622 30.541 4.347 1.00 33.56 273 GLY D C 1
ATOM 10212 O O . GLY D 1 296 ? 17.994 31.501 3.831 1.00 36.49 273 GLY D O 1
ATOM 10213 N N . PRO D 1 297 ? 19.644 29.913 3.741 1.00 36.49 274 PRO D N 1
ATOM 10214 C CA . PRO D 1 297 ? 20.038 30.277 2.389 1.00 36.16 274 PRO D CA 1
ATOM 10215 C C . PRO D 1 297 ? 18.879 30.135 1.390 1.00 37.32 274 PRO D C 1
ATOM 10216 O O . PRO D 1 297 ? 18.118 29.165 1.457 1.00 41.59 274 PRO D O 1
ATOM 10220 N N . SER D 1 298 ? 18.748 31.082 0.482 1.00 36.63 275 SER D N 1
ATOM 10221 C CA . SER D 1 298 ? 17.745 30.981 -0.562 1.00 42.13 275 SER D CA 1
ATOM 10222 C C . SER D 1 298 ? 18.279 30.367 -1.867 1.00 41.29 275 SER D C 1
ATOM 10223 O O . SER D 1 298 ? 17.583 30.350 -2.874 1.00 42.55 275 SER D O 1
ATOM 10226 N N . LYS D 1 299 ? 19.499 29.839 -1.852 1.00 40.62 276 LYS D N 1
ATOM 10227 C CA . LYS D 1 299 ? 20.058 29.221 -3.052 1.00 40.09 276 LYS D CA 1
ATOM 10228 C C . LYS D 1 299 ? 19.152 28.083 -3.536 1.00 37.92 276 LYS D C 1
ATOM 10229 O O . LYS D 1 299 ? 18.718 27.244 -2.742 1.00 35.63 276 LYS D O 1
ATOM 10235 N N . PRO D 1 300 ? 18.836 28.073 -4.842 1.00 35.13 277 PRO D N 1
ATOM 10236 C CA . PRO D 1 300 ? 17.796 27.184 -5.354 1.00 32.41 277 PRO D CA 1
ATOM 10237 C C . PRO D 1 300 ? 18.093 25.720 -5.180 1.00 31.02 277 PRO D C 1
ATOM 10238 O O . PRO D 1 300 ? 17.166 24.943 -4.971 1.00 30.26 277 PRO D O 1
ATOM 10242 N N . ASP D 1 301 ? 19.353 25.316 -5.279 1.00 29.35 278 ASP D N 1
ATOM 10243 C CA . ASP D 1 301 ? 19.650 23.864 -5.168 1.00 33.29 278 ASP D CA 1
ATOM 10244 C C . ASP D 1 301 ? 19.292 23.317 -3.780 1.00 33.54 278 ASP D C 1
ATOM 10245 O O . ASP D 1 301 ? 18.793 22.198 -3.646 1.00 32.78 278 ASP D O 1
ATOM 10250 N N . LEU D 1 302 ? 19.493 24.141 -2.758 1.00 33.90 279 LEU D N 1
ATOM 10251 C CA . LEU D 1 302 ? 19.130 23.752 -1.408 1.00 35.21 279 LEU D CA 1
ATOM 10252 C C . LEU D 1 302 ? 17.623 23.714 -1.248 1.00 34.99 279 LEU D C 1
ATOM 10253 O O . LEU D 1 302 ? 17.089 22.771 -0.676 1.00 31.32 279 LEU D O 1
ATOM 10258 N N . LEU D 1 303 ? 16.931 24.741 -1.723 1.00 35.12 280 LEU D N 1
ATOM 10259 C CA . LEU D 1 303 ? 15.487 24.748 -1.589 1.00 36.04 280 LEU D CA 1
ATOM 10260 C C . LEU D 1 303 ? 14.883 23.556 -2.314 1.00 36.96 280 LEU D C 1
ATOM 10261 O O . LEU D 1 303 ? 13.882 22.967 -1.868 1.00 34.28 280 LEU D O 1
ATOM 10266 N N . GLN D 1 304 ? 15.483 23.203 -3.442 1.00 36.29 281 GLN D N 1
ATOM 10267 C CA . GLN D 1 304 ? 15.000 22.076 -4.199 1.00 37.88 281 GLN D CA 1
ATOM 10268 C C . GLN D 1 304 ? 15.124 20.767 -3.432 1.00 39.24 281 GLN D C 1
ATOM 10269 O O . GLN D 1 304 ? 14.265 19.890 -3.573 1.00 35.36 281 GLN D O 1
ATOM 10275 N N . GLU D 1 305 ? 16.186 20.608 -2.651 1.00 37.85 282 GLU D N 1
ATOM 10276 C CA . GLU D 1 305 ? 16.299 19.395 -1.852 1.00 36.77 282 GLU D CA 1
ATOM 10277 C C . GLU D 1 305 ? 15.238 19.343 -0.775 1.00 35.71 282 GLU D C 1
ATOM 10278 O O . GLU D 1 305 ? 14.781 18.270 -0.431 1.00 36.56 282 GLU D O 1
ATOM 10284 N N . LEU D 1 306 ? 14.839 20.491 -0.245 1.00 34.02 283 LEU D N 1
ATOM 10285 C CA . LEU D 1 306 ? 13.792 20.520 0.742 1.00 36.80 283 LEU D CA 1
ATOM 10286 C C . LEU D 1 306 ? 12.450 20.174 0.103 1.00 40.33 283 LEU D C 1
ATOM 10287 O O . LEU D 1 306 ? 11.644 19.441 0.675 1.00 41.43 283 LEU D O 1
ATOM 10292 N N . ARG D 1 307 ? 12.205 20.735 -1.066 1.00 40.83 284 ARG D N 1
ATOM 10293 C CA . ARG D 1 307 ? 11.006 20.432 -1.848 1.00 43.59 284 ARG D CA 1
ATOM 10294 C C . ARG D 1 307 ? 10.939 18.943 -2.185 1.00 40.38 284 ARG D C 1
ATOM 10295 O O . ARG D 1 307 ? 9.911 18.312 -2.015 1.00 38.53 284 ARG D O 1
ATOM 10303 N N . ALA D 1 308 ? 12.058 18.365 -2.616 1.00 38.51 285 ALA D N 1
ATOM 10304 C CA . ALA D 1 308 ? 12.098 16.947 -2.943 1.00 38.05 285 ALA D CA 1
ATOM 10305 C C . ALA D 1 308 ? 11.797 16.076 -1.731 1.00 43.01 285 ALA D C 1
ATOM 10306 O O . ALA D 1 308 ? 11.068 15.083 -1.835 1.00 38.33 285 ALA D O 1
ATOM 10308 N N . ALA D 1 309 ? 12.337 16.460 -0.570 1.00 42.81 286 ALA D N 1
ATOM 10309 C CA . ALA D 1 309 ? 12.083 15.717 0.656 1.00 39.34 286 ALA D CA 1
ATOM 10310 C C . ALA D 1 309 ? 10.603 15.771 1.015 1.00 34.72 286 ALA D C 1
ATOM 10311 O O . ALA D 1 309 ? 10.026 14.770 1.400 1.00 34.46 286 ALA D O 1
ATOM 10313 N N . ALA D 1 310 ? 9.999 16.946 0.882 1.00 36.08 287 ALA D N 1
ATOM 10314 C CA . ALA D 1 310 ? 8.575 17.127 1.133 1.00 36.48 287 ALA D CA 1
ATOM 10315 C C . ALA D 1 310 ? 7.760 16.227 0.221 1.00 41.64 287 ALA D C 1
ATOM 10316 O O . ALA D 1 310 ? 6.782 15.623 0.663 1.00 39.19 287 ALA D O 1
ATOM 10318 N N . GLN D 1 311 ? 8.166 16.137 -1.045 1.00 43.36 288 GLN D N 1
ATOM 10319 C CA . GLN D 1 311 ? 7.487 15.259 -2.000 1.00 49.01 288 GLN D CA 1
ATOM 10320 C C . GLN D 1 311 ? 7.572 13.804 -1.606 1.00 46.42 288 GLN D C 1
ATOM 10321 O O . GLN D 1 311 ? 6.633 13.069 -1.803 1.00 51.85 288 GLN D O 1
ATOM 10327 N N . ARG D 1 312 ? 8.684 13.403 -1.019 1.00 45.60 289 ARG D N 1
ATOM 10328 C CA . ARG D 1 312 ? 8.806 12.064 -0.485 1.00 41.95 289 ARG D CA 1
ATOM 10329 C C . ARG D 1 312 ? 7.991 11.860 0.806 1.00 38.96 289 ARG D C 1
ATOM 10330 O O . ARG D 1 312 ? 7.932 10.764 1.295 1.00 39.55 289 ARG D O 1
ATOM 10338 N N . GLY D 1 313 ? 7.362 12.905 1.341 1.00 39.49 290 GLY D N 1
ATOM 10339 C CA . GLY D 1 313 ? 6.540 12.811 2.550 1.00 39.93 290 GLY D CA 1
ATOM 10340 C C . GLY D 1 313 ? 7.236 13.187 3.871 1.00 40.40 290 GLY D C 1
ATOM 10341 O O . GLY D 1 313 ? 6.653 13.032 4.935 1.00 38.75 290 GLY D O 1
ATOM 10342 N N . LEU D 1 314 ? 8.471 13.685 3.804 1.00 40.99 291 LEU D N 1
ATOM 10343 C CA . LEU D 1 314 ? 9.176 14.169 4.987 1.00 39.47 291 LEU D CA 1
ATOM 10344 C C . LEU D 1 314 ? 8.488 15.383 5.578 1.00 34.73 291 LEU D C 1
ATOM 10345 O O . LEU D 1 314 ? 8.055 16.274 4.851 1.00 36.39 291 LEU D O 1
ATOM 10350 N N . ILE D 1 315 ? 8.368 15.424 6.902 1.00 34.21 292 ILE D N 1
ATOM 10351 C CA . ILE D 1 315 ? 7.882 16.621 7.583 1.00 35.34 292 ILE D CA 1
ATOM 10352 C C . ILE D 1 315 ? 9.055 17.323 8.265 1.00 35.16 292 ILE D C 1
ATOM 10353 O O . ILE D 1 315 ? 9.862 16.681 8.924 1.00 31.11 292 ILE D O 1
ATOM 10358 N N . MET D 1 316 ? 9.100 18.643 8.116 1.00 32.13 293 MET D N 1
ATOM 10359 C CA . MET D 1 316 ? 10.176 19.476 8.610 1.00 33.14 293 MET D CA 1
ATOM 10360 C C . MET D 1 316 ? 9.642 20.509 9.602 1.00 32.48 293 MET D C 1
ATOM 10361 O O . MET D 1 316 ? 8.600 21.138 9.365 1.00 34.33 293 MET D O 1
ATOM 10366 N N . VAL D 1 317 ? 10.348 20.682 10.710 1.00 31.61 294 VAL D N 1
ATOM 10367 C CA . VAL D 1 317 ? 10.057 21.748 11.666 1.00 31.57 294 VAL D CA 1
ATOM 10368 C C . VAL D 1 317 ? 11.193 22.775 11.694 1.00 31.26 294 VAL D C 1
ATOM 10369 O O . VAL D 1 317 ? 12.369 22.426 11.766 1.00 30.66 294 VAL D O 1
ATOM 10373 N N . ASN D 1 318 ? 10.826 24.044 11.626 1.00 31.71 295 ASN D N 1
ATOM 10374 C CA . ASN D 1 318 ? 11.804 25.124 11.593 1.00 32.99 295 ASN D CA 1
ATOM 10375 C C . ASN D 1 318 ? 11.974 25.701 13.001 1.00 30.48 295 ASN D C 1
ATOM 10376 O O . ASN D 1 318 ? 11.083 26.369 13.491 1.00 28.77 295 ASN D O 1
ATOM 10381 N N . CYS D 1 319 ? 13.101 25.386 13.646 1.00 29.24 296 CYS D N 1
ATOM 10382 C CA . CYS D 1 319 ? 13.482 25.968 14.945 1.00 29.00 296 CYS D CA 1
ATOM 10383 C C . CYS D 1 319 ? 14.682 26.887 14.793 1.00 27.56 296 CYS D C 1
ATOM 10384 O O . CYS D 1 319 ? 15.549 26.626 13.966 1.00 26.62 296 CYS D O 1
ATOM 10387 N N . SER D 1 320 ? 14.752 27.923 15.613 1.00 27.56 297 SER D N 1
ATOM 10388 C CA . SER D 1 320 ? 15.895 28.820 15.588 1.00 28.43 297 SER D CA 1
ATOM 10389 C C . SER D 1 320 ? 17.065 28.221 16.359 1.00 30.53 297 SER D C 1
ATOM 10390 O O . SER D 1 320 ? 16.891 27.651 17.441 1.00 27.77 297 SER D O 1
ATOM 10393 N N . GLN D 1 321 ? 18.248 28.392 15.790 1.00 29.26 298 GLN D N 1
ATOM 10394 C CA . GLN D 1 321 ? 19.495 28.175 16.508 1.00 30.20 298 GLN D CA 1
ATOM 10395 C C . GLN D 1 321 ? 19.661 29.058 17.727 1.00 28.37 298 GLN D C 1
ATOM 10396 O O . GLN D 1 321 ? 20.365 28.688 18.638 1.00 30.65 298 GLN D O 1
ATOM 10402 N N . CYS D 1 322 ? 19.040 30.215 17.749 1.00 29.55 299 CYS D N 1
ATOM 10403 C CA . CYS D 1 322 ? 19.180 31.117 18.888 1.00 31.31 299 CYS D CA 1
ATOM 10404 C C . CYS D 1 322 ? 18.557 30.534 20.137 1.00 33.18 299 CYS D C 1
ATOM 10405 O O . CYS D 1 322 ? 17.492 29.931 20.081 1.00 29.11 299 CYS D O 1
ATOM 10408 N N . LEU D 1 323 ? 19.227 30.752 21.265 1.00 33.44 300 LEU D N 1
ATOM 10409 C CA . LEU D 1 323 ? 18.764 30.269 22.556 1.00 36.64 300 LEU D CA 1
ATOM 10410 C C . LEU D 1 323 ? 17.409 30.887 22.913 1.00 35.12 300 LEU D C 1
ATOM 10411 O O . LEU D 1 323 ? 16.487 30.180 23.308 1.00 33.00 300 LEU D O 1
ATOM 10416 N N . ARG D 1 324 ? 17.279 32.192 22.744 1.00 34.09 301 ARG D N 1
ATOM 10417 C CA . ARG D 1 324 ? 16.059 32.877 23.115 1.00 38.00 301 ARG D CA 1
ATOM 10418 C C . ARG D 1 324 ? 15.343 33.479 21.887 1.00 39.44 301 ARG D C 1
ATOM 10419 O O . ARG D 1 324 ? 15.973 33.794 20.882 1.00 41.39 301 ARG D O 1
ATOM 10427 N N . GLY D 1 325 ? 14.023 33.651 21.994 1.00 40.29 302 GLY D N 1
ATOM 10428 C CA . GLY D 1 325 ? 13.201 34.237 20.936 1.00 38.30 302 GLY D CA 1
ATOM 10429 C C . GLY D 1 325 ? 12.379 33.199 20.181 1.00 40.25 302 GLY D C 1
ATOM 10430 O O . GLY D 1 325 ? 12.166 32.082 20.654 1.00 41.18 302 GLY D O 1
ATOM 10431 N N . SER D 1 326 ? 11.927 33.568 18.983 1.00 40.79 303 SER D N 1
ATOM 10432 C CA . SER D 1 326 ? 10.913 32.802 18.262 1.00 38.13 303 SER D CA 1
ATOM 10433 C C . SER D 1 326 ? 11.159 32.866 16.764 1.00 37.65 303 SER D C 1
ATOM 10434 O O . SER D 1 326 ? 11.654 33.870 16.251 1.00 37.78 303 SER D O 1
ATOM 10437 N N . VAL D 1 327 ? 10.808 31.789 16.075 1.00 34.31 304 VAL D N 1
ATOM 10438 C CA . VAL D 1 327 ? 10.784 31.772 14.631 1.00 33.27 304 VAL D CA 1
ATOM 10439 C C . VAL D 1 327 ? 9.593 32.598 14.191 1.00 36.14 304 VAL D C 1
ATOM 10440 O O . VAL D 1 327 ? 8.483 32.370 14.642 1.00 34.21 304 VAL D O 1
ATOM 10444 N N . THR D 1 328 ? 9.837 33.576 13.334 1.00 39.36 305 THR D N 1
ATOM 10445 C CA . THR D 1 328 ? 8.786 34.463 12.831 1.00 42.01 305 THR D CA 1
ATOM 10446 C C . THR D 1 328 ? 9.035 34.725 11.348 1.00 43.26 305 THR D C 1
ATOM 10447 O O . THR D 1 328 ? 10.189 34.806 10.918 1.00 44.99 305 THR D O 1
ATOM 10451 N N . PRO D 1 329 ? 7.961 34.893 10.558 1.00 43.71 306 PRO D N 1
ATOM 10452 C CA . PRO D 1 329 ? 8.194 35.302 9.167 1.00 44.38 306 PRO D CA 1
ATOM 10453 C C . PRO D 1 329 ? 8.629 36.776 9.122 1.00 41.70 306 PRO D C 1
ATOM 10454 O O . PRO D 1 329 ? 8.672 37.449 10.146 1.00 40.74 306 PRO D O 1
ATOM 10458 N N . GLY D 1 330 ? 8.985 37.268 7.952 1.00 40.51 307 GLY D N 1
ATOM 10459 C CA . GLY D 1 330 ? 9.380 38.662 7.844 1.00 40.72 307 GLY D CA 1
ATOM 10460 C C . GLY D 1 330 ? 10.496 38.949 6.877 1.00 36.82 307 GLY D C 1
ATOM 10461 O O . GLY D 1 330 ? 10.557 40.044 6.321 1.00 38.33 307 GLY D O 1
ATOM 10462 N N . TYR D 1 331 ? 11.373 37.980 6.667 1.00 34.50 308 TYR D N 1
ATOM 10463 C CA . TYR D 1 331 ? 12.476 38.127 5.718 1.00 34.67 308 TYR D CA 1
ATOM 10464 C C . TYR D 1 331 ? 12.218 37.307 4.474 1.00 34.36 308 TYR D C 1
ATOM 10465 O O . TYR D 1 331 ? 11.490 36.319 4.502 1.00 38.60 308 TYR D O 1
ATOM 10474 N N . ALA D 1 332 ? 12.861 37.687 3.379 1.00 37.05 309 ALA D N 1
ATOM 10475 C CA . ALA D 1 332 ? 12.783 36.897 2.162 1.00 34.65 309 ALA D CA 1
ATOM 10476 C C . ALA D 1 332 ? 13.484 35.549 2.354 1.00 35.89 309 ALA D C 1
ATOM 10477 O O . ALA D 1 332 ? 13.207 34.600 1.623 1.00 36.43 309 ALA D O 1
ATOM 10479 N N . THR D 1 333 ? 14.434 35.481 3.295 1.00 36.40 310 THR D N 1
ATOM 10480 C CA . THR D 1 333 ? 15.162 34.233 3.588 1.00 35.15 310 THR D CA 1
ATOM 10481 C C . THR D 1 333 ? 14.466 33.349 4.632 1.00 33.13 310 THR D C 1
ATOM 10482 O O . THR D 1 333 ? 14.975 32.275 4.992 1.00 30.30 310 THR D O 1
ATOM 10486 N N . SER D 1 334 ? 13.286 33.769 5.068 1.00 34.17 311 SER D N 1
ATOM 10487 C CA . SER D 1 334 ? 12.498 32.948 5.987 1.00 38.49 311 SER D CA 1
ATOM 10488 C C . SER D 1 334 ? 12.192 31.572 5.391 1.00 38.78 311 SER D C 1
ATOM 10489 O O . SER D 1 334 ? 11.703 31.480 4.269 1.00 41.48 311 SER D O 1
ATOM 10492 N N . LEU D 1 335 ? 12.514 30.491 6.104 1.00 40.60 312 LEU D N 1
ATOM 10493 C CA . LEU D 1 335 ? 12.244 29.122 5.595 1.00 43.46 312 LEU D CA 1
ATOM 10494 C C . LEU D 1 335 ? 10.815 28.718 5.928 1.00 43.62 312 LEU D C 1
ATOM 10495 O O . LEU D 1 335 ? 10.518 28.337 7.062 1.00 40.31 312 LEU D O 1
ATOM 10500 N N . ALA D 1 336 ? 9.965 28.731 4.913 1.00 44.78 313 ALA D N 1
ATOM 10501 C CA . ALA D 1 336 ? 8.571 28.319 5.040 1.00 45.99 313 ALA D CA 1
ATOM 10502 C C . ALA D 1 336 ? 8.176 27.676 3.715 1.00 49.01 313 ALA D C 1
ATOM 10503 O O . ALA D 1 336 ? 8.884 27.827 2.722 1.00 49.15 313 ALA D O 1
ATOM 10505 N N . GLY D 1 337 ? 7.089 26.913 3.697 1.00 50.59 314 GLY D N 1
ATOM 10506 C CA . GLY D 1 337 ? 6.723 26.178 2.493 1.00 50.93 314 GLY D CA 1
ATOM 10507 C C . GLY D 1 337 ? 6.166 24.795 2.756 1.00 55.29 314 GLY D C 1
ATOM 10508 O O . GLY D 1 337 ? 5.790 24.454 3.879 1.00 54.35 314 GLY D O 1
ATOM 10509 N N . ALA D 1 338 ? 6.128 23.997 1.695 1.00 55.27 315 ALA D N 1
ATOM 10510 C CA . ALA D 1 338 ? 5.524 22.678 1.724 1.00 53.98 315 ALA D CA 1
ATOM 10511 C C . ALA D 1 338 ? 6.177 21.812 2.776 1.00 51.15 315 ALA D C 1
ATOM 10512 O O . ALA D 1 338 ? 7.400 21.595 2.747 1.00 52.59 315 ALA D O 1
ATOM 10514 N N . ASN D 1 339 ? 5.340 21.292 3.672 1.00 47.11 316 ASN D N 1
ATOM 10515 C CA . ASN D 1 339 ? 5.753 20.356 4.727 1.00 46.79 316 ASN D CA 1
ATOM 10516 C C . ASN D 1 339 ? 6.706 20.955 5.758 1.00 46.36 316 ASN D C 1
ATOM 10517 O O . ASN D 1 339 ? 7.329 20.205 6.498 1.00 43.49 316 ASN D O 1
ATOM 10522 N N . ILE D 1 340 ? 6.803 22.291 5.797 1.00 40.74 317 ILE D N 1
ATOM 10523 C CA . ILE D 1 340 ? 7.569 22.971 6.809 1.00 41.89 317 ILE D CA 1
ATOM 10524 C C . ILE D 1 340 ? 6.641 23.645 7.793 1.00 39.12 317 ILE D C 1
ATOM 10525 O O . ILE D 1 340 ? 5.933 24.570 7.455 1.00 39.39 317 ILE D O 1
ATOM 10530 N N . VAL D 1 341 ? 6.725 23.229 9.042 1.00 37.06 318 VAL D N 1
ATOM 10531 C CA . VAL D 1 341 ? 5.963 23.833 10.113 1.00 37.65 318 VAL D CA 1
ATOM 10532 C C . VAL D 1 341 ? 6.886 24.700 10.961 1.00 34.12 318 VAL D C 1
ATOM 10533 O O . VAL D 1 341 ? 7.993 24.274 11.310 1.00 32.23 318 VAL D O 1
ATOM 10537 N N . SER D 1 342 ? 6.421 25.884 11.330 1.00 31.96 319 SER D N 1
ATOM 10538 C CA . SER D 1 342 ? 7.169 26.757 12.225 1.00 34.38 319 SER D CA 1
ATOM 10539 C C . SER D 1 342 ? 7.193 26.198 13.655 1.00 35.24 319 SER D C 1
ATOM 10540 O O . SER D 1 342 ? 6.160 25.794 14.191 1.00 35.99 319 SER D O 1
ATOM 10543 N N . GLY D 1 343 ? 8.377 26.182 14.264 1.00 32.98 320 GLY D N 1
ATOM 10544 C CA . GLY D 1 343 ? 8.520 25.752 15.646 1.00 31.03 320 GLY D CA 1
ATOM 10545 C C . GLY D 1 343 ? 8.396 26.894 16.614 1.00 29.26 320 GLY D C 1
ATOM 10546 O O . GLY D 1 343 ? 8.553 26.696 17.816 1.00 31.86 320 GLY D O 1
ATOM 10547 N N . LEU D 1 344 ? 8.132 28.095 16.115 1.00 30.08 321 LEU D N 1
ATOM 10548 C CA . LEU D 1 344 ? 7.943 29.248 16.984 1.00 30.61 321 LEU D CA 1
ATOM 10549 C C . LEU D 1 344 ? 9.052 29.338 18.032 1.00 31.73 321 LEU D C 1
ATOM 10550 O O . LEU D 1 344 ? 10.212 29.472 17.673 1.00 30.68 321 LEU D O 1
ATOM 10555 N N . ASP D 1 345 ? 8.717 29.275 19.314 1.00 29.46 322 ASP D N 1
ATOM 10556 C CA . ASP D 1 345 ? 9.704 29.492 20.360 1.00 30.04 322 ASP D CA 1
ATOM 10557 C C . ASP D 1 345 ? 10.146 28.197 21.015 1.00 27.92 322 ASP D C 1
ATOM 10558 O O . ASP D 1 345 ? 10.727 28.233 22.105 1.00 28.09 322 ASP D O 1
ATOM 10563 N N . MET D 1 346 ? 9.875 27.063 20.376 1.00 26.63 323 MET D N 1
ATOM 10564 C CA . MET D 1 346 ? 10.237 25.762 20.960 1.00 29.16 323 MET D CA 1
ATOM 10565 C C . MET D 1 346 ? 11.735 25.569 21.003 1.00 30.81 323 MET D C 1
ATOM 10566 O O . MET D 1 346 ? 12.458 26.010 20.101 1.00 32.11 323 MET D O 1
ATOM 10571 N N . THR D 1 347 ? 12.181 24.891 22.048 1.00 28.63 324 THR D N 1
ATOM 10572 C CA . THR D 1 347 ? 13.515 24.366 22.071 1.00 28.28 324 THR D CA 1
ATOM 10573 C C . THR D 1 347 ? 13.595 23.300 21.003 1.00 28.59 324 THR D C 1
ATOM 10574 O O . THR D 1 347 ? 12.580 22.714 20.600 1.00 29.00 324 THR D O 1
ATOM 10578 N N . SER D 1 348 ? 14.794 23.009 20.554 1.00 25.78 325 SER D N 1
ATOM 10579 C CA . SER D 1 348 ? 14.988 21.913 19.600 1.00 27.44 325 SER D CA 1
ATOM 10580 C C . SER D 1 348 ? 14.704 20.533 20.204 1.00 26.03 325 SER D C 1
ATOM 10581 O O . SER D 1 348 ? 14.249 19.636 19.526 1.00 25.31 325 SER D O 1
ATOM 10584 N N . GLU D 1 349 ? 14.944 20.378 21.503 1.00 26.89 326 GLU D N 1
ATOM 10585 C CA . GLU D 1 349 ? 14.644 19.127 22.192 1.00 27.67 326 GLU D CA 1
ATOM 10586 C C . GLU D 1 349 ? 13.121 18.881 22.212 1.00 27.70 326 GLU D C 1
ATOM 10587 O O . GLU D 1 349 ? 12.658 17.763 21.973 1.00 27.46 326 GLU D O 1
ATOM 10593 N N . ALA D 1 350 ? 12.354 19.929 22.496 1.00 25.16 327 ALA D N 1
ATOM 10594 C CA . ALA D 1 350 ? 10.913 19.804 22.448 1.00 27.12 327 ALA D CA 1
ATOM 10595 C C . ALA D 1 350 ? 10.431 19.510 21.035 1.00 29.02 327 ALA D C 1
ATOM 10596 O O . ALA D 1 350 ? 9.504 18.729 20.847 1.00 27.94 327 ALA D O 1
ATOM 10598 N N . ALA D 1 351 ? 11.014 20.171 20.034 1.00 29.46 328 ALA D N 1
ATOM 10599 C CA . ALA D 1 351 ? 10.524 20.009 18.681 1.00 28.06 328 ALA D CA 1
ATOM 10600 C C . ALA D 1 351 ? 10.775 18.602 18.194 1.00 27.67 328 ALA D C 1
ATOM 10601 O O . ALA D 1 351 ? 9.948 18.001 17.520 1.00 29.33 328 ALA D O 1
ATOM 10603 N N . LEU D 1 352 ? 11.930 18.060 18.532 1.00 28.57 329 LEU D N 1
ATOM 10604 C CA . LEU D 1 352 ? 12.256 16.726 18.135 1.00 28.60 329 LEU D CA 1
ATOM 10605 C C . LEU D 1 352 ? 11.312 15.694 18.818 1.00 32.79 329 LEU D C 1
ATOM 10606 O O . LEU D 1 352 ? 10.856 14.730 18.189 1.00 31.84 329 LEU D O 1
ATOM 10611 N N . ALA D 1 353 ? 11.001 15.910 20.089 1.00 32.17 330 ALA D N 1
ATOM 10612 C CA . ALA D 1 353 ? 10.109 15.018 20.796 1.00 32.42 330 ALA D CA 1
ATOM 10613 C C . ALA D 1 353 ? 8.704 15.085 20.203 1.00 33.38 330 ALA D C 1
ATOM 10614 O O . ALA D 1 353 ? 8.041 14.078 20.010 1.00 33.18 330 ALA D O 1
ATOM 10616 N N . LYS D 1 354 ? 8.251 16.292 19.933 1.00 34.28 331 LYS D N 1
ATOM 10617 C CA . LYS D 1 354 ? 6.914 16.495 19.422 1.00 36.58 331 LYS D CA 1
ATOM 10618 C C . LYS D 1 354 ? 6.809 15.881 18.039 1.00 35.81 331 LYS D C 1
ATOM 10619 O O . LYS D 1 354 ? 5.789 15.333 17.681 1.00 36.45 331 LYS D O 1
ATOM 10625 N N . LEU D 1 355 ? 7.874 15.988 17.268 1.00 38.16 332 LEU D N 1
ATOM 10626 C CA . LEU D 1 355 ? 7.918 15.364 15.956 1.00 41.63 332 LEU D CA 1
ATOM 10627 C C . LEU D 1 355 ? 7.809 13.839 16.063 1.00 40.45 332 LEU D C 1
ATOM 10628 O O . LEU D 1 355 ? 7.010 13.210 15.364 1.00 39.75 332 LEU D O 1
ATOM 10633 N N . SER D 1 356 ? 8.600 13.254 16.950 1.00 38.26 333 SER D N 1
ATOM 10634 C CA . SER D 1 356 ? 8.535 11.825 17.205 1.00 38.27 333 SER D CA 1
ATOM 10635 C C . SER D 1 356 ? 7.126 11.365 17.650 1.00 38.29 333 SER D C 1
ATOM 10636 O O . SER D 1 356 ? 6.574 10.387 17.134 1.00 38.78 333 SER D O 1
ATOM 10639 N N . TYR D 1 357 ? 6.528 12.138 18.544 1.00 38.34 334 TYR D N 1
ATOM 10640 C CA . TYR D 1 357 ? 5.187 11.873 19.050 1.00 41.15 334 TYR D CA 1
ATOM 10641 C C . TYR D 1 357 ? 4.131 11.922 17.969 1.00 42.97 334 TYR D C 1
ATOM 10642 O O . TYR D 1 357 ? 3.331 10.989 17.824 1.00 43.65 334 TYR D O 1
ATOM 10651 N N . VAL D 1 358 ? 4.127 13.019 17.217 1.00 40.52 335 VAL D N 1
ATOM 10652 C CA . VAL D 1 358 ? 3.096 13.269 16.231 1.00 40.57 335 VAL D CA 1
ATOM 10653 C C . VAL D 1 358 ? 3.208 12.285 15.075 1.00 41.03 335 VAL D C 1
ATOM 10654 O O . VAL D 1 358 ? 2.191 11.788 14.604 1.00 44.44 335 VAL D O 1
ATOM 10658 N N . LEU D 1 359 ? 4.427 11.998 14.629 1.00 38.07 336 LEU D N 1
ATOM 10659 C CA . LEU D 1 359 ? 4.638 11.023 13.564 1.00 38.19 336 LEU D CA 1
ATOM 10660 C C . LEU D 1 359 ? 4.333 9.609 14.002 1.00 42.38 336 LEU D C 1
ATOM 10661 O O . LEU D 1 359 ? 4.078 8.759 13.169 1.00 41.95 336 LEU D O 1
ATOM 10666 N N . GLY D 1 360 ? 4.370 9.340 15.298 1.00 46.03 337 GLY D N 1
ATOM 10667 C CA . GLY D 1 360 ? 4.031 8.020 15.800 1.00 44.77 337 GLY D CA 1
ATOM 10668 C C . GLY D 1 360 ? 2.532 7.759 15.961 1.00 47.05 337 GLY D C 1
ATOM 10669 O O . GLY D 1 360 ? 2.127 6.622 16.187 1.00 50.72 337 GLY D O 1
ATOM 10670 N N . LEU D 1 361 ? 1.708 8.795 15.867 1.00 43.70 338 LEU D N 1
ATOM 10671 C CA . LEU D 1 361 ? 0.273 8.620 15.990 1.00 48.70 338 LEU D CA 1
ATOM 10672 C C . LEU D 1 361 ? -0.270 7.836 14.783 1.00 55.72 338 LEU D C 1
ATOM 10673 O O . LEU D 1 361 ? 0.107 8.119 13.641 1.00 57.74 338 LEU D O 1
ATOM 10678 N N . PRO D 1 362 ? -1.164 6.856 15.023 1.00 60.94 339 PRO D N 1
ATOM 10679 C CA . PRO D 1 362 ? -1.642 6.034 13.907 1.00 60.98 339 PRO D CA 1
ATOM 10680 C C . PRO D 1 362 ? -2.661 6.748 13.014 1.00 58.66 339 PRO D C 1
ATOM 10681 O O . PRO D 1 362 ? -3.435 7.561 13.498 1.00 47.11 339 PRO D O 1
ATOM 10685 N N . GLU D 1 363 ? -2.622 6.456 11.714 1.00 62.30 340 GLU D N 1
ATOM 10686 C CA . GLU D 1 363 ? -3.709 6.804 10.780 1.00 69.03 340 GLU D CA 1
ATOM 10687 C C . GLU D 1 363 ? -4.072 8.287 10.740 1.00 66.45 340 GLU D C 1
ATOM 10688 O O . GLU D 1 363 ? -5.239 8.650 10.850 1.00 67.71 340 GLU D O 1
ATOM 10694 N N . LEU D 1 364 ? -3.069 9.139 10.575 1.00 64.33 341 LEU D N 1
ATOM 10695 C CA . LEU D 1 364 ? -3.302 10.561 10.360 1.00 59.88 341 LEU D CA 1
ATOM 10696 C C . LEU D 1 364 ? -2.715 10.918 9.023 1.00 52.22 341 LEU D C 1
ATOM 10697 O O . LEU D 1 364 ? -1.755 10.305 8.578 1.00 52.69 341 LEU D O 1
ATOM 10702 N N . SER D 1 365 ? -3.306 11.896 8.371 1.00 50.00 342 SER D N 1
ATOM 10703 C CA . SER D 1 365 ? -2.737 12.399 7.136 1.00 54.01 342 SER D CA 1
ATOM 10704 C C . SER D 1 365 ? -1.574 13.335 7.452 1.00 59.00 342 SER D C 1
ATOM 10705 O O . SER D 1 365 ? -1.472 13.854 8.570 1.00 55.55 342 SER D O 1
ATOM 10708 N N . LEU D 1 366 ? -0.727 13.566 6.451 1.00 62.26 343 LEU D N 1
ATOM 10709 C CA . LEU D 1 366 ? 0.387 14.514 6.571 1.00 61.62 343 LEU D CA 1
ATOM 10710 C C . LEU D 1 366 ? -0.118 15.912 7.004 1.00 59.12 343 LEU D C 1
ATOM 10711 O O . LEU D 1 366 ? 0.480 16.564 7.870 1.00 56.76 343 LEU D O 1
ATOM 10716 N N . GLU D 1 367 ? -1.263 16.325 6.475 1.00 59.22 344 GLU D N 1
ATOM 10717 C CA . GLU D 1 367 ? -1.860 17.625 6.812 1.00 61.26 344 GLU D CA 1
ATOM 10718 C C . GLU D 1 367 ? -2.229 17.697 8.292 1.00 55.52 344 GLU D C 1
ATOM 10719 O O . GLU D 1 367 ? -1.964 18.691 8.972 1.00 53.25 344 GLU D O 1
ATOM 10725 N N . ARG D 1 368 ? -2.849 16.639 8.791 1.00 54.52 345 ARG D N 1
ATOM 10726 C CA . ARG D 1 368 ? -3.273 16.609 10.187 1.00 55.67 345 ARG D CA 1
ATOM 10727 C C . ARG D 1 368 ? -2.055 16.605 11.124 1.00 50.43 345 ARG D C 1
ATOM 10728 O O . ARG D 1 368 ? -2.029 17.288 12.135 1.00 48.77 345 ARG D O 1
ATOM 10736 N N . ARG D 1 369 ? -1.044 15.834 10.754 1.00 48.51 346 ARG D N 1
ATOM 10737 C CA . ARG D 1 369 ? 0.196 15.800 11.496 1.00 47.20 346 ARG D CA 1
ATOM 10738 C C . ARG D 1 369 ? 0.794 17.216 11.581 1.00 47.62 346 ARG D C 1
ATOM 10739 O O . ARG D 1 369 ? 1.261 17.636 12.646 1.00 44.25 346 ARG D O 1
ATOM 10747 N N . GLN D 1 370 ? 0.775 17.953 10.473 1.00 46.65 347 GLN D N 1
ATOM 10748 C CA . GLN D 1 370 ? 1.297 19.322 10.486 1.00 48.53 347 GLN D CA 1
ATOM 10749 C C . GLN D 1 370 ? 0.480 20.230 11.408 1.00 50.59 347 GLN D C 1
ATOM 10750 O O . GLN D 1 370 ? 1.039 21.055 12.122 1.00 48.37 347 GLN D O 1
ATOM 10756 N N . GLU D 1 371 ? -0.835 20.055 11.428 1.00 51.16 348 GLU D N 1
ATOM 10757 C CA . GLU D 1 371 ? -1.680 20.848 12.325 1.00 53.45 348 GLU D CA 1
ATOM 10758 C C . GLU D 1 371 ? -1.360 20.599 13.800 1.00 47.29 348 GLU D C 1
ATOM 10759 O O . GLU D 1 371 ? -1.342 21.522 14.599 1.00 40.44 348 GLU D O 1
ATOM 10765 N N . LEU D 1 372 ? -1.110 19.344 14.152 1.00 43.18 349 LEU D N 1
ATOM 10766 C CA . LEU D 1 372 ? -0.733 18.996 15.520 1.00 44.74 349 LEU D CA 1
ATOM 10767 C C . LEU D 1 372 ? 0.615 19.595 15.915 1.00 43.10 349 LEU D C 1
ATOM 10768 O O . LEU D 1 372 ? 0.780 20.049 17.054 1.00 45.89 349 LEU D O 1
ATOM 10773 N N . LEU D 1 373 ? 1.573 19.585 14.989 1.00 41.24 350 LEU D N 1
ATOM 10774 C CA . LEU D 1 373 ? 2.886 20.180 15.250 1.00 39.49 350 LEU D CA 1
ATOM 10775 C C . LEU D 1 373 ? 2.782 21.660 15.544 1.00 39.11 350 LEU D C 1
ATOM 10776 O O . LEU D 1 373 ? 3.535 22.186 16.355 1.00 39.22 350 LEU D O 1
ATOM 10781 N N . ALA D 1 374 ? 1.799 22.318 14.937 1.00 42.01 351 ALA D N 1
ATOM 10782 C CA . ALA D 1 374 ? 1.551 23.749 15.152 1.00 41.77 351 ALA D CA 1
ATOM 10783 C C . ALA D 1 374 ? 0.752 24.095 16.412 1.00 40.01 351 ALA D C 1
ATOM 10784 O O . ALA D 1 374 ? 0.484 25.259 16.663 1.00 41.63 351 ALA D O 1
ATOM 10786 N N . LYS D 1 375 ? 0.348 23.095 17.185 1.00 45.51 352 LYS D N 1
ATOM 10787 C CA . LYS D 1 375 ? -0.365 23.318 18.458 1.00 51.90 352 LYS D CA 1
ATOM 10788 C C . LYS D 1 375 ? 0.568 23.215 19.656 1.00 45.11 352 LYS D C 1
ATOM 10789 O O . LYS D 1 375 ? 1.549 22.484 19.618 1.00 45.49 352 LYS D O 1
ATOM 10795 N N . ASP D 1 376 ? 0.207 23.902 20.733 1.00 42.45 353 ASP D N 1
ATOM 10796 C CA . ASP D 1 376 ? 0.848 23.730 22.022 1.00 40.79 353 ASP D CA 1
ATOM 10797 C C . ASP D 1 376 ? 0.253 22.501 22.697 1.00 42.32 353 ASP D C 1
ATOM 10798 O O . ASP D 1 376 ? -0.805 22.589 23.270 1.00 46.31 353 ASP D O 1
ATOM 10803 N N . LEU D 1 377 ? 0.927 21.358 22.635 1.00 39.27 354 LEU D N 1
ATOM 10804 C CA . LEU D 1 377 ? 0.364 20.121 23.156 1.00 39.68 354 LEU D CA 1
ATOM 10805 C C . LEU D 1 377 ? 0.680 19.836 24.637 1.00 41.52 354 LEU D C 1
ATOM 10806 O O . LEU D 1 377 ? -0.047 19.077 25.286 1.00 42.29 354 LEU D O 1
ATOM 10811 N N . ARG D 1 378 ? 1.789 20.364 25.152 1.00 36.49 355 ARG D N 1
ATOM 10812 C CA . ARG D 1 378 ? 2.232 20.041 26.504 1.00 32.57 355 ARG D CA 1
ATOM 10813 C C . ARG D 1 378 ? 2.765 21.245 27.256 1.00 32.39 355 ARG D C 1
ATOM 10814 O O . ARG D 1 378 ? 3.396 21.084 28.293 1.00 34.44 355 ARG D O 1
ATOM 10822 N N . GLY D 1 379 ? 2.518 22.453 26.755 1.00 30.03 356 GLY D N 1
ATOM 10823 C CA . GLY D 1 379 ? 3.133 23.657 27.308 1.00 29.91 356 GLY D CA 1
ATOM 10824 C C . GLY D 1 379 ? 4.524 23.997 26.753 1.00 29.84 356 GLY D C 1
ATOM 10825 O O . GLY D 1 379 ? 5.195 24.878 27.282 1.00 30.87 356 GLY D O 1
ATOM 10826 N N . GLU D 1 380 ? 4.925 23.322 25.676 1.00 32.68 357 GLU D N 1
ATOM 10827 C CA . GLU D 1 380 ? 6.230 23.528 25.020 1.00 34.92 357 GLU D CA 1
ATOM 10828 C C . GLU D 1 380 ? 6.342 24.704 24.049 1.00 37.73 357 GLU D C 1
ATOM 10829 O O . GLU D 1 380 ? 7.463 25.061 23.655 1.00 37.84 357 GLU D O 1
ATOM 10835 N N . MET D 1 381 ? 5.216 25.292 23.648 1.00 37.38 358 MET D N 1
ATOM 10836 C CA . MET D 1 381 ? 5.213 26.302 22.601 1.00 36.95 358 MET D CA 1
ATOM 10837 C C . MET D 1 381 ? 4.206 27.393 22.933 1.00 37.43 358 MET D C 1
ATOM 10838 O O . MET D 1 381 ? 3.100 27.092 23.372 1.00 34.22 358 MET D O 1
ATOM 10843 N N . THR D 1 382 ? 4.611 28.648 22.746 1.00 37.21 359 THR D N 1
ATOM 10844 C CA . THR D 1 382 ? 3.759 29.810 22.935 1.00 36.73 359 THR D CA 1
ATOM 10845 C C . THR D 1 382 ? 3.297 30.291 21.563 1.00 40.31 359 THR D C 1
ATOM 10846 O O . THR D 1 382 ? 4.103 30.648 20.708 1.00 37.48 359 THR D O 1
ATOM 10850 N N . LEU D 1 383 ? 1.992 30.320 21.355 1.00 42.79 360 LEU D N 1
ATOM 10851 C CA . LEU D 1 383 ? 1.436 30.760 20.070 1.00 47.95 360 LEU D CA 1
ATOM 10852 C C . LEU D 1 383 ? 1.475 32.299 20.071 1.00 46.12 360 LEU D C 1
ATOM 10853 O O . LEU D 1 383 ? 1.159 32.903 21.060 1.00 51.64 360 LEU D O 1
ATOM 10858 N N . PRO D 1 384 ? 1.890 32.941 18.971 1.00 49.62 361 PRO D N 1
ATOM 10859 C CA . PRO D 1 384 ? 2.063 34.421 18.972 1.00 50.21 361 PRO D CA 1
ATOM 10860 C C . PRO D 1 384 ? 0.847 35.308 19.343 1.00 52.12 361 PRO D C 1
ATOM 10861 O O . PRO D 1 384 ? -0.311 34.926 19.146 1.00 48.73 361 PRO D O 1
ATOM 10865 N N . THR D 1 385 ? 1.153 36.497 19.858 1.00 56.00 362 THR D N 1
ATOM 10866 C CA . THR D 1 385 ? 0.170 37.500 20.317 1.00 62.37 362 THR D CA 1
ATOM 10867 C C . THR D 1 385 ? -0.381 38.319 19.137 1.00 59.21 362 THR D C 1
ATOM 10868 O O . THR D 1 385 ? 0.331 38.555 18.171 1.00 60.80 362 THR D O 1
ATOM 10872 N N . ALA D 1 386 ? -1.650 38.737 19.221 1.00 61.59 363 ALA D N 1
ATOM 10873 C CA . ALA D 1 386 ? -2.332 39.500 18.146 1.00 60.91 363 ALA D CA 1
ATOM 10874 C C . ALA D 1 386 ? -2.135 41.016 18.293 1.00 58.10 363 ALA D C 1
ATOM 10875 O O . ALA D 1 386 ? -1.823 41.510 19.383 1.00 57.67 363 ALA D O 1
#

Radius of gyration: 32.41 Å; Cα contacts (8 Å, |Δi|>4): 3472; chains: 4; bounding box: 74×80×80 Å

InterPro domains:
  IPR002110 Ankyrin repeat [PF12796] (405-493)
  IPR002110 Ankyrin repeat [PS50088] (431-463)
  IPR002110 Ankyrin repeat [PS50088] (464-496)
  IPR002110 Ankyrin repeat [SM00248] (397-427)
  IPR002110 Ankyrin repeat [SM00248] (431-460)
  IPR002110 Ankyrin repeat [SM00248] (464-495)
  IPR002110 Ankyrin repeat [SM00248] (531-561)
  IPR006034 Asparaginase/glutaminase-like [PIRSF001220] (9-350)
  IPR006034 Asparaginase/glutaminase-like [PR00139] (11-22)
  IPR006034 Asparaginase/glutaminase-like [PR00139] (108-126)
  IPR006034 Asparaginase/glutaminase-like [PR00139] (286-304)
  IPR006034 Asparaginase/glutaminase-like [PS51732] (9-353)
  IPR006034 Asparaginase/glutaminase-like [PTHR11707] (1-514)
  IPR006034 Asparaginase/glutaminase-like [SM00870] (10-346)
  IPR027473 L-asparaginase, C-terminal [G3DSA:3.40.50.40] (236-361)
  IPR027474 L-asparaginase, N-terminal [PF00710] (11-218)
  IPR027475 Asparaginase/glutaminase, active site 2 [PS00917] (109-119)
  IPR036152 Asparaginase/glutaminase-like superfamily [SSF53774] (8-361)
  IPR036770 Ankyrin repeat-containing domain superfamily [G3DSA:1.25.40.20] (402-556)
  IPR036770 Ankyrin repeat-containing domain superfamily [SSF48403] (401-553)

Sequence (1419 aa):
ERHLLLIYTGGALGMQSKGGVLVPGPGLVTLLRTLPMFHDKEFAQAQGLPDHALALPPASHGPRVLYTVLECQPLLDSSDMTIDDWIRIAKIIERHYEQYQGFVVIHGTDTMASGASMLSFMLENLHKPVILTGAQVPIRVLWNDARENLLGALLVAGQYIIPEVCLFMNSQLFRGNRVTKVDSQKFEAFCSPNLSPLATVGADVTIAWDLVRKVKWKDPLVVHSNMEHDVALLRLYPGIPASLVRAFLQPPLKGVVLETFGSGNGPSKPDLLQELRAAAQRGLIMVNCSQCLRGSVTPGYATSLAGANIVSGLDMTSEAALAKLSYVLGLPELSLERRQELLAKDLRGEMTLPERHLLLIYTGGALGMQSKGGVLVPGPGLVTLLRTLPMFHDKEFAQAQGLPDHALALPPASHGPRVLYTVLECQPLLDSSDMTIDDWIRIAKIIERHYEQYQGFVVIHGTDTMASGASMLSFMLENLHKPVILTGAQVPIRVLWNDARENLLGALLVAGQYIIPEVCLFMNSQLFRGNRVTKVDSQKFEAFCSPNLSPLATVGADVTIAWDLVRKVKWWKDPLVVHSNMEHDVALLRLYPGIPASLVRAFLQPPLKGVVLETFGSGNGPSKPDLLQELRAAAQRGLIMVNCSQCLRGSVTPGYATSLAGANIVSGLDMTSEAALAKLSYVLGLPELSLERRQELLAKDLRGEMTLPTERHLLLIYTGGALGMQSKGGVLVPGPGLVTLLRTLPMFHDKEFAQAQGLPDHALALPPASHGPRVLYTVLECQPLLDSSDMTIDDWIRIAKIIERHYEQYQGFVVIHGTDTMASGASMLSFMLENLHKPVILTGAQVPIRVLWWNDARENLLGALLVAGQYIIPEVCLFMNSQLFRGNRVTKVDSQKFEAFCSPNLSPLATVGADVTIAWDLVRKVKWKDPLVVHSNMEHDVALLRLYPGIPASLVRAFLQPPLKGVVLETFGSGNGPSKPDLLQELRAAAQRGLIMVNCSQCLRGSVTPGYATSLAGANIVSGLDMTSEAALAKLSYVLGLPELSLERRQELLAKDLRGEMTLPERHLLLIYTGGALGMQSKGGVLVPGPGLVTLLRTLPMFHDKEFAQAQGLPDHALALPPASHGPRVLYTVLECQPLLDSSDMTIDDWIRIAKIIERHYEQYQGFVVIHGTDTMASGASMLSFMLENLHKPVILTGAQVPIRVLWNDARENLLGALLVAGQYIIPEVCLFMNSQLFRGNRVTKVDSQKFEAFCSPNLSPLATVGADVTIAWDLVRKVKWKDPLVVHSNMEHDVALLRLYPGIPASLVRAFLQPPLKGVVLETFGSGNGPSKPDLLQELRAAAQRGLIMVNCSQCLRGSVTPGYATSLAGANIVSGLDMTSEAALAKLSYVLGLPELSLERRQELLAKDLRGEMTLPTA

Nearest PDB structures (foldseek):
  5dnc-assembly1_D  TM=1.003E+00  e=3.596E-79  Cavia porcellus
  5dne-assembly1_C  TM=1.002E+00  e=3.525E-77  Cavia porcellus
  5dnd-assembly1_C  TM=1.002E+00  e=6.496E-77  Cavia porcellus
  4r8k-assembly1_D  TM=9.839E-01  e=6.367E-75  Cavia porcellus
  4r8k-assembly2_E  TM=9.823E-01  e=2.347E-73  Cavia porcellus

Secondary structure (DSSP, 8-state):
-EEEEEEEEESGGG-EEETTEEE----HHHHHHT-TTT--HHHHHHTT--SSEEEPPP-SSS--EEEEEEEEEEEE-GGG--HHHHHHHHHHHHHTGGG-SEEEEE--STTHHHHHHHHHHHEET--S-EEEE--SS-TTSSS-SHHHHHHHHHHHHHH----SEEEEETTEEEEGGG-EE-BSSSS--EE-TTS--SEEESSSEEE-TTTSPPP-TTSPPEE-----S-EEEEE--TT--HHHHHHHT-TT--EEEEEEBTTTB----HHHHHHHHHHHHTT-EEEEEESSSBS-----BTTB--BTTEEE-TT--HHHHHHHHHHHHTSSS--HHHHHHHHTS-SSS-----/-EEEEEEEEESGGG-EEETTEEE----HHHHHHT-TTT--HHHHHHTT--SSEEEPPP-SSS--EEEEEEEEEEEE-GGG--HHHHHHHHHHHHHTGGG-SEEEEE--STTHHHHHHHHHHHEET--S-EEEE--SS-TTSSS-SHHHHHHHHHHHHHH----SEEEEETTEEEEGGG-EE-BSSSS--EE-TTS--SEEESSSEEE-TTTSPPP-TTSPPEE-----S-EEEEE--TT--HHHHHHHT-TT--EEEEEEBTTTB----HHHHHHHHHHHHTT-EEEEEESSSBS-----BTTB--BTTEEE-TT--HHHHHHHHHHHHTSSS--HHHHHHHHTS-SSS--PPP-/-EEEEEEEEESGGG-EEETTEEE----HHHHHHT-TTT--HHHHHHTT--SSEEEPPP-SSS--EEEEEEEEEEEE-GGG--HHHHHHHHHHHHHTGGG-SEEEEE--STTHHHHHHHHHHHEET--S-EEEE--SS-TTSSS-SHHHHHHHHHHHHHH----SEEEEETTEEEEGGG-EE-BSSSS--EE-TTS--SEEESSSEEE-TTTSPPP-TTSPPEE-----S-EEEEE--TT--HHHHHHHT-TT--EEEEEEBTTTB----HHHHHHHHHHHHTT-EEEEEESSSBS-----BTTB--BTTEEE-TT--HHHHHHHHHHHHTSSS--HHHHHHHHTS-SSS-----/-EEEEEEEEESGGG-EEETTEEE----HHHHHHT-TTT--HHHHHHTT--SSEEEPPP-SSS--EEEEEEEEEEEE-GGG--HHHHHHHHHHHHHTGGG-SEEEEE--STTHHHHHHHHHHHEET--S-EEEE--SS-TTSSS-SHHHHHHHHHHHHHH----SEEEEETTEEEEGGG-EE-BSSSS--EE-TTS--SEEESSSEEE-TTTSPPP-TTSPPEE-----S-EEEEE--TT--HHHHHHHT-TT--EEEEEEBTTTB----HHHHHHHHHHHHTT-EEEEEESSSBS-----BTTB--BTTEEE-TT--HHHHHHHHHHHHHSSS--HHHHHHHHTS-SSS--PPPP-

CATH classification: 3.40.50.1170 (+1 more: 3.40.50.40)

B-factor: mean 38.26, std 14.24, range [20.51, 126.97]

Solvent-accessible surface area: 50072 Å² total